Protein AF-A0AA36JRR8-F1 (afdb_monomer)

Nearest PDB structures (foldseek):
  7b9s-assembly1_W  TM=5.804E-01  e=4.775E+00  Mycobacterium xenopi RIVM700367
  4qnd-assembly1_A  TM=5.439E-01  e=4.525E+00  Vibrio sp. N418

Sequence (884 aa):
MEPSFGLERLEDSISFRAAKPGNNVSFGLIFMSWLSFAFTILLFAFATQEVGSLVWALWGGGILLAVLVLSMGWARRLTAQMLLGYFLLAGLLAAVPVGDYVAESFMEEFWRLKGGASYTLRASDPGASFLDATQLEFDTAFIDATKSIGFMKAGHLHCVAPVLSESKQRRASFWVVGVDCCGKRGEFACLGSQEAARSGIVLNDRDGIYTKAARMAQSVHGLEILDSTDILLLGWISDPQLYMQHLWSRASAVESHTTFRLGQTCERAESLALQHLAQAVKGLCREAMPRYAWVIRGQSIEADSVDAALKLAGGGPAGASPTRPYSGGFPPDQGFAAPLSGTWASPESASPRRFPPETAQAFAPRLQPAGSVAASIQKPGELRRVSNDTKIQAPDEPTFYENTLLFLPEPAVNKLKLEPNMSDKGDTEKELWFGRVWELRELLRAQRNELLAREGRSKREELTPQQKADLDNLLRDPKRKNVLLRMAATWKGAVVRKRNSLNVLNTLRFAFLRGSVIYAHGSGGCSWDNFRICRMIARMGLLVIAPDGFAYPKNTAMGQKRHKDLQPLKKASDEVDYWANDLVYTSGSEGSYTYSTKAESVLEDPDKFRDLYEQCYRMRQNELHLIISKLPRWVRAQGFFIGGTSEGAMTVARFDDQRYGRQVLGRFINSFSIEYCYFTPNPDAAKLGGNLAVPTLNIIGTHDEYFGAQNSVAAAVKEDKVRGFGDAKLDGHGFDQLMEQEVDCALICQLEEGKHSPCESHDNFLRKLFQTFFTRPADICFLHELWKDDPISLNWVKMEKMRTKGQTVTKIFVPKMDHPVKVTLAELENFRRMKKTAKLNDMLKEEEQQRAAKDSSVKGLLAAVKRRNKAMKQPSQDGYSMKK

Organism: NCBI:txid2562239

pLDDT: mean 81.58, std 22.31, range [23.52, 98.88]

Radius of gyration: 34.5 Å; Cα contacts (8 Å, |Δi|>4): 1352; chains: 1; bounding box: 121×96×97 Å

InterPro domains:
  IPR029058 Alpha/Beta hydrolase fold [G3DSA:3.40.50.1820] (513-746)
  IPR029058 Alpha/Beta hydrolase fold [SSF53474] (517-714)

Structure (mmCIF, N/CA/C/O backbone):
data_AF-A0AA36JRR8-F1
#
_entry.id   AF-A0AA36JRR8-F1
#
loop_
_atom_site.group_PDB
_atom_site.id
_atom_site.type_symbol
_atom_site.label_atom_id
_atom_site.label_alt_id
_atom_site.label_comp_id
_atom_site.label_asym_id
_atom_site.label_entity_id
_atom_site.label_seq_id
_atom_site.pdbx_PDB_ins_code
_atom_site.Cartn_x
_atom_site.Cartn_y
_atom_site.Cartn_z
_atom_site.occupancy
_atom_site.B_iso_or_equiv
_atom_site.auth_seq_id
_atom_site.auth_comp_id
_atom_site.auth_asym_id
_atom_site.auth_atom_id
_atom_site.pdbx_PDB_model_num
ATOM 1 N N . MET A 1 1 ? 2.889 -69.021 11.202 1.00 31.81 1 MET A N 1
ATOM 2 C CA . MET A 1 1 ? 4.039 -68.805 12.102 1.00 31.81 1 MET A CA 1
ATOM 3 C C . MET A 1 1 ? 4.238 -67.308 12.196 1.00 31.81 1 MET A C 1
ATOM 5 O O . MET A 1 1 ? 4.260 -66.669 11.152 1.00 31.81 1 MET A O 1
ATOM 9 N N . GLU A 1 2 ? 4.261 -66.759 13.407 1.00 32.75 2 GLU A N 1
ATOM 10 C CA . GLU A 1 2 ? 4.484 -65.326 13.646 1.00 32.75 2 GLU A CA 1
ATOM 11 C C . GLU A 1 2 ? 5.926 -64.922 13.299 1.00 32.75 2 GLU A C 1
ATOM 13 O O . GLU A 1 2 ? 6.802 -65.786 13.190 1.00 32.75 2 GLU A O 1
ATOM 18 N N . PRO A 1 3 ? 6.182 -63.613 13.154 1.00 33.09 3 PRO A N 1
ATOM 19 C CA . PRO A 1 3 ? 7.029 -62.996 14.175 1.00 33.09 3 PRO A CA 1
ATOM 20 C C . PRO A 1 3 ? 6.564 -61.603 14.640 1.00 33.09 3 PRO A C 1
ATOM 22 O O . PRO A 1 3 ? 6.462 -60.661 13.859 1.00 33.09 3 PRO A O 1
ATOM 25 N N . SER A 1 4 ? 6.352 -61.501 15.955 1.00 26.61 4 SER A N 1
ATOM 26 C CA . SER A 1 4 ? 6.716 -60.381 16.846 1.00 26.61 4 SER A CA 1
ATOM 27 C C . SER A 1 4 ? 6.828 -58.954 16.273 1.00 26.61 4 SER A C 1
ATOM 29 O O . SER A 1 4 ? 7.825 -58.593 15.643 1.00 26.61 4 SER A O 1
ATOM 31 N N . PHE A 1 5 ? 5.899 -58.085 16.684 1.00 29.48 5 PHE A N 1
ATOM 32 C CA . PHE A 1 5 ? 6.114 -56.633 16.721 1.00 29.48 5 PHE A CA 1
ATOM 33 C C . PHE A 1 5 ? 7.203 -56.269 17.747 1.00 29.48 5 PHE A C 1
ATOM 35 O O . PHE A 1 5 ? 7.101 -56.649 18.912 1.00 29.48 5 PHE A O 1
ATOM 42 N N . GLY A 1 6 ? 8.195 -55.475 17.335 1.00 26.09 6 GLY A N 1
ATOM 43 C CA . GLY A 1 6 ? 9.154 -54.805 18.220 1.00 26.09 6 GLY A CA 1
ATOM 44 C C . GLY A 1 6 ? 9.063 -53.293 18.023 1.00 26.09 6 GLY A C 1
ATOM 45 O O . GLY A 1 6 ? 9.419 -52.793 16.960 1.00 26.09 6 GLY A O 1
ATOM 46 N N . LEU A 1 7 ? 8.540 -52.578 19.020 1.00 31.00 7 LEU A N 1
ATOM 47 C CA . LEU A 1 7 ? 8.180 -51.160 18.923 1.00 31.00 7 LEU A CA 1
ATOM 48 C C . LEU A 1 7 ? 9.138 -50.310 19.779 1.00 31.00 7 LEU A C 1
ATOM 50 O O . LEU A 1 7 ? 8.755 -49.784 20.817 1.00 31.00 7 LEU A O 1
ATOM 54 N N . GLU A 1 8 ? 10.396 -50.189 19.343 1.00 33.75 8 GLU A N 1
ATOM 55 C CA . GLU A 1 8 ? 11.408 -49.328 19.976 1.00 33.75 8 GLU A CA 1
ATOM 56 C C . GLU A 1 8 ? 12.155 -48.473 18.938 1.00 33.75 8 GLU A C 1
ATOM 58 O O . GLU A 1 8 ? 12.627 -48.987 17.925 1.00 33.75 8 GLU A O 1
ATOM 63 N N . ARG A 1 9 ? 12.325 -47.179 19.270 1.00 33.38 9 ARG A N 1
ATOM 64 C CA . ARG A 1 9 ? 12.936 -46.053 18.513 1.00 33.38 9 ARG A CA 1
ATOM 65 C C . ARG A 1 9 ? 11.982 -45.161 17.718 1.00 33.38 9 ARG A C 1
ATOM 67 O O . ARG A 1 9 ? 12.022 -45.099 16.492 1.00 33.38 9 ARG A O 1
ATOM 74 N N . LEU A 1 10 ? 11.220 -44.356 18.460 1.00 29.16 10 LEU A N 1
ATOM 75 C CA . LEU A 1 10 ? 10.586 -43.135 17.947 1.00 29.16 10 LEU A CA 1
ATOM 76 C C . LEU A 1 10 ? 10.489 -42.025 19.025 1.00 29.16 10 LEU A C 1
ATOM 78 O O . LEU A 1 10 ? 9.527 -41.264 19.050 1.00 29.16 10 LEU A O 1
ATOM 82 N N . GLU A 1 11 ? 11.475 -41.935 19.932 1.00 30.39 11 GLU A N 1
ATOM 83 C CA . GLU A 1 11 ? 11.426 -41.031 21.104 1.00 30.39 11 GLU A CA 1
ATOM 84 C C . GLU A 1 11 ? 12.280 -39.742 21.005 1.00 30.39 11 GLU A C 1
ATOM 86 O O . GLU A 1 11 ? 11.989 -38.771 21.700 1.00 30.39 11 GLU A O 1
ATOM 91 N N . ASP A 1 12 ? 13.277 -39.655 20.114 1.00 32.94 12 ASP A N 1
ATOM 92 C CA . ASP A 1 12 ? 14.348 -38.637 20.219 1.00 32.94 12 ASP A CA 1
ATOM 93 C C . ASP A 1 12 ? 14.166 -37.321 19.420 1.00 32.94 12 ASP A C 1
ATOM 95 O O . ASP A 1 12 ? 15.131 -36.583 19.213 1.00 32.94 12 ASP A O 1
ATOM 99 N N . SER A 1 13 ? 12.953 -36.955 18.979 1.00 34.09 13 SER A N 1
ATOM 100 C CA . SER A 1 13 ? 12.748 -35.669 18.268 1.00 34.09 13 SER A CA 1
ATOM 101 C C . SER A 1 13 ? 11.532 -34.832 18.681 1.00 34.09 13 SER A C 1
ATOM 103 O O . SER A 1 13 ? 11.214 -33.851 18.008 1.00 34.09 13 SER A O 1
ATOM 105 N N . ILE A 1 14 ? 10.881 -35.140 19.809 1.00 34.41 14 ILE A N 1
ATOM 106 C CA . ILE A 1 14 ? 9.893 -34.241 20.431 1.00 34.41 14 ILE A CA 1
ATOM 107 C C . ILE A 1 14 ? 10.303 -33.962 21.880 1.00 34.41 14 ILE A C 1
ATOM 109 O O . ILE A 1 14 ? 9.798 -34.554 22.831 1.00 34.41 14 ILE A O 1
ATOM 113 N N . SER A 1 15 ? 11.204 -32.991 22.054 1.00 28.09 15 SER A N 1
ATOM 114 C CA . SER A 1 15 ? 11.589 -32.467 23.371 1.00 28.09 15 SER A CA 1
ATOM 115 C C . SER A 1 15 ? 10.474 -31.591 23.969 1.00 28.09 15 SER A C 1
ATOM 117 O O . SER A 1 15 ? 10.597 -30.370 24.112 1.00 28.09 15 SER A O 1
ATOM 119 N N . PHE A 1 16 ? 9.356 -32.217 24.347 1.00 37.28 16 PHE A N 1
ATOM 120 C CA . PHE A 1 16 ? 8.434 -31.624 25.310 1.00 37.28 16 PHE A CA 1
ATOM 121 C C . PHE A 1 16 ? 9.173 -31.527 26.647 1.00 37.28 16 PHE A C 1
ATOM 123 O O . PHE A 1 16 ? 9.392 -32.529 27.326 1.00 37.28 16 PHE A O 1
ATOM 130 N N . ARG A 1 17 ? 9.567 -30.310 27.045 1.00 30.83 17 ARG A N 1
ATOM 131 C CA . ARG A 1 17 ? 10.097 -30.067 28.395 1.00 30.83 17 ARG A CA 1
ATOM 132 C C . ARG A 1 17 ? 9.085 -30.585 29.412 1.00 30.83 17 ARG A C 1
ATOM 134 O O . ARG A 1 17 ? 7.990 -30.030 29.498 1.00 30.83 17 ARG A O 1
ATOM 141 N N . ALA A 1 18 ? 9.473 -31.615 30.164 1.00 32.75 18 ALA A N 1
ATOM 142 C CA . ALA A 1 18 ? 8.613 -32.305 31.114 1.00 32.75 18 ALA A CA 1
ATOM 143 C C . ALA A 1 18 ? 7.892 -31.305 32.031 1.00 32.75 18 ALA A C 1
ATOM 145 O O . ALA A 1 18 ? 8.494 -30.661 32.898 1.00 32.75 18 ALA A O 1
ATOM 146 N N . ALA A 1 19 ? 6.587 -31.155 31.813 1.00 36.56 19 ALA A N 1
ATOM 147 C CA . ALA A 1 19 ? 5.745 -30.355 32.678 1.00 36.56 19 ALA A CA 1
ATOM 148 C C . ALA A 1 19 ? 5.679 -31.036 34.050 1.00 36.56 19 ALA A C 1
ATOM 150 O O . ALA A 1 19 ? 5.515 -32.252 34.145 1.00 36.56 19 ALA A O 1
ATOM 151 N N . LYS A 1 20 ? 5.802 -30.255 35.130 1.00 36.19 20 LYS A N 1
ATOM 152 C CA . LYS A 1 20 ? 5.655 -30.791 36.490 1.00 36.19 20 LYS A CA 1
ATOM 153 C C . LYS A 1 20 ? 4.289 -31.490 36.620 1.00 36.19 20 LYS A C 1
ATOM 155 O O . LYS A 1 20 ? 3.315 -30.966 36.073 1.00 36.19 20 LYS A O 1
ATOM 160 N N . PRO A 1 21 ? 4.170 -32.587 37.395 1.00 39.78 21 PRO A N 1
ATOM 161 C CA . PRO A 1 21 ? 2.969 -33.436 37.445 1.00 39.78 21 PRO A CA 1
ATOM 162 C C . PRO A 1 21 ? 1.669 -32.769 37.952 1.00 39.78 21 PRO A C 1
ATOM 164 O O . PRO A 1 21 ? 0.649 -33.438 38.073 1.00 39.78 21 PRO A O 1
ATOM 167 N N . GLY A 1 22 ? 1.661 -31.456 38.211 1.00 47.94 22 GLY A N 1
ATOM 168 C CA . GLY A 1 22 ? 0.444 -30.670 38.442 1.00 47.94 22 GLY A CA 1
ATOM 169 C C . GLY A 1 22 ? -0.248 -30.137 37.175 1.00 47.94 22 GLY A C 1
ATOM 170 O O . GLY A 1 22 ? -1.393 -29.707 37.267 1.00 47.94 22 GLY A O 1
ATOM 171 N N . ASN A 1 23 ? 0.394 -30.156 35.997 1.00 54.53 23 ASN A N 1
ATOM 172 C CA . ASN A 1 23 ? -0.144 -29.488 34.797 1.00 54.53 23 ASN A CA 1
ATOM 173 C C . ASN A 1 23 ? -1.234 -30.277 34.040 1.00 54.53 23 ASN A C 1
ATOM 175 O O . ASN A 1 23 ? -1.996 -29.678 33.280 1.00 54.53 23 ASN A O 1
ATOM 179 N N . ASN A 1 24 ? -1.338 -31.595 34.236 1.00 57.53 24 ASN A N 1
ATOM 180 C CA . ASN A 1 24 ? -2.236 -32.439 33.432 1.00 57.53 24 ASN A CA 1
ATOM 181 C C . ASN A 1 24 ? -3.727 -32.179 33.718 1.00 57.53 24 ASN A C 1
ATOM 183 O O . ASN A 1 24 ? -4.563 -32.357 32.835 1.00 57.53 24 ASN A O 1
ATOM 187 N N . VAL A 1 25 ? -4.062 -31.719 34.930 1.00 62.91 25 VAL A N 1
ATOM 188 C CA . VAL A 1 25 ? -5.449 -31.406 35.312 1.00 62.91 25 VAL A CA 1
ATOM 189 C C . VAL A 1 25 ? -5.954 -30.169 34.561 1.00 62.91 25 VAL A C 1
ATOM 191 O O . VAL A 1 25 ? -7.026 -30.231 33.967 1.00 62.91 25 VAL A O 1
ATOM 194 N N . SER A 1 26 ? -5.168 -29.086 34.505 1.00 66.75 26 SER A N 1
ATOM 195 C CA . SER A 1 26 ? -5.519 -27.864 33.759 1.00 66.75 26 SER A CA 1
ATOM 196 C C . SER A 1 26 ? -5.782 -28.132 32.277 1.00 66.75 26 SER A C 1
ATOM 198 O O . SER A 1 26 ? -6.796 -27.689 31.742 1.00 66.75 26 SER A O 1
ATOM 200 N N . PHE A 1 27 ? -4.930 -28.926 31.618 1.00 76.56 27 PHE A N 1
ATOM 201 C CA . PHE A 1 27 ? -5.113 -29.241 30.199 1.00 76.56 27 PHE A CA 1
ATOM 202 C C . PHE A 1 27 ? -6.461 -29.929 29.922 1.00 76.56 27 PHE A C 1
ATOM 204 O O . PHE A 1 27 ? -7.184 -29.521 29.013 1.00 76.56 27 PHE A O 1
ATOM 211 N N . GLY A 1 28 ? -6.844 -30.913 30.746 1.00 78.69 28 GLY A N 1
ATOM 212 C CA . GLY A 1 28 ? -8.137 -31.593 30.623 1.00 78.69 28 GLY A CA 1
ATOM 213 C C . GLY A 1 28 ? -9.342 -30.667 30.835 1.00 78.69 28 GLY A C 1
ATOM 214 O O . GLY A 1 28 ? -10.335 -30.786 30.116 1.00 78.69 28 GLY A O 1
ATOM 215 N N . LEU A 1 29 ? -9.245 -29.713 31.772 1.00 81.00 29 LEU A N 1
ATOM 216 C CA . LEU A 1 29 ? -10.300 -28.727 32.046 1.00 81.00 29 LEU A CA 1
ATOM 217 C C . LEU A 1 29 ? -10.552 -27.800 30.848 1.00 81.00 29 LEU A C 1
ATOM 219 O O . LEU A 1 29 ? -11.706 -27.628 30.443 1.00 81.00 29 LEU A O 1
ATOM 223 N N . ILE A 1 30 ? -9.490 -27.231 30.261 1.00 80.69 30 ILE A N 1
ATOM 224 C CA . ILE A 1 30 ? -9.607 -26.372 29.071 1.00 80.69 30 ILE A CA 1
ATOM 225 C C . ILE A 1 30 ? -10.142 -27.190 27.895 1.00 80.69 30 ILE A C 1
ATOM 227 O O . ILE A 1 30 ? -11.110 -26.784 27.254 1.00 80.69 30 ILE A O 1
ATOM 231 N N . PHE A 1 31 ? -9.512 -28.333 27.605 1.00 86.62 31 PHE A N 1
ATOM 232 C CA . PHE A 1 31 ? -9.747 -29.073 26.369 1.00 86.62 31 PHE A CA 1
ATOM 233 C C . PHE A 1 31 ? -11.186 -29.591 26.264 1.00 86.62 31 PHE A C 1
ATOM 235 O O . PHE A 1 31 ? -11.821 -29.401 25.231 1.00 86.62 31 PHE A O 1
ATOM 242 N N . MET A 1 32 ? -11.748 -30.152 27.342 1.00 89.56 32 MET A N 1
ATOM 243 C CA . MET A 1 32 ? -13.136 -30.641 27.343 1.00 89.56 32 MET A CA 1
ATOM 244 C C . MET A 1 32 ? -14.166 -29.503 27.245 1.00 89.56 32 MET A C 1
ATOM 246 O O . MET A 1 32 ? -15.186 -29.632 26.561 1.00 89.56 32 MET A O 1
ATOM 250 N N . SER A 1 33 ? -13.890 -28.361 27.879 1.00 88.62 33 SER A N 1
ATOM 251 C CA . SER A 1 33 ? -14.755 -27.173 27.805 1.00 88.62 33 SER A CA 1
ATOM 252 C C . SER A 1 33 ? -14.727 -26.534 26.412 1.00 88.62 33 SER A C 1
ATOM 254 O O . SER A 1 33 ? -15.759 -26.132 25.881 1.00 88.62 33 SER A O 1
ATOM 256 N N . TRP A 1 34 ? -13.553 -26.495 25.779 1.00 90.19 34 TRP A N 1
ATOM 257 C CA . TRP A 1 34 ? -13.391 -26.035 24.402 1.00 90.19 34 TRP A CA 1
ATOM 258 C C . TRP A 1 34 ? -14.051 -26.984 23.391 1.00 90.19 34 TRP A C 1
ATOM 260 O O . TRP A 1 34 ? -14.769 -26.526 22.504 1.00 90.19 34 TRP A O 1
ATOM 270 N N . LEU A 1 35 ? -13.864 -28.299 23.554 1.00 92.56 35 LEU A N 1
ATOM 271 C CA . LEU A 1 35 ? -14.424 -29.315 22.663 1.00 92.56 35 LEU A CA 1
ATOM 272 C C . LEU A 1 35 ? -15.958 -29.317 22.698 1.00 92.56 35 LEU A C 1
ATOM 274 O O . LEU A 1 35 ? -16.589 -29.351 21.646 1.00 92.56 35 LEU A O 1
ATOM 278 N N . SER A 1 36 ? -16.564 -29.220 23.886 1.00 92.75 36 SER A N 1
ATOM 279 C CA . SER A 1 36 ? -18.027 -29.127 24.028 1.00 92.75 36 SER A CA 1
ATOM 280 C C . SER A 1 36 ? -18.602 -27.836 23.432 1.00 92.75 36 SER A C 1
ATOM 282 O O . SER A 1 36 ? -19.640 -27.890 22.772 1.00 92.75 36 SER A O 1
ATOM 284 N N . PHE A 1 37 ? -17.915 -26.696 23.579 1.00 93.12 37 PHE A N 1
ATOM 285 C CA . PHE A 1 37 ? -18.285 -25.441 22.911 1.00 93.12 37 PHE A CA 1
ATOM 286 C C . PHE A 1 37 ? -18.232 -25.568 21.381 1.00 93.12 37 PHE A C 1
ATOM 288 O O . PHE A 1 37 ? -19.216 -25.262 20.708 1.00 93.12 37 PHE A O 1
ATOM 295 N N . ALA A 1 38 ? -17.117 -26.065 20.834 1.00 93.25 38 ALA A N 1
ATOM 296 C CA . ALA A 1 38 ? -16.934 -26.240 19.393 1.00 93.25 38 ALA A CA 1
ATOM 297 C C . ALA A 1 38 ? -17.963 -27.214 18.798 1.00 93.25 38 ALA A C 1
ATOM 299 O O . ALA A 1 38 ? -18.638 -26.886 17.825 1.00 93.25 38 ALA A O 1
ATOM 300 N N . PHE A 1 39 ? -18.156 -28.372 19.434 1.00 95.31 39 PHE A N 1
ATOM 301 C CA . PHE A 1 39 ? -19.155 -29.359 19.026 1.00 95.31 39 PHE A CA 1
ATOM 302 C C . PHE A 1 39 ? -20.582 -28.792 19.054 1.00 95.31 39 PHE A C 1
ATOM 304 O O . PHE A 1 39 ? -21.358 -29.032 18.134 1.00 95.31 39 PHE A O 1
ATOM 311 N N . THR A 1 40 ? -20.918 -27.979 20.060 1.00 95.69 40 THR A N 1
ATOM 312 C CA . THR A 1 40 ? -22.242 -27.346 20.148 1.00 95.69 40 THR A CA 1
ATOM 313 C C . THR A 1 40 ? -22.449 -26.304 19.050 1.00 95.69 40 THR A C 1
ATOM 315 O O . THR A 1 40 ? -23.523 -26.285 18.456 1.00 95.69 40 THR A O 1
ATOM 318 N N . ILE A 1 41 ? -21.437 -25.493 18.706 1.00 94.94 41 ILE A N 1
ATOM 319 C CA . ILE A 1 41 ? -21.527 -24.598 17.536 1.00 94.94 41 ILE A CA 1
ATOM 320 C C . ILE A 1 41 ? -21.756 -25.410 16.261 1.00 94.94 41 ILE A C 1
ATOM 322 O O . ILE A 1 41 ? -22.628 -25.047 15.479 1.00 94.94 41 ILE A O 1
ATOM 326 N N . LEU A 1 42 ? -21.024 -26.510 16.059 1.00 94.06 42 LEU A N 1
ATOM 327 C CA . LEU A 1 42 ? -21.187 -27.354 14.872 1.00 94.06 42 LEU A CA 1
ATOM 328 C C . LEU A 1 42 ? -22.605 -27.942 14.776 1.00 94.06 42 LEU A C 1
ATOM 330 O O . LEU A 1 42 ? -23.214 -27.884 13.709 1.00 94.06 42 LEU A O 1
ATOM 334 N N . LEU A 1 43 ? -23.168 -28.440 15.883 1.00 94.94 43 LEU A N 1
ATOM 335 C CA . LEU A 1 43 ? -24.555 -28.915 15.911 1.00 94.94 43 LEU A CA 1
ATOM 336 C C . LEU A 1 43 ? -25.560 -27.794 15.600 1.00 94.94 43 LEU A C 1
ATOM 338 O O . LEU A 1 43 ? -26.441 -27.988 14.764 1.00 94.94 43 LEU A O 1
ATOM 342 N N . PHE A 1 44 ? -25.426 -26.626 16.239 1.00 94.31 44 PHE A N 1
ATOM 343 C CA . PHE A 1 44 ? -26.375 -25.523 16.059 1.00 94.31 44 PHE A CA 1
ATOM 344 C C . PHE A 1 44 ? -26.287 -24.858 14.679 1.00 94.31 44 PHE A C 1
ATOM 346 O O . PHE A 1 44 ? -27.321 -24.509 14.117 1.00 94.31 44 PHE A O 1
ATOM 353 N N . ALA A 1 45 ? -25.087 -24.742 14.107 1.00 92.62 45 ALA A N 1
ATOM 354 C CA . ALA A 1 45 ? -24.876 -24.158 12.786 1.00 92.62 45 ALA A CA 1
ATOM 355 C C . ALA A 1 45 ? -25.285 -25.099 11.638 1.00 92.62 45 ALA A C 1
ATOM 357 O O . ALA A 1 45 ? -25.879 -24.644 10.663 1.00 92.62 45 ALA A O 1
ATOM 358 N N . PHE A 1 46 ? -24.958 -26.397 11.724 1.00 92.00 46 PHE A N 1
ATOM 359 C CA . PHE A 1 46 ? -25.061 -27.310 10.576 1.00 92.00 46 PHE A CA 1
ATOM 360 C C . PHE A 1 46 ? -26.183 -28.354 10.675 1.00 92.00 46 PHE A C 1
ATOM 362 O O . PHE A 1 46 ? -26.663 -28.783 9.630 1.00 92.00 46 PHE A O 1
ATOM 369 N N . ALA A 1 47 ? -26.617 -28.766 11.874 1.00 92.62 47 ALA A N 1
ATOM 370 C CA . ALA A 1 47 ? -27.535 -29.904 12.053 1.00 92.62 47 ALA A CA 1
ATOM 371 C C . ALA A 1 47 ? -28.963 -29.525 12.501 1.00 92.62 47 ALA A C 1
ATOM 373 O O . ALA A 1 47 ? -29.857 -30.371 12.497 1.00 92.62 47 ALA A O 1
ATOM 374 N N . THR A 1 48 ? -29.209 -28.269 12.878 1.00 91.19 48 THR A N 1
ATOM 375 C CA . THR A 1 48 ? -30.516 -27.786 13.372 1.00 91.19 48 THR A CA 1
ATOM 376 C C . THR A 1 48 ? -31.643 -27.886 12.351 1.00 91.19 48 THR A C 1
ATOM 378 O O . THR A 1 48 ? -32.761 -28.222 12.732 1.00 91.19 48 THR A O 1
ATOM 381 N N . GLN A 1 49 ? -31.350 -27.636 11.073 1.00 87.44 49 GLN A N 1
ATOM 382 C CA . GLN A 1 49 ? -32.338 -27.678 9.989 1.00 87.44 49 GLN A CA 1
ATOM 383 C C . GLN A 1 49 ? -32.800 -29.109 9.663 1.00 87.44 49 GLN A C 1
ATOM 385 O O . GLN A 1 49 ? -33.988 -29.332 9.458 1.00 87.44 49 GLN A O 1
ATOM 390 N N . GLU A 1 50 ? -31.893 -30.095 9.656 1.00 87.69 50 GLU A N 1
ATOM 391 C CA . GLU A 1 50 ? -32.243 -31.492 9.343 1.00 87.69 50 GLU A CA 1
ATOM 392 C C . GLU A 1 50 ? -32.749 -32.274 10.573 1.00 87.69 50 GLU A C 1
ATOM 394 O O . GLU A 1 50 ? -33.661 -33.090 10.453 1.00 87.69 50 GLU A O 1
ATOM 399 N N . VAL A 1 51 ? -32.173 -32.049 11.764 1.00 93.50 51 VAL A N 1
ATOM 400 C CA . VAL A 1 51 ? -32.430 -32.862 12.974 1.00 93.50 51 VAL A CA 1
ATOM 401 C C . VAL A 1 51 ? -32.544 -32.027 14.260 1.00 93.50 51 VAL A C 1
ATOM 403 O O . VAL A 1 51 ? -32.073 -32.425 15.328 1.00 93.50 51 VAL A O 1
ATOM 406 N N . GLY A 1 52 ? -33.205 -30.867 14.196 1.00 91.69 52 GLY A N 1
ATOM 407 C CA . GLY A 1 52 ? -33.308 -29.906 15.306 1.00 91.69 52 GLY A CA 1
ATOM 408 C C . GLY A 1 52 ? -33.720 -30.496 16.663 1.00 91.69 52 GLY A C 1
ATOM 409 O O . GLY A 1 52 ? -33.105 -30.174 17.679 1.00 91.69 52 GLY A O 1
ATOM 410 N N . SER A 1 53 ? -34.689 -31.418 16.710 1.00 94.31 53 SER A N 1
ATOM 411 C CA . SER A 1 53 ? -35.096 -32.084 17.962 1.00 94.31 53 SER A CA 1
ATOM 412 C C . SER A 1 53 ? -33.964 -32.892 18.610 1.00 94.31 53 SER A C 1
ATOM 414 O O . SER A 1 53 ? -33.847 -32.908 19.835 1.00 94.31 53 SER A O 1
ATOM 416 N N . LEU A 1 54 ? -33.103 -33.527 17.805 1.00 94.50 54 LEU A N 1
ATOM 417 C CA . LEU A 1 54 ? -31.928 -34.250 18.291 1.00 94.50 54 LEU A CA 1
ATOM 418 C C . LEU A 1 54 ? -30.849 -33.279 18.787 1.00 94.50 54 LEU A C 1
ATOM 420 O O . LEU A 1 54 ? -30.257 -33.527 19.833 1.00 94.50 54 LEU A O 1
ATOM 424 N N . VAL A 1 55 ? -30.632 -32.154 18.095 1.00 96.19 55 VAL A N 1
ATOM 425 C CA . VAL A 1 55 ? -29.691 -31.106 18.538 1.00 96.19 55 VAL A CA 1
ATOM 426 C C . VAL A 1 55 ? -30.085 -30.562 19.915 1.00 96.19 55 VAL A C 1
ATOM 428 O O . VAL A 1 55 ? -29.251 -30.534 20.823 1.00 96.19 55 VAL A O 1
ATOM 431 N N . TRP A 1 56 ? -31.360 -30.213 20.111 1.00 96.38 56 TRP A N 1
ATOM 432 C CA . TRP A 1 56 ? -31.866 -29.753 21.409 1.00 96.38 56 TRP A CA 1
ATOM 433 C C . TRP A 1 56 ? -31.778 -30.830 22.500 1.00 96.38 56 TRP A C 1
ATOM 435 O O . TRP A 1 56 ? -31.418 -30.512 23.635 1.00 96.38 56 TRP A O 1
ATOM 445 N N . ALA A 1 57 ? -32.037 -32.101 22.172 1.00 96.12 57 ALA A N 1
ATOM 446 C CA . ALA A 1 57 ? -31.895 -33.211 23.116 1.00 96.12 57 ALA A CA 1
ATOM 447 C C . ALA A 1 57 ? -30.431 -33.445 23.539 1.00 96.12 57 ALA A C 1
ATOM 449 O O . ALA A 1 57 ? -30.154 -33.607 24.729 1.00 96.12 57 ALA A O 1
ATOM 450 N N . LEU A 1 58 ? -29.485 -33.410 22.592 1.00 96.06 58 LEU A N 1
ATOM 451 C CA . LEU A 1 58 ? -28.048 -33.539 22.863 1.00 96.06 58 LEU A CA 1
ATOM 452 C C . LEU A 1 58 ? -27.527 -32.372 23.711 1.00 96.06 58 LEU A C 1
ATOM 454 O O . LEU A 1 58 ? -26.801 -32.592 24.681 1.00 96.06 58 LEU A O 1
ATOM 458 N N . TRP A 1 59 ? -27.933 -31.141 23.391 1.00 97.31 59 TRP A N 1
ATOM 459 C CA . TRP A 1 59 ? -27.581 -29.958 24.175 1.00 97.31 59 TRP A CA 1
ATOM 460 C C . TRP A 1 59 ? -28.157 -30.019 25.594 1.00 97.31 59 TRP A C 1
ATOM 462 O O . TRP A 1 59 ? -27.416 -29.846 26.561 1.00 97.31 59 TRP A O 1
ATOM 472 N N . GLY A 1 60 ? -29.443 -30.359 25.742 1.00 96.94 60 GLY A N 1
ATOM 473 C CA . GLY A 1 60 ? -30.084 -30.548 27.045 1.00 96.94 60 GLY A CA 1
ATOM 474 C C . GLY A 1 60 ? -29.408 -31.641 27.883 1.00 96.94 60 GLY A C 1
ATOM 475 O O . GLY A 1 60 ? -29.144 -31.437 29.068 1.00 96.94 60 GLY A O 1
ATOM 476 N N . GLY A 1 61 ? -29.035 -32.764 27.260 1.00 97.06 61 GLY A N 1
ATOM 477 C CA . GLY A 1 61 ? -28.231 -33.815 27.890 1.00 97.06 61 GLY A CA 1
ATOM 478 C C . GLY A 1 61 ? -26.849 -33.323 28.338 1.00 97.06 61 GLY A C 1
ATOM 479 O O . GLY A 1 61 ? -26.417 -33.627 29.450 1.00 97.06 61 GLY A O 1
ATOM 480 N N . GLY A 1 62 ? -26.185 -32.498 27.523 1.00 96.44 62 GLY A N 1
ATOM 481 C CA . GLY A 1 62 ? -24.930 -31.830 27.877 1.00 96.44 62 GLY A CA 1
ATOM 482 C C . GLY A 1 62 ? -25.067 -30.895 29.083 1.00 96.44 62 GLY A C 1
ATOM 483 O O . GLY A 1 62 ? -24.229 -30.934 29.985 1.00 96.44 62 GLY A O 1
ATOM 484 N N . ILE A 1 63 ? -26.144 -30.103 29.148 1.00 97.81 63 ILE A N 1
ATOM 485 C CA . ILE A 1 63 ? -26.449 -29.223 30.288 1.00 97.81 63 ILE A CA 1
ATOM 486 C C . ILE A 1 63 ? -26.675 -30.052 31.562 1.00 97.81 63 ILE A C 1
ATOM 488 O O . ILE A 1 63 ? -26.085 -29.748 32.600 1.00 97.81 63 ILE A O 1
ATOM 492 N N . LEU A 1 64 ? -27.465 -31.130 31.488 1.00 97.56 64 LEU A N 1
ATOM 493 C CA . LEU A 1 64 ? -27.693 -32.040 32.618 1.00 97.56 64 LEU A CA 1
ATOM 494 C C . LEU A 1 64 ? -26.387 -32.687 33.105 1.00 97.56 64 LEU A C 1
ATOM 496 O O . LEU A 1 64 ? -26.148 -32.746 34.312 1.00 97.56 64 LEU A O 1
ATOM 500 N N . LEU A 1 65 ? -25.509 -33.109 32.189 1.00 96.38 65 LEU A N 1
ATOM 501 C CA . LEU A 1 65 ? -24.194 -33.656 32.526 1.00 96.38 65 LEU A CA 1
ATOM 502 C C . LEU A 1 65 ? -23.283 -32.605 33.185 1.00 96.38 65 LEU A C 1
ATOM 504 O O . LEU A 1 65 ? -22.634 -32.905 34.187 1.00 96.38 65 LEU A O 1
ATOM 508 N N . ALA A 1 66 ? -23.258 -31.369 32.679 1.00 96.38 66 ALA A N 1
ATOM 509 C CA . ALA A 1 66 ? -22.479 -30.279 33.266 1.00 96.38 66 ALA A CA 1
ATOM 510 C C . ALA A 1 66 ? -22.956 -29.936 34.692 1.00 96.38 66 ALA A C 1
ATOM 512 O O . ALA A 1 66 ? -22.135 -29.786 35.601 1.00 96.38 66 ALA A O 1
ATOM 513 N N . VAL A 1 67 ? -24.276 -29.896 34.914 1.00 96.94 67 VAL A N 1
ATOM 514 C CA . VAL A 1 67 ? -24.888 -29.707 36.242 1.00 96.94 67 VAL A CA 1
ATOM 515 C C . VAL A 1 67 ? -24.597 -30.891 37.173 1.00 96.94 67 VAL A C 1
ATOM 517 O O . VAL A 1 67 ? -24.308 -30.678 38.351 1.00 96.94 67 VAL A O 1
ATOM 520 N N . LEU A 1 68 ? -24.602 -32.130 36.670 1.00 96.69 68 LEU A N 1
ATOM 521 C CA . LEU A 1 68 ? -24.230 -33.318 37.445 1.00 96.69 68 LEU A CA 1
ATOM 522 C C . LEU A 1 68 ? -22.753 -33.280 37.874 1.00 96.69 68 LEU A C 1
ATOM 524 O O . LEU A 1 68 ? -22.440 -33.528 39.036 1.00 96.69 68 LEU A O 1
ATOM 528 N N . VAL A 1 69 ? -21.834 -32.918 36.974 1.00 94.56 69 VAL A N 1
ATOM 529 C CA . VAL A 1 69 ? -20.405 -32.755 37.299 1.00 94.56 69 VAL A CA 1
ATOM 530 C C . VAL A 1 69 ? -20.196 -31.636 38.327 1.00 94.56 69 VAL A C 1
ATOM 532 O O . VAL A 1 69 ? -19.454 -31.821 39.295 1.00 94.56 69 VAL A O 1
ATOM 535 N N . LEU A 1 70 ? -20.896 -30.507 38.169 1.00 94.38 70 LEU A N 1
ATOM 536 C CA . LEU A 1 70 ? -20.863 -29.388 39.112 1.00 94.38 70 LEU A CA 1
ATOM 537 C C . LEU A 1 70 ? -21.382 -29.794 40.504 1.00 94.38 70 LEU A C 1
ATOM 539 O O . LEU A 1 70 ? -20.747 -29.472 41.511 1.00 94.38 70 LEU A O 1
ATOM 543 N N . SER A 1 71 ? -22.494 -30.535 40.575 1.00 94.38 71 SER A N 1
ATOM 544 C CA . SER A 1 71 ? -23.103 -30.972 41.840 1.00 94.38 71 SER A CA 1
ATOM 545 C C . SER A 1 71 ? -22.289 -32.060 42.547 1.00 94.38 71 SER A C 1
ATOM 547 O O . SER A 1 71 ? -22.110 -31.986 43.763 1.00 94.38 71 SER A O 1
ATOM 549 N N . MET A 1 72 ? -21.699 -33.010 41.810 1.00 95.00 72 MET A N 1
ATOM 550 C CA . MET A 1 72 ? -20.746 -33.981 42.365 1.00 95.00 72 MET A CA 1
ATOM 551 C C . MET A 1 72 ? -19.492 -33.292 42.912 1.00 95.00 72 MET A C 1
ATOM 553 O O . MET A 1 72 ? -19.044 -33.620 44.014 1.00 95.00 72 MET A O 1
ATOM 557 N N . GLY A 1 73 ? -18.956 -32.310 42.178 1.00 92.31 73 GLY A N 1
ATOM 558 C CA . GLY A 1 73 ? -17.833 -31.491 42.628 1.00 92.31 73 GLY A CA 1
ATOM 559 C C . GLY A 1 73 ? -18.155 -30.723 43.910 1.00 92.31 73 GLY A C 1
ATOM 560 O O . GLY A 1 73 ? -17.345 -30.724 44.837 1.00 92.31 73 GLY A O 1
ATOM 561 N N . TRP A 1 74 ? -19.354 -30.138 44.000 1.00 91.88 74 TRP A N 1
ATOM 562 C CA . TRP A 1 74 ? -19.847 -29.452 45.199 1.00 91.88 74 TRP A CA 1
ATOM 563 C C . TRP A 1 74 ? -19.976 -30.410 46.392 1.00 91.88 74 TRP A C 1
ATOM 565 O O . TRP A 1 74 ? -19.397 -30.164 47.451 1.00 91.88 74 TRP A O 1
ATOM 575 N N . ALA A 1 75 ? -20.671 -31.538 46.213 1.00 93.75 75 ALA A N 1
ATOM 576 C CA . ALA A 1 75 ? -20.906 -32.530 47.264 1.00 93.75 75 ALA A CA 1
ATOM 577 C C . ALA A 1 75 ? -19.602 -33.137 47.812 1.00 93.75 75 ALA A C 1
ATOM 579 O O . ALA A 1 75 ? -19.475 -33.352 49.017 1.00 93.75 75 ALA A O 1
ATOM 580 N N . ARG A 1 76 ? -18.609 -33.372 46.943 1.00 93.00 76 ARG A N 1
ATOM 581 C CA . ARG A 1 76 ? -17.289 -33.916 47.313 1.00 93.00 76 ARG A CA 1
ATOM 582 C C . ARG A 1 76 ? -16.253 -32.845 47.680 1.00 93.00 76 ARG A C 1
ATOM 584 O O . ARG A 1 76 ? -15.132 -33.201 48.031 1.00 93.00 76 ARG A O 1
ATOM 591 N N . ARG A 1 77 ? -16.601 -31.553 47.596 1.00 90.19 77 ARG A N 1
ATOM 592 C CA . ARG A 1 77 ? -15.690 -30.398 47.765 1.00 90.19 77 ARG A CA 1
ATOM 593 C C . ARG A 1 77 ? -14.448 -30.456 46.853 1.00 90.19 77 ARG A C 1
ATOM 595 O O . ARG A 1 77 ? -13.365 -30.012 47.228 1.00 90.19 77 ARG A O 1
ATOM 602 N N . LEU A 1 78 ? -14.600 -31.000 45.644 1.00 89.06 78 LEU A N 1
ATOM 603 C CA . LEU A 1 78 ? -13.530 -31.146 44.654 1.00 89.06 78 LEU A CA 1
ATOM 604 C C . LEU A 1 78 ? -13.530 -29.956 43.686 1.00 89.06 78 LEU A C 1
ATOM 606 O O . LEU A 1 78 ? -14.197 -29.978 42.651 1.00 89.06 78 LEU A O 1
ATOM 610 N N . THR A 1 79 ? -12.734 -28.929 43.997 1.00 86.31 79 THR A N 1
ATOM 611 C CA . THR A 1 79 ? -12.666 -27.659 43.245 1.00 86.31 79 THR A CA 1
ATOM 612 C C . THR A 1 79 ? -12.463 -27.846 41.738 1.00 86.31 79 THR A C 1
ATOM 614 O O . THR A 1 79 ? -13.102 -27.158 40.950 1.00 86.31 79 THR A O 1
ATOM 617 N N . ALA A 1 80 ? -11.630 -28.803 41.314 1.00 85.50 80 ALA A N 1
ATOM 618 C CA . ALA A 1 80 ? -11.403 -29.078 39.891 1.00 85.50 80 ALA A CA 1
ATOM 619 C C . ALA A 1 80 ? -12.672 -29.577 39.169 1.00 85.50 80 ALA A C 1
ATOM 621 O O . ALA A 1 80 ? -12.933 -29.166 38.043 1.00 85.50 80 ALA A O 1
ATOM 622 N N . GLN A 1 81 ? -13.497 -30.404 39.824 1.00 89.56 81 GLN A N 1
ATOM 623 C CA . GLN A 1 81 ? -14.771 -30.872 39.262 1.00 89.56 81 GLN A CA 1
ATOM 624 C C . GLN A 1 81 ? -15.817 -29.750 39.228 1.00 89.56 81 GLN A C 1
ATOM 626 O O . GLN A 1 81 ? -16.558 -29.636 38.256 1.00 89.56 81 GLN A O 1
ATOM 631 N N . MET A 1 82 ? -15.831 -28.873 40.238 1.00 90.88 82 MET A N 1
ATOM 632 C CA . MET A 1 82 ? -16.689 -27.683 40.229 1.00 90.88 82 MET A CA 1
ATOM 633 C C . MET A 1 82 ? -16.330 -26.732 39.080 1.00 90.88 82 MET A C 1
ATOM 635 O O . MET A 1 82 ? -17.216 -26.278 38.359 1.00 90.88 82 MET A O 1
ATOM 639 N N . LEU A 1 83 ? -15.036 -26.466 38.872 1.00 88.50 83 LEU A N 1
ATOM 640 C CA . LEU A 1 83 ? -14.562 -25.645 37.757 1.00 88.50 83 LEU A CA 1
ATOM 641 C C . LEU A 1 83 ? -14.888 -26.293 36.404 1.00 88.50 83 LEU A C 1
ATOM 643 O O . LEU A 1 83 ? -15.368 -25.594 35.518 1.00 88.50 83 LEU A O 1
ATOM 647 N N . LEU A 1 84 ? -14.711 -27.614 36.259 1.00 91.56 84 LEU A N 1
ATOM 648 C CA . LEU A 1 84 ? -15.099 -28.343 35.046 1.00 91.56 84 LEU A CA 1
ATOM 649 C C . LEU A 1 84 ? -16.589 -28.176 34.730 1.00 91.56 84 LEU A C 1
ATOM 651 O O . LEU A 1 84 ? -16.936 -27.757 33.631 1.00 91.56 84 LEU A O 1
ATOM 655 N N . GLY A 1 85 ? -17.467 -28.464 35.696 1.00 92.69 85 GLY A N 1
ATOM 656 C CA . GLY A 1 85 ? -18.915 -28.340 35.510 1.00 92.69 85 GLY A CA 1
ATOM 657 C C . GLY A 1 85 ? -19.341 -26.910 35.166 1.00 92.69 85 GLY A C 1
ATOM 658 O O . GLY A 1 85 ? -20.171 -26.712 34.283 1.00 92.69 85 GLY A O 1
ATOM 659 N N . TYR A 1 86 ? -18.714 -25.907 35.791 1.00 93.50 86 TYR A N 1
ATOM 660 C CA . TYR A 1 86 ? -18.951 -24.496 35.480 1.00 93.50 86 TYR A CA 1
ATOM 661 C C . TYR A 1 86 ? -18.501 -24.111 34.060 1.00 93.50 86 TYR A C 1
ATOM 663 O O . TYR A 1 86 ? -19.262 -23.469 33.338 1.00 93.50 86 TYR A O 1
ATOM 671 N N . PHE A 1 87 ? -17.295 -24.503 33.633 1.00 90.50 87 PHE A N 1
ATOM 672 C CA . PHE A 1 87 ? -16.793 -24.169 32.295 1.00 90.50 87 PHE A CA 1
ATOM 673 C C . PHE A 1 87 ? -17.532 -24.920 31.179 1.00 90.50 87 PHE A C 1
ATOM 675 O O . PHE A 1 87 ? -17.812 -24.311 30.147 1.00 90.50 87 PHE A O 1
ATOM 682 N N . LEU A 1 88 ? -17.921 -26.182 31.398 1.00 94.44 88 LEU A N 1
ATOM 683 C CA . LEU A 1 88 ? -18.805 -26.922 30.490 1.00 94.44 88 LEU A CA 1
ATOM 684 C C . LEU A 1 88 ? -20.156 -26.210 30.341 1.00 94.44 88 LEU A C 1
ATOM 686 O O . LEU A 1 88 ? -20.588 -25.945 29.223 1.00 94.44 88 LEU A O 1
ATOM 690 N N . LEU A 1 89 ? -20.795 -25.837 31.456 1.00 95.62 89 LEU A N 1
ATOM 691 C CA . LEU A 1 89 ? -22.080 -25.134 31.442 1.00 95.62 89 LEU A CA 1
ATOM 692 C C . LEU A 1 89 ? -21.979 -23.773 30.732 1.00 95.62 89 LEU A C 1
ATOM 694 O O . LEU A 1 89 ? -22.803 -23.460 29.876 1.00 95.62 89 LEU A O 1
ATOM 698 N N . ALA A 1 90 ? -20.945 -22.984 31.034 1.00 91.50 90 ALA A N 1
ATOM 699 C CA . ALA A 1 90 ? -20.707 -21.696 30.384 1.00 91.50 90 ALA A CA 1
ATOM 700 C C . ALA A 1 90 ? -20.436 -21.842 28.874 1.00 91.50 90 ALA A C 1
ATOM 702 O O . ALA A 1 90 ? -20.945 -21.044 28.088 1.00 91.50 90 ALA A O 1
ATOM 703 N N . GLY A 1 91 ? -19.681 -22.868 28.464 1.00 92.19 91 GLY A N 1
ATOM 704 C CA . GLY A 1 91 ? -19.442 -23.195 27.058 1.00 92.19 91 GLY A CA 1
ATOM 705 C C . GLY A 1 91 ? -20.733 -23.562 26.326 1.00 92.19 91 GLY A C 1
ATOM 706 O O . GLY A 1 91 ? -21.063 -22.945 25.318 1.00 92.19 91 GLY A O 1
ATOM 707 N N . LEU A 1 92 ? -21.510 -24.503 26.868 1.00 96.25 92 LEU A N 1
ATOM 708 C CA . LEU A 1 92 ? -22.782 -24.943 26.283 1.00 96.25 92 LEU A CA 1
ATOM 709 C C . LEU A 1 92 ? -23.795 -23.799 26.125 1.00 96.25 92 LEU A C 1
ATOM 711 O O . LEU A 1 92 ? -24.493 -23.745 25.115 1.00 96.25 92 LEU A O 1
ATOM 715 N N . LEU A 1 93 ? -23.867 -22.874 27.088 1.00 95.19 93 LEU A N 1
ATOM 716 C CA . LEU A 1 93 ? -24.745 -21.700 27.013 1.00 95.19 93 LEU A CA 1
ATOM 717 C C . LEU A 1 93 ? -24.243 -20.652 26.005 1.00 95.19 93 LEU A C 1
ATOM 719 O O . LEU A 1 93 ? -25.043 -20.071 25.277 1.00 95.19 93 LEU A O 1
ATOM 723 N N . ALA A 1 94 ? -22.930 -20.410 25.938 1.00 92.31 94 ALA A N 1
ATOM 724 C CA . ALA A 1 94 ? -22.344 -19.433 25.018 1.00 92.31 94 ALA A CA 1
ATOM 725 C C . ALA A 1 94 ? -22.316 -19.911 23.554 1.00 92.31 94 ALA A C 1
ATOM 727 O O . ALA A 1 94 ? -22.293 -19.083 22.645 1.00 92.31 94 ALA A O 1
ATOM 728 N N . ALA A 1 95 ? -22.305 -21.226 23.319 1.00 94.44 95 ALA A N 1
ATOM 729 C CA . ALA A 1 95 ? -22.270 -21.809 21.981 1.00 94.44 95 ALA A CA 1
ATOM 730 C C . ALA A 1 95 ? -23.574 -21.601 21.195 1.00 94.44 95 ALA A C 1
ATOM 732 O O . ALA A 1 95 ? -23.506 -21.360 19.992 1.00 94.44 95 ALA A O 1
ATOM 733 N N . VAL A 1 96 ? -24.737 -21.649 21.860 1.00 96.06 96 VAL A N 1
ATOM 734 C CA . VAL A 1 96 ? -26.060 -21.530 21.213 1.00 96.06 96 VAL A CA 1
ATOM 735 C C . VAL A 1 96 ? -26.195 -20.247 20.382 1.00 96.06 96 VAL A C 1
ATOM 737 O O . VAL A 1 96 ? -26.327 -20.381 19.171 1.00 96.06 96 VAL A O 1
ATOM 740 N N . PRO A 1 97 ? -26.077 -19.018 20.933 1.00 95.06 97 PRO A N 1
ATOM 741 C CA . PRO A 1 97 ? -26.258 -17.795 20.141 1.00 95.06 97 PRO A CA 1
ATOM 742 C C . PRO A 1 97 ? -25.196 -17.607 19.047 1.00 95.06 97 PRO A C 1
ATOM 744 O O . PRO A 1 97 ? -25.417 -16.860 18.099 1.00 95.06 97 PRO A O 1
ATOM 747 N N . VAL A 1 98 ? -24.033 -18.262 19.160 1.00 92.00 98 VAL A N 1
ATOM 748 C CA . VAL A 1 98 ? -23.004 -18.247 18.109 1.00 92.00 98 VAL A CA 1
ATOM 749 C C . VAL A 1 98 ? -23.380 -19.193 16.970 1.00 92.00 98 VAL A C 1
ATOM 751 O O . VAL A 1 98 ? -23.287 -18.801 15.810 1.00 92.00 98 VAL A O 1
ATOM 754 N N . GLY A 1 99 ? -23.802 -20.420 17.287 1.00 93.62 99 GLY A N 1
ATOM 755 C CA . GLY A 1 99 ? -24.262 -21.393 16.296 1.00 93.62 99 GLY A CA 1
ATOM 756 C C . GLY A 1 99 ? -25.525 -20.924 15.577 1.00 93.62 99 GLY A C 1
ATOM 757 O O . GLY A 1 99 ? -25.582 -21.007 14.358 1.00 93.62 99 GLY A O 1
ATOM 758 N N . ASP A 1 100 ? -26.468 -20.345 16.319 1.00 92.38 100 ASP A N 1
ATOM 759 C CA . ASP A 1 100 ? -27.713 -19.745 15.824 1.00 92.38 100 ASP A CA 1
ATOM 760 C C . ASP A 1 100 ? -27.434 -18.568 14.871 1.00 92.38 100 ASP A C 1
ATOM 762 O O . ASP A 1 100 ? -27.877 -18.571 13.727 1.00 92.38 100 ASP A O 1
ATOM 766 N N . TYR A 1 101 ? -26.550 -17.636 15.256 1.00 92.94 101 TYR A N 1
ATOM 767 C CA . TYR A 1 101 ? -26.101 -16.558 14.366 1.00 92.94 101 TYR A CA 1
ATOM 768 C C . TYR A 1 101 ? -25.447 -17.075 13.071 1.00 92.94 101 TYR A C 1
ATOM 770 O O . TYR A 1 101 ? -25.657 -16.498 12.003 1.00 92.94 101 TYR A O 1
ATOM 778 N N . VAL A 1 102 ? -24.640 -18.143 13.140 1.00 90.69 102 VAL A N 1
ATOM 779 C CA . VAL A 1 102 ? -24.049 -18.778 11.945 1.00 90.69 102 VAL A CA 1
ATOM 780 C C . VAL A 1 102 ? -25.121 -19.486 11.110 1.00 90.69 102 VAL A C 1
ATOM 782 O O . VAL A 1 102 ? -25.037 -19.456 9.878 1.00 90.69 102 VAL A O 1
ATOM 785 N N . ALA A 1 103 ? -26.133 -20.071 11.757 1.00 91.94 103 ALA A N 1
ATOM 786 C CA . ALA A 1 103 ? -27.265 -20.695 11.094 1.00 91.94 103 ALA A CA 1
ATOM 787 C C . ALA A 1 103 ? -28.059 -19.661 10.280 1.00 91.94 103 ALA A C 1
ATOM 789 O O . ALA A 1 103 ? -28.107 -19.778 9.058 1.00 91.94 103 ALA A O 1
ATOM 790 N N . GLU A 1 104 ? -28.572 -18.606 10.919 1.00 89.88 104 GLU A N 1
ATOM 791 C CA . GLU A 1 104 ? -29.327 -17.525 10.262 1.00 89.88 104 GLU A CA 1
ATOM 792 C C . GLU A 1 104 ? -28.495 -16.780 9.198 1.00 89.88 104 GLU A C 1
ATOM 794 O O . GLU A 1 104 ? -28.973 -16.493 8.102 1.00 89.88 104 GLU A O 1
ATOM 799 N N . SER A 1 105 ? -27.225 -16.461 9.487 1.00 85.75 105 SER A N 1
ATOM 800 C CA . SER A 1 105 ? -26.422 -15.584 8.611 1.00 85.75 105 SER A CA 1
ATOM 801 C C . SER A 1 105 ? -25.876 -16.261 7.352 1.00 85.75 105 SER A C 1
ATOM 803 O O . SER A 1 105 ? -25.464 -15.559 6.425 1.00 85.75 105 SER A O 1
ATOM 805 N N . PHE A 1 106 ? -25.780 -17.595 7.332 1.00 91.00 106 PHE A N 1
ATOM 806 C CA . PHE A 1 106 ? -25.115 -18.334 6.251 1.00 91.00 106 PHE A CA 1
ATOM 807 C C . PHE A 1 106 ? -25.814 -19.645 5.890 1.00 91.00 106 PHE A C 1
ATOM 809 O O . PHE A 1 106 ? -25.969 -19.942 4.704 1.00 91.00 106 PHE A O 1
ATOM 816 N N . MET A 1 107 ? -26.199 -20.447 6.887 1.00 93.44 107 MET A N 1
ATOM 817 C CA . MET A 1 107 ? -26.650 -21.814 6.630 1.00 93.44 107 MET A CA 1
ATOM 818 C C . MET A 1 107 ? -28.120 -21.899 6.223 1.00 93.44 107 MET A C 1
ATOM 820 O O . MET A 1 107 ? -28.431 -22.742 5.394 1.00 93.44 107 MET A O 1
ATOM 824 N N . GLU A 1 108 ? -29.009 -21.032 6.716 1.00 90.94 108 GLU A N 1
ATOM 825 C CA . GLU A 1 108 ? -30.410 -20.958 6.264 1.00 90.94 108 GLU A CA 1
ATOM 826 C C . GLU A 1 108 ? -30.472 -20.760 4.742 1.00 90.94 108 GLU A C 1
ATOM 828 O O . GLU A 1 108 ? -31.114 -21.538 4.038 1.00 90.94 108 GLU A O 1
ATOM 833 N N . GLU A 1 109 ? -29.708 -19.794 4.220 1.00 89.88 109 GLU A N 1
ATOM 834 C CA . GLU A 1 109 ? -29.596 -19.559 2.780 1.00 89.88 109 GLU A CA 1
ATOM 835 C C . GLU A 1 109 ? -28.950 -20.755 2.063 1.00 89.88 109 GLU A C 1
ATOM 837 O O . GLU A 1 109 ? -29.483 -21.226 1.064 1.00 89.88 109 GLU A O 1
ATOM 842 N N . PHE A 1 110 ? -27.855 -21.320 2.587 1.00 92.56 110 PHE A N 1
ATOM 843 C CA . PHE A 1 110 ? -27.232 -22.515 1.999 1.00 92.56 110 PHE A CA 1
ATOM 844 C C . PHE A 1 110 ? -28.217 -23.691 1.875 1.00 92.56 110 PHE A C 1
ATOM 846 O O . PHE A 1 110 ? -28.275 -24.335 0.827 1.00 92.56 110 PHE A O 1
ATOM 853 N N . TRP A 1 111 ? -29.008 -23.961 2.916 1.00 92.06 111 TRP A N 1
ATOM 854 C CA . TRP A 1 111 ? -30.005 -25.030 2.932 1.00 92.06 111 TRP A CA 1
ATOM 855 C C . TRP A 1 111 ? -31.187 -24.725 2.008 1.00 92.06 111 TRP A C 1
ATOM 857 O O . TRP A 1 111 ? -31.613 -25.617 1.274 1.00 92.06 111 TRP A O 1
ATOM 867 N N . ARG A 1 112 ? -31.646 -23.465 1.950 1.00 91.88 112 ARG A N 1
ATOM 868 C CA . ARG A 1 112 ? -32.649 -22.999 0.979 1.00 91.88 112 ARG A CA 1
ATOM 869 C C . ARG A 1 112 ? -32.195 -23.245 -0.461 1.00 91.88 112 ARG A C 1
ATOM 871 O O . ARG A 1 112 ? -32.972 -23.745 -1.269 1.00 91.88 112 ARG A O 1
ATOM 878 N N . LEU A 1 113 ? -30.937 -22.943 -0.787 1.00 91.31 113 LEU A N 1
ATOM 879 C CA . LEU A 1 113 ? -30.399 -23.178 -2.130 1.00 91.31 113 LEU A CA 1
ATOM 880 C C . LEU A 1 113 ? -30.179 -24.667 -2.418 1.00 91.31 113 LEU A C 1
ATOM 882 O O . LEU A 1 113 ? -30.494 -25.111 -3.517 1.00 91.31 113 LEU A O 1
ATOM 886 N N . LYS A 1 114 ? -29.700 -25.445 -1.439 1.00 91.44 114 LYS A N 1
ATOM 887 C CA . LYS A 1 114 ? -29.451 -26.891 -1.578 1.00 91.44 114 LYS A CA 1
ATOM 888 C C . LYS A 1 114 ? -30.733 -27.717 -1.740 1.00 91.44 114 LYS A C 1
ATOM 890 O O . LYS A 1 114 ? -30.702 -28.726 -2.437 1.00 91.44 114 LYS A O 1
ATOM 895 N N . GLY A 1 115 ? -31.813 -27.337 -1.054 1.00 88.75 115 GLY A N 1
ATOM 896 C CA . GLY A 1 115 ? -33.084 -28.073 -1.038 1.00 88.75 115 GLY A CA 1
ATOM 897 C C . GLY A 1 115 ? -34.181 -27.511 -1.948 1.00 88.75 115 GLY A C 1
ATOM 898 O O . GLY A 1 115 ? -35.227 -28.139 -2.073 1.00 88.75 115 GLY A O 1
ATOM 899 N N . GLY A 1 116 ? -33.979 -26.333 -2.543 1.00 90.50 116 GLY A N 1
ATOM 900 C CA . GLY A 1 116 ? -34.964 -25.690 -3.414 1.00 90.50 116 GLY A CA 1
ATOM 901 C C . GLY A 1 116 ? -34.894 -26.135 -4.877 1.00 90.50 116 GLY A C 1
ATOM 902 O O . GLY A 1 116 ? -33.923 -26.757 -5.310 1.00 90.50 116 GLY A O 1
ATOM 903 N N . ALA A 1 117 ? -35.936 -25.807 -5.641 1.00 93.19 117 ALA A N 1
ATOM 904 C CA . ALA A 1 117 ? -36.032 -26.186 -7.045 1.00 93.19 117 ALA A CA 1
ATOM 905 C C . ALA A 1 117 ? -35.067 -25.375 -7.931 1.00 93.19 117 ALA A C 1
ATOM 907 O O . ALA A 1 117 ? -34.877 -24.168 -7.738 1.00 93.19 117 ALA A O 1
ATOM 908 N N . SER A 1 118 ? -34.483 -26.056 -8.920 1.00 93.00 118 SER A N 1
ATOM 909 C CA . SER A 1 118 ? -33.624 -25.464 -9.946 1.00 93.00 118 SER A CA 1
ATOM 910 C C . SER A 1 118 ? -34.247 -25.669 -11.324 1.00 93.00 118 SER A C 1
ATOM 912 O O . SER A 1 118 ? -34.674 -26.782 -11.638 1.00 93.00 118 SER A O 1
ATOM 914 N N . TYR A 1 119 ? -34.298 -24.610 -12.132 1.00 94.50 119 TYR A N 1
ATOM 915 C CA . TYR A 1 119 ? -34.941 -24.616 -13.448 1.00 94.50 119 TYR A CA 1
ATOM 916 C C . TYR A 1 119 ? -34.055 -23.971 -14.516 1.00 94.50 119 TYR A C 1
ATOM 918 O O . TYR A 1 119 ? -33.483 -22.904 -14.290 1.00 94.50 119 TYR A O 1
ATOM 926 N N . THR A 1 120 ? -34.018 -24.578 -15.704 1.00 93.69 120 THR A N 1
ATOM 927 C CA . THR A 1 120 ? -33.454 -23.981 -16.924 1.00 93.69 120 THR A CA 1
ATOM 928 C C . THR A 1 120 ? -34.592 -23.408 -17.769 1.00 93.69 120 THR A C 1
ATOM 930 O O . THR A 1 120 ? -35.575 -24.109 -18.020 1.00 93.69 120 THR A O 1
ATOM 933 N N . LEU A 1 121 ? -34.505 -22.135 -18.166 1.00 94.31 121 LEU A N 1
ATOM 934 C CA . LEU A 1 121 ? -35.601 -21.410 -18.827 1.00 94.31 121 LEU A CA 1
ATOM 935 C C . LEU A 1 121 ? -35.116 -20.251 -19.715 1.00 94.31 121 LEU A C 1
ATOM 937 O O . LEU A 1 121 ? -33.933 -19.911 -19.752 1.00 94.31 121 LEU A O 1
ATOM 941 N N . ARG A 1 122 ? -36.040 -19.588 -20.417 1.00 92.19 122 ARG A N 1
ATOM 942 C CA . ARG A 1 122 ? -35.758 -18.373 -21.198 1.00 92.19 122 ARG A CA 1
ATOM 943 C C . ARG A 1 122 ? -36.300 -17.151 -20.474 1.00 92.19 122 ARG A C 1
ATOM 945 O O . ARG A 1 122 ? -37.391 -17.172 -19.914 1.00 92.19 122 ARG A O 1
ATOM 952 N N . ALA A 1 123 ? -35.598 -16.024 -20.566 1.00 92.12 123 ALA A N 1
ATOM 953 C CA . ALA A 1 123 ? -35.997 -14.782 -19.894 1.00 92.12 123 ALA A CA 1
ATOM 954 C C . ALA A 1 123 ? -37.330 -14.169 -20.391 1.00 92.12 123 ALA A C 1
ATOM 956 O O . ALA A 1 123 ? -37.759 -13.131 -19.886 1.00 92.12 123 ALA A O 1
ATOM 957 N N . SER A 1 124 ? -37.977 -14.779 -21.387 1.00 91.00 124 SER A N 1
ATOM 958 C CA . SER A 1 124 ? -39.317 -14.457 -21.893 1.00 91.00 124 SER A CA 1
ATOM 959 C C . SER A 1 124 ? -40.439 -15.320 -21.294 1.00 91.00 124 SER A C 1
ATOM 961 O O . SER A 1 124 ? -41.607 -14.971 -21.471 1.00 91.00 124 SER A O 1
ATOM 963 N N . ASP A 1 125 ? -40.119 -16.405 -20.582 1.00 92.75 125 ASP A N 1
ATOM 964 C CA . ASP A 1 125 ? -41.113 -17.287 -19.965 1.00 92.75 125 ASP A CA 1
ATOM 965 C C . ASP A 1 125 ? -41.789 -16.604 -18.738 1.00 92.75 125 ASP A C 1
ATOM 967 O O . ASP A 1 125 ? -41.180 -15.737 -18.101 1.00 92.75 125 ASP A O 1
ATOM 971 N N . PRO A 1 126 ? -43.054 -16.926 -18.385 1.00 92.25 126 PRO A N 1
ATOM 972 C CA . PRO A 1 126 ? -43.775 -16.231 -17.310 1.00 92.25 126 PRO A CA 1
ATOM 973 C C . PRO A 1 126 ? -43.231 -16.552 -15.912 1.00 92.25 126 PRO A C 1
ATOM 975 O O . PRO A 1 126 ? -43.210 -17.717 -15.505 1.00 92.25 126 PRO A O 1
ATOM 978 N N . GLY A 1 127 ? -42.874 -15.513 -15.149 1.00 90.69 127 GLY A N 1
ATOM 979 C CA . GLY A 1 127 ? -42.302 -15.631 -13.802 1.00 90.69 127 GLY A CA 1
ATOM 980 C C . GLY A 1 127 ? -43.188 -16.384 -12.805 1.00 90.69 127 GLY A C 1
ATOM 981 O O . GLY A 1 127 ? -42.666 -17.126 -11.976 1.00 90.69 127 GLY A O 1
ATOM 982 N N . ALA A 1 128 ? -44.516 -16.292 -12.934 1.00 91.31 128 ALA A N 1
ATOM 983 C CA . ALA A 1 128 ? -45.453 -17.034 -12.085 1.00 91.31 128 ALA A CA 1
ATOM 984 C C . ALA A 1 128 ? -45.289 -18.571 -12.148 1.00 91.31 128 ALA A C 1
ATOM 986 O O . ALA A 1 128 ? -45.738 -19.268 -11.240 1.00 91.31 128 ALA A O 1
ATOM 987 N N . SER A 1 129 ? -44.629 -19.102 -13.184 1.00 92.00 129 SER A N 1
ATOM 988 C CA . SER A 1 129 ? -44.370 -20.543 -13.352 1.00 92.00 129 SER A CA 1
ATOM 989 C C . SER A 1 129 ? -43.210 -21.068 -12.493 1.00 92.00 129 SER A C 1
ATOM 991 O O . SER A 1 129 ? -43.014 -22.276 -12.440 1.00 92.00 129 SER A O 1
ATOM 993 N N . PHE A 1 130 ? -42.439 -20.180 -11.852 1.00 94.06 130 PHE A N 1
ATOM 994 C CA . PHE A 1 130 ? -41.179 -20.502 -11.164 1.00 94.06 130 PHE A CA 1
ATOM 995 C C . PHE A 1 130 ? -41.125 -19.923 -9.735 1.00 94.06 130 PHE A C 1
ATOM 997 O O . PHE A 1 130 ? -40.062 -19.555 -9.236 1.00 94.06 130 PHE A O 1
ATOM 1004 N N . LEU A 1 131 ? -42.279 -19.786 -9.072 1.00 90.25 131 LEU A N 1
ATOM 1005 C CA . LEU A 1 131 ? -42.392 -19.202 -7.723 1.00 90.25 131 LEU A CA 1
ATOM 1006 C C . LEU A 1 131 ? -41.764 -20.059 -6.607 1.00 90.25 131 LEU A C 1
ATOM 1008 O O . LEU A 1 131 ? -41.474 -19.544 -5.529 1.00 90.25 131 LEU A O 1
ATOM 1012 N N . ASP A 1 132 ? -41.568 -21.352 -6.853 1.00 91.69 132 ASP A N 1
ATOM 1013 C CA . ASP A 1 132 ? -40.897 -22.321 -5.978 1.00 91.69 132 ASP A CA 1
ATOM 1014 C C . ASP A 1 132 ? -39.377 -22.406 -6.219 1.00 91.69 132 ASP A C 1
ATOM 1016 O O . ASP A 1 132 ? -38.655 -23.063 -5.463 1.00 91.69 132 ASP A O 1
ATOM 1020 N N . ALA A 1 133 ? -38.883 -21.747 -7.268 1.00 93.62 133 ALA A N 1
ATOM 1021 C CA . ALA A 1 133 ? -37.487 -21.793 -7.653 1.00 93.62 133 ALA A CA 1
ATOM 1022 C C . ALA A 1 133 ? -36.582 -21.086 -6.640 1.00 93.62 133 ALA A C 1
ATOM 1024 O O . ALA A 1 133 ? -36.884 -20.000 -6.140 1.00 93.62 133 ALA A O 1
ATOM 1025 N N . THR A 1 134 ? -35.407 -21.663 -6.401 1.00 94.19 134 THR A N 1
ATOM 1026 C CA . THR A 1 134 ? -34.313 -20.998 -5.678 1.00 94.19 134 THR A CA 1
ATOM 1027 C C . THR A 1 134 ? -33.130 -20.695 -6.587 1.00 94.19 134 THR A C 1
ATOM 1029 O O . THR A 1 134 ? -32.419 -19.719 -6.340 1.00 94.19 134 THR A O 1
ATOM 1032 N N . GLN A 1 135 ? -32.959 -21.467 -7.662 1.00 93.88 135 GLN A N 1
ATOM 1033 C CA . GLN A 1 135 ? -31.904 -21.307 -8.659 1.00 93.88 135 GLN A CA 1
ATOM 1034 C C . GLN A 1 135 ? -32.518 -21.305 -10.063 1.00 93.88 135 GLN A C 1
ATOM 1036 O O . GLN A 1 135 ? -33.279 -22.204 -10.410 1.00 93.88 135 GLN A O 1
ATOM 1041 N N . LEU A 1 136 ? -32.191 -20.298 -10.871 1.00 94.44 136 LEU A N 1
ATOM 1042 C CA . LEU A 1 136 ? -32.605 -20.206 -12.269 1.00 94.44 136 LEU A CA 1
ATOM 1043 C C . LEU A 1 136 ? -31.371 -20.148 -13.166 1.00 94.44 136 LEU A C 1
ATOM 1045 O O . LEU A 1 136 ? -30.476 -19.334 -12.932 1.00 94.44 136 LEU A O 1
ATOM 1049 N N . GLU A 1 137 ? -31.350 -20.968 -14.209 1.00 94.06 137 GLU A N 1
ATOM 1050 C CA . GLU A 1 137 ? -30.363 -20.928 -15.285 1.00 94.06 137 GLU A CA 1
ATOM 1051 C C . GLU A 1 137 ? -31.047 -20.488 -16.584 1.00 94.06 137 GLU A C 1
ATOM 1053 O O . GLU A 1 137 ? -32.135 -20.957 -16.919 1.00 94.06 137 GLU A O 1
ATOM 1058 N N . PHE A 1 138 ? -30.433 -19.555 -17.307 1.00 92.62 138 PHE A N 1
ATOM 1059 C CA . PHE A 1 138 ? -31.017 -18.960 -18.503 1.00 92.62 138 PHE A CA 1
ATOM 1060 C C . PHE A 1 138 ? -30.274 -19.397 -19.768 1.00 92.62 138 PHE A C 1
ATOM 1062 O O . PHE A 1 138 ? -29.093 -19.083 -19.926 1.00 92.62 138 PHE A O 1
ATOM 1069 N N . ASP A 1 139 ? -30.979 -20.026 -20.716 1.00 87.75 139 ASP A N 1
ATOM 1070 C CA . ASP A 1 139 ? -30.401 -20.456 -22.004 1.00 87.75 139 ASP A CA 1
ATOM 1071 C C . ASP A 1 139 ? -29.733 -19.278 -22.733 1.00 87.75 139 ASP A C 1
ATOM 1073 O O . ASP A 1 139 ? -28.547 -19.292 -23.081 1.00 87.75 139 ASP A O 1
ATOM 1077 N N . THR A 1 140 ? -30.524 -18.220 -22.924 1.00 84.94 140 THR A N 1
ATOM 1078 C CA . THR A 1 140 ? -30.141 -16.951 -23.540 1.00 84.94 140 THR A CA 1
ATOM 1079 C C . THR A 1 140 ? -30.766 -15.812 -22.746 1.00 84.94 140 THR A C 1
ATOM 1081 O O . THR A 1 140 ? -31.982 -15.601 -22.800 1.00 84.94 140 THR A O 1
ATOM 1084 N N . ALA A 1 141 ? -29.940 -15.073 -22.015 1.00 89.62 141 ALA A N 1
ATOM 1085 C CA . ALA A 1 141 ? -30.355 -13.889 -21.282 1.00 89.62 141 ALA A CA 1
ATOM 1086 C C . ALA A 1 141 ? -29.208 -12.885 -21.160 1.00 89.62 141 ALA A C 1
ATOM 1088 O O . ALA A 1 141 ? -28.043 -13.269 -21.077 1.00 89.62 141 ALA A O 1
ATOM 1089 N N . PHE A 1 142 ? -29.560 -11.605 -21.100 1.00 89.94 142 PHE A N 1
ATOM 1090 C CA . PHE A 1 142 ? -28.670 -10.518 -20.710 1.00 89.94 142 PHE A CA 1
ATOM 1091 C C . PHE A 1 142 ? -29.416 -9.541 -19.793 1.00 89.94 142 PHE A C 1
ATOM 1093 O O . PHE A 1 142 ? -30.648 -9.468 -19.798 1.00 89.94 142 PHE A O 1
ATOM 1100 N N . ILE A 1 143 ? -28.663 -8.779 -19.002 1.00 92.12 143 ILE A N 1
ATOM 1101 C CA . ILE A 1 143 ? -29.208 -7.722 -18.146 1.00 92.12 143 ILE A CA 1
ATOM 1102 C C . ILE A 1 143 ? -29.244 -6.430 -18.959 1.00 92.12 143 ILE A C 1
ATOM 1104 O O . ILE A 1 143 ? -28.199 -5.922 -19.367 1.00 92.12 143 ILE A O 1
ATOM 1108 N N . ASP A 1 144 ? -30.427 -5.858 -19.174 1.00 91.94 144 ASP A N 1
ATOM 1109 C CA . ASP A 1 144 ? -30.542 -4.574 -19.868 1.00 91.94 144 ASP A CA 1
ATOM 1110 C C . ASP A 1 144 ? -30.298 -3.413 -18.893 1.00 91.94 144 ASP A C 1
ATOM 1112 O O . ASP A 1 144 ? -31.222 -2.801 -18.349 1.00 91.94 144 ASP A O 1
ATOM 1116 N N . ALA A 1 145 ? -29.017 -3.104 -18.676 1.00 91.25 145 ALA A N 1
ATOM 1117 C CA . ALA A 1 145 ? -28.575 -2.010 -17.813 1.00 91.25 145 ALA A CA 1
ATOM 1118 C C . ALA A 1 145 ? -29.138 -0.635 -18.230 1.00 91.25 145 ALA A C 1
ATOM 1120 O O . ALA A 1 145 ? -29.269 0.249 -17.384 1.00 91.25 145 ALA A O 1
ATOM 1121 N N . THR A 1 146 ? -29.533 -0.449 -19.498 1.00 91.56 146 THR A N 1
ATOM 1122 C CA . THR A 1 146 ? -30.133 0.814 -19.973 1.00 91.56 146 THR A CA 1
ATOM 1123 C C . THR A 1 146 ? -31.549 1.032 -19.431 1.00 91.56 146 THR A C 1
ATOM 1125 O O . THR A 1 146 ? -32.011 2.172 -19.336 1.00 91.56 146 THR A O 1
ATOM 1128 N N . LYS A 1 147 ? -32.216 -0.055 -19.019 1.00 93.50 147 LYS A N 1
ATOM 1129 C CA . LYS A 1 147 ? -33.549 -0.073 -18.400 1.00 93.50 147 LYS A CA 1
ATOM 1130 C C . LYS A 1 147 ? -33.496 -0.201 -16.869 1.00 93.50 147 LYS A C 1
ATOM 1132 O O . LYS A 1 147 ? -34.487 -0.589 -16.247 1.00 93.50 147 LYS A O 1
ATOM 1137 N N . SER A 1 148 ? -32.347 0.097 -16.253 1.00 94.19 148 SER A N 1
ATOM 1138 C CA . SER A 1 148 ? -32.186 0.048 -14.799 1.00 94.19 148 SER A CA 1
ATOM 1139 C C . SER A 1 148 ? -32.799 1.255 -14.086 1.00 94.19 148 SER A C 1
ATOM 1141 O O . SER A 1 148 ? -32.797 2.377 -14.606 1.00 94.19 148 SER A O 1
ATOM 1143 N N . ILE A 1 149 ? -33.264 1.040 -12.851 1.00 95.75 149 ILE A N 1
ATOM 1144 C CA . ILE A 1 149 ? -33.712 2.100 -11.938 1.00 95.75 149 ILE A CA 1
ATOM 1145 C C . ILE A 1 149 ? -33.134 1.893 -10.540 1.00 95.75 149 ILE A C 1
ATOM 1147 O O . ILE A 1 149 ? -33.137 0.786 -10.005 1.00 95.75 149 ILE A O 1
ATOM 1151 N N . GLY A 1 150 ? -32.706 2.999 -9.928 1.00 94.06 150 GLY A N 1
ATOM 1152 C CA . GLY A 1 150 ? -32.383 3.077 -8.509 1.00 94.06 150 GLY A CA 1
ATOM 1153 C C . GLY A 1 150 ? -33.510 3.727 -7.702 1.00 94.06 150 GLY A C 1
ATOM 1154 O O . GLY A 1 150 ? -33.837 4.899 -7.901 1.00 94.06 150 GLY A O 1
ATOM 1155 N N . PHE A 1 151 ? -34.080 2.989 -6.751 1.00 93.56 151 PHE A N 1
ATOM 1156 C CA . PHE A 1 151 ? -35.122 3.448 -5.832 1.00 93.56 151 PHE A CA 1
ATOM 1157 C C . PHE A 1 151 ? -34.526 3.827 -4.467 1.00 93.56 151 PHE A C 1
ATOM 1159 O O . PHE A 1 151 ? -34.066 2.975 -3.712 1.00 93.56 151 PHE A O 1
ATOM 1166 N N . MET A 1 152 ? -34.531 5.118 -4.131 1.00 90.62 152 MET A N 1
ATOM 1167 C CA . MET A 1 152 ? -33.928 5.628 -2.893 1.00 90.62 152 MET A CA 1
ATOM 1168 C C . MET A 1 152 ? -34.844 5.395 -1.675 1.00 90.62 152 MET A C 1
ATOM 1170 O O . MET A 1 152 ? -35.911 6.002 -1.585 1.00 90.62 152 MET A O 1
ATOM 1174 N N . LYS A 1 153 ? -34.412 4.582 -0.699 1.00 89.75 153 LYS A N 1
ATOM 1175 C CA . LYS A 1 153 ? -35.097 4.369 0.595 1.00 89.75 153 LYS A CA 1
ATOM 1176 C C . LYS A 1 153 ? -34.068 4.386 1.729 1.00 89.75 153 LYS A C 1
ATOM 1178 O O . LYS A 1 153 ? -33.006 3.794 1.619 1.00 89.75 153 LYS A O 1
ATOM 1183 N N . ALA A 1 154 ? -34.374 5.082 2.826 1.00 86.44 154 ALA A N 1
ATOM 1184 C CA . ALA A 1 154 ? -33.535 5.139 4.035 1.00 86.44 154 ALA A CA 1
ATOM 1185 C C . ALA A 1 154 ? -32.050 5.546 3.826 1.00 86.44 154 ALA A C 1
ATOM 1187 O O . ALA A 1 154 ? -31.216 5.276 4.684 1.00 86.44 154 ALA A O 1
ATOM 1188 N N . GLY A 1 155 ? -31.726 6.235 2.724 1.00 86.31 155 GLY A N 1
ATOM 1189 C CA . GLY A 1 155 ? -30.358 6.643 2.376 1.00 86.31 155 GLY A CA 1
ATOM 1190 C C . GLY A 1 155 ? -29.592 5.658 1.485 1.00 86.31 155 GLY A C 1
ATOM 1191 O O . GLY A 1 155 ? -28.459 5.962 1.128 1.00 86.31 155 GLY A O 1
ATOM 1192 N N . HIS A 1 156 ? -30.215 4.541 1.101 1.00 89.19 156 HIS A N 1
ATOM 1193 C CA . HIS A 1 156 ? -29.676 3.545 0.177 1.00 89.19 156 HIS A CA 1
ATOM 1194 C C . HIS A 1 156 ? -30.463 3.522 -1.137 1.00 89.19 156 HIS A C 1
ATOM 1196 O O . HIS A 1 156 ? -31.684 3.716 -1.162 1.00 89.19 156 HIS A O 1
ATOM 1202 N N . LEU A 1 157 ? -29.762 3.268 -2.237 1.00 91.19 157 LEU A N 1
ATOM 1203 C CA . LEU A 1 157 ? -30.324 3.145 -3.572 1.00 91.19 157 LEU A CA 1
ATOM 1204 C C . LEU A 1 157 ? -30.571 1.665 -3.893 1.00 91.19 157 LEU A C 1
ATOM 1206 O O . LEU A 1 157 ? -29.641 0.909 -4.159 1.00 91.19 157 LEU A O 1
ATOM 1210 N N . HIS A 1 158 ? -31.834 1.248 -3.873 1.00 94.69 158 HIS A N 1
ATOM 1211 C CA . HIS A 1 158 ? -32.246 -0.109 -4.223 1.00 94.69 158 HIS A CA 1
ATOM 1212 C C . HIS A 1 158 ? -32.370 -0.238 -5.739 1.00 94.69 158 HIS A C 1
ATOM 1214 O O . HIS A 1 158 ? -33.256 0.347 -6.361 1.00 94.69 158 HIS A O 1
ATOM 1220 N N . CYS A 1 159 ? -31.450 -0.983 -6.325 1.00 95.31 159 CYS A N 1
ATOM 1221 C CA . CYS A 1 159 ? -31.254 -1.103 -7.755 1.00 95.31 159 CYS A CA 1
ATOM 1222 C C . CYS A 1 159 ? -32.040 -2.275 -8.334 1.00 95.31 159 CYS A C 1
ATOM 1224 O O . CYS A 1 159 ? -32.047 -3.358 -7.751 1.00 95.31 159 CYS A O 1
ATOM 1226 N N . VAL A 1 160 ? -32.639 -2.062 -9.505 1.00 96.12 160 VAL A N 1
ATOM 1227 C CA . VAL A 1 160 ? -33.231 -3.106 -10.351 1.00 96.12 160 VAL A CA 1
ATOM 1228 C C . VAL A 1 160 ? -32.767 -2.957 -11.798 1.00 96.12 160 VAL A C 1
ATOM 1230 O O . VAL A 1 160 ? -32.615 -1.831 -12.277 1.00 96.12 160 VAL A O 1
ATOM 1233 N N . ALA A 1 161 ? -32.605 -4.070 -12.509 1.00 95.56 161 ALA A N 1
ATOM 1234 C CA . ALA A 1 161 ? -32.497 -4.106 -13.969 1.00 95.56 161 ALA A CA 1
ATOM 1235 C C . ALA A 1 161 ? -33.195 -5.360 -14.528 1.00 95.56 161 ALA A C 1
ATOM 1237 O O . ALA A 1 161 ? -33.100 -6.423 -13.909 1.00 95.56 161 ALA A O 1
ATOM 1238 N N . PRO A 1 162 ? -33.910 -5.268 -15.664 1.00 95.62 162 PRO A N 1
ATOM 1239 C CA . PRO A 1 162 ? -34.619 -6.408 -16.231 1.00 95.62 162 PRO A CA 1
ATOM 1240 C C . PRO A 1 162 ? -33.655 -7.372 -16.930 1.00 95.62 162 PRO A C 1
ATOM 1242 O O . PRO A 1 162 ? -32.703 -6.957 -17.595 1.00 95.62 162 PRO A O 1
ATOM 1245 N N . VAL A 1 163 ? -33.951 -8.663 -16.815 1.00 94.06 163 VAL A N 1
ATOM 1246 C CA . VAL A 1 163 ? -33.302 -9.743 -17.563 1.00 94.06 163 VAL A CA 1
ATOM 1247 C C . VAL A 1 163 ? -34.146 -10.026 -18.803 1.00 94.06 163 VAL A C 1
ATOM 1249 O O . VAL A 1 163 ? -35.347 -10.270 -18.687 1.00 94.06 163 VAL A O 1
ATOM 1252 N N . LEU A 1 164 ? -33.539 -9.973 -19.989 1.00 93.56 164 LEU A N 1
ATOM 1253 C CA . LEU A 1 164 ? -34.225 -10.126 -21.276 1.00 93.56 164 LEU A CA 1
ATOM 1254 C C . LEU A 1 164 ? -33.505 -11.151 -22.161 1.00 93.56 164 LEU A C 1
ATOM 1256 O O . LEU A 1 164 ? -32.284 -11.273 -22.113 1.00 93.56 164 LEU A O 1
ATOM 1260 N N . SER A 1 165 ? -34.264 -11.855 -23.003 1.00 89.56 165 SER A N 1
ATOM 1261 C CA . SER A 1 165 ? -33.728 -12.726 -24.065 1.00 89.56 165 SER A CA 1
ATOM 1262 C C . SER A 1 165 ? -33.413 -11.927 -25.337 1.00 89.56 165 SER A C 1
ATOM 1264 O O . SER A 1 165 ? -32.458 -12.230 -26.044 1.00 89.56 165 SER A O 1
ATOM 1266 N N . GLU A 1 166 ? -34.187 -10.870 -25.614 1.00 88.44 166 GLU A N 1
ATOM 1267 C CA . GLU A 1 166 ? -34.042 -10.017 -26.799 1.00 88.44 166 GLU A CA 1
ATOM 1268 C C . GLU A 1 166 ? -34.170 -8.527 -26.449 1.00 88.44 166 GLU A C 1
ATOM 1270 O O . GLU A 1 166 ? -34.973 -8.136 -25.603 1.00 88.44 166 GLU A O 1
ATOM 1275 N N . SER A 1 167 ? -33.463 -7.650 -27.168 1.00 79.69 167 SER A N 1
ATOM 1276 C CA . SER A 1 167 ? -33.502 -6.191 -26.937 1.00 79.69 167 SER A CA 1
ATOM 1277 C C . SER A 1 167 ? -34.881 -5.549 -27.151 1.00 79.69 167 SER A C 1
ATOM 1279 O O . SER A 1 167 ? -35.192 -4.526 -26.532 1.00 79.69 167 SER A O 1
ATOM 1281 N N . LYS A 1 168 ? -35.724 -6.165 -27.993 1.00 83.56 168 LYS A N 1
ATOM 1282 C CA . LYS A 1 168 ? -37.106 -5.739 -28.282 1.00 83.56 168 LYS A CA 1
ATOM 1283 C C . LYS A 1 168 ? -38.154 -6.355 -27.345 1.00 83.56 168 LYS A C 1
ATOM 1285 O O . LYS A 1 168 ? -39.329 -6.002 -27.449 1.00 83.56 168 LYS A O 1
ATOM 1290 N N . GLN A 1 169 ? -37.758 -7.252 -26.442 1.00 87.06 169 GLN A N 1
ATOM 1291 C CA . GLN A 1 169 ? -38.664 -7.902 -25.501 1.00 87.06 169 GLN A CA 1
ATOM 1292 C C . GLN A 1 169 ? -39.305 -6.860 -24.566 1.00 87.06 169 GLN A C 1
ATOM 1294 O O . GLN A 1 169 ? -38.609 -6.083 -23.910 1.00 87.06 169 GLN A O 1
ATOM 1299 N N . ARG A 1 170 ? -40.645 -6.836 -24.519 1.00 89.94 170 ARG A N 1
ATOM 1300 C CA . ARG A 1 170 ? -41.415 -5.903 -23.672 1.00 89.94 170 ARG A CA 1
ATOM 1301 C C . ARG A 1 170 ? -41.819 -6.504 -22.328 1.00 89.94 170 ARG A C 1
ATOM 1303 O O . ARG A 1 170 ? -41.942 -5.758 -21.364 1.00 89.94 170 ARG A O 1
ATOM 1310 N N . ARG A 1 171 ? -42.009 -7.823 -22.251 1.00 92.44 171 ARG A N 1
ATOM 1311 C CA . ARG A 1 171 ? -42.320 -8.535 -21.006 1.00 92.44 171 ARG A CA 1
ATOM 1312 C C . ARG A 1 171 ? -41.039 -8.792 -20.222 1.00 92.44 171 ARG A C 1
ATOM 1314 O O . ARG A 1 171 ? -40.120 -9.391 -20.765 1.00 92.44 171 ARG A O 1
ATOM 1321 N N . ALA A 1 172 ? -40.970 -8.362 -18.968 1.00 94.31 172 ALA A N 1
ATOM 1322 C CA . ALA A 1 172 ? -39.812 -8.590 -18.103 1.00 94.31 172 ALA A CA 1
ATOM 1323 C C . ALA A 1 172 ? -40.277 -9.197 -16.776 1.00 94.31 172 ALA A C 1
ATOM 1325 O O . ALA A 1 172 ? -40.662 -8.467 -15.860 1.00 94.31 172 ALA A O 1
ATOM 1326 N N . SER A 1 173 ? -40.272 -10.531 -16.697 1.00 95.25 173 SER A N 1
ATOM 1327 C CA . SER A 1 173 ? -40.631 -11.276 -15.480 1.00 95.25 173 SER A CA 1
ATOM 1328 C C . SER A 1 173 ? -39.464 -11.432 -14.503 1.00 95.25 173 SER A C 1
ATOM 1330 O O . SER A 1 173 ? -39.692 -11.578 -13.309 1.00 95.25 173 SER A O 1
ATOM 1332 N N . PHE A 1 174 ? -38.219 -11.348 -14.974 1.00 95.94 174 PHE A N 1
ATOM 1333 C CA . PHE A 1 174 ? -37.021 -11.588 -14.168 1.00 95.94 174 PHE A CA 1
ATOM 1334 C C . PHE A 1 174 ? -36.200 -10.303 -14.017 1.00 95.94 174 PHE A C 1
ATOM 1336 O O . PHE A 1 174 ? -35.973 -9.586 -14.995 1.00 95.94 174 PHE A O 1
ATOM 1343 N N . TRP A 1 175 ? -35.759 -10.001 -12.795 1.00 96.00 175 TRP A N 1
ATOM 1344 C CA . TRP A 1 175 ? -35.108 -8.731 -12.457 1.00 96.00 175 TRP A CA 1
ATOM 1345 C C . TRP A 1 175 ? -33.898 -8.943 -11.560 1.00 96.00 175 TRP A C 1
ATOM 1347 O O . TRP A 1 175 ? -34.033 -9.478 -10.464 1.00 96.00 175 TRP A O 1
ATOM 1357 N N . VAL A 1 176 ? -32.725 -8.465 -11.973 1.00 94.94 176 VAL A N 1
ATOM 1358 C CA . VAL A 1 176 ? -31.542 -8.449 -11.103 1.00 94.94 176 VAL A CA 1
ATOM 1359 C C . VAL A 1 176 ? -31.651 -7.303 -10.113 1.00 94.94 176 VAL A C 1
ATOM 1361 O O . VAL A 1 176 ? -32.007 -6.187 -10.497 1.00 94.94 176 VAL A O 1
ATOM 1364 N N . VAL A 1 177 ? -31.323 -7.570 -8.849 1.00 95.12 177 VAL A N 1
ATOM 1365 C CA . VAL A 1 177 ? -31.423 -6.598 -7.755 1.00 95.12 177 VAL A CA 1
ATOM 1366 C C . VAL A 1 177 ? -30.091 -6.358 -7.044 1.00 95.12 177 VAL A C 1
ATOM 1368 O O . VAL A 1 177 ? -29.206 -7.211 -7.032 1.00 95.12 177 VAL A O 1
ATOM 1371 N N . GLY A 1 178 ? -29.951 -5.195 -6.409 1.00 92.44 178 GLY A N 1
ATOM 1372 C CA . GLY A 1 178 ? -28.803 -4.886 -5.553 1.00 92.44 178 GLY A CA 1
ATOM 1373 C C . GLY A 1 178 ? -28.943 -3.558 -4.807 1.00 92.44 178 GLY A C 1
ATOM 1374 O O . GLY A 1 178 ? -29.957 -2.875 -4.926 1.00 92.44 178 GLY A O 1
ATOM 1375 N N . VAL A 1 179 ? -27.926 -3.182 -4.029 1.00 92.06 179 VAL A N 1
ATOM 1376 C CA . VAL A 1 179 ? -27.906 -1.937 -3.240 1.00 92.06 179 VAL A CA 1
ATOM 1377 C C . VAL A 1 179 ? -26.685 -1.099 -3.610 1.00 92.06 179 VAL A C 1
ATOM 1379 O O . VAL A 1 179 ? -25.581 -1.632 -3.689 1.00 92.06 179 VAL A O 1
ATOM 1382 N N . ASP A 1 180 ? -26.894 0.203 -3.820 1.00 91.56 180 ASP A N 1
ATOM 1383 C CA . ASP A 1 180 ? -25.861 1.219 -4.083 1.00 91.56 180 ASP A CA 1
ATOM 1384 C C . ASP A 1 180 ? -24.942 0.894 -5.288 1.00 91.56 180 ASP A C 1
ATOM 1386 O O . ASP A 1 180 ? -23.782 1.299 -5.342 1.00 91.56 180 ASP A O 1
ATOM 1390 N N . CYS A 1 181 ? -25.479 0.170 -6.278 1.00 89.31 181 CYS A N 1
ATOM 1391 C CA . CYS A 1 181 ? -24.754 -0.387 -7.430 1.00 89.31 181 CYS A CA 1
ATOM 1392 C C . CYS A 1 181 ? -25.369 -0.028 -8.798 1.00 89.31 181 CYS A C 1
ATOM 1394 O O . CYS A 1 181 ? -25.177 -0.728 -9.792 1.00 89.31 181 CYS A O 1
ATOM 1396 N N . CYS A 1 182 ? -26.116 1.071 -8.865 1.00 91.12 182 CYS A N 1
ATOM 1397 C CA . CYS A 1 182 ? -26.735 1.600 -10.077 1.00 91.12 182 CYS A CA 1
ATOM 1398 C C . CYS A 1 182 ? -26.749 3.131 -10.047 1.00 91.12 182 CYS A C 1
ATOM 1400 O O . CYS A 1 182 ? -26.624 3.750 -8.989 1.00 91.12 182 CYS A O 1
ATOM 1402 N N . GLY A 1 183 ? -26.956 3.747 -11.208 1.00 86.50 183 GLY A N 1
ATOM 1403 C CA . GLY A 1 183 ? -27.358 5.149 -11.281 1.00 86.50 183 GLY A CA 1
ATOM 1404 C C . GLY A 1 183 ? -28.826 5.320 -10.874 1.00 86.50 183 GLY A C 1
ATOM 1405 O O . GLY A 1 183 ? -29.565 4.352 -10.691 1.00 86.50 183 GLY A O 1
ATOM 1406 N N . LYS A 1 184 ? -29.317 6.566 -10.805 1.00 84.81 184 LYS A N 1
ATOM 1407 C CA . LYS A 1 184 ? -30.769 6.805 -10.644 1.00 84.81 184 LYS A CA 1
ATOM 1408 C C . LYS A 1 184 ? -31.578 6.161 -11.782 1.00 84.81 184 LYS A C 1
ATOM 1410 O O . LYS A 1 184 ? -32.702 5.720 -11.545 1.00 84.81 184 LYS A O 1
ATOM 1415 N N . ARG A 1 185 ? -31.010 6.129 -12.996 1.00 87.06 185 ARG A N 1
ATOM 1416 C CA . ARG A 1 185 ? -31.512 5.450 -14.204 1.00 87.06 185 ARG A CA 1
ATOM 1417 C C . ARG A 1 185 ? -30.339 5.065 -15.112 1.00 87.06 185 ARG A C 1
ATOM 1419 O O . ARG A 1 185 ? -29.387 5.838 -15.182 1.00 87.06 185 ARG A O 1
ATOM 1426 N N . GLY A 1 186 ? -30.455 3.962 -15.851 1.00 78.81 186 GLY A N 1
ATOM 1427 C CA . GLY A 1 186 ? -29.638 3.667 -17.042 1.00 78.81 186 GLY A CA 1
ATOM 1428 C C . GLY A 1 186 ? -28.176 3.251 -16.820 1.00 78.81 186 GLY A C 1
ATOM 1429 O O . GLY A 1 186 ? -27.429 3.138 -17.788 1.00 78.81 186 GLY A O 1
ATOM 1430 N N . GLU A 1 187 ? -27.766 3.017 -15.575 1.00 84.69 187 GLU A N 1
ATOM 1431 C CA . GLU A 1 187 ? -26.466 2.443 -15.205 1.00 84.69 187 GLU A CA 1
ATOM 1432 C C . GLU A 1 187 ? -26.718 1.296 -14.219 1.00 84.69 187 GLU A C 1
ATOM 1434 O O . GLU A 1 187 ? -27.518 1.458 -13.293 1.00 84.69 187 GLU A O 1
ATOM 1439 N N . PHE A 1 188 ? -26.071 0.141 -14.387 1.00 88.38 188 PHE A N 1
ATOM 1440 C CA . PHE A 1 188 ? -26.239 -1.012 -13.495 1.00 88.38 188 PHE A CA 1
ATOM 1441 C C . PHE A 1 188 ? -24.944 -1.826 -13.412 1.00 88.38 188 PHE A C 1
ATOM 1443 O O . PHE A 1 188 ? -24.448 -2.301 -14.428 1.00 88.38 188 PHE A O 1
ATOM 1450 N N . ALA A 1 189 ? -24.409 -1.963 -12.201 1.00 86.88 189 ALA A N 1
ATOM 1451 C CA . ALA A 1 189 ? -23.133 -2.609 -11.894 1.00 86.88 189 ALA A CA 1
ATOM 1452 C C . ALA A 1 189 ? -23.227 -3.463 -10.610 1.00 86.88 189 ALA A C 1
ATOM 1454 O O . ALA A 1 189 ? -22.275 -3.576 -9.835 1.00 86.88 189 ALA A O 1
ATOM 1455 N N . CYS A 1 190 ? -24.413 -4.010 -10.329 1.00 81.81 190 CYS A N 1
ATOM 1456 C CA . CYS A 1 190 ? -24.635 -4.890 -9.185 1.00 81.81 190 CYS A CA 1
ATOM 1457 C C . CYS A 1 190 ? -23.938 -6.242 -9.384 1.00 81.81 190 CYS A C 1
ATOM 1459 O O . CYS A 1 190 ? -23.687 -6.660 -10.515 1.00 81.81 190 CYS A O 1
ATOM 1461 N N . LEU A 1 191 ? -23.606 -6.916 -8.275 1.00 64.44 191 LEU A N 1
ATOM 1462 C CA . LEU A 1 191 ? -22.889 -8.196 -8.289 1.00 64.44 191 LEU A CA 1
ATOM 1463 C C . LEU A 1 191 ? -23.515 -9.160 -9.310 1.00 64.44 191 LEU A C 1
ATOM 1465 O O . LEU A 1 191 ? -24.728 -9.349 -9.321 1.00 64.44 191 LEU A O 1
ATOM 1469 N N . GLY A 1 192 ? -22.663 -9.713 -10.175 1.00 57.59 192 GLY A N 1
ATOM 1470 C CA . GLY A 1 192 ? -23.061 -10.578 -11.282 1.00 57.59 192 GLY A CA 1
ATOM 1471 C C . GLY A 1 192 ? -23.180 -9.905 -12.649 1.00 57.59 192 GLY A C 1
ATOM 1472 O O . GLY A 1 192 ? -23.176 -10.631 -13.631 1.00 57.59 192 GLY A O 1
ATOM 1473 N N . SER A 1 193 ? -23.220 -8.571 -12.773 1.00 53.81 193 SER A N 1
ATOM 1474 C CA . SER A 1 193 ? -23.487 -7.881 -14.055 1.00 53.81 193 SER A CA 1
ATOM 1475 C C . SER A 1 193 ? -22.383 -7.961 -15.136 1.00 53.81 193 SER A C 1
ATOM 1477 O O . SER A 1 193 ? -22.252 -7.046 -15.947 1.00 53.81 193 SER A O 1
ATOM 1479 N N . GLN A 1 194 ? -21.564 -9.014 -15.136 1.00 56.00 194 GLN A N 1
ATOM 1480 C CA . GLN A 1 194 ? -20.619 -9.351 -16.201 1.00 56.00 194 GLN A CA 1
ATOM 1481 C C . GLN A 1 194 ? -21.308 -10.251 -17.235 1.00 56.00 194 GLN A C 1
ATOM 1483 O O . GLN A 1 194 ? -22.129 -11.098 -16.882 1.00 56.00 194 GLN A O 1
ATOM 1488 N N . GLU A 1 195 ? -20.960 -10.088 -18.512 1.00 56.97 195 GLU A N 1
ATOM 1489 C CA . GLU A 1 195 ? -21.704 -10.665 -19.646 1.00 56.97 195 GLU A CA 1
ATOM 1490 C C . GLU A 1 195 ? -21.640 -12.209 -19.704 1.00 56.97 195 GLU A C 1
ATOM 1492 O O . GLU A 1 195 ? -22.435 -12.841 -20.396 1.00 56.97 195 GLU A O 1
ATOM 1497 N N . ALA A 1 196 ? -20.731 -12.827 -18.941 1.00 59.56 196 ALA A N 1
ATOM 1498 C CA . ALA A 1 196 ? -20.571 -14.278 -18.838 1.00 59.56 196 ALA A CA 1
ATOM 1499 C C . ALA A 1 196 ? -21.559 -14.981 -17.878 1.00 59.56 196 ALA A C 1
ATOM 1501 O O . ALA A 1 196 ? -21.684 -16.204 -17.924 1.00 59.56 196 ALA A O 1
ATOM 1502 N N . ALA A 1 197 ? -22.245 -14.256 -16.987 1.00 67.25 197 ALA A N 1
ATOM 1503 C CA . ALA A 1 197 ? -23.142 -14.863 -16.002 1.00 67.25 197 ALA A CA 1
ATOM 1504 C C . ALA A 1 197 ? -24.545 -15.113 -16.587 1.00 67.25 197 ALA A C 1
ATOM 1506 O O . ALA A 1 197 ? -25.191 -14.175 -17.053 1.00 67.25 197 ALA A O 1
ATOM 1507 N N . ARG A 1 198 ? -25.034 -16.361 -16.516 1.00 85.50 198 ARG A N 1
ATOM 1508 C CA . ARG A 1 198 ? -26.374 -16.777 -16.991 1.00 85.50 198 ARG A CA 1
ATOM 1509 C C . ARG A 1 198 ? -27.266 -17.389 -15.907 1.00 85.50 198 ARG A C 1
ATOM 1511 O O . ARG A 1 198 ? -28.269 -18.015 -16.231 1.00 85.50 198 ARG A O 1
ATOM 1518 N N . SER A 1 199 ? -26.914 -17.234 -14.632 1.00 89.44 199 SER A N 1
ATOM 1519 C CA . SER A 1 199 ? -27.685 -17.811 -13.527 1.00 89.44 199 SER A CA 1
ATOM 1520 C C . SER A 1 199 ? -28.102 -16.764 -12.497 1.00 89.44 199 SER A C 1
ATOM 1522 O O . SER A 1 199 ? -27.422 -15.758 -12.282 1.00 89.44 199 SER A O 1
ATOM 1524 N N . GLY A 1 200 ? -29.243 -16.999 -11.858 1.00 90.94 200 GLY A N 1
ATOM 1525 C CA . GLY A 1 200 ? -29.801 -16.129 -10.834 1.00 90.94 200 GLY A CA 1
ATOM 1526 C C . GLY A 1 200 ? -30.291 -16.925 -9.633 1.00 90.94 200 GLY A C 1
ATOM 1527 O O . GLY A 1 200 ? -30.994 -17.922 -9.779 1.00 90.94 200 GLY A O 1
ATOM 1528 N N . ILE A 1 201 ? -29.952 -16.453 -8.437 1.00 92.94 201 ILE A N 1
ATOM 1529 C CA . ILE A 1 201 ? -30.538 -16.936 -7.187 1.00 92.94 201 ILE A CA 1
ATOM 1530 C C . ILE A 1 201 ? -31.838 -16.173 -6.943 1.00 92.94 201 ILE A C 1
ATOM 1532 O O . ILE A 1 201 ? -31.807 -14.942 -6.913 1.00 92.94 201 ILE A O 1
ATOM 1536 N N . VAL A 1 202 ? -32.963 -16.851 -6.719 1.00 93.94 202 VAL A N 1
ATOM 1537 C CA . VAL A 1 202 ? -34.228 -16.168 -6.395 1.00 93.94 202 VAL A CA 1
ATOM 1538 C C . VAL A 1 202 ? -34.160 -15.582 -4.985 1.00 93.94 202 VAL A C 1
ATOM 1540 O O . VAL A 1 202 ? -33.894 -16.301 -4.019 1.00 93.94 202 VAL A O 1
ATOM 1543 N N . LEU A 1 203 ? -34.409 -14.278 -4.858 1.00 91.62 203 LEU A N 1
ATOM 1544 C CA . LEU A 1 203 ? -34.354 -13.509 -3.615 1.00 91.62 203 LEU A CA 1
ATOM 1545 C C . LEU A 1 203 ? -35.755 -13.117 -3.130 1.00 91.62 203 LEU A C 1
ATOM 1547 O O . LEU A 1 203 ? -36.630 -12.759 -3.913 1.00 91.62 203 LEU A O 1
ATOM 1551 N N . ASN A 1 204 ? -35.944 -13.125 -1.809 1.00 87.56 204 ASN A N 1
ATOM 1552 C CA . ASN A 1 204 ? -37.206 -12.758 -1.168 1.00 87.56 204 ASN A CA 1
ATOM 1553 C C . ASN A 1 204 ? -37.218 -11.266 -0.770 1.00 87.56 204 ASN A C 1
ATOM 1555 O O . ASN A 1 204 ? -36.480 -10.841 0.122 1.00 87.56 204 ASN A O 1
ATOM 1559 N N . ASP A 1 205 ? -38.081 -10.470 -1.403 1.00 89.50 205 ASP A N 1
ATOM 1560 C CA . ASP A 1 205 ? -38.263 -9.036 -1.135 1.00 89.50 205 ASP A CA 1
ATOM 1561 C C . ASP A 1 205 ? -39.222 -8.796 0.039 1.00 89.50 205 ASP A C 1
ATOM 1563 O O . ASP A 1 205 ? -40.335 -8.295 -0.130 1.00 89.50 205 ASP A O 1
ATOM 1567 N N . ARG A 1 206 ? -38.759 -9.143 1.250 1.00 82.56 206 ARG A N 1
ATOM 1568 C CA . ARG A 1 206 ? -39.520 -9.043 2.516 1.00 82.56 206 ARG A CA 1
ATOM 1569 C C . ARG A 1 206 ? -40.175 -7.665 2.747 1.00 82.56 206 ARG A C 1
ATOM 1571 O O . ARG A 1 206 ? -41.239 -7.594 3.352 1.00 82.56 206 ARG A O 1
ATOM 1578 N N . ASP A 1 207 ? -39.572 -6.584 2.242 1.00 85.00 207 ASP A N 1
ATOM 1579 C CA . ASP A 1 207 ? -40.059 -5.199 2.381 1.00 85.00 207 ASP A CA 1
ATOM 1580 C C . ASP A 1 207 ? -40.862 -4.680 1.158 1.00 85.00 207 ASP A C 1
ATOM 1582 O O . ASP A 1 207 ? -41.341 -3.532 1.152 1.00 85.00 207 ASP A O 1
ATOM 1586 N N . GLY A 1 208 ? -40.968 -5.469 0.083 1.00 91.25 208 GLY A N 1
ATOM 1587 C CA . GLY A 1 208 ? -41.588 -5.067 -1.183 1.00 91.25 208 GLY A CA 1
ATOM 1588 C C . GLY A 1 208 ? -40.902 -3.875 -1.870 1.00 91.25 208 GLY A C 1
ATOM 1589 O O . GLY A 1 208 ? -41.588 -3.075 -2.513 1.00 91.25 208 GLY A O 1
ATOM 1590 N N . ILE A 1 209 ? -39.598 -3.656 -1.660 1.00 94.00 209 ILE A N 1
ATOM 1591 C CA . ILE A 1 209 ? -38.858 -2.493 -2.185 1.00 94.00 209 ILE A CA 1
ATOM 1592 C C . ILE A 1 209 ? -38.471 -2.725 -3.640 1.00 94.00 209 ILE A C 1
ATOM 1594 O O . ILE A 1 209 ? -38.734 -1.874 -4.491 1.00 94.00 209 ILE A O 1
ATOM 1598 N N . TYR A 1 210 ? -37.862 -3.872 -3.928 1.00 95.12 210 TYR A N 1
ATOM 1599 C CA . TYR A 1 210 ? -37.391 -4.196 -5.270 1.00 95.12 210 TYR A CA 1
ATOM 1600 C C . TYR A 1 210 ? -38.559 -4.415 -6.228 1.00 95.12 210 TYR A C 1
ATOM 1602 O O . TYR A 1 210 ? -38.510 -3.954 -7.361 1.00 95.12 210 TYR A O 1
ATOM 1610 N N . THR A 1 211 ? -39.665 -4.981 -5.749 1.00 94.62 211 THR A N 1
ATOM 1611 C CA . THR A 1 211 ? -40.919 -5.110 -6.505 1.00 94.62 211 THR A CA 1
ATOM 1612 C C . THR A 1 211 ? -41.475 -3.737 -6.914 1.00 94.62 211 THR A C 1
ATOM 1614 O O . THR A 1 211 ? -41.935 -3.549 -8.042 1.00 94.62 211 THR A O 1
ATOM 1617 N N . LYS A 1 212 ? -41.393 -2.728 -6.029 1.00 93.94 212 LYS A N 1
ATOM 1618 C CA . LYS A 1 212 ? -41.780 -1.337 -6.349 1.00 93.94 212 LYS A CA 1
ATOM 1619 C C . LYS A 1 212 ? -40.817 -0.692 -7.343 1.00 93.94 212 LYS A C 1
ATOM 1621 O O . LYS A 1 212 ? -41.266 0.010 -8.246 1.00 93.94 212 LYS A O 1
ATOM 1626 N N . ALA A 1 213 ? -39.518 -0.945 -7.204 1.00 94.12 213 ALA A N 1
ATOM 1627 C CA . ALA A 1 213 ? -38.507 -0.463 -8.137 1.00 94.12 213 ALA A CA 1
ATOM 1628 C C . ALA A 1 213 ? -38.673 -1.091 -9.537 1.00 94.12 213 ALA A C 1
ATOM 1630 O O . ALA A 1 213 ? -38.649 -0.366 -10.529 1.00 94.12 213 ALA A O 1
ATOM 1631 N N . ALA A 1 214 ? -38.943 -2.399 -9.628 1.00 95.31 214 ALA A N 1
ATOM 1632 C CA . ALA A 1 214 ? -39.215 -3.116 -10.877 1.00 95.31 214 ALA A CA 1
ATOM 1633 C C . ALA A 1 214 ? -40.462 -2.564 -11.586 1.00 95.31 214 ALA A C 1
ATOM 1635 O O . ALA A 1 214 ? -40.405 -2.228 -12.766 1.00 95.31 214 ALA A O 1
ATOM 1636 N N . ARG A 1 215 ? -41.565 -2.343 -10.857 1.00 94.31 215 ARG A N 1
ATOM 1637 C CA . ARG A 1 215 ? -42.766 -1.675 -11.402 1.00 94.31 215 ARG A CA 1
ATOM 1638 C C . ARG A 1 215 ? -42.495 -0.243 -11.872 1.00 94.31 215 ARG A C 1
ATOM 1640 O O . ARG A 1 215 ? -43.023 0.180 -12.900 1.00 94.31 215 ARG A O 1
ATOM 1647 N N . MET A 1 216 ? -41.646 0.504 -11.161 1.00 92.81 216 MET A N 1
ATOM 1648 C CA . MET A 1 216 ? -41.204 1.828 -11.611 1.00 92.81 216 MET A CA 1
ATOM 1649 C C . MET A 1 216 ? -40.408 1.730 -12.920 1.00 92.81 216 MET A C 1
ATOM 1651 O O . MET A 1 216 ? -40.651 2.516 -13.832 1.00 92.81 216 MET A O 1
ATOM 1655 N N . ALA A 1 217 ? -39.512 0.747 -13.049 1.00 94.31 217 ALA A N 1
ATOM 1656 C CA . ALA A 1 217 ? -38.762 0.501 -14.278 1.00 94.31 217 ALA A CA 1
ATOM 1657 C C . ALA A 1 217 ? -39.677 0.083 -15.440 1.00 94.31 217 ALA A C 1
ATOM 1659 O O . ALA A 1 217 ? -39.516 0.602 -16.544 1.00 94.31 217 ALA A O 1
ATOM 1660 N N . GLN A 1 218 ? -40.691 -0.755 -15.189 1.00 94.81 218 GLN A N 1
ATOM 1661 C CA . GLN A 1 218 ? -41.695 -1.116 -16.194 1.00 94.81 218 GLN A CA 1
ATOM 1662 C C . GLN A 1 218 ? -42.399 0.124 -16.760 1.00 94.81 218 GLN A C 1
ATOM 1664 O O . GLN A 1 218 ? -42.421 0.327 -17.975 1.00 94.81 218 GLN A O 1
ATOM 1669 N N . SER A 1 219 ? -42.894 0.996 -15.874 1.00 92.56 219 SER A N 1
ATOM 1670 C CA . SER A 1 219 ? -43.577 2.236 -16.255 1.00 92.56 219 SER A CA 1
ATOM 1671 C C . SER A 1 219 ? -42.665 3.237 -16.978 1.00 92.56 219 SER A C 1
ATOM 1673 O O . SER A 1 219 ? -43.082 3.823 -17.975 1.00 92.56 219 SER A O 1
ATOM 1675 N N . VAL A 1 220 ? -41.424 3.429 -16.515 1.00 93.75 220 VAL A N 1
ATOM 1676 C CA . VAL A 1 220 ? -40.487 4.415 -17.088 1.00 93.75 220 VAL A CA 1
ATOM 1677 C C . VAL A 1 220 ? -39.929 3.976 -18.444 1.00 93.75 220 VAL A C 1
ATOM 1679 O O . VAL A 1 220 ? -39.726 4.825 -19.311 1.00 93.75 220 VAL A O 1
ATOM 1682 N N . HIS A 1 221 ? -39.690 2.677 -18.645 1.00 92.19 221 HIS A N 1
ATOM 1683 C CA . HIS A 1 221 ? -39.076 2.142 -19.868 1.00 92.19 221 HIS A CA 1
ATOM 1684 C C . HIS A 1 221 ? -40.083 1.520 -20.855 1.00 92.19 221 HIS A C 1
ATOM 1686 O O . HIS A 1 221 ? -39.673 0.958 -21.871 1.00 92.19 221 HIS A O 1
ATOM 1692 N N . GLY A 1 222 ? -41.393 1.633 -20.599 1.00 90.81 222 GLY A N 1
ATOM 1693 C CA . GLY A 1 222 ? -42.443 1.183 -21.524 1.00 90.81 222 GLY A CA 1
ATOM 1694 C C . GLY A 1 222 ? -42.499 -0.337 -21.726 1.00 90.81 222 GLY A C 1
ATOM 1695 O O . GLY A 1 222 ? -42.875 -0.803 -22.814 1.00 90.81 222 GLY A O 1
ATOM 1696 N N . LEU A 1 223 ? -42.100 -1.083 -20.691 1.00 93.25 223 LEU A N 1
ATOM 1697 C CA . LEU A 1 223 ? -42.249 -2.534 -20.594 1.00 93.25 223 LEU A CA 1
ATOM 1698 C C . LEU A 1 223 ? -43.689 -2.886 -20.183 1.00 93.25 223 LEU A C 1
ATOM 1700 O O . LEU A 1 223 ? -44.463 -2.031 -19.752 1.00 93.25 223 LEU A O 1
ATOM 1704 N N . GLU A 1 224 ? -44.043 -4.158 -20.315 1.00 92.56 224 GLU A N 1
ATOM 1705 C CA . GLU A 1 224 ? -45.302 -4.699 -19.809 1.00 92.56 224 GLU A CA 1
ATOM 1706 C C . GLU A 1 224 ? -45.362 -4.545 -18.282 1.00 92.56 224 GLU A C 1
ATOM 1708 O O . GLU A 1 224 ? -44.413 -4.897 -17.576 1.00 92.56 224 GLU A O 1
ATOM 1713 N N . ILE A 1 225 ? -46.464 -3.987 -17.774 1.00 90.12 225 ILE A N 1
ATOM 1714 C CA . ILE A 1 225 ? -46.701 -3.854 -16.335 1.00 90.12 225 ILE A CA 1
ATOM 1715 C C . ILE A 1 225 ? -47.217 -5.201 -15.839 1.00 90.12 225 ILE A C 1
ATOM 1717 O O . ILE A 1 225 ? -48.284 -5.638 -16.264 1.00 90.12 225 ILE A O 1
ATOM 1721 N N . LEU A 1 226 ? -46.457 -5.840 -14.952 1.00 89.50 226 LEU A N 1
ATOM 1722 C CA . LEU A 1 226 ? -46.769 -7.173 -14.443 1.00 89.50 226 LEU A CA 1
ATOM 1723 C C . LEU A 1 226 ? -47.276 -7.141 -12.998 1.00 89.50 226 LEU A C 1
ATOM 1725 O O . LEU A 1 226 ? -46.896 -6.289 -12.178 1.00 89.50 226 LEU A O 1
ATOM 1729 N N . ASP A 1 227 ? -48.107 -8.128 -12.670 1.00 88.25 227 ASP A N 1
ATOM 1730 C CA . ASP A 1 227 ? -48.478 -8.412 -11.292 1.00 88.25 227 ASP A CA 1
ATOM 1731 C C . ASP A 1 227 ? -47.270 -8.885 -10.478 1.00 88.25 227 ASP A C 1
ATOM 1733 O O . ASP A 1 227 ? -46.279 -9.387 -11.003 1.00 88.25 227 ASP A O 1
ATOM 1737 N N . SER A 1 228 ? -47.329 -8.701 -9.159 1.00 85.44 228 SER A N 1
ATOM 1738 C CA . SER A 1 228 ? -46.200 -9.004 -8.268 1.00 85.44 228 SER A CA 1
ATOM 1739 C C . SER A 1 228 ? -45.875 -10.497 -8.194 1.00 85.44 228 SER A C 1
ATOM 1741 O O . SER A 1 228 ? -44.758 -10.846 -7.846 1.00 85.44 228 SER A O 1
ATOM 1743 N N . THR A 1 229 ? -46.825 -11.366 -8.544 1.00 85.75 229 THR A N 1
ATOM 1744 C CA . THR A 1 229 ? -46.629 -12.818 -8.690 1.00 85.75 229 THR A CA 1
ATOM 1745 C C . THR A 1 229 ? -45.902 -13.206 -9.978 1.00 85.75 229 THR A C 1
ATOM 1747 O O . THR A 1 229 ? -45.466 -14.341 -10.101 1.00 85.75 229 THR A O 1
ATOM 1750 N N . ASP A 1 230 ? -45.771 -12.288 -10.936 1.00 89.31 230 ASP A N 1
ATOM 1751 C CA . ASP A 1 230 ? -45.094 -12.497 -12.221 1.00 89.31 230 ASP A CA 1
ATOM 1752 C C . ASP A 1 230 ? -43.694 -11.845 -12.267 1.00 89.31 230 ASP A C 1
ATOM 1754 O O . ASP A 1 230 ? -43.030 -11.870 -13.308 1.00 89.31 230 ASP A O 1
ATOM 1758 N N . ILE A 1 231 ? -43.262 -11.246 -11.147 1.00 93.88 231 ILE A N 1
ATOM 1759 C CA . ILE A 1 231 ? -41.972 -10.571 -10.954 1.00 93.88 231 ILE A CA 1
ATOM 1760 C C . ILE A 1 231 ? -41.108 -11.417 -10.012 1.00 93.88 231 ILE A C 1
ATOM 1762 O O . ILE A 1 231 ? -41.330 -11.442 -8.803 1.00 93.88 231 ILE A O 1
ATOM 1766 N N . LEU A 1 232 ? -40.081 -12.061 -10.564 1.00 95.38 232 LEU A N 1
ATOM 1767 C CA . LEU A 1 232 ? -39.042 -12.762 -9.816 1.00 95.38 232 LEU A CA 1
ATOM 1768 C C . LEU A 1 232 ? -37.776 -11.910 -9.724 1.00 95.38 232 LEU A C 1
ATOM 1770 O O . LEU A 1 232 ? -37.305 -11.329 -10.706 1.00 95.38 232 LEU A O 1
ATOM 1774 N N . LEU A 1 233 ? -37.230 -11.839 -8.514 1.00 95.88 233 LEU A N 1
ATOM 1775 C CA . LEU A 1 233 ? -36.106 -10.983 -8.156 1.00 95.88 233 LEU A CA 1
ATOM 1776 C C . LEU A 1 233 ? -34.866 -11.842 -7.940 1.00 95.88 233 LEU A C 1
ATOM 1778 O O . LEU A 1 233 ? -34.926 -12.840 -7.225 1.00 95.88 233 LEU A O 1
ATOM 1782 N N . LEU A 1 234 ? -33.751 -11.459 -8.554 1.00 94.31 234 LEU A N 1
ATOM 1783 C CA . LEU A 1 234 ? -32.577 -12.308 -8.704 1.00 94.31 234 LEU A CA 1
ATOM 1784 C C . LEU A 1 234 ? -31.315 -11.644 -8.153 1.00 94.31 234 LEU A C 1
ATOM 1786 O O . LEU A 1 234 ? -30.983 -10.510 -8.504 1.00 94.31 234 LEU A O 1
ATOM 1790 N N . GLY A 1 235 ? -30.565 -12.389 -7.346 1.00 91.81 235 GLY A N 1
ATOM 1791 C CA . GLY A 1 235 ? -29.139 -12.154 -7.162 1.00 91.81 235 GLY A CA 1
ATOM 1792 C C . GLY A 1 235 ? -28.415 -12.807 -8.331 1.00 91.81 235 GLY A C 1
ATOM 1793 O O . GLY A 1 235 ? -28.413 -14.031 -8.432 1.00 91.81 235 GLY A O 1
ATOM 1794 N N . TRP A 1 236 ? -27.860 -12.016 -9.247 1.00 90.62 236 TRP A N 1
ATOM 1795 C CA . TRP A 1 236 ? -27.230 -12.560 -10.449 1.00 90.62 236 TRP A CA 1
ATOM 1796 C C . TRP A 1 236 ? -25.823 -13.067 -10.143 1.00 90.62 236 TRP A C 1
ATOM 1798 O O . TRP A 1 236 ? -25.058 -12.415 -9.431 1.00 90.62 236 TRP A O 1
ATOM 1808 N N . ILE A 1 237 ? -25.482 -14.244 -10.655 1.00 87.88 237 ILE A N 1
ATOM 1809 C CA . ILE A 1 237 ? -24.227 -14.931 -10.351 1.00 87.88 237 ILE A CA 1
ATOM 1810 C C . ILE A 1 237 ? -23.772 -15.791 -11.535 1.00 87.88 237 ILE A C 1
ATOM 1812 O O . ILE A 1 237 ? -24.563 -16.210 -12.379 1.00 87.88 237 ILE A O 1
ATOM 1816 N N . SER A 1 238 ? -22.471 -16.063 -11.609 1.00 82.69 238 SER A N 1
ATOM 1817 C CA . SER A 1 238 ? -21.899 -16.920 -12.653 1.00 82.69 238 SER A CA 1
ATOM 1818 C C . SER A 1 238 ? -22.055 -18.417 -12.371 1.00 82.69 238 SER A C 1
ATOM 1820 O O . SER A 1 238 ? -22.088 -19.196 -13.313 1.00 82.69 238 SER A O 1
ATOM 1822 N N . ASP A 1 239 ? -22.095 -18.810 -11.095 1.00 85.06 239 ASP A N 1
ATOM 1823 C CA . ASP A 1 239 ? -22.063 -20.208 -10.645 1.00 85.06 239 ASP A CA 1
ATOM 1824 C C . ASP A 1 239 ? -22.766 -20.327 -9.265 1.00 85.06 239 ASP A C 1
ATOM 1826 O O . ASP A 1 239 ? -22.234 -19.832 -8.257 1.00 85.06 239 ASP A O 1
ATOM 1830 N N . PRO A 1 240 ? -23.971 -20.934 -9.190 1.00 86.06 240 PRO A N 1
ATOM 1831 C CA . PRO A 1 240 ? -24.701 -21.161 -7.937 1.00 86.06 240 PRO A CA 1
ATOM 1832 C C . PRO A 1 240 ? -23.973 -22.081 -6.960 1.00 86.06 240 PRO A C 1
ATOM 1834 O O . PRO A 1 240 ? -23.996 -21.846 -5.748 1.00 86.06 240 PRO A O 1
ATOM 1837 N N . GLN A 1 241 ? -23.271 -23.091 -7.467 1.00 86.06 241 GLN A N 1
ATOM 1838 C CA . GLN A 1 241 ? -22.512 -24.033 -6.658 1.00 86.06 241 GLN A CA 1
ATOM 1839 C C . GLN A 1 241 ? -21.316 -23.334 -5.992 1.00 86.06 241 GLN A C 1
ATOM 1841 O O . GLN A 1 241 ? -21.060 -23.560 -4.807 1.00 86.06 241 GLN A O 1
ATOM 1846 N N . LEU A 1 242 ? -20.636 -22.419 -6.688 1.00 84.25 242 LEU A N 1
ATOM 1847 C CA . LEU A 1 242 ? -19.578 -21.572 -6.132 1.00 84.25 242 LEU A CA 1
ATOM 1848 C C . LEU A 1 242 ? -20.120 -20.617 -5.059 1.00 84.25 242 LEU A C 1
ATOM 1850 O O . LEU A 1 242 ? -19.477 -20.430 -4.023 1.00 84.25 242 LEU A O 1
ATOM 1854 N N . TYR A 1 243 ? -21.316 -20.048 -5.251 1.00 86.00 243 TYR A N 1
ATOM 1855 C CA . TYR A 1 243 ? -21.958 -19.220 -4.223 1.00 86.00 243 TYR A CA 1
ATOM 1856 C C . TYR A 1 243 ? -22.299 -20.033 -2.962 1.00 86.00 243 TYR A C 1
ATOM 1858 O O . TYR A 1 243 ? -22.002 -19.600 -1.846 1.00 86.00 243 TYR A O 1
ATOM 1866 N N . MET A 1 244 ? -22.826 -21.251 -3.120 1.00 89.56 244 MET A N 1
ATOM 1867 C CA . MET A 1 244 ? -23.067 -22.172 -2.004 1.00 89.56 244 MET A CA 1
ATOM 1868 C C . MET A 1 244 ? -21.765 -22.583 -1.292 1.00 89.56 244 MET A C 1
ATOM 1870 O O . MET A 1 244 ? -21.712 -22.581 -0.061 1.00 89.56 244 MET A O 1
ATOM 1874 N N . GLN A 1 245 ? -20.685 -22.867 -2.030 1.00 87.56 245 GLN A N 1
ATOM 1875 C CA . GLN A 1 245 ? -19.354 -23.121 -1.453 1.00 87.56 245 GLN A CA 1
ATOM 1876 C C . GLN A 1 245 ? -18.810 -21.901 -0.692 1.00 87.56 245 GLN A C 1
ATOM 1878 O O . GLN A 1 245 ? -18.171 -22.042 0.354 1.00 87.56 245 GLN A O 1
ATOM 1883 N N . HIS A 1 246 ? -19.080 -20.688 -1.176 1.00 84.56 246 HIS A N 1
ATOM 1884 C CA . HIS A 1 246 ? -18.725 -19.452 -0.487 1.00 84.56 246 HIS A CA 1
ATOM 1885 C C . HIS A 1 246 ? -19.523 -19.259 0.819 1.00 84.56 246 HIS A C 1
ATOM 1887 O O . HIS A 1 246 ? -18.925 -18.904 1.836 1.00 84.56 246 HIS A O 1
ATOM 1893 N N . LEU A 1 247 ? -20.830 -19.554 0.846 1.00 88.00 247 LEU A N 1
ATOM 1894 C CA . LEU A 1 247 ? -21.618 -19.562 2.090 1.00 88.00 247 LEU A CA 1
ATOM 1895 C C . LEU A 1 247 ? -21.054 -20.572 3.100 1.00 88.00 247 LEU A C 1
ATOM 1897 O O . LEU A 1 247 ? -20.761 -20.205 4.240 1.00 88.00 247 LEU A O 1
ATOM 1901 N N . TRP A 1 248 ? -20.819 -21.810 2.655 1.00 89.75 248 TRP A N 1
ATOM 1902 C CA . TRP A 1 248 ? -20.258 -22.884 3.478 1.00 89.75 248 TRP A CA 1
ATOM 1903 C C . TRP A 1 248 ? -18.886 -22.512 4.058 1.00 89.75 248 TRP A C 1
ATOM 1905 O O . TRP A 1 248 ? -18.687 -22.536 5.272 1.00 89.75 248 TRP A O 1
ATOM 1915 N N . SER A 1 249 ? -17.943 -22.096 3.207 1.00 84.88 249 SER A N 1
ATOM 1916 C CA . SER A 1 249 ? -16.590 -21.716 3.640 1.00 84.88 249 SER A CA 1
ATOM 1917 C C . SER A 1 249 ? -16.587 -20.532 4.610 1.00 84.88 249 SER A C 1
ATOM 1919 O O . SER A 1 249 ? -15.768 -20.503 5.531 1.00 84.88 249 SER A O 1
ATOM 1921 N N . ARG A 1 250 ? -17.520 -19.579 4.471 1.00 84.81 250 ARG A N 1
ATOM 1922 C CA . ARG A 1 250 ? -17.685 -18.481 5.432 1.00 84.81 250 ARG A CA 1
ATOM 1923 C C . ARG A 1 250 ? -18.268 -18.940 6.765 1.00 84.81 250 ARG A C 1
ATOM 1925 O O . ARG A 1 250 ? -17.768 -18.480 7.791 1.00 84.81 250 ARG A O 1
ATOM 1932 N N . ALA A 1 251 ? -19.242 -19.850 6.771 1.00 86.38 251 ALA A N 1
ATOM 1933 C CA . ALA A 1 251 ? -19.749 -20.459 8.000 1.00 86.38 251 ALA A CA 1
ATOM 1934 C C . ALA A 1 251 ? -18.623 -21.192 8.754 1.00 86.38 251 ALA A C 1
ATOM 1936 O O . ALA A 1 251 ? -18.371 -20.889 9.923 1.00 86.38 251 ALA A O 1
ATOM 1937 N N . SER A 1 252 ? -17.858 -22.051 8.065 1.00 82.62 252 SER A N 1
ATOM 1938 C CA . SER A 1 252 ? -16.683 -22.730 8.635 1.00 82.62 252 SER A CA 1
ATOM 1939 C C . SER A 1 252 ? -15.619 -21.746 9.141 1.00 82.62 252 SER A C 1
ATOM 1941 O O . SER A 1 252 ? -15.084 -21.918 10.230 1.00 82.62 252 SER A O 1
ATOM 1943 N N . ALA A 1 253 ? -15.324 -20.672 8.401 1.00 79.81 253 ALA A N 1
ATOM 1944 C CA . ALA A 1 253 ? -14.333 -19.682 8.827 1.00 79.81 253 ALA A CA 1
ATOM 1945 C C . ALA A 1 253 ? -14.767 -18.890 10.077 1.00 79.81 253 ALA A C 1
ATOM 1947 O O . ALA A 1 253 ? -13.923 -18.558 10.915 1.00 79.81 253 ALA A O 1
ATOM 1948 N N . VAL A 1 254 ? -16.062 -18.578 10.219 1.00 78.88 254 VAL A N 1
ATOM 1949 C CA . VAL A 1 254 ? -16.613 -17.898 11.406 1.00 78.88 254 VAL A CA 1
ATOM 1950 C C . VAL A 1 254 ? -16.617 -18.828 12.621 1.00 78.88 254 VAL A C 1
ATOM 1952 O O . VAL A 1 254 ? -16.199 -18.391 13.697 1.00 78.88 254 VAL A O 1
ATOM 1955 N N . GLU A 1 255 ? -17.009 -20.095 12.451 1.00 85.38 255 GLU A N 1
ATOM 1956 C CA . GLU A 1 255 ? -16.876 -21.143 13.472 1.00 85.38 255 GLU A CA 1
ATOM 1957 C C . GLU A 1 255 ? -15.421 -21.230 13.946 1.00 85.38 255 GLU A C 1
ATOM 1959 O O . GLU A 1 255 ? -15.135 -20.905 15.101 1.00 85.38 255 GLU A O 1
ATOM 1964 N N . SER A 1 256 ? -14.492 -21.540 13.037 1.00 78.12 256 SER A N 1
ATOM 1965 C CA . SER A 1 256 ? -13.096 -21.830 13.375 1.00 78.12 256 SER A CA 1
ATOM 1966 C C . SER A 1 256 ? -12.371 -20.614 13.959 1.00 78.12 256 SER A C 1
ATOM 1968 O O . SER A 1 256 ? -11.503 -20.747 14.826 1.00 78.12 256 SER A O 1
ATOM 1970 N N . HIS A 1 257 ? -12.735 -19.390 13.548 1.00 76.31 257 HIS A N 1
ATOM 1971 C CA . HIS A 1 257 ? -12.226 -18.187 14.209 1.00 76.31 257 HIS A CA 1
ATOM 1972 C C . HIS A 1 257 ? -12.749 -18.062 15.643 1.00 76.31 257 HIS A C 1
ATOM 1974 O O . HIS A 1 257 ? -12.005 -17.643 16.531 1.00 76.31 257 HIS A O 1
ATOM 1980 N N . THR A 1 258 ? -14.017 -18.393 15.880 1.00 79.19 258 THR A N 1
ATOM 1981 C CA . THR A 1 258 ? -14.674 -18.211 17.178 1.00 79.19 258 THR A CA 1
ATOM 1982 C C . THR A 1 258 ? -14.247 -19.282 18.178 1.00 79.19 258 THR A C 1
ATOM 1984 O O . THR A 1 258 ? -13.917 -18.943 19.316 1.00 79.19 258 THR A O 1
ATOM 1987 N N . THR A 1 259 ? -14.121 -20.542 17.759 1.00 78.50 259 THR A N 1
ATOM 1988 C CA . THR A 1 259 ? -13.591 -21.630 18.594 1.00 78.50 259 THR A CA 1
ATOM 1989 C C . THR A 1 259 ? -12.117 -21.412 18.940 1.00 78.50 259 THR A C 1
ATOM 1991 O O . THR A 1 259 ? -11.740 -21.535 20.110 1.00 78.50 259 THR A O 1
ATOM 1994 N N . PHE A 1 260 ? -11.284 -20.959 17.996 1.00 76.50 260 PHE A N 1
ATOM 1995 C CA . PHE A 1 260 ? -9.898 -20.566 18.284 1.00 76.50 260 PHE A CA 1
ATOM 1996 C C . PHE A 1 260 ? -9.807 -19.371 19.252 1.00 76.50 260 PHE A C 1
ATOM 1998 O O . PHE A 1 260 ? -8.988 -19.359 20.176 1.00 76.50 260 PHE A O 1
ATOM 2005 N N . ARG A 1 261 ? -10.665 -18.355 19.076 1.00 73.31 261 ARG A N 1
ATOM 2006 C CA . ARG A 1 261 ? -10.743 -17.201 19.987 1.00 73.31 261 ARG A CA 1
ATOM 2007 C C . ARG A 1 261 ? -11.144 -17.609 21.394 1.00 73.31 261 ARG A C 1
ATOM 2009 O O . ARG A 1 261 ? -10.514 -17.118 22.332 1.00 73.31 261 ARG A O 1
ATOM 2016 N N . LEU A 1 262 ? -12.144 -18.483 21.537 1.00 72.31 262 LEU A N 1
ATOM 2017 C CA . LEU A 1 262 ? -12.592 -18.908 22.855 1.00 72.31 262 LEU A CA 1
ATOM 2018 C C . LEU A 1 262 ? -11.486 -19.679 23.579 1.00 72.31 262 LEU A C 1
ATOM 2020 O O . LEU A 1 262 ? -11.203 -19.353 24.728 1.00 72.31 262 LEU A O 1
ATOM 2024 N N . GLY A 1 263 ? -10.775 -20.581 22.890 1.00 72.06 263 GLY A N 1
ATOM 2025 C CA . GLY A 1 263 ? -9.600 -21.271 23.440 1.00 72.06 263 GLY A CA 1
ATOM 2026 C C . GLY A 1 263 ? -8.562 -20.300 24.023 1.00 72.06 263 GLY A C 1
ATOM 2027 O O . GLY A 1 263 ? -8.200 -20.409 25.195 1.00 72.06 263 GLY A O 1
ATOM 2028 N N . GLN A 1 264 ? -8.181 -19.261 23.265 1.00 72.38 264 GLN A N 1
ATOM 2029 C CA . GLN A 1 264 ? -7.272 -18.207 23.749 1.00 72.38 264 GLN A CA 1
ATOM 2030 C C . GLN A 1 264 ? -7.830 -17.396 24.931 1.00 72.38 264 GLN A C 1
ATOM 2032 O O . GLN A 1 264 ? -7.059 -16.869 25.738 1.00 72.38 264 GLN A O 1
ATOM 2037 N N . THR A 1 265 ? -9.151 -17.221 25.034 1.00 70.81 265 THR A N 1
ATOM 2038 C CA . THR A 1 265 ? -9.758 -16.546 26.192 1.00 70.81 265 THR A CA 1
ATOM 2039 C C . THR A 1 265 ? -9.897 -17.459 27.401 1.00 70.81 265 THR A C 1
ATOM 2041 O O . THR A 1 265 ? -9.709 -16.965 28.505 1.00 70.81 265 THR A O 1
ATOM 2044 N N . CYS A 1 266 ? -10.141 -18.759 27.222 1.00 65.31 266 CYS A N 1
ATOM 2045 C CA . CYS A 1 266 ? -10.179 -19.749 28.297 1.00 65.31 266 CYS A CA 1
ATOM 2046 C C . CYS A 1 266 ? -8.799 -19.916 28.936 1.00 65.31 266 CYS A C 1
ATOM 2048 O O . CYS A 1 266 ? -8.697 -19.811 30.151 1.00 65.31 266 CYS A O 1
ATOM 2050 N N . GLU A 1 267 ? -7.732 -20.035 28.141 1.00 67.94 267 GLU A N 1
ATOM 2051 C CA . GLU A 1 267 ? -6.342 -20.060 28.630 1.00 67.94 267 GLU A CA 1
ATOM 2052 C C . GLU A 1 267 ? -6.019 -18.819 29.491 1.00 67.94 267 GLU A C 1
ATOM 2054 O O . GLU A 1 267 ? -5.452 -18.906 30.582 1.00 67.94 267 GLU A O 1
ATOM 2059 N N . ARG A 1 268 ? -6.455 -17.632 29.047 1.00 68.44 268 ARG A N 1
ATOM 2060 C CA . ARG A 1 268 ? -6.283 -16.379 29.801 1.00 68.44 268 ARG A CA 1
ATOM 2061 C C . ARG A 1 268 ? -7.166 -16.306 31.041 1.00 68.44 268 ARG A C 1
ATOM 2063 O O . ARG A 1 268 ? -6.694 -15.836 32.074 1.00 68.44 268 ARG A O 1
ATOM 2070 N N . ALA A 1 269 ? -8.419 -16.740 30.942 1.00 62.84 269 ALA A N 1
ATOM 2071 C CA . ALA A 1 269 ? -9.373 -16.754 32.041 1.00 62.84 269 ALA A CA 1
ATOM 2072 C C . ALA A 1 269 ? -8.944 -17.744 33.123 1.00 62.84 269 ALA A C 1
ATOM 2074 O O . ALA A 1 269 ? -9.021 -17.390 34.291 1.00 62.84 269 ALA A O 1
ATOM 2075 N N . GLU A 1 270 ? -8.402 -18.911 32.766 1.00 63.50 270 GLU A N 1
ATOM 2076 C CA . GLU A 1 270 ? -7.755 -19.818 33.712 1.00 63.50 270 GLU A CA 1
ATOM 2077 C C . GLU A 1 270 ? -6.493 -19.180 34.297 1.00 63.50 270 GLU A C 1
ATOM 2079 O O . GLU A 1 270 ? -6.327 -19.203 35.510 1.00 63.50 270 GLU A O 1
ATOM 2084 N N . SER A 1 271 ? -5.640 -18.524 33.499 1.00 64.69 271 SER A N 1
ATOM 2085 C CA . SER A 1 271 ? -4.462 -17.836 34.052 1.00 64.69 271 SER A CA 1
ATOM 2086 C C . SER A 1 271 ? -4.845 -16.768 35.090 1.00 64.69 271 SER A C 1
ATOM 2088 O O . SER A 1 271 ? -4.178 -16.652 36.118 1.00 64.69 271 SER A O 1
ATOM 2090 N N . LEU A 1 272 ? -5.954 -16.042 34.879 1.00 65.44 272 LEU A N 1
ATOM 2091 C CA . LEU A 1 272 ? -6.518 -15.111 35.860 1.00 65.44 272 LEU A CA 1
ATOM 2092 C C . LEU A 1 272 ? -7.201 -15.839 37.021 1.00 65.44 272 LEU A C 1
ATOM 2094 O O . LEU A 1 272 ? -7.032 -15.422 38.159 1.00 65.44 272 LEU A O 1
ATOM 2098 N N . ALA A 1 273 ? -7.958 -16.905 36.769 1.00 58.75 273 ALA A N 1
ATOM 2099 C CA . ALA A 1 273 ? -8.678 -17.647 37.798 1.00 58.75 273 ALA A CA 1
ATOM 2100 C C . ALA A 1 273 ? -7.709 -18.373 38.734 1.00 58.75 273 ALA A C 1
ATOM 2102 O O . ALA A 1 273 ? -7.878 -18.285 39.940 1.00 58.75 273 ALA A O 1
ATOM 2103 N N . LEU A 1 274 ? -6.645 -18.992 38.220 1.00 59.88 274 LEU A N 1
ATOM 2104 C CA . LEU A 1 274 ? -5.543 -19.547 39.003 1.00 59.88 274 LEU A CA 1
ATOM 2105 C C . LEU A 1 274 ? -4.756 -18.453 39.728 1.00 59.88 274 LEU A C 1
ATOM 2107 O O . LEU A 1 274 ? -4.368 -18.663 40.872 1.00 59.88 274 LEU A O 1
ATOM 2111 N N . GLN A 1 275 ? -4.549 -17.272 39.131 1.00 64.88 275 GLN A N 1
ATOM 2112 C CA . GLN A 1 275 ? -3.944 -16.139 39.844 1.00 64.88 275 GLN A CA 1
ATOM 2113 C C . GLN A 1 275 ? -4.837 -15.633 40.982 1.00 64.88 275 GLN A C 1
ATOM 2115 O O . GLN A 1 275 ? -4.332 -15.400 42.077 1.00 64.88 275 GLN A O 1
ATOM 2120 N N . HIS A 1 276 ? -6.145 -15.505 40.764 1.00 64.94 276 HIS A N 1
ATOM 2121 C CA . HIS A 1 276 ? -7.110 -15.088 41.777 1.00 64.94 276 HIS A CA 1
ATOM 2122 C C . HIS A 1 276 ? -7.349 -16.170 42.831 1.00 64.94 276 HIS A C 1
ATOM 2124 O O . HIS A 1 276 ? -7.451 -15.832 44.002 1.00 64.94 276 HIS A O 1
ATOM 2130 N N . LEU A 1 277 ? -7.339 -17.454 42.472 1.00 52.16 277 LEU A N 1
ATOM 2131 C CA . LEU A 1 277 ? -7.409 -18.574 43.409 1.00 52.16 277 LEU A CA 1
ATOM 2132 C C . LEU A 1 277 ? -6.110 -18.676 44.217 1.00 52.16 277 LEU A C 1
ATOM 2134 O O . LEU A 1 277 ? -6.163 -18.837 45.426 1.00 52.16 277 LEU A O 1
ATOM 2138 N N . ALA A 1 278 ? -4.939 -18.483 43.604 1.00 55.62 278 ALA A N 1
ATOM 2139 C CA . ALA A 1 278 ? -3.668 -18.401 44.324 1.00 55.62 278 ALA A CA 1
ATOM 2140 C C . ALA A 1 278 ? -3.576 -17.142 45.204 1.00 55.62 278 ALA A C 1
ATOM 2142 O O . ALA A 1 278 ? -2.958 -17.187 46.266 1.00 55.62 278 ALA A O 1
ATOM 2143 N N . GLN A 1 279 ? -4.195 -16.026 44.805 1.00 58.53 279 GLN A N 1
ATOM 2144 C CA . GLN A 1 279 ? -4.361 -14.835 45.647 1.00 58.53 279 GLN A CA 1
ATOM 2145 C C . GLN A 1 279 ? -5.370 -15.066 46.775 1.00 58.53 279 GLN A C 1
ATOM 2147 O O . GLN A 1 279 ? -5.120 -14.589 47.873 1.00 58.53 279 GLN A O 1
ATOM 2152 N N . ALA A 1 280 ? -6.450 -15.814 46.546 1.00 51.47 280 ALA A N 1
ATOM 2153 C CA . ALA A 1 280 ? -7.456 -16.161 47.546 1.00 51.47 280 ALA A CA 1
ATOM 2154 C C . ALA A 1 280 ? -6.934 -17.207 48.537 1.00 51.47 280 ALA A C 1
ATOM 2156 O O . ALA A 1 280 ? -7.180 -17.078 49.724 1.00 51.47 280 ALA A O 1
ATOM 2157 N N . VAL A 1 281 ? -6.125 -18.175 48.098 1.00 50.56 281 VAL A N 1
ATOM 2158 C CA . VAL A 1 281 ? -5.407 -19.118 48.970 1.00 50.56 281 VAL A CA 1
ATOM 2159 C C . VAL A 1 281 ? -4.311 -18.391 49.753 1.00 50.56 281 VAL A C 1
ATOM 2161 O O . VAL A 1 281 ? -4.219 -18.565 50.962 1.00 50.56 281 VAL A O 1
ATOM 2164 N N . LYS A 1 282 ? -3.545 -17.480 49.131 1.00 48.06 282 LYS A N 1
ATOM 2165 C CA . LYS A 1 282 ? -2.661 -16.551 49.872 1.00 48.06 282 LYS A CA 1
ATOM 2166 C C . LYS A 1 282 ? -3.436 -15.590 50.785 1.00 48.06 282 LYS A C 1
ATOM 2168 O O . LYS A 1 282 ? -2.859 -15.094 51.748 1.00 48.06 282 LYS A O 1
ATOM 2173 N N . GLY A 1 283 ? -4.704 -15.324 50.475 1.00 46.47 283 GLY A N 1
ATOM 2174 C CA . GLY A 1 283 ? -5.658 -14.558 51.273 1.00 46.47 283 GLY A CA 1
ATOM 2175 C C . GLY A 1 283 ? -6.082 -15.335 52.511 1.00 46.47 283 GLY A C 1
ATOM 2176 O O . GLY A 1 283 ? -5.843 -14.863 53.607 1.00 46.47 283 GLY A O 1
ATOM 2177 N N . LEU A 1 284 ? -6.549 -16.571 52.353 1.00 42.38 284 LEU A N 1
ATOM 2178 C CA . LEU A 1 284 ? -6.891 -17.504 53.430 1.00 42.38 284 LEU A CA 1
ATOM 2179 C C . LEU A 1 284 ? -5.680 -17.815 54.329 1.00 42.38 284 LEU A C 1
ATOM 2181 O O . LEU A 1 284 ? -5.792 -17.798 55.552 1.00 42.38 284 LEU A O 1
ATOM 2185 N N . CYS A 1 285 ? -4.482 -17.985 53.755 1.00 43.34 285 CYS A N 1
ATOM 2186 C CA . CYS A 1 285 ? -3.236 -18.083 54.526 1.00 43.34 285 CYS A CA 1
ATOM 2187 C C . CYS A 1 285 ? -2.839 -16.770 55.237 1.00 43.34 285 CYS A C 1
ATOM 2189 O O . CYS A 1 285 ? -2.008 -16.806 56.141 1.00 43.34 285 CYS A O 1
ATOM 2191 N N . ARG A 1 286 ? -3.400 -15.617 54.846 1.00 42.31 286 ARG A N 1
ATOM 2192 C CA . ARG A 1 286 ? -3.275 -14.334 55.564 1.00 42.31 286 ARG A CA 1
ATOM 2193 C C . ARG A 1 286 ? -4.404 -14.103 56.569 1.00 42.31 286 ARG A C 1
ATOM 2195 O O . ARG A 1 286 ? -4.154 -13.471 57.584 1.00 42.31 286 ARG A O 1
ATOM 2202 N N . GLU A 1 287 ? -5.601 -14.630 56.331 1.00 40.94 287 GLU A N 1
ATOM 2203 C CA . GLU A 1 287 ? -6.760 -14.544 57.233 1.00 40.94 287 GLU A CA 1
ATOM 2204 C C . GLU A 1 287 ? -6.591 -15.403 58.498 1.00 40.94 287 GLU A C 1
ATOM 2206 O O . GLU A 1 287 ? -7.273 -15.174 59.492 1.00 40.94 287 GLU A O 1
ATOM 2211 N N . ALA A 1 288 ? -5.589 -16.289 58.525 1.00 37.31 288 ALA A N 1
ATOM 2212 C CA . ALA A 1 288 ? -5.058 -16.888 59.751 1.00 37.31 288 ALA A CA 1
ATOM 2213 C C . ALA A 1 288 ? -4.335 -15.884 60.691 1.00 37.31 288 ALA A C 1
ATOM 2215 O O . ALA A 1 288 ? -3.910 -16.268 61.779 1.00 37.31 288 ALA A O 1
ATOM 2216 N N . MET A 1 289 ? -4.192 -14.606 60.308 1.00 32.59 289 MET A N 1
ATOM 2217 C CA . MET A 1 289 ? -3.679 -13.513 61.147 1.00 32.59 289 MET A CA 1
ATOM 2218 C C . MET A 1 289 ? -4.695 -12.356 61.200 1.00 32.59 289 MET A C 1
ATOM 2220 O O . MET A 1 289 ? -4.942 -11.711 60.179 1.00 32.59 289 MET A O 1
ATOM 2224 N N . PRO A 1 290 ? -5.300 -12.057 62.365 1.00 40.25 290 PRO A N 1
ATOM 2225 C CA . PRO A 1 290 ? -6.447 -11.160 62.416 1.00 40.25 290 PRO A CA 1
ATOM 2226 C C . PRO A 1 290 ? -6.087 -9.680 62.647 1.00 40.25 290 PRO A C 1
ATOM 2228 O O . PRO A 1 290 ? -5.236 -9.354 63.474 1.00 40.25 290 PRO A O 1
ATOM 2231 N N . ARG A 1 291 ? -6.919 -8.818 62.036 1.00 30.55 291 ARG A N 1
ATOM 2232 C CA . ARG A 1 291 ? -7.379 -7.465 62.447 1.00 30.55 291 ARG A CA 1
ATOM 2233 C C . ARG A 1 291 ? -7.053 -6.285 61.504 1.00 30.55 291 ARG A C 1
ATOM 2235 O O . ARG A 1 291 ? -5.913 -6.025 61.145 1.00 30.55 291 ARG A O 1
ATOM 2242 N N . TYR A 1 292 ? -8.122 -5.506 61.290 1.00 28.88 292 TYR A N 1
ATOM 2243 C CA . TYR A 1 292 ? -8.252 -4.131 60.773 1.00 28.88 292 TYR A CA 1
ATOM 2244 C C . TYR A 1 292 ? -8.405 -3.834 59.262 1.00 28.88 292 TYR A C 1
ATOM 2246 O O . TYR A 1 292 ? -7.445 -3.707 58.511 1.00 28.88 292 TYR A O 1
ATOM 2254 N N . ALA A 1 293 ? -9.663 -3.468 58.961 1.00 27.28 293 ALA A N 1
ATOM 2255 C CA . ALA A 1 293 ? -10.114 -2.281 58.216 1.00 27.28 293 ALA A CA 1
ATOM 2256 C C . ALA A 1 293 ? -10.507 -2.402 56.723 1.00 27.28 293 ALA A C 1
ATOM 2258 O O . ALA A 1 293 ? -9.847 -3.017 55.894 1.00 27.28 293 ALA A O 1
ATOM 2259 N N . TRP A 1 294 ? -11.643 -1.756 56.434 1.00 25.56 294 TRP A N 1
ATOM 2260 C CA . TRP A 1 294 ? -12.460 -1.728 55.210 1.00 25.56 294 TRP A CA 1
ATOM 2261 C C . TRP A 1 294 ? -12.468 -0.294 54.605 1.00 25.56 294 TRP A C 1
ATOM 2263 O O . TRP A 1 294 ? -11.876 0.602 55.201 1.00 25.56 294 TRP A O 1
ATOM 2273 N N . VAL A 1 295 ? -13.271 -0.056 53.541 1.00 25.39 295 VAL A N 1
ATOM 2274 C CA . VAL A 1 295 ? -13.669 1.273 52.966 1.00 25.39 295 VAL A CA 1
ATOM 2275 C C . VAL A 1 295 ? -12.499 2.037 52.261 1.00 25.39 295 VAL A C 1
ATOM 2277 O O . VAL A 1 295 ? -11.387 2.029 52.767 1.00 25.39 295 VAL A O 1
ATOM 2280 N N . ILE A 1 296 ? -12.554 2.704 51.087 1.00 26.75 296 ILE A N 1
ATOM 2281 C CA . ILE A 1 296 ? -13.554 3.072 50.041 1.00 26.75 296 ILE A CA 1
ATOM 2282 C C . ILE A 1 296 ? -13.023 2.622 48.636 1.00 26.75 296 ILE A C 1
ATOM 2284 O O . ILE A 1 296 ? -11.838 2.328 48.485 1.00 26.75 296 ILE A O 1
ATOM 2288 N N . ARG A 1 297 ? -13.860 2.592 47.578 1.00 25.86 297 ARG A N 1
ATOM 2289 C CA . ARG A 1 297 ? -13.451 2.443 46.154 1.00 25.86 297 ARG A CA 1
ATOM 2290 C C . ARG A 1 297 ? -13.153 3.789 45.462 1.00 25.86 297 ARG A C 1
ATOM 2292 O O . ARG A 1 297 ? -13.982 4.682 45.531 1.00 25.86 297 ARG A O 1
ATOM 2299 N N . GLY A 1 298 ? -12.124 3.809 44.609 1.00 25.64 298 GLY A N 1
ATOM 2300 C CA . GLY A 1 298 ? -12.156 4.493 43.304 1.00 25.64 298 GLY A CA 1
ATOM 2301 C C . GLY A 1 298 ? -11.881 6.003 43.237 1.00 25.64 298 GLY A C 1
ATOM 2302 O O . GLY A 1 298 ? -12.643 6.803 43.754 1.00 25.64 298 GLY A O 1
ATOM 2303 N N . GLN A 1 299 ? -10.861 6.372 42.455 1.00 25.80 299 GLN A N 1
ATOM 2304 C CA . GLN A 1 299 ? -10.930 7.374 41.375 1.00 25.80 299 GLN A CA 1
ATOM 2305 C C . GLN A 1 299 ? -9.613 7.357 40.575 1.00 25.80 299 GLN A C 1
ATOM 2307 O O . GLN A 1 299 ? -8.539 7.094 41.116 1.00 25.80 299 GLN A O 1
ATOM 2312 N N . SER A 1 300 ? -9.701 7.570 39.262 1.00 31.02 300 SER A N 1
ATOM 2313 C CA . SER A 1 300 ? -8.558 7.635 38.342 1.00 31.02 300 SER A CA 1
ATOM 2314 C C . SER A 1 300 ? -8.109 9.080 38.142 1.00 31.02 300 SER A C 1
ATOM 2316 O O . SER A 1 300 ? -8.952 9.926 37.860 1.00 31.02 300 SER A O 1
ATOM 2318 N N . ILE A 1 301 ? -6.803 9.348 38.208 1.00 41.28 301 ILE A N 1
ATOM 2319 C CA . ILE A 1 301 ? -6.222 10.680 37.971 1.00 41.28 301 ILE A CA 1
ATOM 2320 C C . ILE A 1 301 ? -5.257 10.614 36.777 1.00 41.28 301 ILE A C 1
ATOM 2322 O O . ILE A 1 301 ? -4.472 9.670 36.655 1.00 41.28 301 ILE A O 1
ATOM 2326 N N . GLU A 1 302 ? -5.358 11.602 35.886 1.00 39.84 302 GLU A N 1
ATOM 2327 C CA . GLU A 1 302 ? -4.545 11.741 34.670 1.00 39.84 302 GLU A CA 1
ATOM 2328 C C . GLU A 1 302 ? -3.171 12.380 34.950 1.00 39.84 302 GLU A C 1
ATOM 2330 O O . GLU A 1 302 ? -2.952 13.017 35.979 1.00 39.84 302 GLU A O 1
ATOM 2335 N N . ALA A 1 303 ? -2.221 12.192 34.031 1.00 35.44 303 ALA A N 1
ATOM 2336 C CA . ALA A 1 303 ? -0.806 12.487 34.249 1.00 35.44 303 ALA A CA 1
ATOM 2337 C C . ALA A 1 303 ? -0.280 13.614 33.342 1.00 35.44 303 ALA A C 1
ATOM 2339 O O . ALA A 1 303 ? 0.406 13.319 32.370 1.00 35.44 303 ALA A O 1
ATOM 2340 N N . ASP A 1 304 ? -0.541 14.877 33.707 1.00 34.25 304 ASP A N 1
ATOM 2341 C CA . ASP A 1 304 ? 0.005 16.069 33.017 1.00 34.25 304 ASP A CA 1
ATOM 2342 C C . ASP A 1 304 ? 0.658 17.115 33.970 1.00 34.25 304 ASP A C 1
ATOM 2344 O O . ASP A 1 304 ? 1.253 18.082 33.509 1.00 34.25 304 ASP A O 1
ATOM 2348 N N . SER A 1 305 ? 0.621 16.939 35.303 1.00 37.81 305 SER A N 1
ATOM 2349 C CA . SER A 1 305 ? 1.125 17.936 36.282 1.00 37.81 305 SER A CA 1
ATOM 2350 C C . SER A 1 305 ? 2.540 17.690 36.840 1.00 37.81 305 SER A C 1
ATOM 2352 O O . SER A 1 305 ? 3.055 18.503 37.606 1.00 37.81 305 SER A O 1
ATOM 2354 N N . VAL A 1 306 ? 3.195 16.580 36.482 1.00 39.31 306 VAL A N 1
ATOM 2355 C CA . VAL A 1 306 ? 4.457 16.142 37.124 1.00 39.31 306 VAL A CA 1
ATOM 2356 C C . VAL A 1 306 ? 5.701 16.847 36.560 1.00 39.31 306 VAL A C 1
ATOM 2358 O O . VAL A 1 306 ? 6.681 17.045 37.279 1.00 39.31 306 VAL A O 1
ATOM 2361 N N . ASP A 1 307 ? 5.665 17.278 35.300 1.00 36.53 307 ASP A N 1
ATOM 2362 C CA . ASP A 1 307 ? 6.847 17.809 34.608 1.00 36.53 307 ASP A CA 1
ATOM 2363 C C . ASP A 1 307 ? 7.193 19.257 35.033 1.00 36.53 307 ASP A C 1
ATOM 2365 O O . ASP A 1 307 ? 8.332 19.697 34.868 1.00 36.53 307 ASP A O 1
ATOM 2369 N N . ALA A 1 308 ? 6.258 19.975 35.672 1.00 33.34 308 ALA A N 1
ATOM 2370 C CA . ALA A 1 308 ? 6.519 21.272 36.306 1.00 33.34 308 ALA A CA 1
ATOM 2371 C C . ALA A 1 308 ? 7.302 21.142 37.629 1.00 33.34 308 ALA A C 1
ATOM 2373 O O . ALA A 1 308 ? 8.146 21.983 37.935 1.00 33.34 308 ALA A O 1
ATOM 2374 N N . ALA A 1 309 ? 7.073 20.070 38.397 1.00 33.47 309 ALA A N 1
ATOM 2375 C CA . ALA A 1 309 ? 7.727 19.854 39.690 1.00 33.47 309 ALA A CA 1
ATOM 2376 C C . ALA A 1 309 ? 9.188 19.381 39.559 1.00 33.47 309 ALA A C 1
ATOM 2378 O O . ALA A 1 309 ? 10.009 19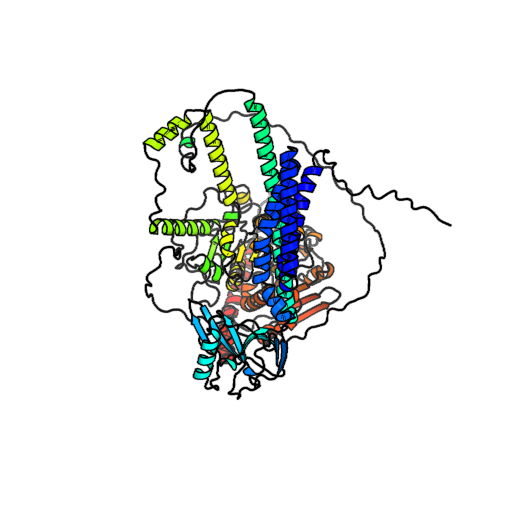.650 40.433 1.00 33.47 309 ALA A O 1
ATOM 2379 N N . LEU A 1 310 ? 9.534 18.698 38.461 1.00 35.38 310 LEU A N 1
ATOM 2380 C CA . LEU A 1 310 ? 10.886 18.172 38.227 1.00 35.38 310 LEU A CA 1
ATOM 2381 C C . LEU A 1 310 ? 11.901 19.228 37.757 1.00 35.38 310 LEU A C 1
ATOM 2383 O O . LEU A 1 310 ? 13.098 19.004 37.890 1.00 35.38 310 LEU A O 1
ATOM 2387 N N . LYS A 1 311 ? 11.458 20.393 37.263 1.00 37.41 311 LYS A N 1
ATOM 2388 C CA . LYS A 1 311 ? 12.358 21.488 36.842 1.00 37.41 311 LYS A CA 1
ATOM 2389 C C . LYS A 1 311 ? 12.862 22.376 37.991 1.00 37.41 311 LYS A C 1
ATOM 2391 O O . LYS A 1 311 ? 13.706 23.231 37.753 1.00 37.41 311 LYS A O 1
ATOM 2396 N N . LEU A 1 312 ? 12.373 22.175 39.218 1.00 32.66 312 LEU A N 1
ATOM 2397 C CA . LEU A 1 312 ? 12.725 22.982 40.398 1.00 32.66 312 LEU A CA 1
ATOM 2398 C C . LEU A 1 312 ? 13.642 22.266 41.407 1.00 32.66 312 LEU A C 1
ATOM 2400 O O . LEU A 1 312 ? 13.979 22.848 42.435 1.00 32.66 312 LEU A O 1
ATOM 2404 N N . ALA A 1 313 ? 14.067 21.027 41.135 1.00 31.92 313 ALA A N 1
ATOM 2405 C CA . ALA A 1 313 ? 14.859 20.231 42.072 1.00 31.92 313 ALA A CA 1
ATOM 2406 C C . ALA A 1 313 ? 16.119 19.628 41.424 1.00 31.92 313 ALA A C 1
ATOM 2408 O O . ALA A 1 313 ? 16.072 18.537 40.862 1.00 31.92 313 ALA A O 1
ATOM 2409 N N . GLY A 1 314 ? 17.260 20.306 41.598 1.00 29.16 314 GLY A N 1
ATOM 2410 C CA . GLY A 1 314 ? 18.587 19.683 41.499 1.00 29.16 314 GLY A CA 1
ATOM 2411 C C . GLY A 1 314 ? 19.468 20.130 40.331 1.00 29.16 314 GLY A C 1
ATOM 2412 O O . GLY A 1 314 ? 19.631 19.402 39.358 1.00 29.16 314 GLY A O 1
ATOM 2413 N N . GLY A 1 315 ? 20.138 21.274 40.491 1.00 29.44 315 GLY A N 1
ATOM 2414 C CA . GLY A 1 315 ? 21.462 21.482 39.897 1.00 29.44 315 GLY A CA 1
ATOM 2415 C C . GLY A 1 315 ? 22.544 21.015 40.879 1.00 29.44 315 GLY A C 1
ATOM 2416 O O . GLY A 1 315 ? 22.444 21.297 42.071 1.00 29.44 315 GLY A O 1
ATOM 2417 N N . GLY A 1 316 ? 23.561 20.296 40.403 1.00 27.98 316 GLY A N 1
ATOM 2418 C CA . GLY A 1 316 ? 24.670 19.777 41.219 1.00 27.98 316 GLY A CA 1
ATOM 2419 C C . GLY A 1 316 ? 25.557 18.827 40.399 1.00 27.98 316 GLY A C 1
ATOM 2420 O O . GLY A 1 316 ? 25.026 18.149 39.520 1.00 27.98 316 GLY A O 1
ATOM 2421 N N . PRO A 1 317 ? 26.892 18.824 40.582 1.00 35.50 317 PRO A N 1
ATOM 2422 C CA . PRO A 1 317 ? 27.815 18.450 39.509 1.00 35.50 317 PRO A CA 1
ATOM 2423 C C . PRO A 1 317 ? 28.097 16.947 39.371 1.00 35.50 317 PRO A C 1
ATOM 2425 O O . PRO A 1 317 ? 27.869 16.144 40.273 1.00 35.50 317 PRO A O 1
ATOM 2428 N N . ALA A 1 318 ? 28.655 16.593 38.211 1.00 35.91 318 ALA A N 1
ATOM 2429 C CA . ALA A 1 318 ? 29.046 15.238 37.850 1.00 35.91 318 ALA A CA 1
ATOM 2430 C C . ALA A 1 318 ? 30.161 14.673 38.754 1.00 35.91 318 ALA A C 1
ATOM 2432 O O . ALA A 1 318 ? 31.232 15.265 38.882 1.00 35.91 318 ALA A O 1
ATOM 2433 N N . GLY A 1 319 ? 29.921 13.479 39.302 1.00 27.39 319 GLY A N 1
ATOM 2434 C CA . GLY A 1 319 ? 30.922 12.606 39.918 1.00 27.39 319 GLY A CA 1
ATOM 2435 C C . GLY A 1 319 ? 31.000 11.290 39.142 1.00 27.39 319 GLY A C 1
ATOM 2436 O O . GLY A 1 319 ? 29.972 10.736 38.757 1.00 27.39 319 GLY A O 1
ATOM 2437 N N . ALA A 1 320 ? 32.214 10.826 38.852 1.00 29.39 320 ALA A N 1
ATOM 2438 C CA . ALA A 1 320 ? 32.463 9.719 37.929 1.00 29.39 320 ALA A CA 1
ATOM 2439 C C . ALA A 1 320 ? 32.446 8.322 38.589 1.00 29.39 320 ALA A C 1
ATOM 2441 O O . ALA A 1 320 ? 32.453 8.196 39.811 1.00 29.39 320 ALA A O 1
ATOM 2442 N N . SER A 1 321 ? 32.606 7.300 37.730 1.00 27.11 321 SER A N 1
ATOM 2443 C CA . SER A 1 321 ? 33.053 5.922 38.033 1.00 27.11 321 SER A CA 1
ATOM 2444 C C . SER A 1 321 ? 31.963 4.879 38.375 1.00 27.11 321 SER A C 1
ATOM 2446 O O . SER A 1 321 ? 30.950 5.233 38.974 1.00 27.11 321 SER A O 1
ATOM 2448 N N . PRO A 1 322 ? 32.172 3.567 38.102 1.00 33.34 322 PRO A N 1
ATOM 2449 C CA . PRO A 1 322 ? 33.022 2.948 37.073 1.00 33.34 322 PRO A CA 1
ATOM 2450 C C . PRO A 1 322 ? 32.249 2.023 36.108 1.00 33.34 322 PRO A C 1
ATOM 2452 O O . PRO A 1 322 ? 31.184 1.480 36.407 1.00 33.34 322 PRO A O 1
ATOM 2455 N N . THR A 1 323 ? 32.853 1.767 34.950 1.00 30.73 323 THR A N 1
ATOM 2456 C CA . THR A 1 323 ? 32.417 0.758 33.977 1.00 30.73 323 THR A CA 1
ATOM 2457 C C . THR A 1 323 ? 32.600 -0.676 34.496 1.00 30.73 323 THR A C 1
ATOM 2459 O O . THR A 1 323 ? 33.623 -1.014 35.090 1.00 30.73 323 THR A O 1
ATOM 2462 N N . ARG A 1 324 ? 31.645 -1.567 34.193 1.00 26.16 324 ARG A N 1
ATOM 2463 C CA . ARG A 1 324 ? 31.878 -3.024 34.139 1.00 26.16 324 ARG A CA 1
ATOM 2464 C C . ARG A 1 324 ? 31.794 -3.487 32.681 1.00 26.16 324 ARG A C 1
ATOM 2466 O O . ARG A 1 324 ? 30.822 -3.125 32.017 1.00 26.16 324 ARG A O 1
ATOM 2473 N N . PRO A 1 325 ? 32.757 -4.276 32.176 1.00 30.28 325 PRO A N 1
ATOM 2474 C CA . PRO A 1 325 ? 32.697 -4.804 30.821 1.00 30.28 325 PRO A CA 1
ATOM 2475 C C . PRO A 1 325 ? 31.707 -5.971 30.741 1.00 30.28 325 PRO A C 1
ATOM 2477 O O . PRO A 1 325 ? 31.700 -6.847 31.605 1.00 30.28 325 PRO A O 1
ATOM 2480 N N . TYR A 1 326 ? 30.906 -6.006 29.677 1.00 26.44 326 TYR A N 1
ATOM 2481 C CA . TYR A 1 326 ? 30.189 -7.211 29.261 1.00 26.44 326 TYR A CA 1
ATOM 2482 C C . TYR A 1 326 ? 31.018 -7.897 28.172 1.00 26.44 326 TYR A C 1
ATOM 2484 O O . TYR A 1 326 ? 30.969 -7.515 27.004 1.00 26.44 326 TYR A O 1
ATOM 2492 N N . SER A 1 327 ? 31.815 -8.889 28.563 1.00 28.25 327 SER A N 1
ATOM 2493 C CA . SER A 1 327 ? 32.461 -9.817 27.637 1.00 28.25 327 SER A CA 1
ATOM 2494 C C . SER A 1 327 ? 31.506 -10.975 27.340 1.00 28.25 327 SER A C 1
ATOM 2496 O O . SER A 1 327 ? 31.109 -11.720 28.231 1.00 28.25 327 SER A O 1
ATOM 2498 N N . GLY A 1 328 ? 31.125 -11.114 26.073 1.00 26.86 328 GLY A N 1
ATOM 2499 C CA . GLY A 1 328 ? 30.200 -12.144 25.599 1.00 26.86 328 GLY A CA 1
ATOM 2500 C C . GLY A 1 328 ? 30.417 -12.398 24.115 1.00 26.86 328 GLY A C 1
ATOM 2501 O O . GLY A 1 328 ? 29.587 -12.018 23.294 1.00 26.86 328 GLY A O 1
ATOM 2502 N N . GLY A 1 329 ? 31.576 -12.963 23.773 1.00 24.91 329 GLY A N 1
ATOM 2503 C CA . GLY A 1 329 ? 31.885 -13.352 22.400 1.00 24.91 329 GLY A CA 1
ATOM 2504 C C . GLY A 1 329 ? 31.071 -14.573 21.974 1.00 24.91 329 GLY A C 1
ATOM 2505 O O . GLY A 1 329 ? 30.959 -15.535 22.732 1.00 24.91 329 GLY A O 1
ATOM 2506 N N . PHE A 1 330 ? 30.537 -14.537 20.755 1.00 30.78 330 PHE A N 1
ATOM 2507 C CA . PHE A 1 330 ? 30.039 -15.724 20.062 1.00 30.78 330 PHE A CA 1
ATOM 2508 C C . PHE A 1 330 ? 31.169 -16.303 19.190 1.00 30.78 330 PHE A C 1
ATOM 2510 O O . PHE A 1 330 ? 31.862 -15.521 18.534 1.00 30.78 330 PHE A O 1
ATOM 2517 N N . PRO A 1 331 ? 31.391 -17.630 19.186 1.00 32.06 331 PRO A N 1
ATOM 2518 C CA . PRO A 1 331 ? 32.365 -18.273 18.305 1.00 32.06 331 PRO A CA 1
ATOM 2519 C C . PRO A 1 331 ? 31.843 -18.375 16.853 1.00 32.06 331 PRO A C 1
ATOM 2521 O O . PRO A 1 331 ? 30.632 -18.274 16.640 1.00 32.06 331 PRO A O 1
ATOM 2524 N N . PRO A 1 332 ? 32.738 -18.563 15.864 1.00 33.19 332 PRO A N 1
ATOM 2525 C CA . PRO A 1 332 ? 32.398 -18.518 14.443 1.00 33.19 332 PRO A CA 1
ATOM 2526 C C . PRO A 1 332 ? 31.924 -19.858 13.852 1.00 33.19 332 PRO A C 1
ATOM 2528 O O . PRO A 1 332 ? 32.065 -20.923 14.452 1.00 33.19 332 PRO A O 1
ATOM 2531 N N . ASP A 1 333 ? 31.399 -19.731 12.635 1.00 32.25 333 ASP A N 1
ATOM 2532 C CA . ASP A 1 333 ? 31.032 -20.719 11.614 1.00 32.25 333 ASP A CA 1
ATOM 2533 C C . ASP A 1 333 ? 31.626 -22.137 11.703 1.00 32.25 333 ASP A C 1
ATOM 2535 O O . ASP A 1 333 ? 32.842 -22.322 11.755 1.00 32.25 333 ASP A O 1
ATOM 2539 N N . GLN A 1 334 ? 30.763 -23.137 11.476 1.00 26.33 334 GLN A N 1
ATOM 2540 C CA . GLN A 1 334 ? 31.095 -24.309 10.655 1.00 26.33 334 GLN A CA 1
ATOM 2541 C C . GLN A 1 334 ? 29.893 -24.687 9.781 1.00 26.33 334 GLN A C 1
ATOM 2543 O O . GLN A 1 334 ? 28.801 -24.940 10.287 1.00 26.33 334 GLN A O 1
ATOM 2548 N N . GLY A 1 335 ? 30.098 -24.723 8.464 1.00 26.12 335 GLY A N 1
ATOM 2549 C CA . GLY A 1 335 ? 29.120 -25.240 7.508 1.00 26.12 335 GLY A CA 1
ATOM 2550 C C . GLY A 1 335 ? 29.401 -26.699 7.152 1.00 26.12 335 GLY A C 1
ATOM 2551 O O . GLY A 1 335 ? 30.554 -27.118 7.116 1.00 26.12 335 GLY A O 1
ATOM 2552 N N . PHE A 1 336 ? 28.349 -27.445 6.818 1.00 23.52 336 PHE A N 1
ATOM 2553 C CA . PHE A 1 336 ? 28.442 -28.703 6.078 1.00 23.52 336 PHE A CA 1
ATOM 2554 C C . PHE A 1 336 ? 27.326 -28.764 5.034 1.00 23.52 336 PHE A C 1
ATOM 2556 O O . PHE A 1 336 ? 26.214 -28.292 5.266 1.00 23.52 336 PHE A O 1
ATOM 2563 N N . ALA A 1 337 ? 27.648 -29.335 3.877 1.00 26.88 337 ALA A N 1
ATOM 2564 C CA . ALA A 1 337 ? 26.758 -29.484 2.732 1.00 26.88 337 ALA A CA 1
ATOM 2565 C C . ALA A 1 337 ? 26.688 -30.957 2.291 1.00 26.88 337 ALA A C 1
ATOM 2567 O O . ALA A 1 337 ? 27.466 -31.785 2.764 1.00 26.88 337 ALA A O 1
ATOM 2568 N N . ALA A 1 338 ? 25.834 -31.220 1.293 1.00 27.02 338 ALA A N 1
ATOM 2569 C CA . ALA A 1 338 ? 25.677 -32.492 0.569 1.00 27.02 338 ALA A CA 1
ATOM 2570 C C . ALA A 1 338 ? 24.724 -33.525 1.248 1.00 27.02 338 ALA A C 1
ATOM 2572 O O . ALA A 1 338 ? 24.306 -33.319 2.388 1.00 27.02 338 ALA A O 1
ATOM 2573 N N . PRO A 1 339 ? 24.183 -34.514 0.500 1.00 34.16 339 PRO A N 1
ATOM 2574 C CA . PRO A 1 339 ? 22.735 -34.508 0.266 1.00 34.16 339 PRO A CA 1
ATOM 2575 C C . PRO A 1 339 ? 22.031 -35.841 0.576 1.00 34.16 339 PRO A C 1
ATOM 2577 O O . PRO A 1 339 ? 22.640 -36.907 0.546 1.00 34.16 339 PRO A O 1
ATOM 2580 N N . LEU A 1 340 ? 20.710 -35.798 0.777 1.00 26.11 340 LEU A N 1
ATOM 2581 C CA . LEU A 1 340 ? 19.877 -37.002 0.861 1.00 26.11 340 LEU A CA 1
ATOM 2582 C C . LEU A 1 340 ? 18.814 -37.020 -0.237 1.00 26.11 340 LEU A C 1
ATOM 2584 O O . LEU A 1 340 ? 17.794 -36.337 -0.175 1.00 26.11 340 LEU A O 1
ATOM 2588 N N . SER A 1 341 ? 19.078 -37.849 -1.242 1.00 31.55 341 SER A N 1
ATOM 2589 C CA . SER A 1 341 ? 18.109 -38.321 -2.219 1.00 31.55 341 SER A CA 1
ATOM 2590 C C . SER A 1 341 ? 17.184 -39.355 -1.567 1.00 31.55 341 SER A C 1
ATOM 2592 O O . SER A 1 341 ? 17.638 -40.347 -1.004 1.00 31.55 341 SER A O 1
ATOM 2594 N N . GLY A 1 342 ? 15.871 -39.127 -1.645 1.00 25.61 342 GLY A N 1
ATOM 2595 C CA . GLY A 1 342 ? 14.855 -40.020 -1.086 1.00 25.61 342 GLY A CA 1
ATOM 2596 C C . GLY A 1 342 ? 13.590 -39.992 -1.933 1.00 25.61 342 GLY A C 1
ATOM 2597 O O . GLY A 1 342 ? 12.759 -39.101 -1.787 1.00 25.61 342 GLY A O 1
ATOM 2598 N N . THR A 1 343 ? 13.458 -40.957 -2.841 1.00 28.72 343 THR A N 1
ATOM 2599 C CA . THR A 1 343 ? 12.305 -41.098 -3.736 1.00 28.72 343 THR A CA 1
ATOM 2600 C C . THR A 1 343 ? 11.052 -41.516 -2.970 1.00 28.72 343 THR A C 1
ATOM 2602 O O . THR A 1 343 ? 10.969 -42.644 -2.493 1.00 28.72 343 THR A O 1
ATOM 2605 N N . TRP A 1 344 ? 10.044 -40.642 -2.937 1.00 26.48 344 TRP A N 1
ATOM 2606 C CA . TRP A 1 344 ? 8.679 -40.984 -2.534 1.00 26.48 344 TRP A CA 1
ATOM 2607 C C . TRP A 1 344 ? 7.718 -40.691 -3.684 1.00 26.48 344 TRP A C 1
ATOM 2609 O O . TRP A 1 344 ? 7.653 -39.568 -4.184 1.00 26.48 344 TRP A O 1
ATOM 2619 N N . ALA A 1 345 ? 7.006 -41.725 -4.131 1.00 24.36 345 ALA A N 1
ATOM 2620 C CA . ALA A 1 345 ? 6.071 -41.632 -5.244 1.00 24.36 345 ALA A CA 1
ATOM 2621 C C . ALA A 1 345 ? 4.844 -40.789 -4.862 1.00 24.36 345 ALA A C 1
ATOM 2623 O O . ALA A 1 345 ? 4.224 -41.013 -3.822 1.00 24.36 345 ALA A O 1
ATOM 2624 N N . SER A 1 346 ? 4.483 -39.831 -5.715 1.00 28.42 346 SER A N 1
ATOM 2625 C CA . SER A 1 346 ? 3.234 -39.076 -5.589 1.00 28.42 346 SER A CA 1
ATOM 2626 C C . SER A 1 346 ? 2.055 -39.879 -6.156 1.00 28.42 346 SER A C 1
ATOM 2628 O O . SER A 1 346 ? 2.220 -40.508 -7.203 1.00 28.42 346 SER A O 1
ATOM 2630 N N . PRO A 1 347 ? 0.860 -39.828 -5.537 1.00 28.64 347 PRO A N 1
ATOM 2631 C CA . PRO A 1 347 ? -0.378 -40.235 -6.193 1.00 28.64 347 PRO A CA 1
ATOM 2632 C C . PRO A 1 347 ? -0.704 -39.324 -7.386 1.00 28.64 347 PRO A C 1
ATOM 2634 O O . PRO A 1 347 ? -0.208 -38.201 -7.487 1.00 28.64 347 PRO A O 1
ATOM 2637 N N . GLU A 1 348 ? -1.538 -39.837 -8.283 1.00 25.45 348 GLU A N 1
ATOM 2638 C CA . GLU A 1 348 ? -1.743 -39.341 -9.645 1.00 25.45 348 GLU A CA 1
ATOM 2639 C C . GLU A 1 348 ? -2.269 -37.900 -9.779 1.00 25.45 348 GLU A C 1
ATOM 2641 O O . GLU A 1 348 ? -2.924 -37.321 -8.911 1.00 25.45 348 GLU A O 1
ATOM 2646 N N . SER A 1 349 ? -1.981 -37.327 -10.947 1.00 29.33 349 SER A N 1
ATOM 2647 C CA . SER A 1 349 ? -2.287 -35.956 -11.340 1.00 29.33 349 SER A CA 1
ATOM 2648 C C . SER A 1 349 ? -3.783 -35.664 -11.509 1.00 29.33 349 SER A C 1
ATOM 2650 O O . SER A 1 349 ? -4.448 -36.294 -12.331 1.00 29.33 349 SER A O 1
ATOM 2652 N N . ALA A 1 350 ? -4.259 -34.580 -10.891 1.00 24.12 350 ALA A N 1
ATOM 2653 C CA . ALA A 1 350 ? -5.477 -33.882 -11.303 1.00 24.12 350 ALA A CA 1
ATOM 2654 C C . ALA A 1 350 ? -5.111 -32.499 -11.872 1.00 24.12 350 ALA A C 1
ATOM 2656 O O . ALA A 1 350 ? -4.687 -31.600 -11.146 1.00 24.12 350 ALA A O 1
ATOM 2657 N N . SER A 1 351 ? -5.236 -32.331 -13.190 1.00 26.33 351 SER A N 1
ATOM 2658 C CA . SER A 1 351 ? -4.907 -31.080 -13.883 1.00 26.33 351 SER A CA 1
ATOM 2659 C C . SER A 1 351 ? -5.891 -29.954 -13.523 1.00 26.33 351 SER A C 1
ATOM 2661 O O . SER A 1 351 ? -7.103 -30.186 -13.581 1.00 26.33 351 SER A O 1
ATOM 2663 N N . PRO A 1 352 ? -5.437 -28.715 -13.248 1.00 28.16 352 PRO A N 1
ATOM 2664 C CA . PRO A 1 352 ? -6.348 -27.581 -13.143 1.00 28.16 352 PRO A CA 1
ATOM 2665 C C . PRO A 1 352 ? -6.944 -27.280 -14.525 1.00 28.16 352 PRO A C 1
ATOM 2667 O O . PRO A 1 352 ? -6.227 -26.975 -15.482 1.00 28.16 352 PRO A O 1
ATOM 2670 N N . ARG A 1 353 ? -8.272 -27.398 -14.645 1.00 26.44 353 ARG A N 1
ATOM 2671 C CA . ARG A 1 353 ? -8.995 -27.079 -15.884 1.00 26.44 353 ARG A CA 1
ATOM 2672 C C . ARG A 1 353 ? -8.893 -25.577 -16.165 1.00 26.44 353 ARG A C 1
ATOM 2674 O O . ARG A 1 353 ? -9.133 -24.758 -15.282 1.00 26.44 353 ARG A O 1
ATOM 2681 N N . ARG A 1 354 ? -8.552 -25.227 -17.408 1.00 29.80 354 ARG A N 1
ATOM 2682 C CA . ARG A 1 354 ? -8.569 -23.842 -17.901 1.00 29.80 354 ARG A CA 1
ATOM 2683 C C . ARG A 1 354 ? -10.010 -23.328 -17.919 1.00 29.80 354 ARG A C 1
ATOM 2685 O O . ARG A 1 354 ? -10.869 -23.998 -18.488 1.00 29.80 354 ARG A O 1
ATOM 2692 N N . PHE A 1 355 ? -10.244 -22.135 -17.383 1.00 28.19 355 PHE A N 1
ATOM 2693 C CA . PHE A 1 355 ? -11.468 -21.372 -17.635 1.00 28.19 355 PHE A CA 1
ATOM 2694 C C . PHE A 1 355 ? -11.239 -20.395 -18.804 1.00 28.19 355 PHE A C 1
ATOM 2696 O O . PHE A 1 355 ? -10.134 -19.853 -18.917 1.00 28.19 355 PHE A O 1
ATOM 2703 N N . PRO A 1 356 ? -12.224 -20.194 -19.700 1.00 25.67 356 PRO A N 1
ATOM 2704 C CA . PRO A 1 356 ? -12.089 -19.290 -20.839 1.00 25.67 356 PRO A CA 1
ATOM 2705 C C . PRO A 1 356 ? -12.195 -17.804 -20.421 1.00 25.67 356 PRO A C 1
ATOM 2707 O O . PRO A 1 356 ? -12.768 -17.515 -19.369 1.00 25.67 356 PRO A O 1
ATOM 2710 N N . PRO A 1 357 ? -11.654 -16.852 -21.210 1.00 30.83 357 PRO A N 1
ATOM 2711 C CA . PRO A 1 357 ? -11.453 -15.475 -20.761 1.00 30.83 357 PRO A CA 1
ATOM 2712 C C . PRO A 1 357 ? -12.301 -14.454 -21.534 1.00 30.83 357 PRO A C 1
ATOM 2714 O O . PRO A 1 357 ? -11.914 -14.057 -22.637 1.00 30.83 357 PRO A O 1
ATOM 2717 N N . GLU A 1 358 ? -13.379 -13.952 -20.925 1.00 27.69 358 GLU A N 1
ATOM 2718 C CA . GLU A 1 358 ? -14.178 -12.867 -21.509 1.00 27.69 358 GLU A CA 1
ATOM 2719 C C . GLU A 1 358 ? -14.774 -11.909 -20.454 1.00 27.69 358 GLU A C 1
ATOM 2721 O O . GLU A 1 358 ? -15.323 -12.329 -19.436 1.00 27.69 358 GLU A O 1
ATOM 2726 N N . THR A 1 359 ? -14.703 -10.606 -20.756 1.00 28.30 359 THR A N 1
ATOM 2727 C CA . THR A 1 359 ? -15.478 -9.487 -20.164 1.00 28.30 359 THR A CA 1
ATOM 2728 C C . THR A 1 359 ? -15.034 -8.911 -18.805 1.00 28.30 359 THR A C 1
ATOM 2730 O O . THR A 1 359 ? -15.670 -9.057 -17.764 1.00 28.30 359 THR A O 1
ATOM 2733 N N . ALA A 1 360 ? -13.961 -8.109 -18.852 1.00 26.00 360 ALA A N 1
ATOM 2734 C CA . ALA A 1 360 ? -13.551 -7.196 -17.777 1.00 26.00 360 ALA A CA 1
ATOM 2735 C C . ALA A 1 360 ? -13.423 -5.729 -18.254 1.00 26.00 360 ALA A C 1
ATOM 2737 O O . ALA A 1 360 ? -12.391 -5.086 -18.060 1.00 26.00 360 ALA A O 1
ATOM 2738 N N . GLN A 1 361 ? -14.484 -5.179 -18.856 1.00 32.56 361 GLN A N 1
ATOM 2739 C CA . GLN A 1 361 ? -14.622 -3.738 -19.113 1.00 32.56 361 GLN A CA 1
ATOM 2740 C C . GLN A 1 361 ? -16.031 -3.248 -18.763 1.00 32.56 361 GLN A C 1
ATOM 2742 O O . GLN A 1 361 ? -16.977 -3.641 -19.430 1.00 32.56 361 GLN A O 1
ATOM 2747 N N . ALA A 1 362 ? -16.145 -2.370 -17.755 1.00 28.44 362 ALA A N 1
ATOM 2748 C CA . ALA A 1 362 ? -16.925 -1.117 -17.769 1.00 28.44 362 ALA A CA 1
ATOM 2749 C C . ALA A 1 362 ? -17.155 -0.546 -16.345 1.00 28.44 362 ALA A C 1
ATOM 2751 O O . ALA A 1 362 ? -17.030 -1.244 -15.344 1.00 28.44 362 ALA A O 1
ATOM 2752 N N . PHE A 1 363 ? -17.522 0.741 -16.301 1.00 25.62 363 PHE A N 1
ATOM 2753 C CA . PHE A 1 363 ? -18.062 1.513 -15.166 1.00 25.62 363 PHE A CA 1
ATOM 2754 C C . PHE A 1 363 ? -17.160 1.820 -13.954 1.00 25.62 363 PHE A C 1
ATOM 2756 O O . PHE A 1 363 ? -17.205 1.183 -12.905 1.00 25.62 363 PHE A O 1
ATOM 2763 N N . ALA A 1 364 ? -16.479 2.967 -14.053 1.00 24.95 364 ALA A N 1
ATOM 2764 C CA . ALA A 1 364 ? -16.301 3.877 -12.921 1.00 24.95 364 ALA A CA 1
ATOM 2765 C C . ALA A 1 364 ? -17.366 4.995 -13.022 1.00 24.95 364 ALA A C 1
ATOM 2767 O O . ALA A 1 364 ? -17.387 5.689 -14.045 1.00 24.95 364 ALA A O 1
ATOM 2768 N N . PRO A 1 365 ? -18.251 5.196 -12.027 1.00 27.67 365 PRO A N 1
ATOM 2769 C CA . PRO A 1 365 ? -19.263 6.246 -12.092 1.00 27.67 365 PRO A CA 1
ATOM 2770 C C . PRO A 1 365 ? -18.646 7.627 -11.823 1.00 27.67 365 PRO A C 1
ATOM 2772 O O . PRO A 1 365 ? -18.016 7.858 -10.790 1.00 27.67 365 PRO A O 1
ATOM 2775 N N . ARG A 1 366 ? -18.864 8.577 -12.740 1.00 26.95 366 ARG A N 1
ATOM 2776 C CA . ARG A 1 366 ? -18.575 10.001 -12.505 1.00 26.95 366 ARG A CA 1
ATOM 2777 C C . ARG A 1 366 ? -19.655 10.596 -11.603 1.00 26.95 366 ARG A C 1
ATOM 2779 O O . ARG A 1 366 ? -20.733 10.944 -12.082 1.00 26.95 366 ARG A O 1
ATOM 2786 N N . LEU A 1 367 ? -19.347 10.799 -10.325 1.00 28.50 367 LEU A N 1
ATOM 2787 C CA . LEU A 1 367 ? -20.118 11.728 -9.500 1.00 28.50 367 LEU A CA 1
ATOM 2788 C C . LEU A 1 367 ? -19.902 13.156 -10.024 1.00 28.50 367 LEU A C 1
ATOM 2790 O O . LEU A 1 367 ? -18.770 13.613 -10.166 1.00 28.50 367 LEU A O 1
ATOM 2794 N N . GLN A 1 368 ? -20.992 13.855 -10.347 1.00 27.08 368 GLN A N 1
ATOM 2795 C CA . GLN A 1 368 ? -20.944 15.287 -10.650 1.00 27.08 368 GLN A CA 1
ATOM 2796 C C . GLN A 1 368 ? -20.776 16.091 -9.348 1.00 27.08 368 GLN A C 1
ATOM 2798 O O . GLN A 1 368 ? -21.351 15.697 -8.327 1.00 27.08 368 GLN A O 1
ATOM 2803 N N . PRO A 1 369 ? -20.041 17.218 -9.362 1.00 32.47 369 PRO A N 1
ATOM 2804 C CA . PRO A 1 369 ? -19.820 18.023 -8.166 1.00 32.47 369 PRO A CA 1
ATOM 2805 C C . PRO A 1 369 ? -21.134 18.636 -7.669 1.00 32.47 369 PRO A C 1
ATOM 2807 O O . PRO A 1 369 ? -21.893 19.246 -8.427 1.00 32.47 369 PRO A O 1
ATOM 2810 N N . ALA A 1 370 ? -21.403 18.487 -6.372 1.00 32.16 370 ALA A N 1
ATOM 2811 C CA . ALA A 1 370 ? -22.571 19.074 -5.730 1.00 32.16 370 ALA A CA 1
ATOM 2812 C C . ALA A 1 370 ? -22.376 20.589 -5.564 1.00 32.16 370 ALA A C 1
ATOM 2814 O O . ALA A 1 370 ? -21.696 21.053 -4.649 1.00 32.16 370 ALA A O 1
ATOM 2815 N N . GLY A 1 371 ? -22.985 21.366 -6.459 1.00 30.09 371 GLY A N 1
ATOM 2816 C CA . GLY A 1 371 ? -22.947 22.821 -6.399 1.00 30.09 371 GLY A CA 1
ATOM 2817 C C . GLY A 1 371 ? -23.657 23.398 -5.168 1.00 30.09 371 GLY A C 1
ATOM 2818 O O . GLY A 1 371 ? -24.782 23.024 -4.847 1.00 30.09 371 GLY A O 1
ATOM 2819 N N . SER A 1 372 ? -23.021 24.409 -4.574 1.00 32.25 372 SER A N 1
ATOM 2820 C CA . SER A 1 372 ? -23.553 25.374 -3.598 1.00 32.25 372 SER A CA 1
ATOM 2821 C C . SER A 1 372 ? -24.035 24.868 -2.226 1.00 32.25 372 SER A C 1
ATOM 2823 O O . SER A 1 372 ? -24.917 24.031 -2.067 1.00 32.25 372 SER A O 1
ATOM 2825 N N . VAL A 1 373 ? -23.469 25.519 -1.211 1.00 37.47 373 VAL A N 1
ATOM 2826 C CA . VAL A 1 373 ? -23.780 25.444 0.217 1.00 37.47 373 VAL A CA 1
ATOM 2827 C C . VAL A 1 373 ? -25.283 25.603 0.502 1.00 37.47 373 VAL A C 1
ATOM 2829 O O . VAL A 1 373 ? -25.799 26.716 0.560 1.00 37.47 373 VAL A O 1
ATOM 2832 N N . ALA A 1 374 ? -25.959 24.495 0.806 1.00 29.88 374 ALA A N 1
ATOM 2833 C CA . ALA A 1 374 ? -27.197 24.495 1.579 1.00 29.88 374 ALA A CA 1
ATOM 2834 C C . ALA A 1 374 ? -26.885 23.977 2.991 1.00 29.88 374 ALA A C 1
ATOM 2836 O O . ALA A 1 374 ? -26.506 22.819 3.172 1.00 29.88 374 ALA A O 1
ATOM 2837 N N . ALA A 1 375 ? -27.009 24.840 4.002 1.00 37.78 375 ALA A N 1
ATOM 2838 C CA . ALA A 1 375 ? -26.700 24.500 5.389 1.00 37.78 375 ALA A CA 1
ATOM 2839 C C . ALA A 1 375 ? -27.758 23.546 5.979 1.00 37.78 375 ALA A C 1
ATOM 2841 O O . ALA A 1 375 ? -28.713 23.970 6.627 1.00 37.78 375 ALA A O 1
ATOM 2842 N N . SER A 1 376 ? -27.591 22.239 5.757 1.00 36.72 376 SER A N 1
ATOM 2843 C CA . SER A 1 376 ? -28.449 21.215 6.357 1.00 36.72 376 SER A CA 1
ATOM 2844 C C . SER A 1 376 ? -28.339 21.245 7.883 1.00 36.72 376 SER A C 1
ATOM 2846 O O . SER A 1 376 ? -27.230 21.190 8.422 1.00 36.72 376 SER A O 1
ATOM 2848 N N . ILE A 1 377 ? -29.477 21.260 8.577 1.00 44.72 377 ILE A N 1
ATOM 2849 C CA . ILE A 1 377 ? -29.557 21.213 10.042 1.00 44.72 377 ILE A CA 1
ATOM 2850 C C . ILE A 1 377 ? -28.906 19.906 10.540 1.00 44.72 377 ILE A C 1
ATOM 2852 O O . ILE A 1 377 ? -29.455 18.818 10.373 1.00 44.72 377 ILE A O 1
ATOM 2856 N N . GLN A 1 378 ? -27.699 20.013 11.108 1.00 52.94 378 GLN A N 1
ATOM 2857 C CA . GLN A 1 378 ? -26.876 18.867 11.515 1.00 52.94 378 GLN A CA 1
ATOM 2858 C C . GLN A 1 378 ? -27.417 18.201 12.785 1.00 52.94 378 GLN A C 1
ATOM 2860 O O . GLN A 1 378 ? -27.776 18.876 13.751 1.00 52.94 378 GLN A O 1
ATOM 2865 N N . LYS A 1 379 ? -27.418 16.863 12.814 1.00 58.28 379 LYS A N 1
ATOM 2866 C CA . LYS A 1 379 ? -27.898 16.091 13.969 1.00 58.28 379 LYS A CA 1
ATOM 2867 C C . LYS A 1 379 ? -26.900 16.141 15.145 1.00 58.28 379 LYS A C 1
ATOM 2869 O O . LYS A 1 379 ? -25.682 16.170 14.923 1.00 58.28 379 LYS A O 1
ATOM 2874 N N . PRO A 1 380 ? -27.376 16.109 16.405 1.00 60.88 380 PRO A N 1
ATOM 2875 C CA . PRO A 1 380 ? -26.519 15.870 17.566 1.00 60.88 380 PRO A CA 1
ATOM 2876 C C . PRO A 1 380 ? -25.736 14.554 17.420 1.00 60.88 380 PRO A C 1
ATOM 2878 O O . PRO A 1 380 ? -26.275 13.569 16.920 1.00 60.88 380 PRO A O 1
ATOM 2881 N N . GLY A 1 381 ? -24.470 14.539 17.845 1.00 69.06 381 GLY A N 1
ATOM 2882 C CA . GLY A 1 381 ? -23.601 13.352 17.799 1.00 69.06 381 GLY A CA 1
ATOM 2883 C C . GLY A 1 381 ? -22.796 13.139 16.504 1.00 69.06 381 GLY A C 1
ATOM 2884 O O . GLY A 1 381 ? -21.896 12.302 16.494 1.00 69.06 381 GLY A O 1
ATOM 2885 N N . GLU A 1 382 ? -23.050 13.881 15.417 1.00 82.00 382 GLU A N 1
ATOM 2886 C CA . GLU A 1 382 ? -22.282 13.708 14.169 1.00 82.00 382 GLU A CA 1
ATOM 2887 C C . GLU A 1 382 ? -20.897 14.394 14.215 1.00 82.00 382 GLU A C 1
ATOM 2889 O O . GLU A 1 382 ? -20.778 15.575 14.573 1.00 82.00 382 GLU A O 1
ATOM 2894 N N . LEU A 1 383 ? -19.852 13.657 13.806 1.00 85.62 383 LEU A N 1
ATOM 2895 C CA . LEU A 1 383 ? -18.484 14.161 13.627 1.00 85.62 383 LEU A CA 1
ATOM 2896 C C . LEU A 1 383 ? -18.399 15.112 12.426 1.00 85.62 383 LEU A C 1
ATOM 2898 O O . LEU A 1 383 ? -18.786 14.765 11.308 1.00 85.62 383 LEU A O 1
ATOM 2902 N N . ARG A 1 384 ? -17.829 16.298 12.650 1.00 90.81 384 ARG A N 1
ATOM 2903 C CA . ARG A 1 384 ? -17.587 17.303 11.609 1.00 90.81 384 ARG A CA 1
ATOM 2904 C C . ARG A 1 384 ? -16.284 17.058 10.856 1.00 90.81 384 ARG A C 1
ATOM 2906 O O . ARG A 1 384 ? -15.383 16.382 11.357 1.00 90.81 384 ARG A O 1
ATOM 2913 N N . ARG A 1 385 ? -16.189 17.631 9.650 1.00 95.44 385 ARG A N 1
ATOM 2914 C CA . ARG A 1 385 ? -14.938 17.641 8.886 1.00 95.44 385 ARG A CA 1
ATOM 2915 C C . ARG A 1 385 ? -13.927 18.529 9.616 1.00 95.44 385 ARG A C 1
ATOM 2917 O O . ARG A 1 385 ? -14.217 19.699 9.839 1.00 95.44 385 ARG A O 1
ATOM 2924 N N . VAL A 1 386 ? -12.790 17.968 10.026 1.00 96.50 386 VAL A N 1
ATOM 2925 C CA . VAL A 1 386 ? -11.722 18.713 10.711 1.00 96.50 386 VAL A CA 1
ATOM 2926 C C . VAL A 1 386 ? -10.775 19.323 9.681 1.00 96.50 386 VAL A C 1
ATOM 2928 O O . VAL A 1 386 ? -10.293 18.618 8.795 1.00 96.50 386 VAL A O 1
ATOM 2931 N N . SER A 1 387 ? -10.544 20.633 9.785 1.00 97.06 387 SER A N 1
ATOM 2932 C CA . SER A 1 387 ? -9.665 21.384 8.881 1.00 97.06 387 SER A CA 1
ATOM 2933 C C . SER A 1 387 ? -8.188 21.139 9.193 1.00 97.06 387 SER A C 1
ATOM 2935 O O . SER A 1 387 ? -7.828 20.969 10.362 1.00 97.06 387 SER A O 1
ATOM 2937 N N . ASN A 1 388 ? -7.322 21.175 8.179 1.00 96.56 388 ASN A N 1
ATOM 2938 C CA . ASN A 1 388 ? -5.873 21.092 8.375 1.00 96.56 388 ASN A CA 1
ATOM 2939 C C . ASN A 1 388 ? -5.292 22.386 8.986 1.00 96.56 388 ASN A C 1
ATOM 2941 O O . ASN A 1 388 ? -4.190 22.356 9.524 1.00 96.56 388 ASN A O 1
ATOM 2945 N N . ASP A 1 389 ? -6.048 23.494 8.995 1.00 96.00 389 ASP A N 1
ATOM 2946 C CA . ASP A 1 389 ? -5.731 24.722 9.748 1.00 96.00 389 ASP A CA 1
ATOM 2947 C C . ASP A 1 389 ? -5.882 24.571 11.276 1.00 96.00 389 ASP A C 1
ATOM 2949 O O . ASP A 1 389 ? -5.525 25.471 12.043 1.00 96.00 389 ASP A O 1
ATOM 2953 N N . THR A 1 390 ? -6.406 23.437 11.751 1.00 95.31 390 THR A N 1
ATOM 2954 C CA . THR A 1 390 ? -6.523 23.148 13.184 1.00 95.31 390 THR A CA 1
ATOM 2955 C C . THR A 1 390 ? -5.150 23.198 13.856 1.00 95.31 390 THR A C 1
ATOM 2957 O O . THR A 1 390 ? -4.220 22.512 13.437 1.00 95.31 390 THR A O 1
ATOM 2960 N N . LYS A 1 391 ? -5.026 23.955 14.955 1.00 94.62 391 LYS A N 1
ATOM 2961 C CA . LYS A 1 391 ? -3.780 24.054 15.729 1.00 94.62 391 LYS A CA 1
ATOM 2962 C C . LYS A 1 391 ? -3.417 22.709 16.375 1.00 94.62 391 LYS A C 1
ATOM 2964 O O . LYS A 1 391 ? -3.849 22.404 17.485 1.00 94.62 391 LYS A O 1
ATOM 2969 N N . ILE A 1 392 ? -2.599 21.931 15.675 1.00 94.88 392 ILE A N 1
ATOM 2970 C CA . ILE A 1 392 ? -1.980 20.692 16.151 1.00 94.88 392 ILE A CA 1
ATOM 2971 C C . ILE A 1 392 ? -0.604 20.972 16.774 1.00 94.88 392 ILE A C 1
ATOM 2973 O O . ILE A 1 392 ? 0.054 21.957 16.439 1.00 94.88 392 ILE A O 1
ATOM 2977 N N . GLN A 1 393 ? -0.165 20.105 17.687 1.00 92.62 393 GLN A N 1
ATOM 2978 C CA . GLN A 1 393 ? 1.152 20.184 18.325 1.00 92.62 393 GLN A CA 1
ATOM 2979 C C . GLN A 1 393 ? 1.939 18.904 18.031 1.00 92.62 393 GLN A C 1
ATOM 2981 O O . GLN A 1 393 ? 1.453 17.801 18.287 1.00 92.62 393 GLN A O 1
ATOM 2986 N N . ALA A 1 394 ? 3.155 19.056 17.504 1.00 91.19 394 ALA A N 1
ATOM 2987 C CA . ALA A 1 394 ? 4.072 17.938 17.323 1.00 91.19 394 ALA A CA 1
ATOM 2988 C C . ALA A 1 394 ? 4.470 17.344 18.691 1.00 91.19 394 ALA A C 1
ATOM 2990 O O . ALA A 1 394 ? 4.664 18.106 19.641 1.00 91.19 394 ALA A O 1
ATOM 2991 N N . PRO A 1 395 ? 4.612 16.013 18.826 1.00 90.00 395 PRO A N 1
ATOM 2992 C CA . PRO A 1 395 ? 5.175 15.423 20.037 1.00 90.00 395 PRO A CA 1
ATOM 2993 C C . PRO A 1 395 ? 6.633 15.865 20.226 1.00 90.00 395 PRO A C 1
ATOM 2995 O O . PRO A 1 395 ? 7.381 15.857 19.253 1.00 90.00 395 PRO A O 1
ATOM 2998 N N . ASP A 1 396 ? 7.053 16.160 21.461 1.00 86.56 396 ASP A N 1
ATOM 2999 C CA . ASP A 1 396 ? 8.417 16.652 21.756 1.00 86.56 396 ASP A CA 1
ATOM 3000 C C . ASP A 1 396 ? 9.518 15.679 21.290 1.00 86.56 396 ASP A C 1
ATOM 3002 O O . ASP A 1 396 ? 10.551 16.077 20.758 1.00 86.56 396 ASP A O 1
ATOM 3006 N N . GLU A 1 397 ? 9.260 14.378 21.444 1.00 85.19 397 GLU A N 1
ATOM 3007 C CA . GLU A 1 397 ? 10.091 13.282 20.941 1.00 85.19 397 GLU A CA 1
ATOM 3008 C C . GLU A 1 397 ? 9.241 12.394 20.020 1.00 85.19 397 GLU A C 1
ATOM 3010 O O . GLU A 1 397 ? 8.617 11.439 20.501 1.00 85.19 397 GLU A O 1
ATOM 3015 N N . PRO A 1 398 ? 9.116 12.701 18.717 1.00 88.94 398 PRO A N 1
ATOM 3016 C CA . PRO A 1 398 ? 8.266 11.935 17.817 1.00 88.94 398 PRO A CA 1
ATOM 3017 C C . PRO A 1 398 ? 8.894 10.569 17.512 1.00 88.94 398 PRO A C 1
ATOM 3019 O O . PRO A 1 398 ? 10.070 10.445 17.171 1.00 88.94 398 PRO A O 1
ATOM 3022 N N . THR A 1 399 ? 8.090 9.516 17.636 1.00 91.75 399 THR A N 1
ATOM 3023 C CA . THR A 1 399 ? 8.530 8.143 17.355 1.00 91.75 399 THR A CA 1
ATOM 3024 C C . THR A 1 399 ? 8.576 7.866 15.850 1.00 91.75 399 THR A C 1
ATOM 3026 O O . THR A 1 399 ? 7.867 8.490 15.063 1.00 91.75 399 THR A O 1
ATOM 3029 N N . PHE A 1 400 ? 9.339 6.851 15.438 1.00 93.88 400 PHE A N 1
ATOM 3030 C CA . PHE A 1 400 ? 9.365 6.369 14.049 1.00 93.88 400 PHE A CA 1
ATOM 3031 C C . PHE A 1 400 ? 7.955 6.108 13.471 1.00 93.88 400 PHE A C 1
ATOM 3033 O O . PHE A 1 400 ? 7.630 6.526 12.360 1.00 93.88 400 PHE A O 1
ATOM 3040 N N . TYR A 1 401 ? 7.072 5.495 14.267 1.00 95.12 401 TYR A N 1
ATOM 3041 C CA . TYR A 1 401 ? 5.677 5.241 13.887 1.00 95.12 401 TYR A CA 1
ATOM 3042 C C . TYR A 1 401 ? 4.828 6.506 13.774 1.00 95.12 401 TYR A C 1
ATOM 3044 O O . TYR A 1 401 ? 3.829 6.495 13.070 1.00 95.12 401 TYR A O 1
ATOM 3052 N N . GLU A 1 402 ? 5.174 7.567 14.502 1.00 94.94 402 GLU A N 1
ATOM 3053 C CA . GLU A 1 402 ? 4.488 8.860 14.451 1.00 94.94 402 GLU A CA 1
ATOM 3054 C C . GLU A 1 402 ? 4.890 9.673 13.233 1.00 94.94 402 GLU A C 1
ATOM 3056 O O . GLU A 1 402 ? 4.032 10.315 12.631 1.00 94.94 402 GLU A O 1
ATOM 3061 N N . ASN A 1 403 ? 6.164 9.594 12.856 1.00 95.94 403 ASN A N 1
ATOM 3062 C CA . ASN A 1 403 ? 6.698 10.253 11.673 1.00 95.94 403 ASN A CA 1
ATOM 3063 C C . ASN A 1 403 ? 6.527 9.438 10.386 1.00 95.94 403 ASN A C 1
ATOM 3065 O O . ASN A 1 403 ? 6.782 9.973 9.313 1.00 95.94 403 ASN A O 1
ATOM 3069 N N . THR A 1 404 ? 6.027 8.202 10.463 1.00 97.88 404 THR A N 1
ATOM 3070 C CA . THR A 1 404 ? 5.558 7.452 9.289 1.00 97.88 404 THR A CA 1
ATOM 3071 C C . THR A 1 404 ? 4.529 8.286 8.523 1.00 97.88 404 THR A C 1
ATOM 3073 O O . THR A 1 404 ? 3.566 8.790 9.110 1.00 97.88 404 THR A O 1
ATOM 3076 N N . LEU A 1 405 ? 4.746 8.435 7.218 1.00 98.38 405 LEU A N 1
ATOM 3077 C CA . LEU A 1 405 ? 3.884 9.196 6.326 1.00 98.38 405 LEU A CA 1
ATOM 3078 C C . LEU A 1 405 ? 2.727 8.304 5.852 1.00 98.38 405 LEU A C 1
ATOM 3080 O O . LEU A 1 405 ? 2.909 7.117 5.575 1.00 98.38 405 LEU A O 1
ATOM 3084 N N . LEU A 1 406 ? 1.528 8.868 5.778 1.00 98.69 406 LEU A N 1
ATOM 3085 C CA . LEU A 1 406 ? 0.329 8.211 5.273 1.00 98.69 406 LEU A CA 1
ATOM 3086 C C . LEU A 1 406 ? -0.156 8.939 4.024 1.00 98.69 406 LEU A C 1
ATOM 3088 O O . LEU A 1 406 ? -0.161 10.168 3.997 1.00 98.69 406 LEU A O 1
ATOM 3092 N N . PHE A 1 407 ? -0.646 8.178 3.048 1.00 98.88 407 PHE A N 1
ATOM 3093 C CA . PHE A 1 407 ? -1.491 8.701 1.978 1.00 98.88 407 PHE A CA 1
ATOM 3094 C C . PHE A 1 407 ? -2.833 7.977 2.072 1.00 98.88 407 PHE A C 1
ATOM 3096 O O . PHE A 1 407 ? -2.907 6.746 1.997 1.00 98.88 407 PHE A O 1
ATOM 3103 N N . LEU A 1 408 ? -3.882 8.752 2.326 1.00 98.81 408 LEU A N 1
ATOM 3104 C CA . LEU A 1 408 ? -5.232 8.275 2.562 1.00 98.81 408 LEU A CA 1
ATOM 3105 C C . LEU A 1 408 ? -6.059 8.443 1.280 1.00 98.81 408 LEU A C 1
ATOM 3107 O O . LEU A 1 408 ? -6.157 9.565 0.773 1.00 98.81 408 LEU A O 1
ATOM 3111 N N . PRO A 1 409 ? -6.672 7.361 0.769 1.00 98.56 409 PRO A N 1
ATOM 3112 C CA . PRO A 1 409 ? -7.591 7.441 -0.357 1.00 98.56 409 PRO A CA 1
ATOM 3113 C C . PRO A 1 409 ? -8.889 8.149 0.057 1.00 98.56 409 PRO A C 1
ATOM 3115 O O . PRO A 1 409 ? -9.237 8.179 1.241 1.00 98.56 409 PRO A O 1
ATOM 3118 N N . GLU A 1 410 ? -9.646 8.660 -0.910 1.00 97.75 410 GLU A N 1
ATOM 3119 C CA . GLU A 1 410 ? -10.890 9.413 -0.685 1.00 97.75 410 GLU A CA 1
ATOM 3120 C C . GLU A 1 410 ? -11.891 8.716 0.280 1.00 97.75 410 GLU A C 1
ATOM 3122 O O . GLU A 1 410 ? -12.345 9.371 1.227 1.00 97.75 410 GLU A O 1
ATOM 3127 N N . PRO A 1 411 ? -12.140 7.386 0.217 1.00 97.62 411 PRO A N 1
ATOM 3128 C CA . PRO A 1 411 ? -12.977 6.696 1.206 1.00 97.62 411 PRO A CA 1
ATOM 3129 C C . PRO A 1 411 ? -12.454 6.779 2.650 1.00 97.62 411 PRO A C 1
ATOM 3131 O O . PRO A 1 411 ? -13.244 6.869 3.592 1.00 97.62 411 PRO A O 1
ATOM 3134 N N . ALA A 1 412 ? -11.131 6.804 2.858 1.00 98.19 412 ALA A N 1
ATOM 3135 C CA . ALA A 1 412 ? -10.530 7.009 4.177 1.00 98.19 412 ALA A CA 1
ATOM 3136 C C . ALA A 1 412 ? -10.687 8.461 4.653 1.00 98.19 412 ALA A C 1
ATOM 3138 O O . ALA A 1 412 ? -11.061 8.685 5.806 1.00 98.19 412 ALA A O 1
ATOM 3139 N N . VAL A 1 413 ? -10.456 9.439 3.770 1.00 98.31 413 VAL A N 1
ATOM 3140 C CA . VAL A 1 413 ? -10.641 10.875 4.055 1.00 98.31 413 VAL A CA 1
ATOM 3141 C C . VAL A 1 413 ? -12.087 11.157 4.469 1.00 98.31 413 VAL A C 1
ATOM 3143 O O . VAL A 1 413 ? -12.334 11.778 5.507 1.00 98.31 413 VAL A O 1
ATOM 3146 N N . ASN A 1 414 ? -13.050 10.624 3.714 1.00 96.62 414 ASN A N 1
ATOM 3147 C CA . ASN A 1 414 ? -14.476 10.766 3.986 1.00 96.62 414 ASN A CA 1
ATOM 3148 C C . ASN A 1 414 ? -14.921 9.991 5.241 1.00 96.62 414 ASN A C 1
ATOM 3150 O O . ASN A 1 414 ? -15.699 10.527 6.035 1.00 96.62 414 ASN A O 1
ATOM 3154 N N . LYS A 1 415 ? -14.379 8.788 5.499 1.00 96.06 415 LYS A N 1
ATOM 3155 C CA . LYS A 1 415 ? -14.650 8.022 6.733 1.00 96.06 415 LYS A CA 1
ATOM 3156 C C . LYS A 1 415 ? -14.185 8.748 7.994 1.00 96.06 415 LYS A C 1
ATOM 3158 O O . LYS A 1 415 ? -14.881 8.713 9.008 1.00 96.06 415 LYS A O 1
ATOM 3163 N N . LEU A 1 416 ? -13.007 9.364 7.940 1.00 96.88 416 LEU A N 1
ATOM 3164 C CA . LEU A 1 416 ? -12.398 10.084 9.061 1.00 96.88 416 LEU A CA 1
ATOM 3165 C C . LEU A 1 416 ? -12.889 11.531 9.181 1.00 96.88 416 LEU A C 1
ATOM 3167 O O . LEU A 1 416 ? -12.606 12.187 10.183 1.00 96.88 416 LEU A O 1
ATOM 3171 N N . LYS A 1 417 ? -13.629 12.019 8.174 1.00 97.44 417 LYS A N 1
ATOM 3172 C CA . LYS A 1 417 ? -14.051 13.416 8.039 1.00 97.44 417 LYS A CA 1
ATOM 3173 C C . LYS A 1 417 ? -12.829 14.344 8.177 1.00 97.44 417 LYS A C 1
ATOM 3175 O O . LYS A 1 417 ? -12.818 15.259 8.993 1.00 97.44 417 LYS A O 1
ATOM 3180 N N . LEU A 1 418 ? -11.783 14.090 7.394 1.00 97.81 418 LEU A N 1
ATOM 3181 C CA . LEU A 1 418 ? -10.626 14.987 7.272 1.00 97.81 418 LEU A CA 1
ATOM 3182 C C . LEU A 1 418 ? -10.876 15.993 6.148 1.00 97.81 418 LEU A C 1
ATOM 3184 O O . LEU A 1 418 ? -11.538 15.672 5.163 1.00 97.81 418 LEU A O 1
ATOM 3188 N N . GLU A 1 419 ? -10.356 17.204 6.263 1.00 98.19 419 GLU A N 1
ATOM 3189 C CA . GLU A 1 419 ? -10.221 18.103 5.120 1.00 98.19 419 GLU A CA 1
ATOM 3190 C C . GLU A 1 419 ? -9.154 17.551 4.156 1.00 98.19 419 GLU A C 1
ATOM 3192 O O . GLU A 1 419 ? -8.029 17.310 4.590 1.00 98.19 419 GLU A O 1
ATOM 3197 N N . PRO A 1 420 ? -9.471 17.303 2.874 1.00 98.25 420 PRO A N 1
ATOM 3198 C CA . PRO A 1 420 ? -8.492 16.812 1.909 1.00 98.25 420 PRO A CA 1
ATOM 3199 C C . PRO A 1 420 ? -7.448 17.892 1.598 1.00 98.25 420 PRO A C 1
ATOM 3201 O O . PRO A 1 420 ? -7.765 19.079 1.514 1.00 98.25 420 PRO A O 1
ATOM 3204 N N . ASN A 1 421 ? -6.195 17.481 1.404 1.00 98.00 421 ASN A N 1
ATOM 3205 C CA . ASN A 1 421 ? -5.080 18.393 1.128 1.00 98.00 421 ASN A CA 1
ATOM 3206 C C . ASN A 1 421 ? -4.311 18.067 -0.164 1.00 98.00 421 ASN A C 1
ATOM 3208 O O . ASN A 1 421 ? -3.398 18.808 -0.522 1.00 98.00 421 ASN A O 1
ATOM 3212 N N . MET A 1 422 ? -4.707 17.026 -0.904 1.00 97.31 422 MET A N 1
ATOM 3213 C CA . MET A 1 422 ? -4.033 16.575 -2.122 1.00 97.31 422 MET A CA 1
ATOM 3214 C C . MET A 1 422 ? -5.035 16.123 -3.194 1.00 97.31 422 MET A C 1
ATOM 3216 O O . MET A 1 422 ? -6.045 15.488 -2.901 1.00 97.31 422 MET A O 1
ATOM 3220 N N . SER A 1 423 ? -4.728 16.443 -4.446 1.00 95.38 423 SER A N 1
ATOM 3221 C CA . SER A 1 423 ? -5.390 15.957 -5.661 1.00 95.38 423 SER A CA 1
ATOM 3222 C C . SER A 1 423 ? -4.423 15.063 -6.446 1.00 95.38 423 SER A C 1
ATOM 3224 O O . SER A 1 423 ? -3.207 15.147 -6.236 1.00 95.38 423 SER A O 1
ATOM 3226 N N . ASP A 1 424 ? -4.915 14.199 -7.335 1.00 95.69 424 ASP A N 1
ATOM 3227 C CA . ASP A 1 424 ? -4.076 13.494 -8.310 1.00 95.69 424 ASP A CA 1
ATOM 3228 C C . ASP A 1 424 ? -4.074 14.202 -9.680 1.00 95.69 424 ASP A C 1
ATOM 3230 O O . ASP A 1 424 ? -4.774 15.190 -9.906 1.00 95.69 424 ASP A O 1
ATOM 3234 N N . LYS A 1 425 ? -3.222 13.742 -10.599 1.00 93.12 425 LYS A N 1
ATOM 3235 C CA . LYS A 1 425 ? -3.088 14.301 -11.948 1.00 93.12 425 LYS A CA 1
ATOM 3236 C C . LYS A 1 425 ? -4.435 14.334 -12.680 1.00 93.12 425 LYS A C 1
ATOM 3238 O O . LYS A 1 425 ? -4.971 13.291 -13.049 1.00 93.12 425 LYS A O 1
ATOM 3243 N N . GLY A 1 426 ? -4.907 15.544 -12.976 1.00 86.75 426 GLY A N 1
ATOM 3244 C CA . GLY A 1 426 ? -6.155 15.783 -13.705 1.00 86.75 426 GLY A CA 1
ATOM 3245 C C . GLY A 1 426 ? -7.394 15.945 -12.828 1.00 86.75 426 GLY A C 1
ATOM 3246 O O . GLY A 1 426 ? -8.439 16.319 -13.356 1.00 86.75 426 GLY A O 1
ATOM 3247 N N . ASP A 1 427 ? -7.296 15.704 -11.518 1.00 91.12 427 ASP A N 1
ATOM 3248 C CA . ASP A 1 427 ? -8.379 16.021 -10.590 1.00 91.12 427 ASP A CA 1
ATOM 3249 C C . ASP A 1 427 ? -8.488 17.551 -10.434 1.00 91.12 427 ASP A C 1
ATOM 3251 O O . ASP A 1 427 ? -7.488 18.246 -10.231 1.00 91.12 427 ASP A O 1
ATOM 3255 N N . THR A 1 428 ? -9.709 18.085 -10.504 1.00 86.44 428 THR A N 1
ATOM 3256 C CA . THR A 1 428 ? -9.990 19.522 -10.314 1.00 86.44 428 THR A CA 1
ATOM 3257 C C . THR A 1 428 ? -10.113 19.925 -8.847 1.00 86.44 428 THR A C 1
ATOM 3259 O O . THR A 1 428 ? -10.022 21.107 -8.525 1.00 86.44 428 THR A O 1
ATOM 3262 N N . GLU A 1 429 ? -10.331 18.957 -7.958 1.00 92.00 429 GLU A N 1
ATOM 3263 C CA . GLU A 1 429 ? -10.524 19.157 -6.524 1.00 92.00 429 GLU A CA 1
ATOM 3264 C C . GLU A 1 429 ? -9.598 18.235 -5.721 1.00 92.00 429 GLU A C 1
ATOM 3266 O O . GLU A 1 4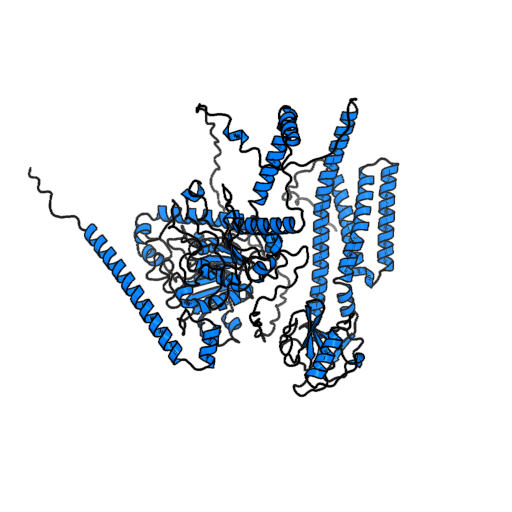29 ? -9.093 17.223 -6.212 1.00 92.00 429 GLU A O 1
ATOM 3271 N N . LYS A 1 430 ? -9.352 18.594 -4.459 1.00 97.00 430 LYS A N 1
ATOM 3272 C CA . LYS A 1 430 ? -8.605 17.750 -3.526 1.00 97.00 430 LYS A CA 1
ATOM 3273 C C . LYS A 1 430 ? -9.558 16.725 -2.921 1.00 97.00 430 LYS A C 1
ATOM 3275 O O . LYS A 1 430 ? -10.468 17.089 -2.187 1.00 97.00 430 LYS A O 1
ATOM 3280 N N . GLU A 1 431 ? -9.307 15.451 -3.188 1.00 97.12 431 GLU A N 1
ATOM 3281 C CA . GLU A 1 431 ? -10.078 14.311 -2.664 1.00 97.12 431 GLU A CA 1
ATOM 3282 C C . GLU A 1 431 ? -9.253 13.444 -1.695 1.00 97.12 431 GLU A C 1
ATOM 3284 O O . GLU A 1 431 ? -9.795 12.704 -0.872 1.00 97.12 431 GLU A O 1
ATOM 3289 N N . LEU A 1 432 ? -7.925 13.554 -1.773 1.00 98.50 432 LEU A N 1
ATOM 3290 C CA . LEU A 1 432 ? -6.961 12.740 -1.044 1.00 98.50 432 LEU A CA 1
ATOM 3291 C C . LEU A 1 432 ? -6.361 13.529 0.126 1.00 98.50 432 LEU A C 1
ATOM 3293 O O . LEU A 1 432 ? -6.384 14.764 0.170 1.00 98.50 432 LEU A O 1
ATOM 3297 N N . TRP A 1 433 ? -5.775 12.807 1.078 1.00 98.62 433 TRP A N 1
ATOM 3298 C CA . TRP A 1 433 ? -5.037 13.407 2.189 1.00 98.62 433 TRP A CA 1
ATOM 3299 C C . TRP A 1 433 ? -3.675 12.748 2.344 1.00 98.62 433 TRP A C 1
ATOM 3301 O O . TRP A 1 433 ? -3.571 11.522 2.281 1.00 98.62 433 TRP A O 1
ATOM 3311 N N . PHE A 1 434 ? -2.642 13.542 2.600 1.00 98.62 434 PHE A N 1
ATOM 3312 C CA . PHE A 1 434 ? -1.354 13.044 3.065 1.00 98.62 434 PHE A CA 1
ATOM 3313 C C . PHE A 1 434 ? -0.879 13.809 4.298 1.00 98.62 434 PHE A C 1
ATOM 3315 O O . PHE A 1 434 ? -1.205 14.980 4.496 1.00 98.62 434 PHE A O 1
ATOM 3322 N N . GLY A 1 435 ? -0.101 13.119 5.124 1.00 98.31 435 GLY A N 1
ATOM 3323 C CA . GLY A 1 435 ? 0.411 13.643 6.383 1.00 98.31 435 GLY A CA 1
ATOM 3324 C C . GLY A 1 435 ? 0.901 12.520 7.289 1.00 98.31 435 GLY A C 1
ATOM 3325 O O . GLY A 1 435 ? 0.829 11.334 6.958 1.00 98.31 435 GLY A O 1
ATOM 3326 N N . ARG A 1 436 ? 1.453 12.884 8.437 1.00 98.19 436 ARG A N 1
ATOM 3327 C CA . ARG A 1 436 ? 2.110 11.966 9.371 1.00 98.19 436 ARG A CA 1
ATOM 3328 C C . ARG A 1 436 ? 1.106 11.353 10.340 1.00 98.19 436 ARG A C 1
ATOM 3330 O O . ARG A 1 436 ? 0.053 11.916 10.644 1.00 98.19 436 ARG A O 1
ATOM 3337 N N . VAL A 1 437 ? 1.445 10.182 10.876 1.00 97.88 437 VAL A N 1
ATOM 3338 C CA . VAL A 1 437 ? 0.608 9.471 11.857 1.00 97.88 437 VAL A CA 1
ATOM 3339 C C . VAL A 1 437 ? 0.322 10.321 13.104 1.00 97.88 437 VAL A C 1
ATOM 3341 O O . VAL A 1 437 ? -0.757 10.179 13.684 1.00 97.88 437 VAL A O 1
ATOM 3344 N N . TRP A 1 438 ? 1.239 11.195 13.541 1.00 96.94 438 TRP A N 1
ATOM 3345 C CA . TRP A 1 438 ? 0.957 12.115 14.654 1.00 96.94 438 TRP A CA 1
ATOM 3346 C C . TRP A 1 438 ? -0.011 13.239 14.266 1.00 96.94 438 TRP A C 1
ATOM 3348 O O . TRP A 1 438 ? -0.952 13.482 15.018 1.00 96.94 438 TRP A O 1
ATOM 3358 N N . GLU A 1 439 ? 0.142 13.844 13.085 1.00 98.12 439 GLU A N 1
ATOM 3359 C CA . GLU A 1 439 ? -0.743 14.908 12.581 1.00 98.12 439 GLU A CA 1
ATOM 3360 C C . GLU A 1 439 ? -2.187 14.401 12.515 1.00 98.12 439 GLU A C 1
ATOM 3362 O O . GLU A 1 439 ? -3.091 14.994 13.104 1.00 98.12 439 GLU A O 1
ATOM 3367 N N . LEU A 1 440 ? -2.381 13.210 11.936 1.00 98.06 440 LEU A N 1
ATOM 3368 C CA . LEU A 1 440 ? -3.675 12.531 11.899 1.00 98.06 440 LEU A CA 1
ATOM 3369 C C . LEU A 1 440 ? -4.283 12.333 13.300 1.00 98.06 440 LEU A C 1
ATOM 3371 O O . LEU A 1 440 ? -5.485 12.516 13.496 1.00 98.06 440 LEU A O 1
ATOM 3375 N N . ARG A 1 441 ? -3.478 11.941 14.296 1.00 96.81 441 ARG A N 1
ATOM 3376 C CA . ARG A 1 441 ? -3.971 11.732 15.669 1.00 96.81 441 ARG A CA 1
ATOM 3377 C C . ARG A 1 441 ? -4.385 13.034 16.343 1.00 96.81 441 ARG A C 1
ATOM 3379 O O . ARG A 1 441 ? -5.355 13.008 17.099 1.00 96.81 441 ARG A O 1
ATOM 3386 N N . GLU A 1 442 ? -3.672 14.131 16.103 1.00 96.94 442 GLU A N 1
ATOM 3387 C CA . GLU A 1 442 ? -4.013 15.433 16.678 1.00 96.94 442 GLU A CA 1
ATOM 3388 C C . GLU A 1 442 ? -5.255 16.039 16.011 1.00 96.94 442 GLU A C 1
ATOM 3390 O O . GLU A 1 442 ? -6.139 16.508 16.727 1.00 96.94 442 GLU A O 1
ATOM 3395 N N . LEU A 1 443 ? -5.416 15.906 14.688 1.00 97.75 443 LEU A N 1
ATOM 3396 C CA . LEU A 1 443 ? -6.663 16.265 13.995 1.00 97.75 443 LEU A CA 1
ATOM 3397 C C . LEU A 1 443 ? -7.866 15.484 14.551 1.00 97.75 443 LEU A C 1
ATOM 3399 O O . LEU A 1 443 ? -8.876 16.073 14.937 1.00 97.75 443 LEU A O 1
ATOM 3403 N N . LEU A 1 444 ? -7.748 14.157 14.683 1.00 96.19 444 LEU A N 1
ATOM 3404 C CA . LEU A 1 444 ? -8.811 13.318 15.256 1.00 96.19 444 LEU A CA 1
ATOM 3405 C C . LEU A 1 444 ? -9.060 13.605 16.751 1.00 96.19 444 LEU A C 1
ATOM 3407 O O . LEU A 1 444 ? -10.178 13.420 17.239 1.00 96.19 444 LEU A O 1
ATOM 3411 N N . ARG A 1 445 ? -8.049 14.075 17.498 1.00 94.00 445 ARG A N 1
ATOM 3412 C CA . ARG A 1 445 ? -8.222 14.546 18.883 1.00 94.00 445 ARG A CA 1
ATOM 3413 C C . ARG A 1 445 ? -9.003 15.856 18.917 1.00 94.00 445 ARG A C 1
ATOM 3415 O O . ARG A 1 445 ? -9.949 15.956 19.693 1.00 94.00 445 ARG A O 1
ATOM 3422 N N . ALA A 1 446 ? -8.650 16.827 18.079 1.00 94.25 446 ALA A N 1
ATOM 3423 C CA . ALA A 1 446 ? -9.341 18.109 17.998 1.00 94.25 446 ALA A CA 1
ATOM 3424 C C . ALA A 1 446 ? -10.814 17.936 17.591 1.00 94.25 446 ALA A C 1
ATOM 3426 O O . ALA A 1 446 ? -11.698 18.436 18.283 1.00 94.25 446 ALA A O 1
ATOM 3427 N N . GLN A 1 447 ? -11.084 17.123 16.564 1.00 94.50 447 GLN A N 1
ATOM 3428 C CA . GLN A 1 447 ? -12.435 16.740 16.136 1.00 94.50 447 GLN A CA 1
ATOM 3429 C C . GLN A 1 447 ? -13.262 16.134 17.285 1.00 94.50 447 GLN A C 1
ATOM 3431 O O . GLN A 1 447 ? -14.423 16.491 17.496 1.00 94.50 447 GLN A O 1
ATOM 3436 N N . ARG A 1 448 ? -12.660 15.229 18.071 1.00 92.00 448 ARG A N 1
ATOM 3437 C CA . ARG A 1 448 ? -13.312 14.628 19.244 1.00 92.00 448 ARG A CA 1
ATOM 3438 C C . ARG A 1 448 ? -13.562 15.646 20.358 1.00 92.00 448 ARG A C 1
ATOM 3440 O O . ARG A 1 448 ? -14.602 15.575 21.008 1.00 92.00 448 ARG A O 1
ATOM 3447 N N . ASN A 1 449 ? -12.639 16.577 20.581 1.00 90.38 449 ASN A N 1
ATOM 3448 C CA . ASN A 1 449 ? -12.797 17.634 21.578 1.00 90.38 449 ASN A CA 1
ATOM 3449 C C . ASN A 1 449 ? -13.921 18.611 21.185 1.00 90.38 449 ASN A C 1
ATOM 3451 O O . ASN A 1 449 ? -14.717 18.975 22.048 1.00 90.38 449 ASN A O 1
ATOM 3455 N N . GLU A 1 450 ? -14.053 18.969 19.900 1.00 90.06 450 GLU A N 1
ATOM 3456 C CA . GLU A 1 450 ? -15.184 19.766 19.392 1.00 90.06 450 GLU A CA 1
ATOM 3457 C C . GLU A 1 450 ? -16.521 19.034 19.596 1.00 90.06 450 GLU A C 1
ATOM 3459 O O . GLU A 1 450 ? -17.489 19.630 20.071 1.00 90.06 450 GLU A O 1
ATOM 3464 N N . LEU A 1 451 ? -16.582 17.728 19.299 1.00 89.69 451 LEU A N 1
ATOM 3465 C CA . LEU A 1 451 ? -17.783 16.923 19.541 1.00 89.69 451 LEU A CA 1
ATOM 3466 C C . LEU A 1 451 ? -18.173 16.930 21.029 1.00 89.69 451 LEU A C 1
ATOM 3468 O O . LEU A 1 451 ? -19.323 17.213 21.357 1.00 89.69 451 LEU A O 1
ATOM 3472 N N . LEU A 1 452 ? -17.214 16.693 21.931 1.00 88.56 452 LEU A N 1
ATOM 3473 C CA . LEU A 1 452 ? -17.459 16.754 23.375 1.00 88.56 452 LEU A CA 1
ATOM 3474 C C . LEU A 1 452 ? -17.887 18.159 23.831 1.00 88.56 452 LEU A C 1
ATOM 3476 O O . LEU A 1 452 ? -18.716 18.268 24.730 1.00 88.56 452 LEU A O 1
ATOM 3480 N N . ALA A 1 453 ? -17.388 19.230 23.207 1.00 86.94 453 ALA A N 1
ATOM 3481 C CA . ALA A 1 453 ? -17.845 20.595 23.477 1.00 86.94 453 ALA A CA 1
ATOM 3482 C C . ALA A 1 453 ? -19.302 20.820 23.077 1.00 86.94 453 ALA A C 1
ATOM 3484 O O . ALA A 1 453 ? -20.082 21.329 23.880 1.00 86.94 453 ALA A O 1
ATOM 3485 N N . ARG A 1 454 ? -19.688 20.364 21.883 1.00 87.19 454 ARG A N 1
ATOM 3486 C CA . ARG A 1 454 ? -21.074 20.419 21.397 1.00 87.19 454 ARG A CA 1
ATOM 3487 C C . ARG A 1 454 ? -22.040 19.594 22.256 1.00 87.19 454 ARG A C 1
ATOM 3489 O O . ARG A 1 454 ? -23.200 19.966 22.375 1.00 87.19 454 ARG A O 1
ATOM 3496 N N . GLU A 1 455 ? -21.570 18.510 22.873 1.00 87.56 455 GLU A N 1
ATOM 3497 C CA . GLU A 1 455 ? -22.346 17.690 23.818 1.00 87.56 455 GLU A CA 1
ATOM 3498 C C . GLU A 1 455 ? -22.371 18.241 25.260 1.00 87.56 455 GLU A C 1
ATOM 3500 O O . GLU A 1 455 ? -22.915 17.589 26.150 1.00 87.56 455 GLU A O 1
ATOM 3505 N N . GLY A 1 456 ? -21.757 19.400 25.538 1.00 83.62 456 GLY A N 1
ATOM 3506 C CA . GLY A 1 456 ? -21.650 19.950 26.899 1.00 83.62 456 GLY A CA 1
ATOM 3507 C C . GLY A 1 456 ? -20.675 19.193 27.817 1.00 83.62 456 GLY A C 1
ATOM 3508 O O . GLY A 1 456 ? -20.613 19.455 29.013 1.00 83.62 456 GLY A O 1
ATOM 3509 N N . ARG A 1 457 ? -19.881 18.270 27.261 1.00 79.44 457 ARG A N 1
ATOM 3510 C CA . ARG A 1 457 ? -18.930 17.375 27.949 1.00 79.44 457 ARG A CA 1
ATOM 3511 C C . ARG A 1 457 ? -17.467 17.845 27.857 1.00 79.44 457 ARG A C 1
ATOM 3513 O O . ARG A 1 457 ? -16.558 17.084 28.174 1.00 79.44 457 ARG A O 1
ATOM 3520 N N . SER A 1 458 ? -17.210 19.066 27.375 1.00 61.53 458 SER A N 1
ATOM 3521 C CA . SER A 1 458 ? -15.851 19.538 27.034 1.00 61.53 458 SER A CA 1
ATOM 3522 C C . SER A 1 458 ? -14.938 19.825 28.218 1.00 61.53 458 SER A C 1
ATOM 3524 O O . SER A 1 458 ? -13.717 19.754 28.051 1.00 61.53 458 SER A O 1
ATOM 3526 N N . LYS A 1 459 ? -15.477 20.198 29.382 1.00 57.38 459 LYS A N 1
ATOM 3527 C CA . LYS A 1 459 ? -14.629 20.482 30.536 1.00 57.38 459 LYS A CA 1
ATOM 3528 C C . LYS A 1 459 ? -14.115 19.165 31.115 1.00 57.38 459 LYS A C 1
ATOM 3530 O O . LYS A 1 459 ? -14.806 18.508 31.883 1.00 57.38 459 LYS A O 1
ATOM 3535 N N . ARG A 1 460 ? -12.847 18.847 30.818 1.00 59.78 460 ARG A N 1
ATOM 3536 C CA . ARG A 1 460 ? -11.959 18.346 31.878 1.00 59.78 460 ARG A CA 1
ATOM 3537 C C . ARG A 1 460 ? -12.078 19.369 33.006 1.00 59.78 460 ARG A C 1
ATOM 3539 O O . ARG A 1 460 ? -11.672 20.515 32.823 1.00 59.78 460 ARG A O 1
ATOM 3546 N N . GLU A 1 461 ? -12.718 18.994 34.105 1.00 65.88 461 GLU A N 1
ATOM 3547 C CA . GLU A 1 461 ? -12.777 19.854 35.281 1.00 65.88 461 GLU A CA 1
ATOM 3548 C C . GLU A 1 461 ? -11.345 20.068 35.774 1.00 65.88 461 GLU A C 1
ATOM 3550 O O . GLU A 1 461 ? -10.610 19.109 36.021 1.00 65.88 461 GLU A O 1
ATOM 3555 N N . GLU A 1 462 ? -10.915 21.327 35.863 1.00 71.31 462 GLU A N 1
ATOM 3556 C CA . GLU A 1 462 ? -9.663 21.622 36.545 1.00 71.31 462 GLU A CA 1
ATOM 3557 C C . GLU A 1 462 ? -9.798 21.209 38.007 1.00 71.31 462 GLU A C 1
ATOM 3559 O O . GLU A 1 462 ? -10.802 21.525 38.648 1.00 71.31 462 GLU A O 1
ATOM 3564 N N . LEU A 1 463 ? -8.768 20.546 38.543 1.00 78.00 463 LEU A N 1
ATOM 3565 C CA . LEU A 1 463 ? -8.738 20.196 39.959 1.00 78.00 463 LEU A CA 1
ATOM 3566 C C . LEU A 1 463 ? -8.978 21.457 40.794 1.00 78.00 463 LEU A C 1
ATOM 3568 O O . LEU A 1 463 ? -8.241 22.448 40.669 1.00 78.00 463 LEU A O 1
ATOM 3572 N N . THR A 1 464 ? -10.000 21.406 41.648 1.00 87.62 464 THR A N 1
ATOM 3573 C CA . THR A 1 464 ? -10.331 22.506 42.553 1.00 87.62 464 THR A CA 1
ATOM 3574 C C . THR A 1 464 ? -9.136 22.806 43.467 1.00 87.62 464 THR A C 1
ATOM 3576 O O . THR A 1 464 ? -8.296 21.928 43.692 1.00 87.62 464 THR A O 1
ATOM 3579 N N . PRO A 1 465 ? -9.024 24.021 44.037 1.00 90.12 465 PRO A N 1
ATOM 3580 C CA . PRO A 1 465 ? -7.963 24.327 44.997 1.00 90.12 465 PRO A CA 1
ATOM 3581 C C . PRO A 1 465 ? -7.897 23.311 46.148 1.00 90.12 465 PRO A C 1
ATOM 3583 O O . PRO A 1 465 ? -6.806 22.916 46.551 1.00 90.12 465 PRO A O 1
ATOM 3586 N N . GLN A 1 466 ? -9.058 22.811 46.593 1.00 89.56 466 GLN A N 1
ATOM 3587 C CA . GLN A 1 466 ? -9.149 21.742 47.585 1.00 89.56 466 GLN A CA 1
ATOM 3588 C C . GLN A 1 466 ? -8.576 20.419 47.061 1.00 89.56 466 GLN A C 1
ATOM 3590 O O . GLN A 1 466 ? -7.709 19.851 47.708 1.00 89.56 466 GLN A O 1
ATOM 3595 N N . GLN A 1 467 ? -8.966 19.960 45.866 1.00 86.50 467 GLN A N 1
ATOM 3596 C CA . GLN A 1 467 ? -8.422 18.724 45.280 1.00 86.50 467 GLN A CA 1
ATOM 3597 C C . GLN A 1 467 ? -6.906 18.797 45.033 1.00 86.50 467 GLN A C 1
ATOM 3599 O O . GLN A 1 467 ? -6.218 17.785 45.158 1.00 86.50 467 GLN A O 1
ATOM 3604 N N . LYS A 1 468 ? -6.371 19.981 44.700 1.00 88.25 468 LYS A N 1
ATOM 3605 C CA . LYS A 1 468 ? -4.922 20.222 44.592 1.00 88.25 468 LYS A CA 1
ATOM 3606 C C . LYS A 1 468 ? -4.243 20.084 45.961 1.00 88.25 468 LYS A C 1
ATOM 3608 O O . LYS A 1 468 ? -3.300 19.310 46.084 1.00 88.25 468 LYS A O 1
ATOM 3613 N N . ALA A 1 469 ? -4.775 20.736 46.998 1.00 89.81 469 ALA A N 1
ATOM 3614 C CA . ALA A 1 469 ? -4.272 20.614 48.369 1.00 89.81 469 ALA A CA 1
ATOM 3615 C C . ALA A 1 469 ? -4.386 19.181 48.929 1.00 89.81 469 ALA A C 1
ATOM 3617 O O . ALA A 1 469 ? -3.465 18.695 49.586 1.00 89.81 469 ALA A O 1
ATOM 3618 N N . ASP A 1 470 ? -5.481 18.476 48.640 1.00 87.44 470 ASP A N 1
ATOM 3619 C CA . ASP A 1 470 ? -5.684 17.078 49.022 1.00 87.44 470 ASP A CA 1
ATOM 3620 C C . ASP A 1 470 ? -4.663 16.170 48.329 1.00 87.44 470 ASP A C 1
ATOM 3622 O O . ASP A 1 470 ? -4.066 15.316 48.985 1.00 87.44 470 ASP A O 1
ATOM 3626 N N . LEU A 1 471 ? -4.403 16.380 47.032 1.00 84.19 471 LEU A N 1
ATOM 3627 C CA . LEU A 1 471 ? -3.373 15.659 46.282 1.00 84.19 471 LEU A CA 1
ATOM 3628 C C . LEU A 1 471 ? -1.970 15.929 46.844 1.00 84.19 471 LEU A C 1
ATOM 3630 O O . LEU A 1 471 ? -1.217 14.977 47.052 1.00 84.19 471 LEU A O 1
ATOM 3634 N N . ASP A 1 472 ? -1.632 17.182 47.151 1.00 88.75 472 ASP A N 1
ATOM 3635 C CA . ASP A 1 472 ? -0.352 17.546 47.769 1.00 88.75 472 ASP A CA 1
ATOM 3636 C C . ASP A 1 472 ? -0.181 16.884 49.142 1.00 88.75 472 ASP A C 1
ATOM 3638 O O . ASP A 1 472 ? 0.870 16.311 49.434 1.00 88.75 472 ASP A O 1
ATOM 3642 N N . ASN A 1 473 ? -1.228 16.876 49.972 1.00 89.56 473 ASN A N 1
ATOM 3643 C CA . ASN A 1 473 ? -1.238 16.155 51.246 1.00 89.56 473 ASN A CA 1
ATOM 3644 C C . ASN A 1 473 ? -1.086 14.636 51.048 1.00 89.56 473 ASN A C 1
ATOM 3646 O O . ASN A 1 473 ? -0.362 13.979 51.797 1.00 89.56 473 ASN A O 1
ATOM 3650 N N . LEU A 1 474 ? -1.701 14.072 50.007 1.00 84.56 474 LEU A N 1
ATOM 3651 C CA . LEU A 1 474 ? -1.608 12.652 49.663 1.00 84.56 474 LEU A CA 1
ATOM 3652 C C . LEU A 1 474 ? -0.214 12.270 49.124 1.00 84.56 474 LEU A C 1
ATOM 3654 O O . LEU A 1 474 ? 0.230 11.138 49.320 1.00 84.56 474 LEU A O 1
ATOM 3658 N N . LEU A 1 475 ? 0.502 13.221 48.516 1.00 87.19 475 LEU A N 1
ATOM 3659 C CA . LEU A 1 475 ? 1.895 13.100 48.073 1.00 87.19 475 LEU A CA 1
ATOM 3660 C C . LEU A 1 475 ? 2.924 13.274 49.209 1.00 87.19 475 LEU A C 1
ATOM 3662 O O . LEU A 1 475 ? 4.085 12.901 49.016 1.00 87.19 475 LEU A O 1
ATOM 3666 N N . ARG A 1 476 ? 2.533 13.786 50.389 1.00 91.44 476 ARG A N 1
ATOM 3667 C CA . ARG A 1 476 ? 3.403 13.831 51.586 1.00 91.44 476 ARG A CA 1
ATOM 3668 C C . ARG A 1 476 ? 3.615 12.450 52.214 1.00 91.44 476 ARG A C 1
ATOM 3670 O O . ARG A 1 476 ? 4.680 12.214 52.774 1.00 91.44 476 ARG A O 1
ATOM 3677 N N . ASP A 1 477 ? 2.654 11.530 52.095 1.00 92.94 477 ASP A N 1
ATOM 3678 C CA . ASP A 1 477 ? 2.814 10.128 52.512 1.00 92.94 477 ASP A CA 1
ATOM 3679 C C . ASP A 1 477 ? 3.721 9.380 51.506 1.00 92.94 477 ASP A C 1
ATOM 3681 O O . ASP A 1 477 ? 3.315 9.169 50.355 1.00 92.94 477 ASP A O 1
ATOM 3685 N N . PRO A 1 478 ? 4.925 8.912 51.904 1.00 91.81 478 PRO A N 1
ATOM 3686 C CA . PRO A 1 478 ? 5.847 8.239 50.989 1.00 91.81 478 PRO A CA 1
ATOM 3687 C C . PRO A 1 478 ? 5.274 6.960 50.365 1.00 91.81 478 PRO A C 1
ATOM 3689 O O . PRO A 1 478 ? 5.623 6.616 49.234 1.00 91.81 478 PRO A O 1
ATOM 3692 N N . LYS A 1 479 ? 4.384 6.240 51.063 1.00 91.31 479 LYS A N 1
ATOM 3693 C CA . LYS A 1 479 ? 3.758 5.018 50.535 1.00 91.31 479 LYS A CA 1
ATOM 3694 C C . LYS A 1 479 ? 2.758 5.368 49.437 1.00 91.31 479 LYS A C 1
ATOM 3696 O O . LYS A 1 479 ? 2.810 4.770 48.362 1.00 91.31 479 LYS A O 1
ATOM 3701 N N . ARG A 1 480 ? 1.900 6.368 49.665 1.00 88.94 480 ARG A N 1
ATOM 3702 C CA . ARG A 1 480 ? 0.918 6.836 48.669 1.00 88.94 480 ARG A CA 1
ATOM 3703 C C . ARG A 1 480 ? 1.588 7.507 47.473 1.00 88.94 480 ARG A C 1
ATOM 3705 O O . ARG A 1 480 ? 1.250 7.171 46.340 1.00 88.94 480 ARG A O 1
ATOM 3712 N N . LYS A 1 481 ? 2.607 8.344 47.701 1.00 89.88 481 LYS A N 1
ATOM 3713 C CA . LYS A 1 481 ? 3.456 8.915 46.643 1.00 89.88 481 LYS A CA 1
ATOM 3714 C C . LYS A 1 481 ? 4.043 7.825 45.745 1.00 89.88 481 LYS A C 1
ATOM 3716 O O . LYS A 1 481 ? 3.939 7.918 44.526 1.00 89.88 481 LYS A O 1
ATOM 3721 N N . ASN A 1 482 ? 4.586 6.753 46.324 1.00 90.62 482 ASN A N 1
ATOM 3722 C CA . ASN A 1 482 ? 5.122 5.626 45.555 1.00 90.62 482 ASN A CA 1
ATOM 3723 C C . ASN A 1 482 ? 4.049 4.869 44.748 1.00 90.62 482 ASN A C 1
ATOM 3725 O O . ASN A 1 482 ? 4.333 4.418 43.638 1.00 90.62 482 ASN A O 1
ATOM 3729 N N . VAL A 1 483 ? 2.816 4.745 45.255 1.00 90.56 483 VAL A N 1
ATOM 3730 C CA . VAL A 1 483 ? 1.689 4.179 44.487 1.00 90.56 483 VAL A CA 1
ATOM 3731 C C . VAL A 1 483 ? 1.318 5.089 43.313 1.00 90.56 483 VAL A C 1
ATOM 3733 O O . VAL A 1 483 ? 1.246 4.608 42.182 1.00 90.56 483 VAL A O 1
ATOM 3736 N N . LEU A 1 484 ? 1.168 6.397 43.544 1.00 85.88 484 LEU A N 1
ATOM 3737 C CA . LEU A 1 484 ? 0.864 7.373 42.493 1.00 85.88 484 LEU A CA 1
ATOM 3738 C C . LEU A 1 484 ? 1.960 7.434 41.421 1.00 85.88 484 LEU A C 1
ATOM 3740 O O . LEU A 1 484 ? 1.642 7.434 40.236 1.00 85.88 484 LEU A O 1
ATOM 3744 N N . LEU A 1 485 ? 3.241 7.392 41.801 1.00 86.88 485 LEU A N 1
ATOM 3745 C CA . LEU A 1 485 ? 4.359 7.336 40.852 1.00 86.88 485 LEU A CA 1
ATOM 3746 C C . LEU A 1 485 ? 4.335 6.054 40.005 1.00 86.88 485 LEU A C 1
ATOM 3748 O O . LEU A 1 485 ? 4.556 6.120 38.796 1.00 86.88 485 LEU A O 1
ATOM 3752 N N . ARG A 1 486 ? 4.004 4.893 40.590 1.00 90.06 486 ARG A N 1
ATOM 3753 C CA . ARG A 1 486 ? 3.824 3.637 39.834 1.00 90.06 486 ARG A CA 1
ATOM 3754 C C . ARG A 1 486 ? 2.629 3.701 38.883 1.00 90.06 486 ARG A C 1
ATOM 3756 O O . ARG A 1 486 ? 2.728 3.217 37.755 1.00 90.06 486 ARG A O 1
ATOM 3763 N N . MET A 1 487 ? 1.520 4.312 39.303 1.00 88.25 487 MET A N 1
ATOM 3764 C CA . MET A 1 487 ? 0.367 4.556 38.432 1.00 88.25 487 MET A CA 1
ATOM 3765 C C . MET A 1 487 ? 0.756 5.485 37.278 1.00 88.25 487 MET A C 1
ATOM 3767 O O . MET A 1 487 ? 0.593 5.102 36.123 1.00 88.25 487 MET A O 1
ATOM 3771 N N . ALA A 1 488 ? 1.353 6.644 37.562 1.00 83.81 488 ALA A N 1
ATOM 3772 C CA . ALA A 1 488 ? 1.814 7.599 36.558 1.00 83.81 488 ALA A CA 1
ATOM 3773 C C . ALA A 1 488 ? 2.810 6.967 35.571 1.00 83.81 488 ALA A C 1
ATOM 3775 O O . ALA A 1 488 ? 2.659 7.140 34.365 1.00 83.81 488 ALA A O 1
ATOM 3776 N N . ALA A 1 489 ? 3.765 6.156 36.040 1.00 86.25 489 ALA A N 1
ATOM 3777 C CA . ALA A 1 489 ? 4.673 5.398 35.177 1.00 86.25 489 ALA A CA 1
ATOM 3778 C C . ALA A 1 489 ? 3.932 4.369 34.299 1.00 86.25 489 ALA A C 1
ATOM 3780 O O . ALA A 1 489 ? 4.242 4.219 33.116 1.00 86.25 489 ALA A O 1
ATOM 3781 N N . THR A 1 490 ? 2.909 3.698 34.839 1.00 90.06 490 THR A N 1
ATOM 3782 C CA . THR A 1 490 ? 2.061 2.758 34.084 1.00 90.06 490 THR A CA 1
ATOM 3783 C C . THR A 1 490 ? 1.263 3.475 32.989 1.00 90.06 490 THR A C 1
ATOM 3785 O O . THR A 1 490 ? 1.201 2.981 31.859 1.00 90.06 490 THR A O 1
ATOM 3788 N N . TRP A 1 491 ? 0.712 4.657 33.292 1.00 85.38 491 TRP A N 1
ATOM 3789 C CA . TRP A 1 491 ? 0.003 5.522 32.344 1.00 85.38 491 TRP A CA 1
ATOM 3790 C C . TRP A 1 491 ? 0.941 6.118 31.286 1.00 85.38 491 TRP A C 1
ATOM 3792 O O . TRP A 1 491 ? 0.665 5.943 30.099 1.00 85.38 491 TRP A O 1
ATOM 3802 N N . LYS A 1 492 ? 2.087 6.710 31.667 1.00 84.19 492 LYS A N 1
ATOM 3803 C CA . LYS A 1 492 ? 3.130 7.168 30.724 1.00 84.19 492 LYS A CA 1
ATOM 3804 C C . LYS A 1 492 ? 3.553 6.011 29.802 1.00 84.19 492 LYS A C 1
ATOM 3806 O O . LYS A 1 492 ? 3.540 6.159 28.583 1.00 84.19 492 LYS A O 1
ATOM 3811 N N . GLY A 1 493 ? 3.780 4.811 30.343 1.00 84.50 493 GLY A N 1
ATOM 3812 C CA . GLY A 1 493 ? 4.057 3.605 29.555 1.00 84.50 493 GLY A CA 1
ATOM 3813 C C . GLY A 1 493 ? 2.916 3.183 28.614 1.00 84.50 493 GLY A C 1
ATOM 3814 O O . GLY A 1 493 ? 3.175 2.730 27.499 1.00 84.50 493 GLY A O 1
ATOM 3815 N N . ALA A 1 494 ? 1.651 3.338 29.014 1.00 85.44 494 ALA A N 1
ATOM 3816 C CA . ALA A 1 494 ? 0.496 3.068 28.153 1.00 85.44 494 ALA A CA 1
ATOM 3817 C C . ALA A 1 494 ? 0.377 4.085 27.005 1.00 85.44 494 ALA A C 1
ATOM 3819 O O . ALA A 1 494 ? 0.132 3.686 25.864 1.00 85.44 494 ALA A O 1
ATOM 3820 N N . VAL A 1 495 ? 0.624 5.370 27.280 1.00 84.81 495 VAL A N 1
ATOM 3821 C CA . VAL A 1 495 ? 0.700 6.432 26.266 1.00 84.81 495 VAL A CA 1
ATOM 3822 C C . VAL A 1 495 ? 1.834 6.143 25.284 1.00 84.81 495 VAL A C 1
ATOM 3824 O O . VAL A 1 495 ? 1.581 6.094 24.084 1.00 84.81 495 VAL A O 1
ATOM 3827 N N . VAL A 1 496 ? 3.046 5.833 25.757 1.00 84.69 496 VAL A N 1
ATOM 3828 C CA . VAL A 1 496 ? 4.192 5.474 24.900 1.00 84.69 496 VAL A CA 1
ATOM 3829 C C . VAL A 1 496 ? 3.895 4.242 24.032 1.00 84.69 496 VAL A C 1
ATOM 3831 O O . VAL A 1 496 ? 4.204 4.250 22.839 1.00 84.69 496 VAL A O 1
ATOM 3834 N N . ARG A 1 497 ? 3.231 3.204 24.564 1.00 85.38 497 ARG A N 1
ATOM 3835 C CA . ARG A 1 497 ? 2.790 2.040 23.762 1.00 85.38 497 ARG A CA 1
ATOM 3836 C C . ARG A 1 497 ? 1.737 2.404 22.711 1.00 85.38 497 ARG A C 1
ATOM 3838 O O . ARG A 1 497 ? 1.788 1.877 21.604 1.00 85.38 497 ARG A O 1
ATOM 3845 N N . LYS A 1 498 ? 0.798 3.301 23.030 1.00 86.44 498 LYS A N 1
ATOM 3846 C CA . LYS A 1 498 ? -0.204 3.810 22.077 1.00 86.44 498 LYS A CA 1
ATOM 3847 C C . LYS A 1 498 ? 0.459 4.641 20.974 1.00 86.44 498 LYS A C 1
ATOM 3849 O O . LYS A 1 498 ? 0.118 4.464 19.804 1.00 86.44 498 LYS A O 1
ATOM 3854 N N . ARG A 1 499 ? 1.436 5.481 21.337 1.00 87.31 499 ARG A N 1
ATOM 3855 C CA . ARG A 1 499 ? 2.245 6.292 20.415 1.00 87.31 499 ARG A CA 1
ATOM 3856 C C . ARG A 1 499 ? 3.056 5.420 19.449 1.00 87.31 499 ARG A C 1
ATOM 3858 O O . ARG A 1 499 ? 2.967 5.622 18.241 1.00 87.31 499 ARG A O 1
ATOM 3865 N N . ASN A 1 500 ? 3.693 4.361 19.951 1.00 89.56 500 ASN A N 1
ATOM 3866 C CA . ASN A 1 500 ? 4.406 3.340 19.168 1.00 89.56 500 ASN A CA 1
ATOM 3867 C C . ASN A 1 500 ? 3.476 2.279 18.530 1.00 89.56 500 ASN A C 1
ATOM 3869 O O . ASN A 1 500 ? 3.715 1.070 18.632 1.00 89.56 500 ASN A O 1
ATOM 3873 N N . SER A 1 501 ? 2.378 2.709 17.897 1.00 90.88 501 SER A N 1
ATOM 3874 C CA . SER A 1 501 ? 1.456 1.803 17.203 1.00 90.88 501 SER A CA 1
ATOM 3875 C C . SER A 1 501 ? 0.710 2.462 16.042 1.00 90.88 501 SER A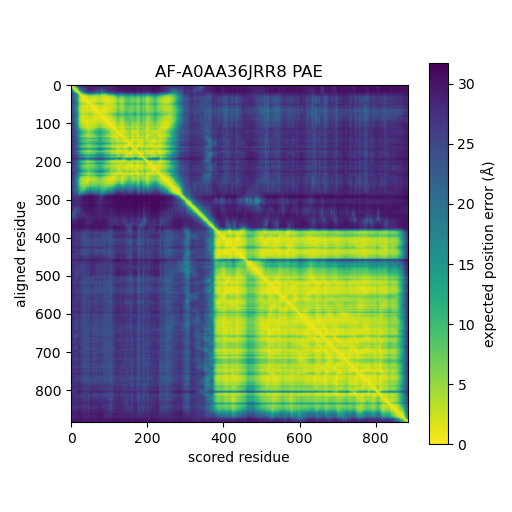 C 1
ATOM 3877 O O . SER A 1 501 ? 0.275 3.610 16.136 1.00 90.88 501 SER A O 1
ATOM 3879 N N . LEU A 1 502 ? 0.440 1.704 14.978 1.00 95.50 502 LEU A N 1
ATOM 3880 C CA . LEU A 1 502 ? -0.408 2.153 13.865 1.00 95.50 502 LEU A CA 1
ATOM 3881 C C . LEU A 1 502 ? -1.911 1.959 14.160 1.00 95.50 502 LEU A C 1
ATOM 3883 O O . LEU A 1 502 ? -2.745 1.953 13.260 1.00 95.50 502 LEU A O 1
ATOM 3887 N N . ASN A 1 503 ? -2.290 1.834 15.441 1.00 92.62 503 ASN A N 1
ATOM 3888 C CA . ASN A 1 503 ? -3.667 1.559 15.865 1.00 92.62 503 ASN A CA 1
ATOM 3889 C C . ASN A 1 503 ? -4.675 2.663 15.516 1.00 92.62 503 ASN A C 1
ATOM 3891 O O . ASN A 1 503 ? -5.875 2.392 15.560 1.00 92.62 503 ASN A O 1
ATOM 3895 N N . VAL A 1 504 ? -4.219 3.872 15.166 1.00 94.50 504 VAL A N 1
ATOM 3896 C CA . VAL A 1 504 ? -5.094 4.926 14.624 1.00 94.50 504 VAL A CA 1
ATOM 3897 C C . VAL A 1 504 ? -5.812 4.443 13.360 1.00 94.50 504 VAL A C 1
ATOM 3899 O O . VAL A 1 504 ? -6.990 4.721 13.199 1.00 94.50 504 VAL A O 1
ATOM 3902 N N . LEU A 1 505 ? -5.167 3.594 12.552 1.00 96.88 505 LEU A N 1
ATOM 3903 C CA . LEU A 1 505 ? -5.731 3.007 11.335 1.00 96.88 505 LEU A CA 1
ATOM 3904 C C . LEU A 1 505 ? -6.825 1.950 11.609 1.00 96.88 505 LEU A C 1
ATOM 3906 O O . LEU A 1 505 ? -7.446 1.462 10.673 1.00 96.88 505 LEU A O 1
ATOM 3910 N N . ASN A 1 506 ? -7.114 1.565 12.863 1.00 95.88 506 ASN A N 1
ATOM 3911 C CA . ASN A 1 506 ? -8.249 0.666 13.150 1.00 95.88 506 ASN A CA 1
ATOM 3912 C C . ASN A 1 506 ? -9.612 1.304 12.824 1.00 95.88 506 ASN A C 1
ATOM 3914 O O . ASN A 1 506 ? -10.567 0.577 12.559 1.00 95.88 506 ASN A O 1
ATOM 3918 N N . THR A 1 507 ? -9.703 2.636 12.801 1.00 93.50 507 THR A N 1
ATOM 3919 C CA . THR A 1 507 ? -10.903 3.381 12.374 1.00 93.50 507 THR A CA 1
ATOM 3920 C C . THR A 1 507 ? -11.250 3.151 10.897 1.00 93.50 507 THR A C 1
ATOM 3922 O O . THR A 1 507 ? -12.414 3.266 10.514 1.00 93.50 507 THR A O 1
ATOM 3925 N N . LEU A 1 508 ? -10.261 2.765 10.082 1.00 96.00 508 LEU A N 1
ATOM 3926 C CA . LEU A 1 508 ? -10.391 2.530 8.644 1.00 96.00 508 LEU A CA 1
ATOM 3927 C C . LEU A 1 508 ? -10.827 1.105 8.268 1.00 96.00 508 LEU A C 1
ATOM 3929 O O . LEU A 1 508 ? -11.076 0.845 7.094 1.00 96.00 508 LEU A O 1
ATOM 3933 N N . ARG A 1 509 ? -11.003 0.194 9.241 1.00 91.50 509 ARG A N 1
ATOM 3934 C CA . ARG A 1 509 ? -11.430 -1.204 9.001 1.00 91.50 509 ARG A CA 1
ATOM 3935 C C . ARG A 1 509 ? -12.693 -1.323 8.131 1.00 91.50 509 ARG A C 1
ATOM 3937 O O . ARG A 1 509 ? -12.859 -2.313 7.430 1.00 91.50 509 ARG A O 1
ATOM 3944 N N . PHE A 1 510 ? -13.577 -0.328 8.202 1.00 88.75 510 PHE A N 1
ATOM 3945 C CA . PHE A 1 510 ? -14.843 -0.257 7.465 1.00 88.75 510 PHE A CA 1
ATOM 3946 C C . PHE A 1 510 ? -14.917 1.029 6.622 1.00 88.75 510 PHE A C 1
ATOM 3948 O O . PHE A 1 510 ? -15.897 1.776 6.694 1.00 88.75 510 PHE A O 1
ATOM 3955 N N . ALA A 1 511 ? -13.826 1.331 5.911 1.00 89.69 511 ALA A N 1
ATOM 3956 C CA . ALA A 1 511 ? -13.692 2.466 4.992 1.00 89.69 511 ALA A CA 1
ATOM 3957 C C . ALA A 1 511 ? -13.639 2.041 3.509 1.00 89.69 511 ALA A C 1
ATOM 3959 O O . ALA A 1 511 ? -13.195 2.827 2.686 1.00 89.69 511 ALA A O 1
ATOM 3960 N N . PHE A 1 512 ? -14.044 0.805 3.178 1.00 90.38 512 PHE A N 1
ATOM 3961 C CA . PHE A 1 512 ? -14.103 0.275 1.800 1.00 90.38 512 PHE A CA 1
ATOM 3962 C C . PHE A 1 512 ? -12.805 0.452 0.984 1.00 90.38 512 PHE A C 1
ATOM 3964 O O . PHE A 1 512 ? -12.822 0.739 -0.208 1.00 90.38 512 PHE A O 1
ATOM 3971 N N . LEU A 1 513 ? -11.659 0.275 1.646 1.00 94.00 513 LEU A N 1
ATOM 3972 C CA . LEU A 1 513 ? -10.339 0.374 1.022 1.00 94.00 513 LEU A CA 1
ATOM 3973 C C . LEU A 1 513 ? -10.074 -0.848 0.138 1.00 94.00 513 LEU A C 1
ATOM 3975 O O . LEU A 1 513 ? -10.333 -1.975 0.561 1.00 94.00 513 LEU A O 1
ATOM 3979 N N . ARG A 1 514 ? -9.493 -0.635 -1.049 1.00 95.75 514 ARG A N 1
ATOM 3980 C CA . ARG A 1 514 ? -9.147 -1.723 -1.985 1.00 95.75 514 ARG A CA 1
ATOM 3981 C C . ARG A 1 514 ? -7.938 -2.549 -1.544 1.00 95.75 514 ARG A C 1
ATOM 3983 O O . ARG A 1 514 ? -7.748 -3.656 -2.028 1.00 95.75 514 ARG A O 1
ATOM 3990 N N . GLY A 1 515 ? -7.123 -2.021 -0.634 1.00 96.94 515 GLY A N 1
ATOM 3991 C CA . GLY A 1 515 ? -5.941 -2.696 -0.110 1.00 96.94 515 GLY A CA 1
ATOM 3992 C C . GLY A 1 515 ? -5.057 -1.761 0.708 1.00 96.94 515 GLY A C 1
ATOM 3993 O O . GLY A 1 515 ? -5.439 -0.633 1.033 1.00 96.94 515 GLY A O 1
ATOM 3994 N N . SER A 1 516 ? -3.859 -2.230 1.049 1.00 98.56 516 SER A N 1
ATOM 3995 C CA . SER A 1 516 ? -2.819 -1.433 1.708 1.00 98.56 516 SER A CA 1
ATOM 3996 C C . SER A 1 516 ? -1.455 -1.703 1.080 1.00 98.56 516 SER A C 1
ATOM 3998 O O . SER A 1 516 ? -1.165 -2.837 0.701 1.00 98.56 516 SER A O 1
ATOM 4000 N N . VAL A 1 517 ? -0.611 -0.675 1.005 1.00 98.81 517 VAL A N 1
ATOM 4001 C CA . VAL A 1 517 ? 0.755 -0.748 0.472 1.00 98.81 517 VAL A CA 1
ATOM 4002 C C . VAL A 1 517 ? 1.730 -0.169 1.492 1.00 98.81 517 VAL A C 1
ATOM 4004 O O . VAL A 1 517 ? 1.520 0.936 1.994 1.00 98.81 517 VAL A O 1
ATOM 4007 N N . ILE A 1 518 ? 2.809 -0.894 1.786 1.00 98.75 518 ILE A N 1
ATOM 4008 C CA . ILE A 1 518 ? 3.959 -0.357 2.519 1.00 98.75 518 ILE A CA 1
ATOM 4009 C C . ILE A 1 518 ? 4.977 0.127 1.493 1.00 98.75 518 ILE A C 1
ATOM 4011 O O . ILE A 1 518 ? 5.488 -0.677 0.713 1.00 98.75 518 ILE A O 1
ATOM 4015 N N . TYR A 1 519 ? 5.263 1.427 1.490 1.00 98.69 519 TYR A N 1
ATOM 4016 C CA . TYR A 1 519 ? 6.104 2.050 0.472 1.00 98.69 519 TYR A CA 1
ATOM 4017 C C . TYR A 1 519 ? 7.454 2.519 1.032 1.00 98.69 519 TYR A C 1
ATOM 4019 O O . TYR A 1 519 ? 7.527 3.480 1.798 1.00 98.69 519 TYR A O 1
ATOM 4027 N N . ALA A 1 520 ? 8.540 1.868 0.622 1.00 98.38 520 ALA A N 1
ATOM 4028 C CA . ALA A 1 520 ? 9.904 2.268 0.932 1.00 98.38 520 ALA A CA 1
ATOM 4029 C C . ALA A 1 520 ? 10.394 3.325 -0.073 1.00 98.38 520 ALA A C 1
ATOM 4031 O O . ALA A 1 520 ? 10.646 3.036 -1.242 1.00 98.38 520 ALA A O 1
ATOM 4032 N N . HIS A 1 521 ? 10.564 4.563 0.391 1.00 97.75 521 HIS A N 1
ATOM 4033 C CA . HIS A 1 521 ? 11.125 5.631 -0.437 1.00 97.75 521 HIS A CA 1
ATOM 4034 C C . HIS A 1 521 ? 12.625 5.434 -0.736 1.00 97.75 521 HIS A C 1
ATOM 4036 O O . HIS A 1 521 ? 13.333 4.772 0.029 1.00 97.75 521 HIS A O 1
ATOM 4042 N N . GLY A 1 522 ? 13.108 6.070 -1.808 1.00 96.00 522 GLY A N 1
ATOM 4043 C CA . GLY A 1 522 ? 14.528 6.115 -2.185 1.00 96.00 522 GLY A CA 1
ATOM 4044 C C . GLY A 1 522 ? 15.397 7.048 -1.325 1.00 96.00 522 GLY A C 1
ATOM 4045 O O . GLY A 1 522 ? 14.931 7.657 -0.357 1.00 96.00 522 GLY A O 1
ATOM 4046 N N . SER A 1 523 ? 16.667 7.211 -1.705 1.00 94.00 523 SER A N 1
ATOM 4047 C CA . SER A 1 523 ? 17.672 8.011 -0.976 1.00 94.00 523 SER A CA 1
ATOM 4048 C C . SER A 1 523 ? 17.402 9.528 -0.944 1.00 94.00 523 SER A C 1
ATOM 4050 O O . SER A 1 523 ? 18.055 10.245 -0.194 1.00 94.00 523 SER A O 1
ATOM 4052 N N . GLY A 1 524 ? 16.422 10.034 -1.703 1.00 92.81 524 GLY A N 1
ATOM 4053 C CA . GLY A 1 524 ? 15.953 11.430 -1.640 1.00 92.81 524 GLY A CA 1
ATOM 4054 C C . GLY A 1 524 ? 14.846 11.706 -0.606 1.00 92.81 524 GLY A C 1
ATOM 4055 O O . GLY A 1 524 ? 14.437 12.862 -0.437 1.00 92.81 524 GLY A O 1
ATOM 4056 N N . GLY A 1 525 ? 14.345 10.667 0.073 1.00 95.25 525 GLY A N 1
ATOM 4057 C CA . GLY A 1 525 ? 13.131 10.721 0.895 1.00 95.25 525 GLY A CA 1
ATOM 4058 C C . GLY A 1 525 ? 11.860 10.450 0.083 1.00 95.25 525 GLY A C 1
ATOM 4059 O O . GLY A 1 525 ? 11.928 10.087 -1.091 1.00 95.25 525 GLY A O 1
ATOM 4060 N N . CYS A 1 526 ? 10.684 10.637 0.690 1.00 96.62 526 CYS A N 1
ATOM 4061 C CA . CYS A 1 526 ? 9.387 10.537 0.003 1.00 96.62 526 CYS A CA 1
ATOM 4062 C C . CYS A 1 526 ? 9.078 11.773 -0.877 1.00 96.62 526 CYS A C 1
ATOM 4064 O O . CYS A 1 526 ? 8.061 12.442 -0.721 1.00 96.62 526 CYS A O 1
ATOM 4066 N N . SER A 1 527 ? 10.000 12.092 -1.785 1.00 94.56 527 SER A N 1
ATOM 4067 C CA . SER A 1 527 ? 9.979 13.228 -2.713 1.00 94.56 527 SER A CA 1
ATOM 4068 C C . SER A 1 527 ? 10.028 12.743 -4.174 1.00 94.56 527 SER A C 1
ATOM 4070 O O . SER A 1 527 ? 10.278 11.559 -4.437 1.00 94.56 527 SER A O 1
ATOM 4072 N N . TRP A 1 528 ? 9.777 13.644 -5.127 1.00 92.50 528 TRP A N 1
ATOM 4073 C CA . TRP A 1 528 ? 9.724 13.368 -6.569 1.00 92.50 528 TRP A CA 1
ATOM 4074 C C . TRP A 1 528 ? 8.776 12.193 -6.882 1.00 92.50 528 TRP A C 1
ATOM 4076 O O . TRP A 1 528 ? 7.655 12.130 -6.369 1.00 92.50 528 TRP A O 1
ATOM 4086 N N . ASP A 1 529 ? 9.230 11.226 -7.678 1.00 94.38 529 ASP A N 1
ATOM 4087 C CA . ASP A 1 529 ? 8.476 10.032 -8.063 1.00 94.38 529 ASP A CA 1
ATOM 4088 C C . ASP A 1 529 ? 7.973 9.203 -6.877 1.00 94.38 529 ASP A C 1
ATOM 4090 O O . ASP A 1 529 ? 6.904 8.609 -6.971 1.00 94.38 529 ASP A O 1
ATOM 4094 N N . ASN A 1 530 ? 8.649 9.224 -5.722 1.00 97.50 530 ASN A N 1
ATOM 4095 C CA . ASN A 1 530 ? 8.152 8.544 -4.521 1.00 97.50 530 ASN A CA 1
ATOM 4096 C C . ASN A 1 530 ? 6.793 9.101 -4.085 1.00 97.50 530 ASN A C 1
ATOM 4098 O O . ASN A 1 530 ? 5.877 8.339 -3.776 1.00 97.50 530 ASN A O 1
ATOM 4102 N N . PHE A 1 531 ? 6.655 10.429 -4.101 1.00 97.56 531 PHE A N 1
ATOM 4103 C CA . PHE A 1 531 ? 5.404 11.096 -3.762 1.00 97.56 531 PHE A CA 1
ATOM 4104 C C . PHE A 1 531 ? 4.340 10.841 -4.833 1.00 97.56 531 PHE A C 1
ATOM 4106 O O . PHE A 1 531 ? 3.192 10.548 -4.502 1.00 97.56 531 PHE A O 1
ATOM 4113 N N . ARG A 1 532 ? 4.722 10.912 -6.117 1.00 97.12 532 ARG A N 1
ATOM 4114 C CA . ARG A 1 532 ? 3.819 10.690 -7.261 1.00 97.12 532 ARG A CA 1
ATOM 4115 C C . ARG A 1 532 ? 3.258 9.264 -7.259 1.00 97.12 532 ARG A C 1
ATOM 4117 O O . ARG A 1 532 ? 2.046 9.102 -7.339 1.00 97.12 532 ARG A O 1
ATOM 4124 N N . ILE A 1 533 ? 4.096 8.246 -7.049 1.00 98.19 533 ILE A N 1
ATOM 4125 C CA . ILE A 1 533 ? 3.680 6.838 -6.936 1.00 98.19 533 ILE A CA 1
ATOM 4126 C C . ILE A 1 533 ? 2.758 6.635 -5.724 1.00 98.19 533 ILE A C 1
ATOM 4128 O O . ILE A 1 533 ? 1.686 6.049 -5.863 1.00 98.19 533 ILE A O 1
ATOM 4132 N N . CYS A 1 534 ? 3.099 7.172 -4.547 1.00 98.56 534 CYS A N 1
ATOM 4133 C CA . CYS A 1 534 ? 2.212 7.089 -3.379 1.00 98.56 534 CYS A CA 1
ATOM 4134 C C . CYS A 1 534 ? 0.846 7.757 -3.628 1.00 98.56 534 CYS A C 1
ATOM 4136 O O . CYS A 1 534 ? -0.190 7.213 -3.242 1.00 98.56 534 CYS A O 1
ATOM 4138 N N . ARG A 1 535 ? 0.833 8.904 -4.319 1.00 97.81 535 ARG A N 1
ATOM 4139 C CA . ARG A 1 535 ? -0.376 9.633 -4.729 1.00 97.81 535 ARG A CA 1
ATOM 4140 C C . ARG A 1 535 ? -1.224 8.823 -5.721 1.00 97.81 535 ARG A C 1
ATOM 4142 O O . ARG A 1 535 ? -2.420 8.689 -5.478 1.00 97.81 535 ARG A O 1
ATOM 4149 N N . MET A 1 536 ? -0.626 8.210 -6.751 1.00 97.81 536 MET A N 1
ATOM 4150 C CA . MET A 1 536 ? -1.320 7.295 -7.679 1.00 97.81 536 MET A CA 1
ATOM 4151 C C . MET A 1 536 ? -2.002 6.142 -6.931 1.00 97.81 536 MET A C 1
ATOM 4153 O O . MET A 1 536 ? -3.175 5.850 -7.152 1.00 97.81 536 MET A O 1
ATOM 4157 N N . ILE A 1 537 ? -1.268 5.484 -6.029 1.00 98.62 537 ILE A N 1
ATOM 4158 C CA . ILE A 1 537 ? -1.753 4.321 -5.273 1.00 98.62 537 ILE A CA 1
ATOM 4159 C C . ILE A 1 537 ? -2.911 4.721 -4.344 1.00 98.62 537 ILE A C 1
ATOM 4161 O O . ILE A 1 537 ? -3.912 4.005 -4.254 1.00 98.62 537 ILE A O 1
ATOM 4165 N N . ALA A 1 538 ? -2.823 5.897 -3.713 1.00 98.50 538 ALA A N 1
ATOM 4166 C CA . ALA A 1 538 ? -3.925 6.470 -2.945 1.00 98.50 538 ALA A CA 1
ATOM 4167 C C . ALA A 1 538 ? -5.131 6.821 -3.836 1.00 98.50 538 ALA A C 1
ATOM 4169 O O . ALA A 1 538 ? -6.263 6.498 -3.478 1.00 98.50 538 ALA A O 1
ATOM 4170 N N . ARG A 1 539 ? -4.926 7.391 -5.033 1.00 97.62 539 ARG A N 1
ATOM 4171 C CA . ARG A 1 539 ? -6.019 7.655 -5.988 1.00 97.62 539 ARG A CA 1
ATOM 4172 C C . ARG A 1 539 ? -6.735 6.376 -6.422 1.00 97.62 539 ARG A C 1
ATOM 4174 O O . ARG A 1 539 ? -7.950 6.385 -6.588 1.00 97.62 539 ARG A O 1
ATOM 4181 N N . MET A 1 540 ? -6.006 5.263 -6.527 1.00 97.06 540 MET A N 1
ATOM 4182 C CA . MET A 1 540 ? -6.550 3.932 -6.826 1.00 97.06 540 MET A CA 1
ATOM 4183 C C . MET A 1 540 ? -7.347 3.298 -5.675 1.00 97.06 540 MET A C 1
ATOM 4185 O O . MET A 1 540 ? -7.864 2.195 -5.860 1.00 97.06 540 MET A O 1
ATOM 4189 N N . GLY A 1 541 ? -7.467 3.942 -4.509 1.00 97.75 541 GLY A N 1
ATOM 4190 C CA . GLY A 1 541 ? -8.270 3.454 -3.381 1.00 97.75 541 GLY A CA 1
ATOM 4191 C C . GLY A 1 541 ? -7.515 2.594 -2.360 1.00 97.75 541 GLY A C 1
ATOM 4192 O O . GLY A 1 541 ? -8.155 1.958 -1.517 1.00 97.75 541 GLY A O 1
ATOM 4193 N N . LEU A 1 542 ? -6.180 2.542 -2.422 1.00 98.62 542 LEU A N 1
ATOM 4194 C CA . LEU A 1 542 ? -5.347 1.817 -1.460 1.00 98.62 542 LEU A CA 1
ATOM 4195 C C . LEU A 1 542 ? -4.792 2.761 -0.384 1.00 98.62 542 LEU A C 1
ATOM 4197 O O . LEU A 1 542 ? -4.464 3.914 -0.645 1.00 98.62 542 LEU A O 1
ATOM 4201 N N . LEU A 1 543 ? -4.647 2.253 0.839 1.00 98.75 543 LEU A N 1
ATOM 4202 C CA . LEU A 1 543 ? -3.963 2.956 1.925 1.00 98.75 543 LEU A CA 1
ATOM 4203 C C . LEU A 1 543 ? -2.443 2.825 1.765 1.00 98.75 543 LEU A C 1
ATOM 4205 O O . LEU A 1 543 ? -1.927 1.709 1.826 1.00 98.75 543 LEU A O 1
ATOM 4209 N N . VAL A 1 544 ? -1.715 3.937 1.630 1.00 98.88 544 VAL A N 1
ATOM 4210 C CA . VAL A 1 544 ? -0.242 3.908 1.590 1.00 98.88 544 VAL A CA 1
ATOM 4211 C C . VAL A 1 544 ? 0.339 4.253 2.954 1.00 98.88 544 VAL A C 1
ATOM 4213 O O . VAL A 1 544 ? -0.001 5.276 3.552 1.00 98.88 544 VAL A O 1
ATOM 4216 N N . ILE A 1 545 ? 1.244 3.400 3.429 1.00 98.81 545 ILE A N 1
ATOM 4217 C CA . ILE A 1 545 ? 2.019 3.565 4.658 1.00 98.81 545 ILE A CA 1
ATOM 4218 C C . ILE A 1 545 ? 3.487 3.676 4.237 1.00 98.81 545 ILE A C 1
ATOM 4220 O O . ILE A 1 545 ? 4.104 2.676 3.877 1.00 98.81 545 ILE A O 1
ATOM 4224 N N . ALA A 1 546 ? 4.043 4.885 4.250 1.00 98.56 546 ALA A N 1
ATOM 4225 C CA . ALA A 1 546 ? 5.397 5.173 3.785 1.00 98.56 546 ALA A CA 1
ATOM 4226 C C . ALA A 1 546 ? 6.335 5.450 4.981 1.00 98.56 546 ALA A C 1
ATOM 4228 O O . ALA A 1 546 ? 6.235 6.512 5.607 1.00 98.56 546 ALA A O 1
ATOM 4229 N N . PRO A 1 547 ? 7.236 4.517 5.350 1.00 97.62 547 PRO A N 1
ATOM 4230 C CA . PRO A 1 547 ? 8.151 4.709 6.470 1.00 97.62 547 PRO A CA 1
ATOM 4231 C C . PRO A 1 547 ? 9.250 5.709 6.092 1.00 97.62 547 PRO A C 1
ATOM 4233 O O . PRO A 1 547 ? 10.019 5.486 5.150 1.00 97.62 547 PRO A O 1
ATOM 4236 N N . ASP A 1 548 ? 9.283 6.832 6.811 1.00 96.06 548 ASP A N 1
ATOM 4237 C CA . ASP A 1 548 ? 10.118 7.994 6.503 1.00 96.06 548 ASP A CA 1
ATOM 4238 C C . ASP A 1 548 ? 11.407 7.986 7.335 1.00 96.06 548 ASP A C 1
ATOM 4240 O O . ASP A 1 548 ? 11.445 8.463 8.472 1.00 96.06 548 ASP A O 1
ATOM 4244 N N . GLY A 1 549 ? 12.475 7.450 6.742 1.00 92.38 549 GLY A N 1
ATOM 4245 C CA . GLY A 1 549 ? 13.792 7.342 7.371 1.00 92.38 549 GLY A CA 1
ATOM 4246 C C . GLY A 1 549 ? 14.565 8.663 7.447 1.00 92.38 549 GLY A C 1
ATOM 4247 O O . GLY A 1 549 ? 15.677 8.672 7.966 1.00 92.38 549 GLY A O 1
ATOM 4248 N N . PHE A 1 550 ? 14.013 9.766 6.928 1.00 95.88 550 PHE A N 1
ATOM 4249 C CA . PHE A 1 550 ? 14.585 11.112 7.055 1.00 95.88 550 PHE A CA 1
ATOM 4250 C C . PHE A 1 550 ? 13.955 11.927 8.188 1.00 95.88 550 PHE A C 1
ATOM 4252 O O . PHE A 1 550 ? 14.534 12.918 8.628 1.00 95.88 550 PHE A O 1
ATOM 4259 N N . ALA A 1 551 ? 12.797 11.509 8.697 1.00 95.06 551 ALA A N 1
ATOM 4260 C CA . ALA A 1 551 ? 12.059 12.249 9.713 1.00 95.06 551 ALA A CA 1
ATOM 4261 C C . ALA A 1 551 ? 12.511 11.974 11.160 1.00 95.06 551 ALA A C 1
ATOM 4263 O O . ALA A 1 551 ? 11.820 12.360 12.103 1.00 95.06 551 ALA A O 1
ATOM 4264 N N . TYR A 1 552 ? 13.650 11.316 11.384 1.00 91.19 552 TYR A N 1
ATOM 4265 C CA . TYR A 1 552 ? 14.231 11.217 12.726 1.00 91.19 552 TYR A CA 1
ATOM 4266 C C . TYR A 1 552 ? 14.720 12.597 13.195 1.00 91.19 552 TYR A C 1
ATOM 4268 O O . TYR A 1 552 ? 15.404 13.264 12.421 1.00 91.19 552 TYR A O 1
ATOM 4276 N N . PRO A 1 553 ? 14.435 13.047 14.433 1.00 90.38 553 PRO A N 1
ATOM 4277 C CA . PRO A 1 553 ? 14.902 14.350 14.907 1.00 90.38 553 PRO A CA 1
ATOM 4278 C C . PRO A 1 553 ? 16.433 14.449 14.892 1.00 90.38 553 PRO A C 1
ATOM 4280 O O . PRO A 1 553 ? 17.118 13.516 15.322 1.00 90.38 553 PRO A O 1
ATOM 4283 N N . LYS A 1 554 ? 16.968 15.585 14.424 1.00 90.88 554 LYS A N 1
ATOM 4284 C CA . LYS A 1 554 ? 18.405 15.813 14.168 1.00 90.88 554 LYS A CA 1
ATOM 4285 C C . LYS A 1 554 ? 19.308 15.516 15.371 1.00 90.88 554 LYS A C 1
ATOM 4287 O O . LYS A 1 554 ? 20.421 15.033 15.205 1.00 90.88 554 LYS A O 1
ATOM 4292 N N . ASN A 1 555 ? 18.826 15.756 16.589 1.00 90.12 555 ASN A N 1
ATOM 4293 C CA . ASN A 1 555 ? 19.537 15.500 17.848 1.00 90.12 555 ASN A CA 1
ATOM 4294 C C . ASN A 1 555 ? 19.549 14.020 18.296 1.00 90.12 555 ASN A C 1
ATOM 4296 O O . ASN A 1 555 ? 20.143 13.706 19.325 1.00 90.12 555 ASN A O 1
ATOM 4300 N N . THR A 1 556 ? 18.909 13.105 17.562 1.00 91.00 556 THR A N 1
ATOM 4301 C CA . THR A 1 556 ? 18.895 11.665 17.878 1.00 91.00 556 THR A CA 1
ATOM 4302 C C . THR A 1 556 ? 19.981 10.903 17.120 1.00 91.00 556 THR A C 1
ATOM 4304 O O . THR A 1 556 ? 20.388 11.295 16.028 1.00 91.00 556 THR A O 1
ATOM 4307 N N . ALA A 1 557 ? 20.394 9.742 17.640 1.00 91.94 557 ALA A N 1
ATOM 4308 C CA . ALA A 1 557 ? 21.363 8.868 16.969 1.00 91.94 557 ALA A CA 1
ATOM 4309 C C . ALA A 1 557 ? 20.924 8.425 15.556 1.00 91.94 557 ALA A C 1
ATOM 4311 O O . ALA A 1 557 ? 21.771 8.166 14.705 1.00 91.94 557 ALA A O 1
ATOM 4312 N N . MET A 1 558 ? 19.613 8.357 15.291 1.00 91.44 558 MET A N 1
ATOM 4313 C CA . MET A 1 558 ? 19.085 8.079 13.951 1.00 91.44 558 MET A CA 1
ATOM 4314 C C . MET A 1 558 ? 19.084 9.325 13.057 1.00 91.44 558 MET A C 1
ATOM 4316 O O . MET A 1 558 ? 19.457 9.213 11.896 1.00 91.44 558 MET A O 1
ATOM 4320 N N . GLY A 1 559 ? 18.773 10.512 13.591 1.00 92.81 559 GLY A N 1
ATOM 4321 C CA . GLY A 1 559 ? 18.884 11.774 12.846 1.00 92.81 559 GLY A CA 1
ATOM 4322 C C . GLY A 1 559 ? 20.322 12.096 12.423 1.00 92.81 559 GLY A C 1
ATOM 4323 O O . GLY A 1 559 ? 20.556 12.533 11.304 1.00 92.81 559 GLY A O 1
ATOM 4324 N N . GLN A 1 560 ? 21.310 11.780 13.267 1.00 95.12 560 GLN A N 1
ATOM 4325 C CA . GLN A 1 560 ? 22.737 11.898 12.922 1.00 95.12 560 GLN A CA 1
ATOM 4326 C C . GLN A 1 560 ? 23.173 10.933 11.802 1.00 95.12 560 GLN A C 1
ATOM 4328 O O . GLN A 1 560 ? 24.125 11.211 11.070 1.00 95.12 560 GLN A O 1
ATOM 4333 N N . LYS A 1 561 ? 22.467 9.807 11.632 1.00 94.56 561 LYS A N 1
ATOM 4334 C CA . LYS A 1 561 ? 22.641 8.923 10.472 1.00 94.56 561 LYS A CA 1
ATOM 4335 C C . LYS A 1 561 ? 21.935 9.485 9.245 1.00 94.56 561 LYS A C 1
ATOM 4337 O O . LYS A 1 561 ? 22.531 9.516 8.175 1.00 94.56 561 LYS A O 1
ATOM 4342 N N . ARG A 1 562 ? 20.682 9.919 9.369 1.00 94.06 562 ARG A N 1
ATOM 4343 C CA . ARG A 1 562 ? 19.902 10.431 8.243 1.00 94.06 562 ARG A CA 1
ATOM 4344 C C . ARG A 1 562 ? 18.790 11.367 8.716 1.00 94.06 562 ARG A C 1
ATOM 4346 O O . ARG A 1 562 ? 17.928 10.965 9.496 1.00 94.06 562 ARG A O 1
ATOM 4353 N N . HIS A 1 563 ? 18.786 12.590 8.194 1.00 95.75 563 HIS A N 1
ATOM 4354 C CA . HIS A 1 563 ? 17.810 13.623 8.523 1.00 95.75 563 HIS A CA 1
ATOM 4355 C C . HIS A 1 563 ? 17.462 14.510 7.317 1.00 95.75 563 HIS A C 1
ATOM 4357 O O . HIS A 1 563 ? 18.297 14.745 6.441 1.00 95.75 563 HIS A O 1
ATOM 4363 N N . LYS A 1 564 ? 16.223 15.009 7.304 1.00 96.69 564 LYS A N 1
ATOM 4364 C CA . LYS A 1 564 ? 15.769 16.203 6.579 1.00 96.69 564 LYS A CA 1
ATOM 4365 C C . LYS A 1 564 ? 14.796 16.970 7.474 1.00 96.69 564 LYS A C 1
ATOM 4367 O O . LYS A 1 564 ? 14.016 16.356 8.206 1.00 96.69 564 LYS A O 1
ATOM 4372 N N . ASP A 1 565 ? 14.782 18.290 7.348 1.00 95.44 565 ASP A N 1
ATOM 4373 C CA . ASP A 1 565 ? 13.764 19.140 7.963 1.00 95.44 565 ASP A CA 1
ATOM 4374 C C . ASP A 1 565 ? 12.421 18.947 7.246 1.00 95.44 565 ASP A C 1
ATOM 4376 O O . ASP A 1 565 ? 12.365 18.699 6.039 1.00 95.44 565 ASP A O 1
ATOM 4380 N N . LEU A 1 566 ? 11.324 19.017 8.000 1.00 95.62 566 LEU A N 1
ATOM 4381 C CA . LEU A 1 566 ? 10.000 18.586 7.549 1.00 95.62 566 LEU A CA 1
ATOM 4382 C C . LEU A 1 566 ? 9.131 19.783 7.147 1.00 95.62 566 LEU A C 1
ATOM 4384 O O . LEU A 1 566 ? 9.098 20.793 7.851 1.00 95.62 566 LEU A O 1
ATOM 4388 N N . GLN A 1 567 ? 8.380 19.656 6.050 1.00 95.25 567 GLN A N 1
ATOM 4389 C CA . GLN A 1 567 ? 7.285 20.585 5.758 1.00 95.25 567 GLN A CA 1
ATOM 4390 C C . GLN A 1 567 ? 6.124 20.357 6.745 1.00 95.25 567 GLN A C 1
ATOM 4392 O O . GLN A 1 567 ? 5.889 19.214 7.149 1.00 95.25 567 GLN A O 1
ATOM 4397 N N . PRO A 1 568 ? 5.390 21.417 7.134 1.00 95.25 568 PRO A N 1
ATOM 4398 C CA . PRO A 1 568 ? 4.157 21.272 7.901 1.00 95.25 568 PRO A CA 1
ATOM 4399 C C . PRO A 1 568 ? 3.058 20.613 7.054 1.00 95.25 568 PRO A C 1
ATOM 4401 O O . PRO A 1 568 ? 3.084 20.688 5.821 1.00 95.25 568 PRO A O 1
ATOM 4404 N N . LEU A 1 569 ? 2.065 20.026 7.728 1.00 97.44 569 LEU A N 1
ATOM 4405 C CA . LEU A 1 569 ? 0.836 19.524 7.113 1.00 97.44 569 LEU A CA 1
ATOM 4406 C C . LEU A 1 569 ? 0.235 20.539 6.125 1.00 97.44 569 LEU A C 1
ATOM 4408 O O . LEU A 1 569 ? -0.014 21.692 6.483 1.00 97.44 569 LEU A O 1
ATOM 4412 N N . LYS A 1 570 ? -0.038 20.087 4.896 1.00 97.44 570 LYS A N 1
ATOM 4413 C CA . LYS A 1 570 ? -0.656 20.923 3.861 1.00 97.44 570 LYS A CA 1
ATOM 4414 C C . LYS A 1 570 ? -2.127 21.196 4.141 1.00 97.44 570 LYS A C 1
ATOM 4416 O O . LYS A 1 570 ? -2.863 20.308 4.579 1.00 97.44 570 LYS A O 1
ATOM 4421 N N . LYS A 1 571 ? -2.549 22.411 3.805 1.00 95.94 571 LYS A N 1
ATOM 4422 C CA . LYS A 1 571 ? -3.924 22.912 3.889 1.00 95.94 571 LYS A CA 1
ATOM 4423 C C . LYS A 1 571 ? -4.731 22.591 2.633 1.00 95.94 571 LYS A C 1
ATOM 4425 O O . LYS A 1 571 ? -4.174 22.290 1.570 1.00 95.94 571 LYS A O 1
ATOM 4430 N N . ALA A 1 572 ? -6.054 22.739 2.711 1.00 93.94 572 ALA A N 1
ATOM 4431 C CA . ALA A 1 572 ? -6.905 22.729 1.519 1.00 93.94 572 ALA A CA 1
ATOM 4432 C C . ALA A 1 572 ? -6.516 23.824 0.505 1.00 93.94 572 ALA A C 1
ATOM 4434 O O . ALA A 1 572 ? -6.532 23.564 -0.696 1.00 93.94 572 ALA A O 1
ATOM 4435 N N . SER A 1 573 ? -6.090 25.003 0.966 1.00 94.81 573 SER A N 1
ATOM 4436 C CA . SER A 1 573 ? -5.704 26.145 0.121 1.00 94.81 573 SER A CA 1
ATOM 4437 C C . SER A 1 573 ? -4.281 26.095 -0.450 1.00 94.81 573 SER A C 1
ATOM 4439 O O . SER A 1 573 ? -4.012 26.800 -1.418 1.00 94.81 573 SER A O 1
ATOM 4441 N N . ASP A 1 574 ? -3.377 25.283 0.107 1.00 95.31 574 ASP A N 1
ATOM 4442 C CA . ASP A 1 574 ? -1.982 25.223 -0.355 1.00 95.31 574 ASP A CA 1
ATOM 4443 C C . ASP A 1 574 ? -1.881 24.660 -1.783 1.00 95.31 574 ASP A C 1
ATOM 4445 O O . ASP A 1 574 ? -2.581 23.707 -2.132 1.00 95.31 574 ASP A O 1
ATOM 4449 N N . GLU A 1 575 ? -0.955 25.160 -2.598 1.00 92.88 575 GLU A N 1
ATOM 4450 C CA . GLU A 1 575 ? -0.656 24.536 -3.888 1.00 92.88 575 GLU A CA 1
ATOM 4451 C C . GLU A 1 575 ? 0.084 23.200 -3.681 1.00 92.88 575 GLU A C 1
ATOM 4453 O O . GLU A 1 575 ? 1.113 23.129 -3.005 1.00 92.88 575 GLU A O 1
ATOM 4458 N N . VAL A 1 576 ? -0.464 22.117 -4.245 1.00 94.44 576 VAL A N 1
ATOM 4459 C CA . VAL A 1 576 ? 0.072 20.745 -4.137 1.00 94.44 576 VAL A CA 1
ATOM 4460 C C . VAL A 1 576 ? 0.150 20.128 -5.536 1.00 94.44 576 VAL A C 1
ATOM 4462 O O . VAL A 1 576 ? -0.440 19.080 -5.823 1.00 94.44 576 VAL A O 1
ATOM 4465 N N . ASP A 1 577 ? 0.873 20.818 -6.426 1.00 93.19 577 ASP A N 1
ATOM 4466 C CA . ASP A 1 577 ? 1.117 20.375 -7.802 1.00 93.19 577 ASP A CA 1
ATOM 4467 C C . ASP A 1 577 ? 1.585 18.908 -7.836 1.00 93.19 577 ASP A C 1
ATOM 4469 O O . ASP A 1 577 ? 2.303 18.409 -6.962 1.00 93.19 577 ASP A O 1
ATOM 4473 N N . TYR A 1 578 ? 1.116 18.189 -8.847 1.00 94.12 578 TYR A N 1
ATOM 4474 C CA . TYR A 1 578 ? 1.512 16.822 -9.142 1.00 94.12 578 TYR A CA 1
ATOM 4475 C C . TYR A 1 578 ? 2.979 16.736 -9.587 1.00 94.12 578 TYR A C 1
ATOM 4477 O O . TYR A 1 578 ? 3.692 15.792 -9.233 1.00 94.12 578 TYR A O 1
ATOM 4485 N N . TRP A 1 579 ? 3.453 17.748 -10.318 1.00 92.56 579 TRP A N 1
ATOM 4486 C CA . TRP A 1 579 ? 4.826 17.815 -10.813 1.00 92.56 579 TRP A CA 1
ATOM 4487 C C . TRP A 1 579 ? 5.809 18.443 -9.819 1.00 92.56 579 TRP A C 1
ATOM 4489 O O . TRP A 1 579 ? 7.011 18.404 -10.078 1.00 92.56 579 TRP A O 1
ATOM 4499 N N . ALA A 1 580 ? 5.351 18.902 -8.649 1.00 92.69 580 ALA A N 1
ATOM 4500 C CA . ALA A 1 580 ? 6.216 19.385 -7.577 1.00 92.69 580 ALA A CA 1
ATOM 4501 C C . ALA A 1 580 ? 7.291 18.354 -7.180 1.00 92.69 580 ALA A C 1
ATOM 4503 O O . ALA A 1 580 ? 7.051 17.144 -7.136 1.00 92.69 580 ALA A O 1
ATOM 4504 N N . ASN A 1 581 ? 8.488 18.855 -6.872 1.00 90.19 581 ASN A N 1
ATOM 4505 C CA . ASN A 1 581 ? 9.662 18.027 -6.589 1.00 90.19 581 ASN A CA 1
ATOM 4506 C C . ASN A 1 581 ? 9.724 17.571 -5.124 1.00 90.19 581 ASN A C 1
ATOM 4508 O O . ASN A 1 581 ? 10.036 16.415 -4.854 1.00 90.19 581 ASN A O 1
ATOM 4512 N N . ASP A 1 582 ? 9.411 18.449 -4.167 1.00 93.38 582 ASP A N 1
ATOM 4513 C CA . ASP A 1 582 ? 9.377 18.097 -2.744 1.00 93.38 582 ASP A CA 1
ATOM 4514 C C . ASP A 1 582 ? 8.211 18.800 -2.030 1.00 93.38 582 ASP A C 1
ATOM 4516 O O . ASP A 1 582 ? 8.104 20.027 -2.010 1.00 93.38 582 ASP A O 1
ATOM 4520 N N . LEU A 1 583 ? 7.317 17.994 -1.457 1.00 95.50 583 LEU A N 1
ATOM 4521 C CA . LEU A 1 583 ? 6.126 18.416 -0.710 1.00 95.50 583 LEU A CA 1
ATOM 4522 C C . LEU A 1 583 ? 6.187 17.977 0.764 1.00 95.50 583 LEU A C 1
ATOM 4524 O O . LEU A 1 583 ? 5.232 18.193 1.507 1.00 95.50 583 LEU A O 1
ATOM 4528 N N . VAL A 1 584 ? 7.285 17.329 1.175 1.00 97.12 584 VAL A N 1
ATOM 4529 C CA . VAL A 1 584 ? 7.426 16.635 2.466 1.00 97.12 584 VAL A CA 1
ATOM 4530 C C . VAL A 1 584 ? 8.570 17.216 3.298 1.00 97.12 584 VAL A C 1
ATOM 4532 O O . VAL A 1 584 ? 8.491 17.203 4.529 1.00 97.12 584 VAL A O 1
ATOM 4535 N N . TYR A 1 585 ? 9.604 17.760 2.653 1.00 97.00 585 TYR A N 1
ATOM 4536 C CA . TYR A 1 585 ? 10.814 18.255 3.308 1.00 97.00 585 TYR A CA 1
ATOM 4537 C C . TYR A 1 585 ? 11.162 19.690 2.897 1.00 97.00 585 TYR A C 1
ATOM 4539 O O . TYR A 1 585 ? 10.837 20.126 1.793 1.00 97.00 585 TYR A O 1
ATOM 4547 N N . THR A 1 586 ? 11.810 20.434 3.793 1.00 95.50 586 THR A N 1
ATOM 4548 C CA . THR A 1 586 ? 12.266 21.820 3.565 1.00 95.50 586 THR A CA 1
ATOM 4549 C C . THR A 1 586 ? 13.772 21.934 3.328 1.00 95.50 586 THR A C 1
ATOM 4551 O O . THR A 1 586 ? 14.225 22.977 2.859 1.00 95.50 586 THR A O 1
ATOM 4554 N N . SER A 1 587 ? 14.552 20.886 3.616 1.00 94.81 587 SER A N 1
ATOM 4555 C CA . SER A 1 587 ? 16.013 20.890 3.474 1.00 94.81 587 SER A CA 1
ATOM 4556 C C . SER A 1 587 ? 16.566 19.681 2.709 1.00 94.81 587 SER A C 1
ATOM 4558 O O . SER A 1 587 ? 15.866 18.712 2.388 1.00 94.81 587 SER A O 1
ATOM 4560 N N . GLY A 1 588 ? 17.851 19.776 2.356 1.00 92.69 588 GLY A N 1
ATOM 4561 C CA . GLY A 1 588 ? 18.621 18.678 1.775 1.00 92.69 588 GLY A CA 1
ATOM 4562 C C . GLY A 1 588 ? 18.880 17.557 2.785 1.00 92.69 588 GLY A C 1
ATOM 4563 O O . GLY A 1 588 ? 18.728 17.730 3.988 1.00 92.69 588 GLY A O 1
ATOM 4564 N N . SER A 1 589 ? 19.267 16.386 2.286 1.00 93.00 589 SER A N 1
ATOM 4565 C CA . SER A 1 589 ? 19.614 15.238 3.126 1.00 93.00 589 SER A CA 1
ATOM 4566 C C . SER A 1 589 ? 20.925 15.461 3.885 1.00 93.00 589 SER A C 1
ATOM 4568 O O . SER A 1 589 ? 21.947 15.726 3.251 1.00 93.00 589 SER A O 1
ATOM 4570 N N . GLU A 1 590 ? 20.914 15.259 5.201 1.00 93.75 590 GLU A N 1
ATOM 4571 C CA . GLU A 1 590 ? 22.102 15.289 6.064 1.00 93.75 590 GLU A CA 1
ATOM 4572 C C . GLU A 1 590 ? 22.292 13.977 6.847 1.00 93.75 590 GLU A C 1
ATOM 4574 O O . GLU A 1 590 ? 21.326 13.269 7.138 1.00 93.75 590 GLU A O 1
ATOM 4579 N N . GLY A 1 591 ? 23.534 13.681 7.247 1.00 93.88 591 GLY A N 1
ATOM 4580 C CA . GLY A 1 591 ? 23.891 12.553 8.119 1.00 93.88 591 GLY A CA 1
ATOM 4581 C C . GLY A 1 591 ? 24.768 11.493 7.443 1.00 93.88 591 GLY A C 1
ATOM 4582 O O . GLY A 1 591 ? 24.897 11.455 6.219 1.00 93.88 591 GLY A O 1
ATOM 4583 N N . SER A 1 592 ? 25.394 10.623 8.241 1.00 93.06 592 SER A N 1
ATOM 4584 C CA . SER A 1 592 ? 26.406 9.660 7.762 1.00 93.06 592 SER A CA 1
ATOM 4585 C C . SER A 1 592 ? 25.893 8.593 6.784 1.00 93.06 592 SER A C 1
ATOM 4587 O O . SER A 1 592 ? 26.686 8.000 6.059 1.00 93.06 592 SER A O 1
ATOM 4589 N N . TYR A 1 593 ? 24.582 8.352 6.745 1.00 93.81 593 TYR A N 1
ATOM 4590 C CA . TYR A 1 593 ? 23.890 7.450 5.820 1.00 93.81 593 TYR A CA 1
ATOM 4591 C C . TYR A 1 593 ? 23.196 8.224 4.685 1.00 93.81 593 TYR A C 1
ATOM 4593 O O . TYR A 1 593 ? 22.242 7.729 4.085 1.00 93.81 593 TYR A O 1
ATOM 4601 N N . THR A 1 594 ? 23.619 9.453 4.379 1.00 91.19 594 THR A N 1
ATOM 4602 C CA . THR A 1 594 ? 23.141 10.205 3.206 1.00 91.19 594 THR A CA 1
ATOM 4603 C C . THR A 1 594 ? 24.192 10.223 2.109 1.00 91.19 594 THR A C 1
ATOM 4605 O O . THR A 1 594 ? 25.386 10.325 2.376 1.00 91.19 594 THR A O 1
ATOM 4608 N N . TYR A 1 595 ? 23.752 10.061 0.863 1.00 89.06 595 TYR A N 1
ATOM 4609 C CA . TYR A 1 595 ? 24.646 9.953 -0.282 1.00 89.06 595 TYR A CA 1
ATOM 4610 C C . TYR A 1 595 ? 23.960 10.407 -1.570 1.00 89.06 595 TYR A C 1
ATOM 4612 O O . TYR A 1 595 ? 22.759 10.231 -1.764 1.00 89.06 595 TYR A O 1
ATOM 4620 N N . SER A 1 596 ? 24.768 10.946 -2.477 1.00 81.94 596 SER A N 1
ATOM 4621 C CA . SER A 1 596 ? 24.440 11.122 -3.888 1.00 81.94 596 SER A CA 1
ATOM 4622 C C . SER A 1 596 ? 25.528 10.399 -4.666 1.00 81.94 596 SER A C 1
ATOM 4624 O O . SER A 1 596 ? 26.684 10.826 -4.646 1.00 81.94 596 SER A O 1
ATOM 4626 N N . THR A 1 597 ? 25.198 9.247 -5.250 1.00 83.19 597 THR A N 1
ATOM 4627 C CA . THR A 1 597 ? 26.232 8.381 -5.815 1.00 83.19 597 THR A CA 1
ATOM 4628 C C . THR A 1 597 ? 26.837 8.977 -7.080 1.00 83.19 597 THR A C 1
ATOM 4630 O O . THR A 1 597 ? 26.124 9.436 -7.970 1.00 83.19 597 THR A O 1
ATOM 4633 N N . LYS A 1 598 ? 28.165 8.908 -7.158 1.00 89.44 598 LYS A N 1
ATOM 4634 C CA . LYS A 1 598 ? 28.974 9.163 -8.350 1.00 89.44 598 LYS A CA 1
ATOM 4635 C C . LYS A 1 598 ? 29.919 7.983 -8.524 1.00 89.44 598 LYS A C 1
ATOM 4637 O O . LYS A 1 598 ? 30.470 7.516 -7.526 1.00 89.44 598 LYS A O 1
ATOM 4642 N N . ALA A 1 599 ? 30.112 7.518 -9.756 1.00 88.31 599 ALA A N 1
ATOM 4643 C CA . ALA A 1 599 ? 30.975 6.370 -10.029 1.00 88.31 599 ALA A CA 1
ATOM 4644 C C . ALA A 1 599 ? 32.413 6.622 -9.552 1.00 88.31 599 ALA A C 1
ATOM 4646 O O . ALA A 1 599 ? 33.019 5.748 -8.942 1.00 88.31 599 ALA A O 1
ATOM 4647 N N . GLU A 1 600 ? 32.919 7.847 -9.727 1.00 89.12 600 GLU A N 1
ATOM 4648 C CA . GLU A 1 600 ? 34.258 8.236 -9.286 1.00 89.12 600 GLU A CA 1
ATOM 4649 C C . GLU A 1 600 ? 34.437 8.063 -7.772 1.00 89.12 600 GLU A C 1
ATOM 4651 O O . GLU A 1 600 ? 35.449 7.530 -7.338 1.00 89.12 600 GLU A O 1
ATOM 4656 N N . SER A 1 601 ? 33.437 8.437 -6.967 1.00 89.50 601 SER A N 1
ATOM 4657 C CA . SER A 1 601 ? 33.507 8.299 -5.507 1.00 89.50 601 SER A CA 1
ATOM 4658 C C . SER A 1 601 ? 33.445 6.841 -5.047 1.00 89.50 601 SER A C 1
ATOM 4660 O O . SER A 1 601 ? 34.108 6.491 -4.075 1.00 89.50 601 SER A O 1
ATOM 4662 N N . VAL A 1 602 ? 32.695 5.983 -5.749 1.00 91.25 602 VAL A N 1
ATOM 4663 C CA . VAL A 1 602 ? 32.684 4.536 -5.473 1.00 91.25 602 VAL A CA 1
ATOM 4664 C C . VAL A 1 602 ? 34.035 3.909 -5.827 1.00 91.25 602 VAL A C 1
ATOM 4666 O O . VAL A 1 602 ? 34.545 3.103 -5.062 1.00 91.25 602 VAL A O 1
ATOM 4669 N N . LEU A 1 603 ? 34.651 4.305 -6.945 1.00 92.31 603 LEU A N 1
ATOM 4670 C CA . LEU A 1 603 ? 35.970 3.814 -7.367 1.00 92.31 603 LEU A CA 1
ATOM 4671 C C . LEU A 1 603 ? 37.134 4.406 -6.548 1.00 92.31 603 LEU A C 1
ATOM 4673 O O . LEU A 1 603 ? 38.229 3.843 -6.509 1.00 92.31 603 LEU A O 1
ATOM 4677 N N . GLU A 1 604 ? 36.934 5.542 -5.882 1.00 94.50 604 GLU A N 1
ATOM 4678 C CA . GLU A 1 604 ? 37.902 6.097 -4.932 1.00 94.50 604 GLU A CA 1
ATOM 4679 C C . GLU A 1 604 ? 38.014 5.239 -3.661 1.00 94.50 604 GLU A C 1
ATOM 4681 O O . GLU A 1 604 ? 39.134 5.035 -3.193 1.00 94.50 604 GLU A O 1
ATOM 4686 N N . ASP A 1 605 ? 36.897 4.706 -3.150 1.00 94.56 605 ASP A N 1
ATOM 4687 C CA . ASP A 1 605 ? 36.834 3.908 -1.914 1.00 94.56 605 ASP A CA 1
ATOM 4688 C C . ASP A 1 605 ? 35.687 2.860 -1.961 1.00 94.56 605 ASP A C 1
ATOM 4690 O O . ASP A 1 605 ? 34.611 3.081 -1.388 1.00 94.56 605 ASP A O 1
ATOM 4694 N N . PRO A 1 606 ? 35.873 1.726 -2.674 1.00 93.62 606 PRO A N 1
ATOM 4695 C CA . PRO A 1 606 ? 34.801 0.757 -2.918 1.00 93.62 606 PRO A CA 1
ATOM 4696 C C . PRO A 1 606 ? 34.217 0.155 -1.641 1.00 93.62 606 PRO A C 1
ATOM 4698 O O . PRO A 1 606 ? 32.999 0.026 -1.517 1.00 93.62 606 PRO A O 1
ATOM 4701 N N . ASP A 1 607 ? 35.067 -0.192 -0.676 1.00 94.56 607 ASP A N 1
ATOM 4702 C CA . ASP A 1 607 ? 34.657 -0.946 0.510 1.00 94.56 607 ASP A CA 1
ATOM 4703 C C . ASP A 1 607 ? 33.847 -0.078 1.476 1.00 94.56 607 ASP A C 1
ATOM 4705 O O . ASP A 1 607 ? 32.794 -0.510 1.949 1.00 94.56 607 ASP A O 1
ATOM 4709 N N . LYS A 1 608 ? 34.218 1.198 1.647 1.00 94.69 608 LYS A N 1
ATOM 4710 C CA . LYS A 1 608 ? 33.385 2.183 2.351 1.00 94.69 608 LYS A CA 1
ATOM 4711 C C . LYS A 1 608 ? 31.994 2.318 1.734 1.00 94.69 608 LYS A C 1
ATOM 4713 O O . LYS A 1 608 ? 31.019 2.480 2.468 1.00 94.69 608 LYS A O 1
ATOM 4718 N N . PHE A 1 609 ? 31.880 2.285 0.404 1.00 94.25 609 PHE A N 1
ATOM 4719 C CA . PHE A 1 609 ? 30.579 2.370 -0.263 1.00 94.25 609 PHE A CA 1
ATOM 4720 C C . PHE A 1 609 ? 29.767 1.074 -0.125 1.00 94.25 609 PHE A C 1
ATOM 4722 O O . PHE A 1 609 ? 28.572 1.163 0.163 1.00 94.25 609 PHE A O 1
ATOM 4729 N N . ARG A 1 610 ? 30.390 -0.113 -0.207 1.00 94.25 610 ARG A N 1
ATOM 4730 C CA . ARG A 1 610 ? 29.729 -1.392 0.132 1.00 94.25 610 ARG A CA 1
ATOM 4731 C C . ARG A 1 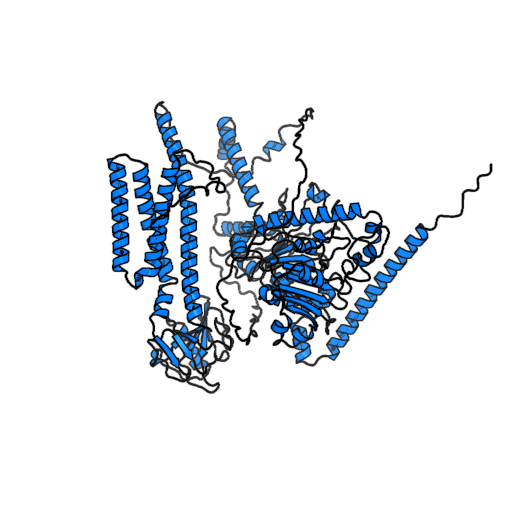610 ? 29.173 -1.368 1.559 1.00 94.25 610 ARG A C 1
ATOM 4733 O O . ARG A 1 610 ? 27.992 -1.655 1.759 1.00 94.25 610 ARG A O 1
ATOM 4740 N N . ASP A 1 611 ? 29.993 -0.963 2.530 1.00 95.25 611 ASP A N 1
ATOM 4741 C CA . ASP A 1 611 ? 29.610 -0.852 3.940 1.00 95.25 611 ASP A CA 1
ATOM 4742 C C . ASP A 1 611 ? 28.491 0.171 4.160 1.00 95.25 611 ASP A C 1
ATOM 4744 O O . ASP A 1 611 ? 27.576 -0.069 4.951 1.00 95.25 611 ASP A O 1
ATOM 4748 N N . LEU A 1 612 ? 28.532 1.309 3.460 1.00 95.19 612 LEU A N 1
ATOM 4749 C CA . LEU A 1 612 ? 27.493 2.336 3.512 1.00 95.19 612 LEU A CA 1
ATOM 4750 C C . LEU A 1 612 ? 26.149 1.805 2.998 1.00 95.19 612 LEU A C 1
ATOM 4752 O O . LEU A 1 612 ? 25.131 1.971 3.677 1.00 95.19 612 LEU A O 1
ATOM 4756 N N . TYR A 1 613 ? 26.125 1.160 1.829 1.00 95.88 613 TYR A N 1
ATOM 4757 C CA . TYR A 1 613 ? 24.890 0.622 1.252 1.00 95.88 613 TYR A CA 1
ATOM 4758 C C . TYR A 1 613 ? 24.340 -0.551 2.063 1.00 95.88 613 TYR A C 1
ATOM 4760 O O . TYR A 1 613 ? 23.131 -0.623 2.279 1.00 95.88 613 TYR A O 1
ATOM 4768 N N . GLU A 1 614 ? 25.201 -1.413 2.606 1.00 96.31 614 GLU A N 1
ATOM 4769 C CA . GLU A 1 614 ? 24.787 -2.502 3.492 1.00 96.31 614 GLU A CA 1
ATOM 4770 C C . GLU A 1 614 ? 24.234 -1.984 4.833 1.00 96.31 614 GLU A C 1
ATOM 4772 O O . GLU A 1 614 ? 23.217 -2.478 5.328 1.00 96.31 614 GLU A O 1
ATOM 4777 N N . GLN A 1 615 ? 24.825 -0.931 5.405 1.00 95.81 615 GLN A N 1
ATOM 4778 C CA . GLN A 1 615 ? 24.282 -0.270 6.595 1.00 95.81 615 GLN A CA 1
ATOM 4779 C C . GLN A 1 615 ? 22.942 0.429 6.323 1.00 95.81 615 GLN A C 1
ATOM 4781 O O . GLN A 1 615 ? 22.027 0.342 7.151 1.00 95.81 615 GLN A O 1
ATOM 4786 N N . CYS A 1 616 ? 22.790 1.070 5.159 1.00 95.75 616 CYS A N 1
ATOM 4787 C CA . CYS A 1 616 ? 21.511 1.629 4.720 1.00 95.75 616 CYS A CA 1
ATOM 4788 C C . CYS A 1 616 ? 20.465 0.521 4.543 1.00 95.75 616 CYS A C 1
ATOM 4790 O O . CYS A 1 616 ? 19.381 0.624 5.114 1.00 95.75 616 CYS A O 1
ATOM 4792 N N . TYR A 1 617 ? 20.800 -0.573 3.852 1.00 97.00 617 TYR A N 1
ATOM 4793 C CA . TYR A 1 617 ? 19.926 -1.737 3.694 1.00 97.00 617 TYR A CA 1
ATOM 4794 C C . TYR A 1 617 ? 19.427 -2.263 5.042 1.00 97.00 617 TYR A C 1
ATOM 4796 O O . TYR A 1 617 ? 18.219 -2.319 5.263 1.00 97.00 617 TYR A O 1
ATOM 4804 N N . ARG A 1 618 ? 20.332 -2.573 5.980 1.00 96.69 618 ARG A N 1
ATOM 4805 C CA . ARG A 1 618 ? 19.964 -3.084 7.313 1.00 96.69 618 ARG A CA 1
ATOM 4806 C C . ARG A 1 618 ? 19.067 -2.114 8.076 1.00 96.69 618 ARG A C 1
ATOM 4808 O O . ARG A 1 618 ? 18.157 -2.544 8.782 1.00 96.69 618 ARG A O 1
ATOM 4815 N N . MET A 1 619 ? 19.285 -0.805 7.945 1.00 95.81 619 MET A N 1
ATOM 4816 C CA . MET A 1 619 ? 18.398 0.202 8.531 1.00 95.81 619 MET A CA 1
ATOM 4817 C C . MET A 1 619 ? 16.990 0.130 7.918 1.00 95.81 619 MET A C 1
ATOM 4819 O O . MET A 1 619 ? 16.016 -0.033 8.654 1.00 95.81 619 MET A O 1
ATOM 4823 N N . ARG A 1 620 ? 16.877 0.183 6.585 1.00 96.81 620 ARG A N 1
ATOM 4824 C CA . ARG A 1 620 ? 15.588 0.169 5.869 1.00 96.81 620 ARG A CA 1
ATOM 4825 C C . ARG A 1 620 ? 14.845 -1.173 6.021 1.00 96.81 620 ARG A C 1
ATOM 4827 O O . ARG A 1 620 ? 13.623 -1.185 6.157 1.00 96.81 620 ARG A O 1
ATOM 4834 N N . GLN A 1 621 ? 15.560 -2.296 6.100 1.00 97.12 621 GLN A N 1
ATOM 4835 C CA . GLN A 1 621 ? 15.014 -3.622 6.421 1.00 97.12 621 GLN A CA 1
ATOM 4836 C C . GLN A 1 621 ? 14.373 -3.637 7.819 1.00 97.12 621 GLN A C 1
ATOM 4838 O O . GLN A 1 621 ? 13.243 -4.103 7.993 1.00 97.12 621 GLN A O 1
ATOM 4843 N N . ASN A 1 622 ? 15.065 -3.086 8.822 1.00 96.50 622 ASN A N 1
ATOM 4844 C CA . ASN A 1 622 ? 14.536 -2.981 10.181 1.00 96.50 622 ASN A CA 1
ATOM 4845 C C . ASN A 1 622 ? 13.307 -2.062 10.252 1.00 96.50 622 ASN A C 1
ATOM 4847 O O . ASN A 1 622 ? 12.344 -2.393 10.942 1.00 96.50 622 ASN A O 1
ATOM 4851 N N . GLU A 1 623 ? 13.294 -0.956 9.505 1.00 96.19 623 GLU A N 1
ATOM 4852 C CA . GLU A 1 623 ? 12.116 -0.094 9.359 1.00 96.19 623 GLU A CA 1
ATOM 4853 C C . GLU A 1 623 ? 10.888 -0.862 8.836 1.00 96.19 623 GLU A C 1
ATOM 4855 O O . GLU A 1 623 ? 9.814 -0.786 9.444 1.00 96.19 623 GLU A O 1
ATOM 4860 N N . LEU A 1 624 ? 11.042 -1.661 7.771 1.00 97.62 624 LEU A N 1
ATOM 4861 C CA . LEU A 1 624 ? 9.969 -2.516 7.248 1.00 97.62 624 LEU A CA 1
ATOM 4862 C C . LEU A 1 624 ? 9.492 -3.534 8.296 1.00 97.62 624 LEU A C 1
ATOM 4864 O O . LEU A 1 624 ? 8.288 -3.635 8.553 1.00 97.62 624 LEU A O 1
ATOM 4868 N N . HIS A 1 625 ? 10.411 -4.242 8.965 1.00 97.19 625 HIS A N 1
ATOM 4869 C CA . HIS A 1 625 ? 10.051 -5.192 10.023 1.00 97.19 625 HIS A CA 1
ATOM 4870 C C . HIS A 1 625 ? 9.275 -4.528 11.175 1.00 97.19 625 HIS A C 1
ATOM 4872 O O . HIS A 1 625 ? 8.281 -5.088 11.655 1.00 97.19 625 HIS A O 1
ATOM 4878 N N . LEU A 1 626 ? 9.695 -3.334 11.609 1.00 95.75 626 LEU A N 1
ATOM 4879 C CA . LEU A 1 626 ? 9.032 -2.561 12.660 1.00 95.75 626 LEU A CA 1
ATOM 4880 C C . LEU A 1 626 ? 7.603 -2.183 12.251 1.00 95.75 626 LEU A C 1
ATOM 4882 O O . LEU A 1 626 ? 6.667 -2.451 13.011 1.00 95.75 626 LEU A O 1
ATOM 4886 N N . ILE A 1 627 ? 7.414 -1.636 11.048 1.00 97.25 627 ILE A N 1
ATOM 4887 C CA . ILE A 1 627 ? 6.101 -1.230 10.523 1.00 97.25 627 ILE A CA 1
ATOM 4888 C C . ILE A 1 627 ? 5.157 -2.427 10.420 1.00 97.25 627 ILE A C 1
ATOM 4890 O O . ILE A 1 627 ? 4.070 -2.390 11.005 1.00 97.25 627 ILE A O 1
ATOM 4894 N N . ILE A 1 628 ? 5.593 -3.522 9.784 1.00 96.88 628 ILE A N 1
ATOM 4895 C CA . ILE A 1 628 ? 4.781 -4.739 9.633 1.00 96.88 628 ILE A CA 1
ATOM 4896 C C . ILE A 1 628 ? 4.380 -5.300 11.008 1.00 96.88 628 ILE A C 1
ATOM 4898 O O . ILE A 1 628 ? 3.223 -5.679 11.215 1.00 96.88 628 ILE A O 1
ATOM 4902 N N . SER A 1 629 ? 5.282 -5.265 12.000 1.00 94.50 629 SER A N 1
ATOM 4903 C CA . SER A 1 629 ? 4.987 -5.722 13.370 1.00 94.50 629 SER A CA 1
ATOM 4904 C C . SER A 1 629 ? 3.871 -4.929 14.072 1.00 94.50 629 SER A C 1
ATOM 4906 O O . SER A 1 629 ? 3.218 -5.456 14.980 1.00 94.50 629 SER A O 1
ATOM 4908 N N . LYS A 1 630 ? 3.641 -3.668 13.673 1.00 95.19 630 LYS A N 1
ATOM 4909 C CA . LYS A 1 630 ? 2.634 -2.767 14.261 1.00 95.19 630 LYS A CA 1
ATOM 4910 C C . LYS A 1 630 ? 1.402 -2.551 13.389 1.00 95.19 630 LYS A C 1
ATOM 4912 O O . LYS A 1 630 ? 0.509 -1.816 13.820 1.00 95.19 630 LYS A O 1
ATOM 4917 N N . LEU A 1 631 ? 1.312 -3.196 12.224 1.00 96.19 631 LEU A N 1
ATOM 4918 C CA . LEU A 1 631 ? 0.127 -3.111 11.377 1.00 96.19 631 LEU A CA 1
ATOM 4919 C C . LEU A 1 631 ? -1.143 -3.564 12.124 1.00 96.19 631 LEU A C 1
ATOM 4921 O O . LEU A 1 631 ? -1.117 -4.584 12.843 1.00 96.19 631 LEU A O 1
ATOM 4925 N N . PRO A 1 632 ? -2.277 -2.864 11.913 1.00 95.44 632 PRO A N 1
ATOM 4926 C CA . PRO A 1 632 ? -3.584 -3.313 12.369 1.00 95.44 632 PRO A CA 1
ATOM 4927 C C . PRO A 1 632 ? -3.857 -4.763 11.970 1.00 95.44 632 PRO A C 1
ATOM 4929 O O . PRO A 1 632 ? -3.448 -5.226 10.904 1.00 95.44 632 PRO A O 1
ATOM 4932 N N . ARG A 1 633 ? -4.601 -5.488 12.812 1.00 92.88 633 ARG A N 1
ATOM 4933 C CA . ARG A 1 633 ? -4.981 -6.878 12.510 1.00 92.88 633 ARG A CA 1
ATOM 4934 C C . ARG A 1 633 ? -5.798 -6.997 11.223 1.00 92.88 633 ARG A C 1
ATOM 4936 O O . ARG A 1 633 ? -5.686 -8.018 10.565 1.00 92.88 633 ARG A O 1
ATOM 4943 N N . TRP A 1 634 ? -6.596 -5.984 10.879 1.00 94.50 634 TRP A N 1
ATOM 4944 C CA . TRP A 1 634 ? -7.419 -6.007 9.670 1.00 94.50 634 TRP A CA 1
ATOM 4945 C C . TRP A 1 634 ? -6.568 -5.897 8.394 1.00 94.50 634 TRP A C 1
ATOM 4947 O O . TRP A 1 634 ? -6.765 -6.707 7.499 1.00 94.50 634 TRP A O 1
ATOM 4957 N N . VAL A 1 635 ? -5.552 -5.019 8.369 1.00 96.44 635 VAL A N 1
ATOM 4958 C CA . VAL A 1 635 ? -4.579 -4.927 7.259 1.00 96.44 635 VAL A CA 1
ATOM 4959 C C . VAL A 1 635 ? -3.859 -6.262 7.076 1.00 96.44 635 VAL A C 1
ATOM 4961 O O . VAL A 1 635 ? -3.815 -6.812 5.986 1.00 96.44 635 VAL A O 1
ATOM 4964 N N . ARG A 1 636 ? -3.351 -6.846 8.168 1.00 94.88 636 ARG A N 1
ATOM 4965 C CA . ARG A 1 636 ? -2.664 -8.147 8.114 1.00 94.88 636 ARG A CA 1
ATOM 4966 C C . ARG A 1 636 ? -3.570 -9.316 7.721 1.00 94.88 636 ARG A C 1
ATOM 4968 O O . ARG A 1 636 ? -3.075 -10.281 7.162 1.00 94.88 636 ARG A O 1
ATOM 4975 N N . ALA A 1 637 ? -4.869 -9.244 8.011 1.00 92.81 637 ALA A N 1
ATOM 4976 C CA . ALA A 1 637 ? -5.831 -10.273 7.618 1.00 92.81 637 ALA A CA 1
ATOM 4977 C C . ALA A 1 637 ? -6.272 -10.154 6.148 1.00 92.81 637 ALA A C 1
ATOM 4979 O O . ALA A 1 637 ? -6.567 -11.171 5.536 1.00 92.81 637 ALA A O 1
ATOM 4980 N N . GLN A 1 638 ? -6.311 -8.939 5.591 1.00 94.44 638 GLN A N 1
ATOM 4981 C CA . GLN A 1 638 ? -6.531 -8.712 4.155 1.00 94.44 638 GLN A CA 1
ATOM 4982 C C . GLN A 1 638 ? -5.275 -8.977 3.313 1.00 94.44 638 GLN A C 1
ATOM 4984 O O . GLN A 1 638 ? -5.386 -9.247 2.123 1.00 94.44 638 GLN A O 1
ATOM 4989 N N . GLY A 1 639 ? -4.097 -8.887 3.931 1.00 97.56 639 GLY A N 1
ATOM 4990 C CA . GLY A 1 639 ? -2.823 -8.819 3.230 1.00 97.56 639 GLY A CA 1
ATOM 4991 C C . GLY A 1 639 ? -2.484 -7.388 2.801 1.00 97.56 639 GLY A C 1
ATOM 4992 O O . GLY A 1 639 ? -3.304 -6.468 2.857 1.00 97.56 639 GLY A O 1
ATOM 4993 N N . PHE A 1 640 ? -1.232 -7.186 2.415 1.00 98.38 640 PHE A N 1
ATOM 4994 C CA . PHE A 1 640 ? -0.700 -5.906 1.967 1.00 98.38 640 PHE A CA 1
ATOM 4995 C C . PHE A 1 640 ? 0.338 -6.114 0.864 1.00 98.38 640 PHE A C 1
ATOM 4997 O O . PHE A 1 640 ? 0.954 -7.171 0.755 1.00 98.38 640 PHE A O 1
ATOM 5004 N N . PHE A 1 641 ? 0.552 -5.085 0.055 1.00 98.75 641 PHE A N 1
ATOM 5005 C CA . PHE A 1 641 ? 1.661 -5.038 -0.892 1.00 98.75 641 PHE A CA 1
ATOM 5006 C C . PHE A 1 641 ? 2.873 -4.372 -0.246 1.00 98.75 641 PHE A C 1
ATOM 5008 O O . PHE A 1 641 ? 2.732 -3.524 0.642 1.00 98.75 641 PHE A O 1
ATOM 5015 N N . ILE A 1 642 ? 4.062 -4.713 -0.729 1.00 98.62 642 ILE A N 1
ATOM 5016 C CA . ILE A 1 642 ? 5.293 -3.974 -0.436 1.00 98.62 642 ILE A CA 1
ATOM 5017 C C . ILE A 1 642 ? 5.832 -3.374 -1.733 1.00 98.62 642 ILE A C 1
ATOM 5019 O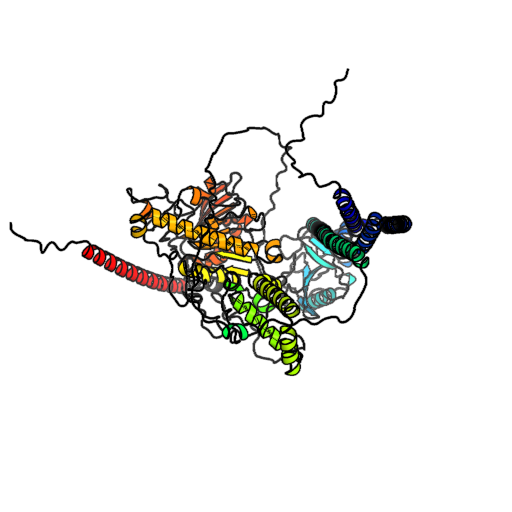 O . ILE A 1 642 ? 5.679 -3.946 -2.809 1.00 98.62 642 ILE A O 1
ATOM 5023 N N . GLY A 1 643 ? 6.456 -2.208 -1.663 1.00 98.44 643 GLY A N 1
ATOM 5024 C CA . GLY A 1 643 ? 7.074 -1.625 -2.845 1.00 98.44 643 GLY A CA 1
ATOM 5025 C C . GLY A 1 643 ? 8.022 -0.496 -2.514 1.00 98.44 643 GLY A C 1
ATOM 5026 O O . GLY A 1 643 ? 8.016 0.017 -1.397 1.00 98.44 643 GLY A O 1
ATOM 5027 N N . GLY A 1 644 ? 8.853 -0.115 -3.471 1.00 98.12 644 GLY A N 1
ATOM 5028 C CA . GLY A 1 644 ? 9.776 0.992 -3.279 1.00 98.12 644 GLY A CA 1
ATOM 5029 C C . GLY A 1 644 ? 10.463 1.430 -4.558 1.00 98.12 644 GLY A C 1
ATOM 5030 O O . GLY A 1 644 ? 10.341 0.772 -5.591 1.00 98.12 644 GLY A O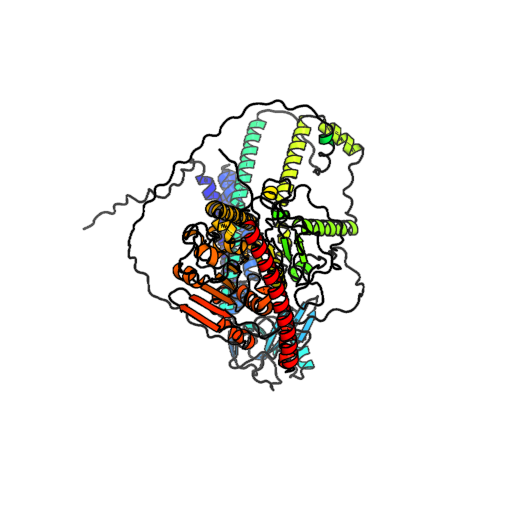 1
ATOM 5031 N N . THR A 1 645 ? 11.196 2.539 -4.457 1.00 97.69 645 THR A N 1
ATOM 5032 C CA . THR A 1 645 ? 12.007 3.101 -5.549 1.00 97.69 645 THR A CA 1
ATOM 5033 C C . THR A 1 645 ? 13.473 3.218 -5.132 1.00 97.69 645 THR A C 1
ATOM 5035 O O . THR A 1 645 ? 13.750 3.623 -4.000 1.00 97.69 645 THR A O 1
ATOM 5038 N N . SER A 1 646 ? 14.416 2.906 -6.029 1.00 96.06 646 SER A N 1
ATOM 5039 C CA . SER A 1 646 ? 15.863 3.099 -5.818 1.00 96.06 646 SER A CA 1
ATOM 5040 C C . SER A 1 646 ? 16.373 2.378 -4.551 1.00 96.06 646 SER A C 1
ATOM 5042 O O . SER A 1 646 ? 16.182 1.172 -4.423 1.00 96.06 646 SER A O 1
ATOM 5044 N N . GLU A 1 647 ? 16.945 3.075 -3.561 1.00 97.31 647 GLU A N 1
ATOM 5045 C CA . GLU A 1 647 ? 17.286 2.502 -2.238 1.00 97.31 647 GLU A CA 1
ATOM 5046 C C . GLU A 1 647 ? 16.131 1.708 -1.593 1.00 97.31 647 GLU A C 1
ATOM 5048 O O . GLU A 1 647 ? 16.331 0.628 -1.029 1.00 97.31 647 GLU A O 1
ATOM 5053 N N . GLY A 1 648 ? 14.901 2.214 -1.696 1.00 97.75 648 GLY A N 1
ATOM 5054 C CA . GLY A 1 648 ? 13.719 1.522 -1.193 1.00 97.75 648 GLY A CA 1
ATOM 5055 C C . GLY A 1 648 ? 13.372 0.277 -2.010 1.00 97.75 648 GLY A C 1
ATOM 5056 O O . GLY A 1 648 ? 12.948 -0.726 -1.438 1.00 97.75 648 GLY A O 1
ATOM 5057 N N . ALA A 1 649 ? 13.620 0.302 -3.322 1.00 98.00 649 ALA A N 1
ATOM 5058 C CA . ALA A 1 649 ? 13.440 -0.844 -4.210 1.00 98.00 649 ALA A CA 1
ATOM 5059 C C . ALA A 1 649 ? 14.473 -1.943 -3.931 1.00 98.00 649 ALA A C 1
ATOM 5061 O O . ALA A 1 649 ? 14.087 -3.095 -3.774 1.00 98.00 649 ALA A O 1
ATOM 5062 N N . MET A 1 650 ? 15.753 -1.591 -3.762 1.00 97.56 650 MET A N 1
ATOM 5063 C CA . MET A 1 650 ? 16.798 -2.519 -3.305 1.00 97.56 650 MET A CA 1
ATOM 5064 C C . MET A 1 650 ? 16.450 -3.116 -1.934 1.00 97.56 650 MET A C 1
ATOM 5066 O O . MET A 1 650 ? 16.661 -4.305 -1.703 1.00 97.56 650 MET A O 1
ATOM 5070 N N . THR A 1 651 ? 15.857 -2.323 -1.033 1.00 97.81 651 THR A N 1
ATOM 5071 C CA . THR A 1 651 ? 15.415 -2.831 0.274 1.00 97.81 651 THR A CA 1
ATOM 5072 C C . THR A 1 651 ? 14.315 -3.873 0.103 1.00 97.81 651 THR A C 1
ATOM 5074 O O . THR A 1 651 ? 14.428 -4.952 0.669 1.00 97.81 651 THR A O 1
ATOM 5077 N N . VAL A 1 652 ? 13.278 -3.580 -0.691 1.00 98.19 652 VAL A N 1
ATOM 5078 C CA . VAL A 1 652 ? 12.150 -4.493 -0.954 1.00 98.19 652 VAL A CA 1
ATOM 5079 C C . VAL A 1 652 ? 12.570 -5.735 -1.746 1.00 98.19 652 VAL A C 1
ATOM 5081 O O . VAL A 1 652 ? 12.050 -6.818 -1.483 1.00 98.19 652 VAL A O 1
ATOM 5084 N N . ALA A 1 653 ? 13.525 -5.604 -2.669 1.00 97.81 653 ALA A N 1
ATOM 5085 C CA . ALA A 1 653 ? 14.090 -6.721 -3.417 1.00 97.81 653 ALA A CA 1
ATOM 5086 C C . ALA A 1 653 ? 14.767 -7.725 -2.475 1.00 97.81 653 ALA A C 1
ATOM 5088 O O . ALA A 1 653 ? 14.466 -8.910 -2.524 1.00 97.81 653 ALA A O 1
ATOM 5089 N N . ARG A 1 654 ? 15.621 -7.243 -1.566 1.00 97.12 654 ARG A N 1
ATOM 5090 C CA . ARG A 1 654 ? 16.401 -8.072 -0.629 1.00 97.12 654 ARG A CA 1
ATOM 5091 C C . ARG A 1 654 ? 15.619 -8.503 0.626 1.00 97.12 654 ARG A C 1
ATOM 5093 O O . ARG A 1 654 ? 16.124 -9.290 1.422 1.00 97.12 654 ARG A O 1
ATOM 5100 N N . PHE A 1 655 ? 14.409 -7.979 0.836 1.00 97.44 655 PHE A N 1
ATOM 5101 C CA . PHE A 1 655 ? 13.644 -8.161 2.071 1.00 97.44 655 PHE A CA 1
ATOM 5102 C C . PHE A 1 655 ? 13.164 -9.606 2.267 1.00 97.44 655 PHE A C 1
ATOM 5104 O O . PHE A 1 655 ? 12.356 -10.107 1.486 1.00 97.44 655 PHE A O 1
ATOM 5111 N N . ASP A 1 656 ? 13.583 -10.245 3.364 1.00 95.19 656 ASP A N 1
ATOM 5112 C CA . ASP A 1 656 ? 12.986 -11.511 3.796 1.00 95.19 656 ASP A CA 1
ATOM 5113 C C . ASP A 1 656 ? 11.568 -11.299 4.352 1.00 95.19 656 ASP A C 1
ATOM 5115 O O . ASP A 1 656 ? 11.358 -10.877 5.499 1.00 95.19 656 ASP A O 1
ATOM 5119 N N . ASP A 1 657 ? 10.586 -11.629 3.516 1.00 92.75 657 ASP A N 1
ATOM 5120 C CA . ASP A 1 657 ? 9.173 -11.658 3.852 1.00 92.75 657 ASP A CA 1
ATOM 5121 C C . ASP A 1 657 ? 8.594 -13.061 4.107 1.00 92.75 657 ASP A C 1
ATOM 5123 O O . ASP A 1 657 ? 7.411 -13.150 4.450 1.00 92.75 657 ASP A O 1
ATOM 5127 N N . GLN A 1 658 ? 9.389 -14.146 4.066 1.00 93.06 658 GLN A N 1
ATOM 5128 C CA . GLN A 1 658 ? 8.892 -15.510 4.349 1.00 93.06 658 GLN A CA 1
ATOM 5129 C C . GLN A 1 658 ? 8.221 -15.580 5.725 1.00 93.06 658 GLN A C 1
ATOM 5131 O O . GLN A 1 658 ? 7.149 -16.166 5.890 1.00 93.06 658 GLN A O 1
ATOM 5136 N N . ARG A 1 659 ? 8.796 -14.872 6.704 1.00 91.88 659 ARG A N 1
ATOM 5137 C CA . ARG A 1 659 ? 8.274 -14.705 8.071 1.00 91.88 659 ARG A CA 1
ATOM 5138 C C . ARG A 1 659 ? 6.870 -14.084 8.174 1.00 91.88 659 ARG A C 1
ATOM 5140 O O . ARG A 1 659 ? 6.297 -14.071 9.265 1.00 91.88 659 ARG A O 1
ATOM 5147 N N . TYR A 1 660 ? 6.331 -13.525 7.091 1.00 93.31 660 TYR A N 1
ATOM 5148 C CA . TYR A 1 660 ? 4.969 -12.987 7.020 1.00 93.31 660 TYR A CA 1
ATOM 5149 C C . TYR A 1 660 ? 4.002 -13.918 6.273 1.00 93.31 660 TYR A C 1
ATOM 5151 O O . TYR A 1 660 ? 2.786 -13.711 6.343 1.00 93.31 660 TYR A O 1
ATOM 5159 N N . GLY A 1 661 ? 4.501 -14.980 5.636 1.00 87.12 661 GLY A N 1
ATOM 5160 C CA . GLY A 1 661 ? 3.702 -15.953 4.898 1.00 87.12 661 GLY A CA 1
ATOM 5161 C C . GLY A 1 661 ? 2.856 -15.289 3.810 1.00 87.12 661 GLY A C 1
ATOM 5162 O O . GLY A 1 661 ? 3.299 -14.369 3.131 1.00 87.12 661 GLY A O 1
ATOM 5163 N N . ARG A 1 662 ? 1.591 -15.702 3.689 1.00 89.94 662 ARG A N 1
ATOM 5164 C CA . ARG A 1 662 ? 0.639 -15.185 2.684 1.00 89.94 662 ARG A CA 1
ATOM 5165 C C . ARG A 1 662 ? 0.124 -13.754 2.949 1.00 89.94 662 ARG A C 1
ATOM 5167 O O . ARG A 1 662 ? -0.854 -13.344 2.339 1.00 89.94 662 ARG A O 1
ATOM 5174 N N . GLN A 1 663 ? 0.731 -12.998 3.871 1.00 96.25 663 GLN A N 1
ATOM 5175 C CA . GLN A 1 663 ? 0.346 -11.600 4.127 1.00 96.25 663 GLN A CA 1
ATOM 5176 C C . GLN A 1 663 ? 0.858 -10.631 3.053 1.00 96.25 663 GLN A C 1
ATOM 5178 O O . GLN A 1 663 ? 0.253 -9.575 2.885 1.00 96.25 663 GLN A O 1
ATOM 5183 N N . VAL A 1 664 ? 1.949 -10.958 2.351 1.00 97.62 664 VAL A N 1
ATOM 5184 C CA . VAL A 1 664 ? 2.455 -10.134 1.244 1.00 97.62 664 VAL A CA 1
ATOM 5185 C C . VAL A 1 664 ? 1.791 -10.590 -0.054 1.00 97.62 664 VAL A C 1
ATOM 5187 O O . VAL A 1 664 ? 2.006 -11.712 -0.504 1.00 97.62 664 VAL A O 1
ATOM 5190 N N . LEU A 1 665 ? 0.957 -9.725 -0.635 1.00 98.00 665 LEU A N 1
ATOM 5191 C CA . LEU A 1 665 ? 0.147 -10.024 -1.828 1.00 98.00 665 LEU A CA 1
ATOM 5192 C C . LEU A 1 665 ? 0.912 -9.840 -3.149 1.00 98.00 665 LEU A C 1
ATOM 5194 O O . LEU A 1 665 ? 0.478 -10.310 -4.196 1.00 98.00 665 LEU A O 1
ATOM 5198 N N . GLY A 1 666 ? 2.032 -9.123 -3.098 1.00 98.12 666 GLY A N 1
ATOM 5199 C CA . GLY A 1 666 ? 2.884 -8.798 -4.235 1.00 98.12 666 GLY A CA 1
ATOM 5200 C C . GLY A 1 666 ? 3.933 -7.761 -3.839 1.00 98.12 666 GLY A C 1
ATOM 5201 O O . GLY A 1 666 ? 3.721 -6.982 -2.898 1.00 98.12 666 GLY A O 1
ATOM 5202 N N . ARG A 1 667 ? 5.053 -7.738 -4.566 1.00 97.75 667 ARG A N 1
ATOM 5203 C CA . ARG A 1 667 ? 6.127 -6.751 -4.400 1.00 97.75 667 ARG A CA 1
ATOM 5204 C C . ARG A 1 667 ? 6.408 -5.995 -5.700 1.00 97.75 667 ARG A C 1
ATOM 5206 O O . ARG A 1 667 ? 6.428 -6.608 -6.765 1.00 97.75 667 ARG A O 1
ATOM 5213 N N . PHE A 1 668 ? 6.656 -4.684 -5.628 1.00 98.56 668 PHE A N 1
ATOM 5214 C CA . PHE A 1 668 ? 7.141 -3.912 -6.781 1.00 98.56 668 PHE A CA 1
ATOM 5215 C C . PHE A 1 668 ? 8.465 -3.186 -6.503 1.00 98.56 668 PHE A C 1
ATOM 5217 O O . PHE A 1 668 ? 8.681 -2.612 -5.436 1.00 98.56 668 PHE A O 1
ATOM 5224 N N . ILE A 1 669 ? 9.361 -3.233 -7.484 1.00 98.50 669 ILE A N 1
ATOM 5225 C CA . ILE A 1 669 ? 10.767 -2.834 -7.403 1.00 98.50 669 ILE A CA 1
ATOM 5226 C C . ILE A 1 669 ? 11.008 -1.841 -8.544 1.00 98.50 669 ILE A C 1
ATOM 5228 O O . ILE A 1 669 ? 11.204 -2.241 -9.693 1.00 98.50 669 ILE A O 1
ATOM 5232 N N . ASN A 1 670 ? 10.921 -0.548 -8.228 1.00 98.31 670 ASN A N 1
ATOM 5233 C CA . ASN A 1 670 ? 10.998 0.545 -9.196 1.00 98.31 670 ASN A CA 1
ATOM 5234 C C . ASN A 1 670 ? 12.397 1.190 -9.215 1.00 98.31 670 ASN A C 1
ATOM 5236 O O . ASN A 1 670 ? 12.974 1.463 -8.162 1.00 98.31 670 ASN A O 1
ATOM 5240 N N . SER A 1 671 ? 12.944 1.451 -10.399 1.00 97.12 671 SER A N 1
ATOM 5241 C CA . SER A 1 671 ? 14.267 2.064 -10.598 1.00 97.12 671 SER A CA 1
ATOM 5242 C C . SER A 1 671 ? 15.383 1.373 -9.790 1.00 97.12 671 SER A C 1
ATOM 5244 O O . SER A 1 671 ? 16.137 2.016 -9.061 1.00 97.12 671 SER A O 1
ATOM 5246 N N . PHE A 1 672 ? 15.441 0.041 -9.860 1.00 97.69 672 PHE A N 1
ATOM 5247 C CA . PHE A 1 672 ? 16.547 -0.799 -9.383 1.00 97.69 672 PHE A CA 1
ATOM 5248 C C . PHE A 1 672 ? 16.592 -2.067 -10.242 1.00 97.69 672 PHE A C 1
ATOM 5250 O O . PHE A 1 672 ? 15.538 -2.644 -10.523 1.00 97.69 672 PHE A O 1
ATOM 5257 N N . SER A 1 673 ? 17.779 -2.486 -10.684 1.00 96.00 673 SER A N 1
ATOM 5258 C CA . SER A 1 673 ? 17.892 -3.532 -11.705 1.00 96.00 673 SER A CA 1
ATOM 5259 C C . SER A 1 673 ? 17.825 -4.964 -11.177 1.00 96.00 673 SER A C 1
ATOM 5261 O O . SER A 1 673 ? 17.518 -5.844 -11.964 1.00 96.00 673 SER A O 1
ATOM 5263 N N . ILE A 1 674 ? 18.006 -5.217 -9.872 1.00 96.12 674 ILE A N 1
ATOM 5264 C CA . ILE A 1 674 ? 18.066 -6.589 -9.313 1.00 96.12 674 ILE A CA 1
ATOM 5265 C C . ILE A 1 674 ? 19.216 -7.401 -9.957 1.00 96.12 674 ILE A C 1
ATOM 5267 O O . ILE A 1 674 ? 19.043 -8.535 -10.392 1.00 96.12 674 ILE A O 1
ATOM 5271 N N . GLU A 1 675 ? 20.393 -6.782 -10.041 1.00 96.06 675 GLU A N 1
ATOM 5272 C CA . GLU A 1 675 ? 21.644 -7.358 -10.556 1.00 96.06 675 GLU A CA 1
ATOM 5273 C C . GLU A 1 675 ? 22.778 -7.049 -9.573 1.00 96.06 675 GLU A C 1
ATOM 5275 O O . GLU A 1 675 ? 22.660 -6.115 -8.767 1.00 96.06 675 GLU A O 1
ATOM 5280 N N . TYR A 1 676 ? 23.890 -7.789 -9.629 1.00 96.69 676 TYR A N 1
ATOM 5281 C CA . TYR A 1 676 ? 25.048 -7.465 -8.803 1.00 96.69 676 TYR A CA 1
ATOM 5282 C C . TYR A 1 676 ? 25.753 -6.244 -9.389 1.00 96.69 676 TYR A C 1
ATOM 5284 O O . TYR A 1 676 ? 26.365 -6.270 -10.455 1.00 96.69 676 TYR A O 1
ATOM 5292 N N . CYS A 1 677 ? 25.653 -5.129 -8.676 1.00 95.56 677 CYS A N 1
ATOM 5293 C CA . CYS A 1 677 ? 26.226 -3.851 -9.068 1.00 95.56 677 CYS A CA 1
ATOM 5294 C C . CYS A 1 677 ? 26.875 -3.150 -7.867 1.00 95.56 677 CYS A C 1
ATOM 5296 O O . CYS A 1 677 ? 26.896 -3.668 -6.750 1.00 95.56 677 CYS A O 1
ATOM 5298 N N . TYR A 1 678 ? 27.343 -1.917 -8.079 1.00 94.19 678 TYR A N 1
ATOM 5299 C CA . TYR A 1 678 ? 27.948 -1.064 -7.049 1.00 94.19 678 TYR A CA 1
ATOM 5300 C C . TYR A 1 678 ? 27.129 -0.917 -5.745 1.00 94.19 678 TYR A C 1
ATOM 5302 O O . TYR A 1 678 ? 27.668 -0.540 -4.707 1.00 94.19 678 TYR A O 1
ATOM 5310 N N . PHE A 1 679 ? 25.815 -1.150 -5.813 1.00 93.06 679 PHE A N 1
ATOM 5311 C CA . PHE A 1 679 ? 24.841 -0.913 -4.744 1.00 93.06 679 PHE A CA 1
ATOM 5312 C C . PHE A 1 679 ? 24.581 -2.150 -3.869 1.00 93.06 679 PHE A C 1
ATOM 5314 O O . PHE A 1 679 ? 23.927 -2.070 -2.830 1.00 93.06 679 PHE A O 1
ATOM 5321 N N . THR A 1 680 ? 25.111 -3.298 -4.286 1.00 94.12 680 THR A N 1
ATOM 5322 C CA . THR A 1 680 ? 25.007 -4.596 -3.617 1.00 94.12 680 THR A CA 1
ATOM 5323 C C . THR A 1 680 ? 26.416 -5.057 -3.232 1.00 94.12 680 THR A C 1
ATOM 5325 O O . THR A 1 680 ? 27.276 -5.113 -4.108 1.00 94.12 680 THR A O 1
ATOM 5328 N N . PRO A 1 681 ? 26.709 -5.384 -1.960 1.00 93.19 681 PRO A N 1
ATOM 5329 C CA . PRO A 1 681 ? 28.084 -5.659 -1.523 1.00 93.19 681 PRO A CA 1
ATOM 5330 C C . PRO A 1 681 ? 28.722 -6.904 -2.167 1.00 93.19 681 PRO A C 1
ATOM 5332 O O . PRO A 1 681 ? 29.946 -6.962 -2.297 1.00 93.19 681 PRO A O 1
ATOM 5335 N N . ASN A 1 682 ? 27.907 -7.889 -2.558 1.00 94.00 682 ASN A N 1
ATOM 5336 C CA . ASN A 1 682 ? 28.300 -9.165 -3.162 1.00 94.00 682 ASN A CA 1
ATOM 5337 C C . ASN A 1 682 ? 27.151 -9.722 -4.045 1.00 94.00 682 ASN A C 1
ATOM 5339 O O . ASN A 1 682 ? 26.040 -9.186 -3.974 1.00 94.00 682 ASN A O 1
ATOM 5343 N N . PRO A 1 683 ? 27.375 -10.785 -4.847 1.00 94.44 683 PRO A N 1
ATOM 5344 C CA . PRO A 1 683 ? 26.336 -11.359 -5.709 1.00 94.44 683 PRO A CA 1
ATOM 5345 C C . PRO A 1 683 ? 25.100 -11.878 -4.962 1.00 94.44 683 PRO A C 1
ATOM 5347 O O . PRO A 1 683 ? 23.978 -11.693 -5.420 1.00 94.44 683 PRO A O 1
ATOM 5350 N N . ASP A 1 684 ? 25.263 -12.459 -3.770 1.00 94.19 684 ASP A N 1
ATOM 5351 C CA . ASP A 1 684 ? 24.118 -12.923 -2.972 1.00 94.19 684 ASP A CA 1
ATOM 5352 C C . ASP A 1 684 ? 23.210 -11.777 -2.502 1.00 94.19 684 ASP A C 1
ATOM 5354 O O . ASP A 1 684 ? 22.022 -11.982 -2.269 1.00 94.19 684 ASP A O 1
ATOM 5358 N N . ALA A 1 685 ? 23.732 -10.552 -2.407 1.00 95.00 685 ALA A N 1
ATOM 5359 C CA . ALA A 1 685 ? 22.948 -9.362 -2.102 1.00 95.00 685 ALA A CA 1
ATOM 5360 C C . ALA A 1 685 ? 22.171 -8.794 -3.305 1.00 95.00 685 ALA A C 1
ATOM 5362 O O . ALA A 1 685 ? 21.344 -7.906 -3.097 1.00 95.00 685 ALA A O 1
ATOM 5363 N N . ALA A 1 686 ? 22.413 -9.275 -4.529 1.00 92.94 686 ALA A N 1
ATOM 5364 C CA . ALA A 1 686 ? 21.600 -8.954 -5.707 1.00 92.94 686 ALA A CA 1
ATOM 5365 C C . ALA A 1 686 ? 20.324 -9.800 -5.797 1.00 92.94 686 ALA A C 1
ATOM 5367 O O . ALA A 1 686 ? 19.311 -9.348 -6.332 1.00 92.94 686 ALA A O 1
ATOM 5368 N N . LYS A 1 687 ? 20.373 -11.008 -5.228 1.00 94.94 687 LYS A N 1
ATOM 5369 C CA . LYS A 1 687 ? 19.269 -11.963 -5.212 1.00 94.94 687 LYS A CA 1
ATOM 5370 C C . LYS A 1 687 ? 18.042 -11.392 -4.500 1.00 94.94 687 LYS A C 1
ATOM 5372 O O . LYS A 1 687 ? 18.132 -10.769 -3.438 1.00 94.94 687 LYS A O 1
ATOM 5377 N N . LEU A 1 688 ? 16.872 -11.666 -5.071 1.00 95.75 688 LEU A N 1
ATOM 5378 C CA . LEU A 1 688 ? 15.578 -11.452 -4.446 1.00 95.75 688 LEU A CA 1
ATOM 5379 C C . LEU A 1 688 ? 15.504 -12.256 -3.140 1.00 95.75 688 LEU A C 1
ATOM 5381 O O . LEU A 1 688 ? 15.710 -13.470 -3.134 1.00 95.75 688 LEU A O 1
ATOM 5385 N N . GLY A 1 689 ? 15.217 -11.568 -2.041 1.00 94.69 689 GLY A N 1
ATOM 5386 C CA . GLY A 1 689 ? 15.031 -12.157 -0.724 1.00 94.69 689 GLY A CA 1
ATOM 5387 C C . GLY A 1 689 ? 13.578 -12.543 -0.461 1.00 94.69 689 GLY A C 1
ATOM 5388 O O . GLY A 1 689 ? 12.638 -12.007 -1.054 1.00 94.69 689 GLY A O 1
ATOM 5389 N N . GLY A 1 690 ? 13.390 -13.446 0.497 1.00 94.12 690 GLY A N 1
ATOM 5390 C CA . GLY A 1 690 ? 12.069 -13.797 0.996 1.00 94.12 690 GLY A CA 1
ATOM 5391 C C . GLY A 1 690 ? 11.370 -14.901 0.200 1.00 94.12 690 GLY A C 1
ATOM 5392 O O . GLY A 1 690 ? 11.982 -15.896 -0.185 1.00 94.12 690 GLY A O 1
ATOM 5393 N N . ASN A 1 691 ? 10.053 -14.783 0.050 1.00 94.88 691 ASN A N 1
ATOM 5394 C CA . ASN A 1 691 ? 9.210 -15.778 -0.602 1.00 94.88 691 ASN A CA 1
ATOM 5395 C C . ASN A 1 691 ? 9.131 -15.545 -2.123 1.00 94.88 691 ASN A C 1
ATOM 5397 O O . ASN A 1 691 ? 8.529 -14.569 -2.579 1.00 94.88 691 ASN A O 1
ATOM 5401 N N . LEU A 1 692 ? 9.692 -16.483 -2.890 1.00 95.19 692 LEU A N 1
ATOM 5402 C CA . LEU A 1 692 ? 9.757 -16.472 -4.358 1.00 95.19 692 LEU A CA 1
ATOM 5403 C C . LEU A 1 692 ? 8.382 -16.663 -5.033 1.00 95.19 692 LEU A C 1
ATOM 5405 O O . LEU A 1 692 ? 8.216 -16.292 -6.191 1.00 95.19 692 LEU A O 1
ATOM 5409 N N . ALA A 1 693 ? 7.377 -17.147 -4.293 1.00 95.00 693 ALA A N 1
ATOM 5410 C CA . ALA A 1 693 ? 5.990 -17.241 -4.756 1.00 95.00 693 ALA A CA 1
ATOM 5411 C C . ALA A 1 693 ? 5.223 -15.902 -4.710 1.00 95.00 693 ALA A C 1
ATOM 5413 O O . ALA A 1 693 ? 4.066 -15.827 -5.125 1.00 95.00 693 ALA A O 1
ATOM 5414 N N . VAL A 1 694 ? 5.819 -14.833 -4.162 1.00 97.12 694 VAL A N 1
ATOM 5415 C CA . VAL A 1 694 ? 5.197 -13.499 -4.115 1.00 97.12 694 VAL A CA 1
ATOM 5416 C C . VAL A 1 694 ? 5.333 -12.829 -5.487 1.00 97.12 694 VAL A C 1
ATOM 5418 O O . VAL A 1 694 ? 6.467 -12.574 -5.909 1.00 97.12 694 VAL A O 1
ATOM 5421 N N . PRO A 1 695 ? 4.223 -12.461 -6.162 1.00 97.94 695 PRO A N 1
ATOM 5422 C CA . PRO A 1 695 ? 4.289 -11.860 -7.488 1.00 97.94 695 PRO A CA 1
ATOM 5423 C C . PRO A 1 695 ? 5.145 -10.594 -7.504 1.00 97.94 695 PRO A C 1
ATOM 5425 O O . PRO A 1 695 ? 4.933 -9.678 -6.701 1.00 97.94 695 PRO A O 1
ATOM 5428 N N . THR A 1 696 ? 6.120 -10.557 -8.411 1.00 98.38 696 THR A N 1
ATOM 5429 C CA . THR A 1 696 ? 7.185 -9.546 -8.416 1.00 98.38 696 THR A CA 1
ATOM 5430 C C . THR A 1 696 ? 7.148 -8.693 -9.682 1.00 98.38 696 THR A C 1
ATOM 5432 O O . THR A 1 696 ? 7.251 -9.197 -10.797 1.00 98.38 696 THR A O 1
ATOM 5435 N N . LEU A 1 697 ? 7.023 -7.379 -9.508 1.00 98.69 697 LEU A N 1
ATOM 5436 C CA . LEU A 1 697 ? 7.009 -6.395 -10.589 1.00 98.69 697 LEU A CA 1
ATOM 5437 C C . LEU A 1 697 ? 8.295 -5.557 -10.565 1.00 98.69 697 LEU A C 1
ATOM 5439 O O . LEU A 1 697 ? 8.499 -4.780 -9.635 1.00 98.69 697 LEU A O 1
ATOM 5443 N N . ASN A 1 698 ? 9.148 -5.673 -11.582 1.00 98.56 698 ASN A N 1
ATOM 5444 C CA . ASN A 1 698 ? 10.331 -4.828 -11.758 1.00 98.56 698 ASN A CA 1
ATOM 5445 C C . ASN A 1 698 ? 10.066 -3.765 -12.833 1.00 98.56 698 ASN A C 1
ATOM 5447 O O . ASN A 1 698 ? 9.581 -4.086 -13.914 1.00 98.56 698 ASN A O 1
ATOM 5451 N N . ILE A 1 699 ? 10.364 -2.500 -12.536 1.00 98.62 699 ILE A N 1
ATOM 5452 C CA . ILE A 1 699 ? 10.144 -1.359 -13.435 1.00 98.62 699 ILE A CA 1
ATOM 5453 C C . ILE A 1 699 ? 11.448 -0.573 -13.508 1.00 98.62 699 ILE A C 1
ATOM 5455 O O . ILE A 1 699 ? 11.948 -0.137 -12.471 1.00 98.62 699 ILE A O 1
ATOM 5459 N N . ILE A 1 700 ? 12.005 -0.384 -14.704 1.00 97.50 700 ILE A N 1
ATOM 5460 C CA . ILE A 1 700 ? 13.278 0.327 -14.873 1.00 97.50 700 ILE A CA 1
ATOM 5461 C C . ILE A 1 700 ? 13.393 0.993 -16.247 1.00 97.50 700 ILE A C 1
ATOM 5463 O O . ILE A 1 700 ? 12.914 0.485 -17.261 1.00 97.50 700 ILE A O 1
ATOM 5467 N N . GLY A 1 701 ? 14.024 2.163 -16.279 1.00 97.06 701 GLY A N 1
ATOM 5468 C CA . GLY A 1 701 ? 14.305 2.894 -17.507 1.00 97.06 701 GLY A CA 1
ATOM 5469 C C . GLY A 1 701 ? 15.541 2.368 -18.243 1.00 97.06 701 GLY A C 1
ATOM 5470 O O . GLY A 1 701 ? 16.551 2.042 -17.626 1.00 97.06 701 GLY A O 1
ATOM 5471 N N . THR A 1 702 ? 15.491 2.328 -19.576 1.00 95.81 702 THR A N 1
ATOM 5472 C CA . THR A 1 702 ? 16.656 2.003 -20.433 1.00 95.81 702 THR A CA 1
ATOM 5473 C C . THR A 1 702 ? 17.835 2.964 -20.252 1.00 95.81 702 THR A C 1
ATOM 5475 O O . THR A 1 702 ? 18.970 2.591 -20.529 1.00 95.81 702 THR A O 1
ATOM 5478 N N . HIS A 1 703 ? 17.565 4.187 -19.792 1.00 94.69 703 HIS A N 1
ATOM 5479 C CA . HIS A 1 703 ? 18.527 5.258 -19.546 1.00 94.69 703 HIS A CA 1
ATOM 5480 C C . HIS A 1 703 ? 18.615 5.607 -18.046 1.00 94.69 703 HIS A C 1
ATOM 5482 O O . HIS A 1 703 ? 18.925 6.746 -17.701 1.00 94.69 703 HIS A O 1
ATOM 5488 N N . ASP A 1 704 ? 18.324 4.655 -17.147 1.00 96.00 704 ASP A N 1
ATOM 5489 C CA . ASP A 1 704 ? 18.494 4.840 -15.701 1.00 96.00 704 ASP A CA 1
ATOM 5490 C C . ASP A 1 704 ? 19.965 5.146 -15.367 1.00 96.00 704 ASP A C 1
ATOM 5492 O O . ASP A 1 704 ? 20.860 4.313 -15.537 1.00 96.00 704 ASP A O 1
ATOM 5496 N N . GLU A 1 705 ? 20.210 6.362 -14.879 1.00 94.69 705 GLU A N 1
ATOM 5497 C CA . GLU A 1 705 ? 21.546 6.918 -14.658 1.00 94.69 705 GLU A CA 1
ATOM 5498 C C . GLU A 1 705 ? 22.322 6.236 -13.515 1.00 94.69 705 GLU A C 1
ATOM 5500 O O . GLU A 1 705 ? 23.520 6.473 -13.343 1.00 94.69 705 GLU A O 1
ATOM 5505 N N . TYR A 1 706 ? 21.672 5.364 -12.742 1.00 95.44 706 TYR A N 1
ATOM 5506 C CA . TYR A 1 706 ? 22.269 4.636 -11.627 1.00 95.44 706 TYR A CA 1
ATOM 5507 C C . TYR A 1 706 ? 22.406 3.148 -11.943 1.00 95.44 706 TYR A C 1
ATOM 5509 O O . TYR A 1 706 ? 23.503 2.603 -11.824 1.00 95.44 706 TYR A O 1
ATOM 5517 N N . PHE A 1 707 ? 21.324 2.510 -12.388 1.00 96.50 707 PHE A N 1
ATOM 5518 C CA . PHE A 1 707 ? 21.194 1.054 -12.504 1.00 96.50 707 PHE A CA 1
ATOM 5519 C C . PHE A 1 707 ? 21.043 0.538 -13.944 1.00 96.50 707 PHE A C 1
ATOM 5521 O O . PHE A 1 707 ? 20.934 -0.668 -14.142 1.00 96.50 707 PHE A O 1
ATOM 5528 N N . GLY A 1 708 ? 21.033 1.413 -14.955 1.00 94.19 708 GLY A N 1
ATOM 5529 C CA . GLY A 1 708 ? 20.961 1.003 -16.360 1.00 94.19 708 GLY A CA 1
ATOM 5530 C C . GLY A 1 708 ? 22.213 0.252 -16.837 1.00 94.19 708 GLY A C 1
ATOM 5531 O O . GLY A 1 708 ? 23.292 0.378 -16.260 1.00 94.19 708 GLY A O 1
ATOM 5532 N N . ALA A 1 709 ? 22.099 -0.492 -17.939 1.00 93.00 709 ALA A N 1
ATOM 5533 C CA . ALA A 1 709 ? 23.209 -1.258 -18.523 1.00 93.00 709 ALA A CA 1
ATOM 5534 C C . ALA A 1 709 ? 24.347 -0.396 -19.105 1.00 93.00 709 ALA A C 1
ATOM 5536 O O . ALA A 1 709 ? 25.457 -0.885 -19.306 1.00 93.00 709 ALA A O 1
ATOM 5537 N N . GLN A 1 710 ? 24.062 0.867 -19.437 1.00 90.12 710 GLN A N 1
ATOM 5538 C CA . GLN A 1 710 ? 24.955 1.777 -20.158 1.00 90.12 710 GLN A CA 1
ATOM 5539 C C . GLN A 1 710 ? 24.830 3.194 -19.595 1.00 90.12 710 GLN A C 1
ATOM 5541 O O . GLN A 1 710 ? 23.754 3.585 -19.150 1.00 90.12 710 GLN A O 1
ATOM 5546 N N . ASN A 1 711 ? 25.908 3.984 -19.664 1.00 90.00 711 ASN A N 1
ATOM 5547 C CA . ASN A 1 711 ? 25.945 5.393 -19.230 1.00 90.00 711 ASN A CA 1
ATOM 5548 C C . ASN A 1 711 ? 25.483 5.645 -17.775 1.00 90.00 711 ASN A C 1
ATOM 5550 O O . ASN A 1 711 ? 25.128 6.772 -17.427 1.00 90.00 711 ASN A O 1
ATOM 5554 N N . SER A 1 712 ? 25.512 4.612 -16.933 1.00 94.38 712 SER A N 1
ATOM 5555 C CA . SER A 1 712 ? 25.049 4.629 -15.546 1.00 94.38 712 SER A CA 1
ATOM 5556 C C . SER A 1 712 ? 26.211 4.523 -14.554 1.00 94.38 712 SER A C 1
ATOM 5558 O O . SER A 1 712 ? 27.336 4.170 -14.923 1.00 94.38 712 SER A O 1
ATOM 5560 N N . VAL A 1 713 ? 25.938 4.763 -13.268 1.00 94.75 713 VAL A N 1
ATOM 5561 C CA . VAL A 1 713 ? 26.896 4.461 -12.189 1.00 94.75 713 VAL A CA 1
ATOM 5562 C C . VAL A 1 713 ? 27.280 2.976 -12.188 1.00 94.75 713 VAL A C 1
ATOM 5564 O O . VAL A 1 713 ? 28.463 2.668 -12.074 1.00 94.75 713 VAL A O 1
ATOM 5567 N N . ALA A 1 714 ? 26.323 2.056 -12.350 1.00 95.50 714 ALA A N 1
ATOM 5568 C CA . ALA A 1 714 ? 26.593 0.618 -12.380 1.00 95.50 714 ALA A CA 1
ATOM 5569 C C . ALA A 1 714 ? 27.513 0.207 -13.537 1.00 95.50 714 ALA A C 1
ATOM 5571 O O . ALA A 1 714 ? 28.478 -0.521 -13.308 1.00 95.50 714 ALA A O 1
ATOM 5572 N N . ALA A 1 715 ? 27.270 0.723 -14.745 1.00 93.75 715 ALA A N 1
ATOM 5573 C CA . ALA A 1 715 ? 28.127 0.481 -15.901 1.00 93.75 715 ALA A CA 1
ATOM 5574 C C . ALA A 1 715 ? 29.545 1.035 -15.670 1.00 93.75 715 ALA A C 1
ATOM 5576 O O . ALA A 1 715 ? 30.523 0.304 -15.805 1.00 93.75 715 ALA A O 1
ATOM 5577 N N . ALA A 1 716 ? 29.658 2.292 -15.230 1.00 93.44 716 ALA A N 1
ATOM 5578 C CA . ALA A 1 716 ? 30.947 2.948 -15.016 1.00 93.44 716 ALA A CA 1
ATOM 5579 C C . ALA A 1 716 ? 31.781 2.314 -13.886 1.00 93.44 716 ALA A C 1
ATOM 5581 O O . ALA A 1 716 ? 33.001 2.227 -14.006 1.00 93.44 716 ALA A O 1
ATOM 5582 N N . VAL A 1 717 ? 31.151 1.853 -12.796 1.00 93.38 717 VAL A N 1
ATOM 5583 C CA . VAL A 1 717 ? 31.858 1.142 -11.714 1.00 93.38 717 VAL A CA 1
ATOM 5584 C C . VAL A 1 717 ? 32.325 -0.234 -12.183 1.00 93.38 717 VAL A C 1
ATOM 5586 O O . VAL A 1 717 ? 33.449 -0.615 -11.889 1.00 93.38 717 VAL A O 1
ATOM 5589 N N . LYS A 1 718 ? 31.509 -0.968 -12.943 1.00 93.88 718 LYS A N 1
ATOM 5590 C CA . LYS A 1 718 ? 31.870 -2.275 -13.512 1.00 93.88 718 LYS A CA 1
ATOM 5591 C C . LYS A 1 718 ? 33.031 -2.200 -14.516 1.00 93.88 718 LYS A C 1
ATOM 5593 O O . LYS A 1 718 ? 33.833 -3.127 -14.588 1.00 93.88 718 LYS A O 1
ATOM 5598 N N . GLU A 1 719 ? 33.090 -1.149 -15.335 1.00 92.12 719 GLU A N 1
ATOM 5599 C CA . GLU A 1 719 ? 34.100 -1.003 -16.396 1.00 92.12 719 GLU A CA 1
ATOM 5600 C C . GLU A 1 719 ? 35.537 -0.829 -15.863 1.00 92.12 719 GLU A C 1
ATOM 5602 O O . GLU A 1 719 ? 36.500 -1.148 -16.571 1.00 92.12 719 GLU A O 1
ATOM 5607 N N . ASP A 1 720 ? 35.705 -0.366 -14.620 1.00 91.75 720 ASP A N 1
ATOM 5608 C CA . ASP A 1 720 ? 37.016 -0.219 -13.986 1.00 91.75 720 ASP A CA 1
ATOM 5609 C C . ASP A 1 720 ? 37.599 -1.583 -13.573 1.00 91.75 720 ASP A C 1
ATOM 5611 O O . ASP A 1 720 ? 37.185 -2.213 -12.602 1.00 91.75 720 ASP A O 1
ATOM 5615 N N . LYS A 1 721 ? 38.627 -2.034 -14.296 1.00 91.06 721 LYS A N 1
ATOM 5616 C CA . LYS A 1 721 ? 39.270 -3.342 -14.072 1.00 91.06 721 LYS A CA 1
ATOM 5617 C C . LYS A 1 721 ? 40.159 -3.426 -12.823 1.00 91.06 721 LYS A C 1
ATOM 5619 O O . LYS A 1 721 ? 40.716 -4.491 -12.571 1.00 91.06 721 LYS A O 1
ATOM 5624 N N . VAL A 1 722 ? 40.370 -2.326 -12.098 1.00 90.06 722 VAL A N 1
ATOM 5625 C CA . VAL A 1 722 ? 41.315 -2.244 -10.968 1.00 90.06 722 VAL A CA 1
ATOM 5626 C C . VAL A 1 722 ? 40.580 -2.160 -9.633 1.00 90.06 722 VAL A C 1
ATOM 5628 O O . VAL A 1 722 ? 41.020 -2.758 -8.654 1.00 90.06 722 VAL A O 1
ATOM 5631 N N . ARG A 1 723 ? 39.481 -1.401 -9.582 1.00 90.69 723 ARG A N 1
ATOM 5632 C CA . ARG A 1 723 ? 38.705 -1.115 -8.362 1.00 90.69 723 ARG A CA 1
ATOM 5633 C C . ARG A 1 723 ? 37.205 -1.361 -8.519 1.00 90.69 723 ARG A C 1
ATOM 5635 O O . ARG A 1 723 ? 36.470 -1.281 -7.535 1.00 90.69 723 ARG A O 1
ATOM 5642 N N . GLY A 1 724 ? 36.754 -1.620 -9.741 1.00 88.75 724 GLY A N 1
ATOM 5643 C CA . GLY A 1 724 ? 35.365 -1.895 -10.060 1.00 88.75 724 GLY A CA 1
ATOM 5644 C C . GLY A 1 724 ? 34.859 -3.226 -9.522 1.00 88.75 724 GLY A C 1
ATOM 5645 O O . GLY A 1 724 ? 35.619 -4.145 -9.217 1.00 88.75 724 GLY A O 1
ATOM 5646 N N . PHE A 1 725 ? 33.537 -3.322 -9.405 1.00 94.06 725 PHE A N 1
ATOM 5647 C CA . PHE A 1 725 ? 32.829 -4.543 -9.036 1.00 94.06 725 PHE A CA 1
ATOM 5648 C C . PHE A 1 725 ? 31.382 -4.511 -9.548 1.00 94.06 725 PHE A C 1
ATOM 5650 O O . PHE A 1 725 ? 30.838 -3.450 -9.856 1.00 94.06 725 PHE A O 1
ATOM 5657 N N . GLY A 1 726 ? 30.773 -5.691 -9.644 1.00 93.44 726 GLY A N 1
ATOM 5658 C CA . GLY A 1 726 ? 29.475 -5.922 -10.277 1.00 93.44 726 GLY A CA 1
ATOM 5659 C C . GLY A 1 726 ? 29.566 -7.006 -11.353 1.00 93.44 726 GLY A C 1
ATOM 5660 O O . GLY A 1 726 ? 30.650 -7.528 -11.626 1.00 93.44 726 GLY A O 1
ATOM 5661 N N . ASP A 1 727 ? 28.437 -7.354 -11.962 1.00 92.44 727 ASP A N 1
ATOM 5662 C CA . ASP A 1 727 ? 28.350 -8.429 -12.946 1.00 92.44 727 ASP A CA 1
ATOM 5663 C C . ASP A 1 727 ? 29.047 -8.089 -14.266 1.00 92.44 727 ASP A C 1
ATOM 5665 O O . ASP A 1 727 ? 28.856 -7.029 -14.870 1.00 92.44 727 ASP A O 1
ATOM 5669 N N . ALA A 1 728 ? 29.796 -9.060 -14.798 1.00 88.38 728 ALA A N 1
ATOM 5670 C CA . ALA A 1 728 ? 30.448 -8.958 -16.105 1.00 88.38 728 ALA A CA 1
ATOM 5671 C C . ALA A 1 728 ? 29.449 -8.703 -17.256 1.00 88.38 728 ALA A C 1
ATOM 5673 O O . ALA A 1 728 ? 29.801 -8.092 -18.268 1.00 88.38 728 ALA A O 1
ATOM 5674 N N . LYS A 1 729 ? 28.173 -9.064 -17.073 1.00 91.62 729 LYS A N 1
ATOM 5675 C CA . LYS A 1 729 ? 27.033 -8.729 -17.934 1.00 91.62 729 LYS A CA 1
ATOM 5676 C C . LYS A 1 729 ? 25.998 -7.982 -17.086 1.00 91.62 729 LYS A C 1
ATOM 5678 O O . LYS A 1 729 ? 25.506 -8.541 -16.123 1.00 91.62 729 LYS A O 1
ATOM 5683 N N . LEU A 1 730 ? 25.717 -6.728 -17.444 1.00 92.88 730 LEU A N 1
ATOM 5684 C CA . LEU A 1 730 ? 24.609 -5.950 -16.880 1.00 92.88 730 LEU A CA 1
ATOM 5685 C C . LEU A 1 730 ? 23.628 -5.724 -18.024 1.00 92.88 730 LEU A C 1
ATOM 5687 O O . LEU A 1 730 ? 24.015 -5.153 -19.045 1.00 92.88 730 LEU A O 1
ATOM 5691 N N . ASP A 1 731 ? 22.396 -6.177 -17.854 1.00 94.94 731 ASP A N 1
ATOM 5692 C CA . ASP A 1 731 ? 21.273 -5.905 -18.747 1.00 94.94 731 ASP A CA 1
ATOM 5693 C C . ASP A 1 731 ? 20.454 -4.690 -18.279 1.00 94.94 731 ASP A C 1
ATOM 5695 O O . ASP A 1 731 ? 19.654 -4.143 -19.045 1.00 94.94 731 ASP A O 1
ATOM 5699 N N . GLY A 1 732 ? 20.657 -4.243 -17.033 1.00 95.25 732 GLY A N 1
ATOM 5700 C CA . GLY A 1 732 ? 19.925 -3.128 -16.437 1.00 95.25 732 GLY A CA 1
ATOM 5701 C C . GLY A 1 732 ? 18.480 -3.494 -16.105 1.00 95.25 732 GLY A C 1
ATOM 5702 O O . GLY A 1 732 ? 17.601 -2.640 -16.214 1.00 95.25 732 GLY A O 1
ATOM 5703 N N . HIS A 1 733 ? 18.213 -4.766 -15.779 1.00 96.12 733 HIS A N 1
ATOM 5704 C CA . HIS A 1 733 ? 16.895 -5.284 -15.399 1.00 96.12 733 HIS A CA 1
ATOM 5705 C C . HIS A 1 733 ? 16.964 -6.671 -14.735 1.00 96.12 733 HIS A C 1
ATOM 5707 O O . HIS A 1 733 ? 17.878 -7.451 -15.002 1.00 96.12 733 HIS A O 1
ATOM 5713 N N . GLY A 1 734 ? 15.927 -7.054 -13.985 1.00 95.75 734 GLY A N 1
ATOM 5714 C CA . GLY A 1 734 ? 15.971 -8.273 -13.167 1.00 95.75 734 GLY A CA 1
ATOM 5715 C C . GLY A 1 734 ? 15.698 -9.595 -13.890 1.00 95.75 734 GLY A C 1
ATOM 5716 O O . GLY A 1 734 ? 15.574 -10.615 -13.221 1.00 95.75 734 GLY A O 1
ATOM 5717 N N . PHE A 1 735 ? 15.527 -9.616 -15.220 1.00 96.19 735 PHE A N 1
ATOM 5718 C CA . PHE A 1 735 ? 14.991 -10.795 -15.924 1.00 96.19 735 PHE A CA 1
ATOM 5719 C C . PHE A 1 735 ? 15.833 -12.064 -15.719 1.00 96.19 735 PHE A C 1
ATOM 5721 O O . PHE A 1 735 ? 15.285 -13.083 -15.300 1.00 96.19 735 PHE A O 1
ATOM 5728 N N . ASP A 1 736 ? 17.143 -12.005 -15.979 1.00 93.69 736 ASP A N 1
ATOM 5729 C CA . ASP A 1 736 ? 18.026 -13.172 -15.852 1.00 93.69 736 ASP A CA 1
ATOM 5730 C C . ASP A 1 736 ? 18.150 -13.610 -14.373 1.00 93.69 736 ASP A C 1
ATOM 5732 O O . ASP A 1 736 ? 18.053 -14.803 -14.086 1.00 93.69 736 ASP A O 1
ATOM 5736 N N . GLN A 1 737 ? 18.230 -12.667 -13.421 1.00 94.50 737 GLN A N 1
ATOM 5737 C CA . GLN A 1 737 ? 18.333 -12.974 -11.987 1.00 94.50 737 GLN A CA 1
ATOM 5738 C C . GLN A 1 737 ? 17.059 -13.613 -11.407 1.00 94.50 737 GLN A C 1
ATOM 5740 O O . GLN A 1 737 ? 17.149 -14.595 -10.670 1.00 94.50 737 GLN A O 1
ATOM 5745 N N . LEU A 1 738 ? 15.872 -13.099 -11.751 1.00 95.44 738 LEU A N 1
ATOM 5746 C CA . LEU A 1 738 ? 14.580 -13.655 -11.320 1.00 95.44 738 LEU A CA 1
ATOM 5747 C C . LEU A 1 738 ? 14.305 -15.024 -11.968 1.00 95.44 738 LEU A C 1
ATOM 5749 O O . LEU A 1 738 ? 13.634 -15.865 -11.370 1.00 95.44 738 LEU A O 1
ATOM 5753 N N . MET A 1 739 ? 14.846 -15.255 -13.169 1.00 93.62 739 MET A N 1
ATOM 5754 C CA . MET A 1 739 ? 14.805 -16.549 -13.854 1.00 93.62 739 MET A CA 1
ATOM 5755 C C . MET A 1 739 ? 15.736 -17.589 -13.231 1.00 93.62 739 MET A C 1
ATOM 5757 O O . MET A 1 739 ? 15.348 -18.748 -13.126 1.00 93.62 739 MET A O 1
ATOM 5761 N N . GLU A 1 740 ? 16.947 -17.198 -12.833 1.00 93.31 740 GLU A N 1
ATOM 5762 C CA . GLU A 1 740 ? 17.883 -18.073 -12.116 1.00 93.31 740 GLU A CA 1
ATOM 5763 C C . GLU A 1 740 ? 17.351 -18.450 -10.726 1.00 93.31 740 GLU A C 1
ATOM 5765 O O . GLU A 1 740 ? 17.499 -19.588 -10.290 1.00 93.31 740 GLU A O 1
ATOM 5770 N N . GLN A 1 741 ? 16.686 -17.512 -10.050 1.00 94.19 741 GLN A N 1
ATOM 5771 C CA . GLN A 1 741 ? 16.083 -17.724 -8.734 1.00 94.19 741 GLN A CA 1
ATOM 5772 C C . GLN A 1 741 ? 14.723 -18.425 -8.745 1.00 94.19 741 GLN A C 1
ATOM 5774 O O . GLN A 1 741 ? 14.106 -18.517 -7.688 1.00 94.19 741 GLN A O 1
ATOM 5779 N N . GLU A 1 742 ? 14.242 -18.904 -9.893 1.00 94.69 742 GLU A N 1
ATOM 5780 C CA . GLU A 1 742 ? 13.013 -19.701 -9.958 1.00 94.69 742 GLU A CA 1
ATOM 5781 C C . GLU A 1 742 ? 11.767 -18.989 -9.375 1.00 94.69 742 GLU A C 1
ATOM 5783 O O . GLU A 1 742 ? 10.932 -19.603 -8.717 1.00 94.69 742 GLU A O 1
ATOM 5788 N N . VAL A 1 743 ? 11.611 -17.682 -9.633 1.00 94.94 743 VAL A N 1
ATOM 5789 C CA . VAL A 1 743 ? 10.460 -16.886 -9.156 1.00 94.94 743 VAL A CA 1
ATOM 5790 C C . VAL A 1 743 ? 9.170 -17.262 -9.898 1.00 94.94 743 VAL A C 1
ATOM 5792 O O . VAL A 1 743 ? 9.082 -17.071 -11.110 1.00 94.94 743 VAL A O 1
ATOM 5795 N N . ASP A 1 744 ? 8.146 -17.727 -9.169 1.00 94.44 744 ASP A N 1
ATOM 5796 C CA . ASP A 1 744 ? 6.893 -18.280 -9.721 1.00 94.44 744 ASP A CA 1
ATOM 5797 C C . ASP A 1 744 ? 6.200 -17.359 -10.737 1.00 94.44 744 ASP A C 1
ATOM 5799 O O . ASP A 1 744 ? 5.737 -17.810 -11.787 1.00 94.44 744 ASP A O 1
ATOM 5803 N N . CYS A 1 745 ? 6.107 -16.064 -10.416 1.00 96.50 745 CYS A N 1
ATOM 5804 C CA . CYS A 1 745 ? 5.419 -15.060 -11.222 1.00 96.50 745 CYS A CA 1
ATOM 5805 C C . CYS A 1 745 ? 6.151 -13.715 -11.156 1.00 96.50 745 CYS A C 1
ATOM 5807 O O . CYS A 1 745 ? 6.123 -13.030 -10.125 1.00 96.50 745 CYS A O 1
ATOM 5809 N N . ALA A 1 746 ? 6.737 -13.284 -12.276 1.00 98.00 746 ALA A N 1
ATOM 5810 C CA . ALA A 1 746 ? 7.342 -11.960 -12.376 1.00 98.00 746 ALA A CA 1
ATOM 5811 C C . ALA A 1 746 ? 7.110 -11.256 -13.721 1.00 98.00 746 ALA A C 1
ATOM 5813 O O . ALA A 1 746 ? 7.063 -11.880 -14.783 1.00 98.00 746 ALA A O 1
ATOM 5814 N N . LEU A 1 747 ? 7.008 -9.926 -13.659 1.00 98.56 747 LEU A N 1
ATOM 5815 C CA . LEU A 1 747 ? 6.962 -9.035 -14.817 1.00 98.56 747 LEU A CA 1
ATOM 5816 C C . LEU A 1 747 ? 8.095 -8.008 -14.729 1.00 98.56 747 LEU A C 1
ATOM 5818 O O . LEU A 1 747 ? 8.241 -7.323 -13.718 1.00 98.56 747 LEU A O 1
ATOM 5822 N N . ILE A 1 748 ? 8.863 -7.882 -15.808 1.00 98.44 748 ILE A N 1
ATOM 5823 C CA . ILE A 1 748 ? 9.920 -6.888 -15.979 1.00 98.44 748 ILE A CA 1
ATOM 5824 C C . ILE A 1 748 ? 9.455 -5.889 -17.044 1.00 98.44 748 ILE A C 1
ATOM 5826 O O . ILE A 1 748 ? 9.284 -6.260 -18.205 1.00 98.44 748 ILE A O 1
ATOM 5830 N N . CYS A 1 749 ? 9.280 -4.627 -16.656 1.00 98.44 749 CYS A N 1
ATOM 5831 C CA . CYS A 1 749 ? 8.923 -3.510 -17.527 1.00 98.44 749 CYS A CA 1
ATOM 5832 C C . CYS A 1 749 ? 10.162 -2.646 -17.793 1.00 98.44 749 CYS A C 1
ATOM 5834 O O . CYS A 1 749 ? 10.567 -1.871 -16.922 1.00 98.44 749 CYS A O 1
ATOM 5836 N N . GLN A 1 750 ? 10.749 -2.756 -18.988 1.00 97.44 750 GLN A N 1
ATOM 5837 C CA . GLN A 1 750 ? 11.865 -1.906 -19.410 1.00 97.44 750 GLN A CA 1
ATOM 5838 C C . GLN A 1 750 ? 11.352 -0.744 -20.276 1.00 97.44 750 GLN A C 1
ATOM 5840 O O . GLN A 1 750 ? 10.699 -0.975 -21.291 1.00 97.44 750 GLN A O 1
ATOM 5845 N N . LEU A 1 751 ? 11.619 0.498 -19.860 1.00 97.69 751 LEU A N 1
ATOM 5846 C CA . LEU A 1 751 ? 11.003 1.704 -20.432 1.00 97.69 751 LEU A CA 1
ATOM 5847 C C . LEU A 1 751 ? 11.962 2.457 -21.379 1.00 97.69 751 LEU A C 1
ATOM 5849 O O . LEU A 1 751 ? 13.056 2.869 -20.975 1.00 97.69 751 LEU A O 1
ATOM 5853 N N . GLU A 1 752 ? 11.567 2.660 -22.634 1.00 95.94 752 GLU A N 1
ATOM 5854 C CA . GLU A 1 752 ? 12.357 3.338 -23.677 1.00 95.94 752 GLU A CA 1
ATOM 5855 C C . GLU A 1 752 ? 12.607 4.819 -23.348 1.00 95.94 752 GLU A C 1
ATOM 5857 O O . GLU A 1 752 ? 11.690 5.538 -22.976 1.00 95.94 752 GLU A O 1
ATOM 5862 N N . GLU A 1 753 ? 13.858 5.287 -23.431 1.00 92.56 753 GLU A N 1
ATOM 5863 C CA . GLU A 1 753 ? 14.290 6.628 -22.970 1.00 92.56 753 GLU A CA 1
ATOM 5864 C C . GLU A 1 753 ? 13.964 6.953 -21.490 1.00 92.56 753 GLU A C 1
ATOM 5866 O O . GLU A 1 753 ? 14.221 8.063 -21.017 1.00 92.56 753 GLU A O 1
ATOM 5871 N N . GLY A 1 754 ? 13.434 5.994 -20.721 1.00 92.94 754 GLY A N 1
ATOM 5872 C CA . GLY A 1 754 ? 13.154 6.156 -19.300 1.00 92.94 754 GLY A CA 1
ATOM 5873 C C . GLY A 1 754 ? 14.440 6.389 -18.507 1.00 92.94 754 GLY A C 1
ATOM 5874 O O . GLY A 1 754 ? 15.381 5.603 -18.611 1.00 92.94 754 GLY A O 1
ATOM 5875 N N . LYS A 1 755 ? 14.455 7.457 -17.707 1.00 92.56 755 LYS A N 1
ATOM 5876 C CA . LYS A 1 755 ? 15.501 7.791 -16.724 1.00 92.56 755 LYS A CA 1
ATOM 5877 C C . LYS A 1 755 ? 15.174 7.170 -15.358 1.00 92.56 755 LYS A C 1
ATOM 5879 O O . LYS A 1 755 ? 14.160 6.484 -15.219 1.00 92.56 755 LYS A O 1
ATOM 5884 N N . HIS A 1 756 ? 15.973 7.462 -14.332 1.00 93.88 756 HIS A N 1
ATOM 5885 C CA . HIS A 1 756 ? 15.745 6.994 -12.957 1.00 93.88 756 HIS A CA 1
ATOM 5886 C C . HIS A 1 756 ? 14.380 7.407 -12.356 1.00 93.88 756 HIS A C 1
ATOM 5888 O O . HIS A 1 756 ? 13.873 6.739 -11.451 1.00 93.88 756 HIS A O 1
ATOM 5894 N N . SER A 1 757 ? 13.763 8.475 -12.880 1.00 88.81 757 SER A N 1
ATOM 5895 C CA . SER A 1 757 ? 12.396 8.925 -12.565 1.00 88.81 757 SER A CA 1
ATOM 5896 C C . SER A 1 757 ? 11.408 8.528 -13.681 1.00 88.81 757 SER A C 1
ATOM 5898 O O . SER A 1 757 ? 11.148 9.325 -14.593 1.00 88.81 757 SER A O 1
ATOM 5900 N N . PRO A 1 758 ? 10.845 7.303 -13.677 1.00 89.69 758 PRO A N 1
ATOM 5901 C CA . PRO A 1 758 ? 9.982 6.833 -14.757 1.00 89.69 758 PRO A CA 1
ATOM 5902 C C . PRO A 1 758 ? 8.640 7.580 -14.848 1.00 89.69 758 PRO A C 1
ATOM 5904 O O . PRO A 1 758 ? 8.044 7.598 -15.925 1.00 89.69 758 PRO A O 1
ATOM 5907 N N . CYS A 1 759 ? 8.173 8.270 -13.799 1.00 90.75 759 CYS A N 1
ATOM 5908 C CA . CYS A 1 759 ? 6.969 9.109 -13.890 1.00 90.75 759 CYS A CA 1
ATOM 5909 C C . CYS A 1 759 ? 7.180 10.316 -14.815 1.00 90.75 759 CYS A C 1
ATOM 5911 O O . CYS A 1 759 ? 6.221 10.818 -15.388 1.00 90.75 759 CYS A O 1
ATOM 5913 N N . GLU A 1 760 ? 8.418 10.766 -15.031 1.00 89.19 760 GLU A N 1
ATOM 5914 C CA . GLU A 1 760 ? 8.711 11.863 -15.966 1.00 89.19 760 GLU A CA 1
ATOM 5915 C C . GLU A 1 760 ? 8.693 11.414 -17.438 1.00 89.19 760 GLU A C 1
ATOM 5917 O O . GLU A 1 760 ? 8.905 12.225 -18.336 1.00 89.19 760 GLU A O 1
ATOM 5922 N N . SER A 1 761 ? 8.432 10.134 -17.724 1.00 90.75 761 SER A N 1
ATOM 5923 C CA . SER A 1 761 ? 8.409 9.583 -19.090 1.00 90.75 761 SER A CA 1
ATOM 5924 C C . SER A 1 761 ? 7.197 8.689 -19.384 1.00 90.75 761 SER A C 1
ATOM 5926 O O . SER A 1 761 ? 6.652 8.767 -20.480 1.00 90.75 761 SER A O 1
ATOM 5928 N N . HIS A 1 762 ? 6.734 7.894 -18.414 1.00 95.81 762 HIS A N 1
ATOM 5929 C CA . HIS A 1 762 ? 5.742 6.828 -18.616 1.00 95.81 762 HIS A CA 1
ATOM 5930 C C . HIS A 1 762 ? 4.579 6.858 -17.605 1.00 95.81 762 HIS A C 1
ATOM 5932 O O . HIS A 1 762 ? 3.904 5.852 -17.412 1.00 95.81 762 HIS A O 1
ATOM 5938 N N . ASP A 1 763 ? 4.307 8.003 -16.970 1.00 95.69 763 ASP A N 1
ATOM 5939 C CA . ASP A 1 763 ? 3.239 8.215 -15.970 1.00 95.69 763 ASP A CA 1
ATOM 5940 C C . ASP A 1 763 ? 1.908 7.496 -16.280 1.00 95.69 763 ASP A C 1
ATOM 5942 O O . ASP A 1 763 ? 1.407 6.700 -15.485 1.00 95.69 763 ASP A O 1
ATOM 5946 N N . ASN A 1 764 ? 1.357 7.714 -17.477 1.00 94.56 764 ASN A N 1
ATOM 5947 C CA . ASN A 1 764 ? 0.083 7.119 -17.893 1.00 94.56 764 ASN A CA 1
ATOM 5948 C C . ASN A 1 764 ? 0.143 5.581 -18.001 1.00 94.56 764 ASN A C 1
ATOM 5950 O O . ASN A 1 764 ? -0.825 4.907 -17.645 1.00 94.56 764 ASN A O 1
ATOM 5954 N N . PHE A 1 765 ? 1.286 5.023 -18.414 1.00 96.12 765 PHE A N 1
ATOM 5955 C CA . PHE A 1 765 ? 1.526 3.579 -18.424 1.00 96.12 765 PHE A CA 1
ATOM 5956 C C . PHE A 1 765 ? 1.667 3.042 -16.993 1.00 96.12 765 PHE A C 1
ATOM 5958 O O . PHE A 1 765 ? 1.008 2.062 -16.652 1.00 96.12 765 PHE A O 1
ATOM 5965 N N . LEU A 1 766 ? 2.440 3.713 -16.126 1.00 97.25 766 LEU A N 1
ATOM 5966 C CA . LEU A 1 766 ? 2.600 3.327 -14.717 1.00 97.25 766 LEU A CA 1
ATOM 5967 C C . LEU A 1 766 ? 1.251 3.269 -13.991 1.00 97.25 766 LEU A C 1
ATOM 5969 O O . LEU A 1 766 ? 0.998 2.334 -13.236 1.00 97.25 766 LEU A O 1
ATOM 5973 N N . ARG A 1 767 ? 0.348 4.217 -14.266 1.00 95.44 767 ARG A N 1
ATOM 5974 C CA . ARG A 1 767 ? -1.020 4.226 -13.724 1.00 95.44 767 ARG A CA 1
ATOM 5975 C C . ARG A 1 767 ? -1.803 2.971 -14.110 1.00 95.44 767 ARG A C 1
ATOM 5977 O O . ARG A 1 767 ? -2.351 2.306 -13.231 1.00 95.44 767 ARG A O 1
ATOM 5984 N N . LYS A 1 768 ? -1.819 2.604 -15.396 1.00 95.81 768 LYS A N 1
ATOM 5985 C CA . LYS A 1 768 ? -2.490 1.384 -15.876 1.00 95.81 768 LYS A CA 1
ATOM 5986 C C . LYS A 1 768 ? -1.819 0.113 -15.333 1.00 95.81 768 LYS A C 1
ATOM 5988 O O . LYS A 1 768 ? -2.509 -0.820 -14.912 1.00 95.81 768 LYS A O 1
ATOM 5993 N N . LEU A 1 769 ? -0.486 0.086 -15.292 1.00 98.12 769 LEU A N 1
ATOM 5994 C CA . LEU A 1 769 ? 0.318 -1.017 -14.764 1.00 98.12 769 LEU A CA 1
ATOM 5995 C C . LEU A 1 769 ? 0.020 -1.268 -13.281 1.00 98.12 769 LEU A C 1
ATOM 5997 O O . LEU A 1 769 ? -0.349 -2.381 -12.916 1.00 98.12 769 LEU A O 1
ATOM 6001 N N . PHE A 1 770 ? 0.102 -0.236 -12.437 1.00 98.31 770 PHE A N 1
ATOM 6002 C CA . PHE A 1 770 ? -0.213 -0.335 -11.013 1.00 98.31 770 PHE A CA 1
ATOM 6003 C C . PHE A 1 770 ? -1.680 -0.709 -10.776 1.00 98.31 770 PHE A C 1
ATOM 6005 O O . PHE A 1 770 ? -1.950 -1.591 -9.962 1.00 98.31 770 PHE A O 1
ATOM 6012 N N . GLN A 1 771 ? -2.629 -0.128 -11.521 1.00 96.75 771 GLN A N 1
ATOM 6013 C CA . GLN A 1 771 ? -4.038 -0.530 -11.439 1.00 96.75 771 GLN A CA 1
ATOM 6014 C C . GLN A 1 771 ? -4.212 -2.027 -11.731 1.00 96.75 771 GLN A C 1
ATOM 6016 O O . GLN A 1 771 ? -4.974 -2.698 -11.035 1.00 96.75 771 GLN A O 1
ATOM 6021 N N . THR A 1 772 ? -3.493 -2.557 -12.722 1.00 97.88 772 THR A N 1
ATOM 6022 C CA . THR A 1 772 ? -3.524 -3.983 -13.074 1.00 97.88 772 THR A CA 1
ATOM 6023 C C . THR A 1 772 ? -2.882 -4.830 -11.973 1.00 97.88 772 THR A C 1
ATOM 6025 O O . THR A 1 772 ? -3.524 -5.744 -11.460 1.00 97.88 772 THR A O 1
ATOM 6028 N N . PHE A 1 773 ? -1.676 -4.471 -11.523 1.00 98.50 773 PHE A N 1
ATOM 6029 C CA . PHE A 1 773 ? -0.927 -5.183 -10.482 1.00 98.50 773 PHE A CA 1
ATOM 6030 C C . PHE A 1 773 ? -1.670 -5.267 -9.144 1.00 98.50 773 PHE A C 1
ATOM 6032 O O . PHE A 1 773 ? -1.780 -6.349 -8.577 1.00 98.50 773 PHE A O 1
ATOM 6039 N N . PHE A 1 774 ? -2.253 -4.167 -8.658 1.00 98.19 774 PHE A N 1
ATOM 6040 C CA . PHE A 1 774 ? -3.017 -4.172 -7.403 1.00 98.19 774 PHE A CA 1
ATOM 6041 C C . PHE A 1 774 ? -4.395 -4.847 -7.517 1.00 98.19 774 PHE A C 1
ATOM 6043 O O . PHE A 1 774 ? -5.056 -5.038 -6.499 1.00 98.19 774 PHE A O 1
ATOM 6050 N N . THR A 1 775 ? -4.837 -5.209 -8.728 1.00 96.69 775 THR A N 1
ATOM 6051 C CA . THR A 1 775 ? -6.103 -5.931 -8.958 1.00 96.69 775 THR A CA 1
ATOM 6052 C C . THR A 1 775 ? -5.875 -7.422 -9.219 1.00 96.69 775 THR A C 1
ATOM 6054 O O . THR A 1 775 ? -6.634 -8.246 -8.721 1.00 96.69 775 THR A O 1
ATOM 6057 N N . ARG A 1 776 ? -4.835 -7.778 -9.984 1.00 96.81 776 ARG A N 1
ATOM 6058 C CA . ARG A 1 776 ? -4.507 -9.153 -10.399 1.00 96.81 776 ARG A CA 1
ATOM 6059 C C . ARG A 1 776 ? -2.999 -9.433 -10.257 1.00 96.81 776 ARG A C 1
ATOM 6061 O O . ARG A 1 776 ? -2.326 -9.657 -11.262 1.00 96.81 776 ARG A O 1
ATOM 6068 N N . PRO A 1 777 ? -2.431 -9.412 -9.035 1.00 96.88 777 PRO A N 1
ATOM 6069 C CA . PRO A 1 777 ? -0.985 -9.553 -8.856 1.00 96.88 777 PRO A CA 1
ATOM 6070 C C . PRO A 1 777 ? -0.469 -10.920 -9.310 1.00 96.88 777 PRO A C 1
ATOM 6072 O O . PRO A 1 777 ? 0.568 -10.978 -9.957 1.00 96.88 777 PRO A O 1
ATOM 6075 N N . ALA A 1 778 ? -1.209 -12.001 -9.043 1.00 95.31 778 ALA A N 1
ATOM 6076 C CA . ALA A 1 778 ? -0.835 -13.361 -9.446 1.00 95.31 778 ALA A CA 1
ATOM 6077 C C . ALA A 1 778 ? -0.759 -13.560 -10.973 1.00 95.31 778 ALA A C 1
ATOM 6079 O O . ALA A 1 778 ? -0.045 -14.442 -11.434 1.00 95.31 778 ALA A O 1
ATOM 6080 N N . ASP A 1 779 ? -1.449 -12.719 -11.750 1.00 96.00 779 ASP A N 1
ATOM 6081 C CA . ASP A 1 779 ? -1.479 -12.797 -13.212 1.00 96.00 779 ASP A CA 1
ATOM 6082 C C . ASP A 1 779 ? -0.526 -11.788 -13.881 1.00 96.00 779 ASP A C 1
ATOM 6084 O O . ASP A 1 779 ? -0.519 -11.678 -15.105 1.00 96.00 779 ASP A O 1
ATOM 6088 N N . ILE A 1 780 ? 0.262 -11.010 -13.120 1.00 96.75 780 ILE A N 1
ATOM 6089 C CA . ILE A 1 780 ? 0.990 -9.847 -13.667 1.00 96.75 780 ILE A CA 1
ATOM 6090 C C . ILE A 1 780 ? 1.999 -10.223 -14.763 1.00 96.75 780 ILE A C 1
ATOM 6092 O O . ILE A 1 780 ? 2.219 -9.451 -15.695 1.00 96.75 780 ILE A O 1
ATOM 6096 N N . CYS A 1 781 ? 2.568 -11.428 -14.702 1.00 96.25 781 CYS A N 1
ATOM 6097 C CA . CYS A 1 781 ? 3.445 -11.964 -15.743 1.00 96.25 781 CYS A CA 1
ATOM 6098 C C . CYS A 1 781 ? 2.739 -12.134 -17.110 1.00 96.25 781 CYS A C 1
ATOM 6100 O O . CYS A 1 781 ? 3.402 -12.131 -18.146 1.00 96.25 781 CYS A O 1
ATOM 6102 N N . PHE A 1 782 ? 1.405 -12.189 -17.146 1.00 95.62 782 PHE A N 1
ATOM 6103 C CA . PHE A 1 782 ? 0.585 -12.268 -18.358 1.00 95.62 782 PHE A CA 1
ATOM 6104 C C . PHE A 1 782 ? 0.014 -10.901 -18.787 1.00 95.62 782 PHE A C 1
ATOM 6106 O O . PHE A 1 782 ? -1.053 -10.853 -19.393 1.00 95.62 782 PHE A O 1
ATOM 6113 N N . LEU A 1 783 ? 0.687 -9.773 -18.499 1.00 95.69 783 LEU A N 1
ATOM 6114 C CA . LEU A 1 783 ? 0.162 -8.418 -18.776 1.00 95.69 783 LEU A CA 1
ATOM 6115 C C . LEU A 1 783 ? -0.387 -8.228 -20.205 1.00 95.69 783 LEU A C 1
ATOM 6117 O O . LEU A 1 783 ? -1.408 -7.573 -20.385 1.00 95.69 783 LEU A O 1
ATOM 6121 N N . HIS A 1 784 ? 0.267 -8.818 -21.208 1.00 90.88 784 HIS A N 1
ATOM 6122 C CA . HIS A 1 784 ? -0.170 -8.766 -22.605 1.00 90.88 784 HIS A CA 1
ATOM 6123 C C . HIS A 1 784 ? -1.542 -9.435 -22.816 1.00 90.88 784 HIS A C 1
ATOM 6125 O O . HIS A 1 784 ? -2.396 -8.855 -23.477 1.00 90.88 784 HIS A O 1
ATOM 6131 N N . GLU A 1 785 ? -1.800 -10.582 -22.181 1.00 91.62 785 GLU A N 1
ATOM 6132 C CA . GLU A 1 785 ? -3.122 -11.226 -22.174 1.00 91.62 785 GLU A CA 1
ATOM 6133 C C . GLU A 1 785 ? -4.137 -10.432 -21.345 1.00 91.62 785 GLU A C 1
ATOM 6135 O O . GLU A 1 785 ? -5.289 -10.287 -21.746 1.00 91.62 785 GLU A O 1
ATOM 6140 N N . LEU A 1 786 ? -3.721 -9.864 -20.204 1.00 93.69 786 LEU A N 1
ATOM 6141 C CA . LEU A 1 786 ? -4.592 -9.027 -19.366 1.00 93.69 786 LEU A CA 1
ATOM 6142 C C . LEU A 1 786 ? -5.061 -7.752 -20.080 1.00 93.69 786 LEU A C 1
ATOM 6144 O O . LEU A 1 786 ? -6.104 -7.203 -19.725 1.00 93.69 786 LEU A O 1
ATOM 6148 N N . TRP A 1 787 ? -4.280 -7.253 -21.040 1.00 94.75 787 TRP A N 1
ATOM 6149 C CA . TRP A 1 787 ? -4.572 -6.045 -21.814 1.00 94.75 787 TRP A CA 1
ATOM 6150 C C . TRP A 1 787 ? -5.018 -6.340 -23.253 1.00 94.75 787 TRP A C 1
ATOM 6152 O O . TRP A 1 787 ? -5.248 -5.394 -23.998 1.00 94.75 787 TRP A O 1
ATOM 6162 N N . LYS A 1 788 ? -5.207 -7.609 -23.647 1.00 92.44 788 LYS A N 1
ATOM 6163 C CA . LYS A 1 788 ? -5.624 -7.990 -25.012 1.00 92.44 788 LYS A CA 1
ATOM 6164 C C . LYS A 1 788 ? -6.912 -7.279 -25.466 1.00 92.44 788 LYS A C 1
ATOM 6166 O O . LYS A 1 788 ? -7.013 -6.846 -26.610 1.00 92.44 788 LYS A O 1
ATOM 6171 N N . ASP A 1 789 ? -7.856 -7.104 -24.536 1.00 89.19 789 ASP A N 1
ATOM 6172 C CA . ASP A 1 789 ? -9.165 -6.480 -24.766 1.00 89.19 789 ASP A CA 1
ATOM 6173 C C . ASP A 1 789 ? -9.105 -4.939 -24.665 1.00 89.19 789 ASP A C 1
ATOM 6175 O O . ASP A 1 789 ? -10.089 -4.250 -24.926 1.00 89.19 789 ASP A O 1
ATOM 6179 N N . ASP A 1 790 ? -7.947 -4.374 -24.303 1.00 88.44 790 ASP A N 1
ATOM 6180 C CA . ASP A 1 790 ? -7.648 -2.939 -24.294 1.00 88.44 790 ASP A CA 1
ATOM 6181 C C . ASP A 1 790 ? -6.522 -2.634 -25.305 1.00 88.44 790 ASP A C 1
ATOM 6183 O O . ASP A 1 790 ? -5.351 -2.501 -24.925 1.00 88.44 790 ASP A O 1
ATOM 6187 N N . PRO A 1 791 ? -6.854 -2.473 -26.604 1.00 85.31 791 PRO A N 1
ATOM 6188 C CA . PRO A 1 791 ? -5.865 -2.211 -27.648 1.00 85.31 791 PRO A CA 1
ATOM 6189 C C . PRO A 1 791 ? -5.040 -0.941 -27.413 1.00 85.31 791 PRO A C 1
ATOM 6191 O O . PRO A 1 791 ? -3.942 -0.814 -27.947 1.00 85.31 791 PRO A O 1
ATOM 6194 N N . ILE A 1 792 ? -5.549 0.018 -26.629 1.00 85.56 792 ILE A N 1
ATOM 6195 C CA . ILE A 1 792 ? -4.808 1.231 -26.273 1.00 85.56 792 ILE A CA 1
ATOM 6196 C C . ILE A 1 792 ? -3.641 0.875 -25.357 1.00 85.56 792 ILE A C 1
ATOM 6198 O O . ILE A 1 792 ? -2.508 1.248 -25.660 1.00 85.56 792 ILE A O 1
ATOM 6202 N N . SER A 1 793 ? -3.915 0.154 -24.270 1.00 89.56 793 SER A N 1
ATOM 6203 C CA . SER A 1 793 ? -2.880 -0.236 -23.313 1.00 89.56 793 SER A CA 1
ATOM 6204 C C . SER A 1 793 ? -1.933 -1.282 -23.907 1.00 89.56 793 SER A C 1
ATOM 6206 O O . SER A 1 793 ? -0.725 -1.205 -23.685 1.00 89.56 793 SER A O 1
ATOM 6208 N N . LEU A 1 794 ? -2.448 -2.214 -24.719 1.00 90.38 794 LEU A N 1
ATOM 6209 C CA . LEU A 1 794 ? -1.641 -3.218 -25.417 1.00 90.38 794 LEU A CA 1
ATOM 6210 C C . LEU A 1 794 ? -0.619 -2.588 -26.376 1.00 90.38 794 LEU A C 1
ATOM 6212 O O . LEU A 1 794 ? 0.526 -3.023 -26.417 1.00 90.38 794 LEU A O 1
ATOM 6216 N N . ASN A 1 795 ? -0.987 -1.520 -27.093 1.00 90.62 795 ASN A N 1
ATOM 6217 C CA . ASN A 1 795 ? -0.077 -0.814 -28.005 1.00 90.62 795 ASN A CA 1
ATOM 6218 C C . ASN A 1 795 ? 1.108 -0.118 -27.300 1.00 90.62 795 ASN A C 1
ATOM 6220 O O . ASN A 1 795 ? 2.083 0.235 -27.963 1.00 90.62 795 ASN A O 1
ATOM 6224 N N . TRP A 1 796 ? 1.066 0.060 -25.974 1.00 93.06 796 TRP A N 1
ATOM 6225 C CA . TRP A 1 796 ? 2.216 0.521 -25.182 1.00 93.06 796 TRP A CA 1
ATOM 6226 C C . TRP A 1 796 ? 3.176 -0.610 -24.787 1.00 93.06 796 TRP A C 1
ATOM 6228 O O . TRP A 1 796 ? 4.157 -0.358 -24.094 1.00 93.06 796 TRP A O 1
ATOM 6238 N N . VAL A 1 797 ? 2.913 -1.858 -25.181 1.00 95.00 797 VAL A N 1
ATOM 6239 C CA . VAL A 1 797 ? 3.637 -3.037 -24.698 1.00 95.00 797 VAL A CA 1
ATOM 6240 C C . VAL A 1 797 ? 4.138 -3.883 -25.865 1.00 95.00 797 VAL A C 1
ATOM 6242 O O . VAL A 1 797 ? 3.366 -4.386 -26.675 1.00 95.00 797 VAL A O 1
ATOM 6245 N N . LYS A 1 798 ? 5.451 -4.111 -25.914 1.00 95.19 798 LYS A N 1
ATOM 6246 C CA . LYS A 1 798 ? 6.088 -5.101 -26.789 1.00 95.19 798 LYS A CA 1
ATOM 6247 C C . LYS A 1 798 ? 6.616 -6.240 -25.920 1.00 95.19 798 LYS A C 1
ATOM 6249 O O . LYS A 1 798 ? 7.461 -6.017 -25.057 1.00 95.19 798 LYS A O 1
ATOM 6254 N N . MET A 1 799 ? 6.124 -7.462 -26.119 1.00 93.50 799 MET A N 1
ATOM 6255 C CA . MET A 1 799 ? 6.704 -8.639 -25.463 1.00 93.50 799 MET A CA 1
ATOM 6256 C C . MET A 1 799 ? 8.092 -8.911 -26.060 1.00 93.50 799 MET A C 1
ATOM 6258 O O . MET A 1 799 ? 8.210 -9.041 -27.275 1.00 93.50 799 MET A O 1
ATOM 6262 N N . GLU A 1 800 ? 9.128 -9.014 -25.223 1.00 92.69 800 GLU A N 1
ATOM 6263 C CA . GLU A 1 800 ? 10.473 -9.395 -25.683 1.00 92.69 800 GLU A CA 1
ATOM 6264 C C . GLU A 1 800 ? 10.813 -10.847 -25.361 1.00 92.69 800 GLU A C 1
ATOM 6266 O O . GLU A 1 800 ? 11.341 -11.575 -26.199 1.00 92.69 800 GLU A O 1
ATOM 6271 N N . LYS A 1 801 ? 10.562 -11.259 -24.114 1.00 90.38 801 LYS A N 1
ATOM 6272 C CA . LYS A 1 801 ? 10.910 -12.588 -23.610 1.00 90.38 801 LYS A CA 1
ATOM 6273 C C . LYS A 1 801 ? 9.824 -13.075 -22.668 1.00 90.38 801 LYS A C 1
ATOM 6275 O O . LYS A 1 801 ? 9.349 -12.328 -21.818 1.00 90.38 801 LYS A O 1
ATOM 6280 N N . MET A 1 802 ? 9.500 -14.353 -22.765 1.00 89.25 802 MET A N 1
ATOM 6281 C CA . MET A 1 802 ? 8.642 -15.048 -21.817 1.00 89.25 802 MET A CA 1
ATOM 6282 C C . MET A 1 802 ? 9.164 -16.472 -21.667 1.00 89.25 802 MET A C 1
ATOM 6284 O O . MET A 1 802 ? 9.546 -17.098 -22.658 1.00 89.25 802 MET A O 1
ATOM 6288 N N . ARG A 1 803 ? 9.200 -16.990 -20.440 1.00 86.50 803 ARG A N 1
ATOM 6289 C CA . ARG A 1 803 ? 9.575 -18.383 -20.182 1.00 86.50 803 ARG A CA 1
ATOM 6290 C C . ARG A 1 803 ? 8.597 -19.009 -19.200 1.00 86.50 803 ARG A C 1
ATOM 6292 O O . ARG A 1 803 ? 8.444 -18.531 -18.083 1.00 86.50 803 ARG A O 1
ATOM 6299 N N . THR A 1 804 ? 7.977 -20.096 -19.651 1.00 75.88 804 THR A N 1
ATOM 6300 C CA . THR A 1 804 ? 6.983 -20.895 -18.930 1.00 75.88 804 THR A CA 1
ATOM 6301 C C . THR A 1 804 ? 7.511 -22.319 -18.735 1.00 75.88 804 THR A C 1
ATOM 6303 O O . THR A 1 804 ? 7.379 -23.183 -19.601 1.00 75.88 804 THR A O 1
ATOM 6306 N N . LYS A 1 805 ? 8.166 -22.576 -17.599 1.00 64.50 805 LYS A N 1
ATOM 6307 C CA . LYS A 1 805 ? 8.649 -23.915 -17.200 1.00 64.50 805 LYS A CA 1
ATOM 6308 C C . LYS A 1 805 ? 8.466 -24.092 -15.692 1.00 64.50 805 LYS A C 1
ATOM 6310 O O . LYS A 1 805 ? 9.422 -23.977 -14.940 1.00 64.50 805 LYS A O 1
ATOM 6315 N N . GLY A 1 806 ? 7.224 -24.291 -15.252 1.00 68.38 806 GLY A N 1
ATOM 6316 C CA . GLY A 1 806 ? 6.852 -24.291 -13.828 1.00 68.38 806 GLY A CA 1
ATOM 6317 C C . GLY A 1 806 ? 6.708 -22.877 -13.255 1.00 68.38 806 GLY A C 1
ATOM 6318 O O . GLY A 1 806 ? 5.686 -22.579 -12.650 1.00 68.38 806 GLY A O 1
ATOM 6319 N N . GLN A 1 807 ? 7.661 -21.991 -13.551 1.00 82.12 807 GLN A N 1
ATOM 6320 C CA . GLN A 1 807 ? 7.568 -20.544 -13.318 1.00 82.12 807 GLN A CA 1
ATOM 6321 C C . GLN A 1 807 ? 7.087 -19.791 -14.565 1.00 82.12 807 GLN A C 1
ATOM 6323 O O . GLN A 1 807 ? 7.250 -20.295 -15.682 1.00 82.12 807 GLN A O 1
ATOM 6328 N N . THR A 1 808 ? 6.587 -18.563 -14.381 1.00 92.88 808 THR A N 1
ATOM 6329 C CA . THR A 1 808 ? 6.320 -17.596 -15.458 1.00 92.88 808 THR A CA 1
ATOM 6330 C C . THR A 1 808 ? 7.006 -16.255 -15.185 1.00 92.88 808 THR A C 1
ATOM 6332 O O . THR A 1 808 ? 6.532 -15.434 -14.396 1.00 92.88 808 THR A O 1
ATOM 6335 N N . VAL A 1 809 ? 8.101 -16.000 -15.904 1.00 96.62 809 VAL A N 1
ATOM 6336 C CA . VAL A 1 809 ? 8.782 -14.697 -15.920 1.00 96.62 809 VAL A CA 1
ATOM 6337 C C . VAL A 1 809 ? 8.667 -14.087 -17.315 1.00 96.62 809 VAL A C 1
ATOM 6339 O O . VAL A 1 809 ? 9.017 -14.723 -18.316 1.00 96.62 809 VAL A O 1
ATOM 6342 N N . THR A 1 810 ? 8.194 -12.843 -17.376 1.00 97.38 810 THR A N 1
ATOM 6343 C CA . THR A 1 810 ? 7.950 -12.111 -18.627 1.00 97.38 810 THR A CA 1
ATOM 6344 C C . THR A 1 810 ? 8.698 -10.786 -18.626 1.00 97.38 810 THR A C 1
ATOM 6346 O O . THR A 1 810 ? 8.575 -9.997 -17.690 1.00 97.38 810 THR A O 1
ATOM 6349 N N . LYS A 1 811 ? 9.432 -10.504 -19.705 1.00 97.69 811 LYS A N 1
ATOM 6350 C CA . LYS A 1 811 ? 9.988 -9.185 -20.005 1.00 97.69 811 LYS A CA 1
ATOM 6351 C C . LYS A 1 811 ? 9.177 -8.515 -21.105 1.00 97.69 811 LYS A C 1
ATOM 6353 O O . LYS A 1 811 ? 9.017 -9.065 -22.200 1.00 97.69 811 LYS A O 1
ATOM 6358 N N . ILE A 1 812 ? 8.747 -7.292 -20.822 1.00 97.62 812 ILE A N 1
ATOM 6359 C CA . ILE A 1 812 ? 8.174 -6.379 -21.800 1.00 97.62 812 ILE A CA 1
ATOM 6360 C C . ILE A 1 812 ? 9.054 -5.141 -21.972 1.00 97.62 812 ILE A C 1
ATOM 6362 O O . ILE A 1 812 ? 9.639 -4.623 -21.017 1.00 97.62 812 ILE A O 1
ATOM 6366 N N . PHE A 1 813 ? 9.099 -4.658 -23.205 1.00 97.62 813 PHE A N 1
ATOM 6367 C CA . PHE A 1 813 ? 9.608 -3.349 -23.567 1.00 97.62 813 PHE A CA 1
ATOM 6368 C C . PHE A 1 813 ? 8.427 -2.397 -23.741 1.00 97.62 813 PHE A C 1
ATOM 6370 O O . PHE A 1 813 ? 7.450 -2.719 -24.423 1.00 97.62 813 PHE A O 1
ATOM 6377 N N . VAL A 1 814 ? 8.515 -1.230 -23.119 1.00 97.19 814 VAL A N 1
ATOM 6378 C CA . VAL A 1 814 ? 7.501 -0.175 -23.180 1.00 97.19 814 VAL A CA 1
ATOM 6379 C C . VAL A 1 814 ? 8.087 0.947 -24.029 1.00 97.19 814 VAL A C 1
ATOM 6381 O O . VAL A 1 814 ? 9.046 1.580 -23.581 1.00 97.19 814 VAL A O 1
ATOM 6384 N N . PRO A 1 815 ? 7.585 1.171 -25.258 1.00 95.94 815 PRO A N 1
ATOM 6385 C CA . PRO A 1 815 ? 8.067 2.249 -26.104 1.00 95.94 815 PRO A CA 1
ATOM 6386 C C . PRO A 1 815 ? 7.787 3.620 -25.495 1.00 95.94 815 PRO A C 1
ATOM 6388 O O . PRO A 1 815 ? 6.869 3.782 -24.687 1.00 95.94 815 PRO A O 1
ATOM 6391 N N . LYS A 1 816 ? 8.532 4.620 -25.961 1.00 93.25 816 LYS A N 1
ATOM 6392 C CA . LYS A 1 816 ? 8.341 6.020 -25.592 1.00 93.25 816 LYS A CA 1
ATOM 6393 C C . LYS A 1 816 ? 6.895 6.433 -25.869 1.00 93.25 816 LYS A C 1
ATOM 6395 O O . LYS A 1 816 ? 6.360 6.183 -26.950 1.00 93.25 816 LYS A O 1
ATOM 6400 N N . MET A 1 817 ? 6.270 7.080 -24.889 1.00 91.94 817 MET A N 1
ATOM 6401 C CA . MET A 1 817 ? 4.847 7.416 -24.947 1.00 91.94 817 MET A CA 1
ATOM 6402 C C . MET A 1 817 ? 4.518 8.336 -26.132 1.00 91.94 817 MET A C 1
ATOM 6404 O O . MET A 1 817 ? 5.127 9.388 -26.315 1.00 91.94 817 MET A O 1
ATOM 6408 N N . ASP A 1 818 ? 3.485 7.965 -26.894 1.00 87.81 818 ASP A N 1
ATOM 6409 C CA . ASP A 1 818 ? 2.971 8.671 -28.079 1.00 87.81 818 ASP A CA 1
ATOM 6410 C C . ASP A 1 818 ? 2.182 9.954 -27.746 1.00 87.81 818 ASP A C 1
ATOM 6412 O O . ASP A 1 818 ? 1.359 10.421 -28.536 1.00 87.81 818 ASP A O 1
ATOM 6416 N N . HIS A 1 819 ? 2.371 10.504 -26.547 1.00 88.12 819 HIS A N 1
ATOM 6417 C CA . HIS A 1 819 ? 1.603 11.624 -26.018 1.00 88.12 819 HIS A CA 1
ATOM 6418 C C . HIS A 1 819 ? 2.358 12.368 -24.904 1.00 88.12 819 HIS A C 1
ATOM 6420 O O . HIS A 1 819 ? 3.175 11.760 -24.210 1.00 88.12 819 HIS A O 1
ATOM 6426 N N . PRO A 1 820 ? 2.081 13.672 -24.692 1.00 88.56 820 PRO A N 1
ATOM 6427 C CA . PRO A 1 820 ? 2.783 14.474 -23.695 1.00 88.56 820 PRO A CA 1
ATOM 6428 C C . PRO A 1 820 ? 2.517 13.944 -22.287 1.00 88.56 820 PRO A C 1
ATOM 6430 O O . PRO A 1 820 ? 1.376 13.625 -21.937 1.00 88.56 820 PRO A O 1
ATOM 6433 N N . VAL A 1 821 ? 3.545 13.911 -21.443 1.00 88.94 821 VAL A N 1
ATOM 6434 C CA . VAL A 1 821 ? 3.474 13.282 -20.116 1.00 88.94 821 VAL A CA 1
ATOM 6435 C C . VAL A 1 821 ? 2.506 14.021 -19.192 1.00 88.94 821 VAL A C 1
ATOM 6437 O O . VAL A 1 821 ? 1.884 13.402 -18.331 1.00 88.94 821 VAL A O 1
ATOM 6440 N N . LYS A 1 822 ? 2.281 15.322 -19.405 1.00 89.06 822 LYS A N 1
ATOM 6441 C CA . LYS A 1 822 ? 1.296 16.103 -18.637 1.00 89.06 822 LYS A CA 1
ATOM 6442 C C . LYS A 1 822 ? -0.166 15.767 -18.960 1.00 89.06 822 LYS A C 1
ATOM 6444 O O . LYS A 1 822 ? -1.015 16.002 -18.106 1.00 89.06 822 LYS A O 1
ATOM 6449 N N . VAL A 1 823 ? -0.465 15.195 -20.130 1.00 90.25 823 VAL A N 1
ATOM 6450 C CA . VAL A 1 823 ? -1.838 14.850 -20.543 1.00 90.25 823 VAL A CA 1
ATOM 6451 C C . VAL A 1 823 ? -2.335 13.637 -19.751 1.00 90.25 823 VAL A C 1
ATOM 6453 O O . VAL A 1 823 ? -1.618 12.648 -19.585 1.00 90.25 823 VAL A O 1
ATOM 6456 N N . THR A 1 824 ? -3.559 13.704 -19.233 1.00 90.31 824 THR A N 1
ATOM 6457 C CA . THR A 1 824 ? -4.207 12.595 -18.511 1.00 90.31 824 THR A CA 1
ATOM 6458 C C . THR A 1 824 ? -4.704 11.504 -19.464 1.00 90.31 824 THR A C 1
ATOM 6460 O O . THR A 1 824 ? -4.942 11.750 -20.646 1.00 90.31 824 THR A O 1
ATOM 6463 N N . LEU A 1 825 ? -4.945 10.296 -18.942 1.00 85.88 825 LEU A N 1
ATOM 6464 C CA . LEU A 1 825 ? -5.570 9.209 -19.710 1.00 85.88 825 LEU A CA 1
ATOM 6465 C C . LEU A 1 825 ? -6.933 9.621 -20.304 1.00 85.88 825 LEU A C 1
ATOM 6467 O O . LEU A 1 825 ? -7.185 9.398 -21.486 1.00 85.88 825 LEU A O 1
ATOM 6471 N N . ALA A 1 826 ? -7.777 10.300 -19.520 1.00 86.19 826 ALA A N 1
ATOM 6472 C CA . ALA A 1 826 ? -9.092 10.753 -19.972 1.00 86.19 826 ALA A CA 1
ATOM 6473 C C . ALA A 1 826 ? -9.006 11.836 -21.067 1.00 86.19 826 ALA A C 1
ATOM 6475 O O . ALA A 1 826 ? -9.788 11.827 -22.018 1.00 86.19 826 ALA A O 1
ATOM 6476 N N . GLU A 1 827 ? -8.056 12.770 -20.975 1.00 88.25 827 GLU A N 1
ATOM 6477 C CA . GLU A 1 827 ? -7.805 13.744 -22.043 1.00 88.25 827 GLU A CA 1
ATOM 6478 C C . GLU A 1 827 ? -7.255 13.078 -23.306 1.00 88.25 827 GLU A C 1
ATOM 6480 O O . GLU A 1 827 ? -7.690 13.425 -24.402 1.00 88.25 827 GLU A O 1
ATOM 6485 N N . LEU A 1 828 ? -6.353 12.100 -23.172 1.00 86.62 828 LEU A N 1
ATOM 6486 C CA . LEU A 1 828 ? -5.809 11.340 -24.298 1.00 86.62 828 LEU A CA 1
ATOM 6487 C C . LEU A 1 828 ? -6.913 10.591 -25.057 1.00 86.62 828 LEU A C 1
ATOM 6489 O O . LEU A 1 828 ? -6.987 10.677 -26.285 1.00 86.62 828 LEU A O 1
ATOM 6493 N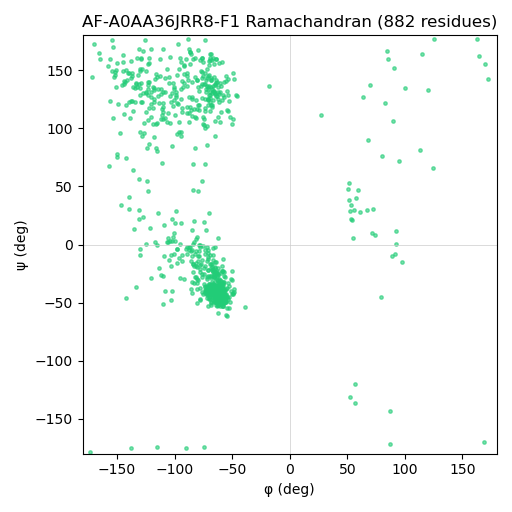 N . GLU A 1 829 ? -7.814 9.914 -24.340 1.00 85.12 829 GLU A N 1
ATOM 6494 C CA . GLU A 1 829 ? -9.009 9.303 -24.928 1.00 85.12 829 GLU A CA 1
ATOM 6495 C C . GLU A 1 829 ? -9.882 10.336 -25.648 1.00 85.12 829 GLU A C 1
ATOM 6497 O O . GLU A 1 829 ? -10.307 10.104 -26.781 1.00 85.12 829 GLU A O 1
ATOM 6502 N N . ASN A 1 830 ? -10.114 11.502 -25.039 1.00 85.69 830 ASN A N 1
ATOM 6503 C CA . ASN A 1 830 ? -10.887 12.580 -25.655 1.00 85.69 830 ASN A CA 1
ATOM 6504 C C . ASN A 1 830 ? -10.212 13.131 -26.926 1.00 85.69 830 ASN A C 1
ATOM 6506 O O . ASN A 1 830 ? -10.891 13.346 -27.932 1.00 85.69 830 ASN A O 1
ATOM 6510 N N . PHE A 1 831 ? -8.887 13.319 -26.937 1.00 85.12 831 PHE A N 1
ATOM 6511 C CA . PHE A 1 831 ? -8.142 13.733 -28.133 1.00 85.12 831 PHE A CA 1
ATOM 6512 C C . PHE A 1 831 ? -8.241 12.696 -29.256 1.00 85.12 831 PHE A C 1
ATOM 6514 O O . PHE A 1 831 ? -8.474 13.078 -30.407 1.00 85.12 831 PHE A O 1
ATOM 6521 N N . ARG A 1 832 ? -8.133 11.402 -28.923 1.00 82.31 832 ARG A N 1
ATOM 6522 C CA . ARG A 1 832 ? -8.288 10.288 -29.872 1.00 82.31 832 ARG A CA 1
ATOM 6523 C C . ARG A 1 832 ? -9.714 10.223 -30.437 1.00 82.31 832 ARG A C 1
ATOM 6525 O O . ARG A 1 832 ? -9.868 10.211 -31.657 1.00 82.31 832 ARG A O 1
ATOM 6532 N N . ARG A 1 833 ? -10.753 10.313 -29.593 1.00 83.94 833 ARG A N 1
ATOM 6533 C CA . ARG A 1 833 ? -12.172 10.383 -30.018 1.00 83.94 833 ARG A CA 1
ATOM 6534 C C . ARG A 1 833 ? -12.451 11.582 -30.933 1.00 83.94 833 ARG A C 1
ATOM 6536 O O . ARG A 1 833 ? -13.151 11.442 -31.929 1.00 83.94 833 ARG A O 1
ATOM 6543 N N . MET A 1 834 ? -11.862 12.745 -30.643 1.00 85.00 834 MET A N 1
ATOM 6544 C CA . MET A 1 834 ? -11.976 13.951 -31.477 1.00 85.00 834 MET A CA 1
ATOM 6545 C C . MET A 1 834 ? -11.064 13.955 -32.721 1.00 85.00 834 MET A C 1
ATOM 6547 O O . MET A 1 834 ? -11.061 14.947 -33.447 1.00 85.00 834 MET A O 1
ATOM 6551 N N . LYS A 1 835 ? -10.255 12.908 -32.957 1.00 83.19 835 LYS A N 1
ATOM 6552 C CA . LYS A 1 835 ? -9.224 12.842 -34.016 1.00 83.19 835 LYS A CA 1
ATOM 6553 C C . LYS A 1 835 ? -8.243 14.036 -34.015 1.00 83.19 835 LYS A C 1
ATOM 6555 O O . LYS A 1 835 ? -7.683 14.393 -35.047 1.00 83.19 835 LYS A O 1
ATOM 6560 N N . LYS A 1 836 ? -7.994 14.653 -32.853 1.00 81.06 836 LYS A N 1
ATOM 6561 C CA . LYS A 1 836 ? -7.150 15.858 -32.683 1.00 81.06 836 LYS A CA 1
ATOM 6562 C C . LYS A 1 836 ? -5.652 15.525 -32.567 1.00 81.06 836 LYS A C 1
ATOM 6564 O O . LYS A 1 836 ? -4.959 16.047 -31.697 1.00 81.06 836 LYS A O 1
ATOM 6569 N N . THR A 1 837 ? -5.148 14.665 -33.451 1.00 78.62 837 THR A N 1
ATOM 6570 C CA . THR A 1 837 ? -3.751 14.188 -33.446 1.00 78.62 837 THR A CA 1
ATOM 6571 C C . THR A 1 837 ? -2.734 15.314 -33.638 1.00 78.62 837 THR A C 1
ATOM 6573 O O . THR A 1 837 ? -1.714 15.321 -32.960 1.00 78.62 837 THR A O 1
ATOM 6576 N N . ALA A 1 838 ? -3.031 16.315 -34.475 1.00 83.94 838 ALA A N 1
ATOM 6577 C CA . ALA A 1 838 ? -2.147 17.466 -34.691 1.00 83.94 838 ALA A CA 1
ATOM 6578 C C . ALA A 1 838 ? -1.808 18.204 -33.380 1.00 83.94 838 ALA A C 1
ATOM 6580 O O . ALA A 1 838 ? -0.637 18.368 -33.056 1.00 83.94 838 ALA A O 1
ATOM 6581 N N . LYS A 1 839 ? -2.821 18.537 -32.564 1.00 85.81 839 LYS A N 1
ATOM 6582 C CA . LYS A 1 839 ? -2.610 19.216 -31.273 1.00 85.81 839 LYS A CA 1
ATOM 6583 C C . LYS A 1 839 ? -1.768 18.379 -30.301 1.00 85.81 839 LYS A C 1
ATOM 6585 O O . LYS A 1 839 ? -0.967 18.940 -29.562 1.00 85.81 839 LYS A O 1
ATOM 6590 N N . LEU A 1 840 ? -1.937 17.055 -30.308 1.00 85.50 840 LEU A N 1
ATOM 6591 C CA . LEU A 1 840 ? -1.137 16.146 -29.484 1.00 85.50 840 LEU A CA 1
ATOM 6592 C C . LEU A 1 840 ? 0.339 16.160 -29.919 1.00 85.50 840 LEU A C 1
ATOM 6594 O O . LEU A 1 840 ? 1.225 16.273 -29.076 1.00 85.50 840 LEU A O 1
ATOM 6598 N N . ASN A 1 841 ? 0.584 16.130 -31.232 1.00 86.50 841 ASN A N 1
ATOM 6599 C CA . ASN A 1 841 ? 1.919 16.196 -31.826 1.00 86.50 841 ASN A CA 1
ATOM 6600 C C . ASN A 1 841 ? 2.618 17.541 -31.568 1.00 86.50 841 ASN A C 1
ATOM 6602 O O . ASN A 1 841 ? 3.830 17.571 -31.373 1.00 86.50 841 ASN A O 1
ATOM 6606 N N . ASP A 1 842 ? 1.884 18.654 -31.556 1.00 88.25 842 ASP A N 1
ATOM 6607 C CA . ASP A 1 842 ? 2.464 19.971 -31.274 1.00 88.25 842 ASP A CA 1
ATOM 6608 C C . ASP A 1 842 ? 2.839 20.118 -29.790 1.00 88.25 842 ASP A C 1
ATOM 6610 O O . ASP A 1 842 ? 3.942 20.570 -29.484 1.00 88.25 842 ASP A O 1
ATOM 6614 N N . MET A 1 843 ? 1.995 19.626 -28.873 1.00 88.31 843 MET A N 1
ATOM 6615 C CA . MET A 1 843 ? 2.331 19.537 -27.444 1.00 88.31 843 MET A CA 1
ATOM 6616 C C . MET A 1 843 ? 3.532 18.609 -27.183 1.00 88.31 843 MET A C 1
ATOM 6618 O O . MET A 1 843 ? 4.361 18.910 -26.327 1.00 88.31 843 MET A O 1
ATOM 6622 N N . LEU A 1 844 ? 3.652 17.501 -27.927 1.00 88.50 844 LEU A N 1
ATOM 6623 C CA . LEU A 1 844 ? 4.814 16.606 -27.862 1.00 88.50 844 LEU A CA 1
ATOM 6624 C C . LEU A 1 844 ? 6.103 17.322 -28.273 1.00 88.50 844 LEU A C 1
ATOM 6626 O O . LEU A 1 844 ? 7.074 17.285 -27.524 1.00 88.50 844 LEU A O 1
ATOM 6630 N N . LYS A 1 845 ? 6.107 18.013 -29.421 1.00 88.19 845 LYS A N 1
ATOM 6631 C CA . LYS A 1 845 ? 7.277 18.773 -29.895 1.00 88.19 845 LYS A CA 1
ATOM 6632 C C . LYS A 1 845 ? 7.712 19.837 -28.890 1.00 88.19 845 LYS A C 1
ATOM 6634 O O . LYS A 1 845 ? 8.908 20.018 -28.685 1.00 88.19 845 LYS A O 1
ATOM 6639 N N . GLU A 1 846 ? 6.761 20.536 -28.268 1.00 88.62 846 GLU A N 1
ATOM 6640 C CA . GLU A 1 846 ? 7.062 21.520 -27.226 1.00 88.62 846 GLU A CA 1
ATOM 6641 C C . GLU A 1 846 ? 7.726 20.850 -26.010 1.00 88.62 846 GLU A C 1
ATOM 6643 O O . GLU A 1 846 ? 8.759 21.317 -25.525 1.00 88.62 846 GLU A O 1
ATOM 6648 N N . GLU A 1 847 ? 7.193 19.713 -25.550 1.00 86.19 847 GLU A N 1
ATOM 6649 C CA . GLU A 1 847 ? 7.775 18.961 -24.436 1.00 86.19 847 GLU A CA 1
ATOM 6650 C C . GLU A 1 847 ? 9.174 18.411 -24.774 1.00 86.19 847 GLU A C 1
ATOM 6652 O O . GLU A 1 847 ? 10.085 18.487 -23.948 1.00 86.19 847 GLU A O 1
ATOM 6657 N N . GLU A 1 848 ? 9.391 17.920 -25.997 1.00 85.12 848 GLU A N 1
ATOM 6658 C CA . GLU A 1 848 ? 10.703 17.468 -26.472 1.00 85.12 848 GLU A CA 1
ATOM 6659 C C . GLU A 1 848 ? 11.719 18.611 -26.560 1.00 85.12 848 GLU A C 1
ATOM 6661 O O . GLU A 1 848 ? 12.859 18.441 -26.126 1.00 85.12 848 GLU A O 1
ATOM 6666 N N . GLN A 1 849 ? 11.318 19.798 -27.024 1.00 86.31 849 GLN A N 1
ATOM 6667 C CA . GLN A 1 849 ? 12.170 20.993 -27.003 1.00 86.31 849 GLN A CA 1
ATOM 6668 C C . GLN A 1 849 ? 12.543 21.392 -25.567 1.00 86.31 849 GLN A C 1
ATOM 6670 O O . GLN A 1 849 ? 13.712 21.669 -25.288 1.00 86.31 849 GLN A O 1
ATOM 6675 N N . GLN A 1 850 ? 11.588 21.358 -24.630 1.00 84.06 850 GLN A N 1
ATOM 6676 C CA . GLN A 1 850 ? 11.846 21.627 -23.210 1.00 84.06 850 GLN A CA 1
ATOM 6677 C C . GLN A 1 850 ? 12.797 20.587 -22.587 1.00 84.06 850 GLN A C 1
ATOM 6679 O O . GLN A 1 850 ? 13.703 20.956 -21.834 1.00 84.06 850 GLN A O 1
ATOM 6684 N N . ARG A 1 851 ? 12.635 19.296 -22.911 1.00 80.81 851 ARG A N 1
ATOM 6685 C CA . ARG A 1 851 ? 13.536 18.209 -22.479 1.00 80.81 851 ARG A CA 1
ATOM 6686 C C . ARG A 1 851 ? 14.943 18.389 -23.051 1.00 80.81 851 ARG A C 1
ATOM 6688 O O . ARG A 1 851 ? 15.907 18.375 -22.291 1.00 80.81 851 ARG A O 1
ATOM 6695 N N . ALA A 1 852 ? 15.066 18.631 -24.356 1.00 81.94 852 ALA A N 1
ATOM 6696 C CA . ALA A 1 852 ? 16.346 18.841 -25.028 1.00 81.94 852 ALA A CA 1
ATOM 6697 C C . ALA A 1 852 ? 17.094 20.070 -24.481 1.00 81.94 852 ALA A C 1
ATOM 6699 O O . ALA A 1 852 ? 18.304 20.005 -24.253 1.00 81.94 852 ALA A O 1
ATOM 6700 N N . ALA A 1 853 ? 16.383 21.166 -24.193 1.00 81.25 853 ALA A N 1
ATOM 6701 C CA . ALA A 1 853 ? 16.959 22.353 -23.564 1.00 81.25 853 ALA A CA 1
ATOM 6702 C C . ALA A 1 853 ? 17.491 22.063 -22.146 1.00 81.25 853 ALA A C 1
ATOM 6704 O O . ALA A 1 853 ? 18.618 22.451 -21.822 1.00 81.25 853 ALA A O 1
ATOM 6705 N N . LYS A 1 854 ? 16.727 21.330 -21.319 1.00 78.56 854 LYS A N 1
ATOM 6706 C CA . LYS A 1 854 ? 17.175 20.877 -19.988 1.00 78.56 854 LYS A CA 1
ATOM 6707 C C . LYS A 1 854 ? 18.406 19.976 -20.084 1.00 78.56 854 LYS A C 1
ATOM 6709 O O . LYS A 1 854 ? 19.407 20.253 -19.427 1.00 78.56 854 LYS A O 1
ATOM 6714 N N . ASP A 1 855 ? 18.376 18.954 -20.935 1.00 76.75 855 ASP A N 1
ATOM 6715 C CA . ASP A 1 855 ? 19.487 18.010 -21.087 1.00 76.75 855 ASP A CA 1
ATOM 6716 C C . ASP A 1 855 ? 20.744 18.685 -21.657 1.00 76.75 855 ASP A C 1
ATOM 6718 O O . ASP A 1 855 ? 21.856 18.372 -21.232 1.00 76.75 855 ASP A O 1
ATOM 6722 N N . SER A 1 856 ? 20.597 19.665 -22.554 1.00 75.06 856 SER A N 1
ATOM 6723 C CA . SER A 1 856 ? 21.709 20.500 -23.027 1.00 75.06 856 SER A CA 1
ATOM 6724 C C . SER A 1 856 ? 22.293 21.369 -21.906 1.00 75.06 856 SER A C 1
ATOM 6726 O O . SER A 1 856 ? 23.514 21.459 -21.769 1.00 75.06 856 SER A O 1
ATOM 6728 N N . SER A 1 857 ? 21.446 21.963 -21.057 1.00 71.00 857 SER A N 1
ATOM 6729 C CA . SER A 1 857 ? 21.880 22.733 -19.882 1.00 71.00 857 SER A CA 1
ATOM 6730 C C . SER A 1 857 ? 22.659 21.860 -18.887 1.00 71.00 857 SER A C 1
ATOM 6732 O O . SER A 1 857 ? 23.773 22.209 -18.488 1.00 71.00 857 SER A O 1
ATOM 6734 N N . VAL A 1 858 ? 22.138 20.669 -18.569 1.00 68.81 858 VAL A N 1
ATOM 6735 C CA . VAL A 1 858 ? 22.792 19.683 -17.692 1.00 68.81 858 VAL A CA 1
ATOM 6736 C C . VAL A 1 858 ? 24.119 19.201 -18.288 1.00 68.81 858 VAL A C 1
ATOM 6738 O O . VAL A 1 858 ? 25.133 19.194 -17.589 1.00 68.81 858 VAL A O 1
ATOM 6741 N N . LYS A 1 859 ? 24.168 18.871 -19.587 1.00 71.69 859 LYS A N 1
ATOM 6742 C CA . LYS A 1 859 ? 25.417 18.506 -20.282 1.00 71.69 859 LYS A CA 1
ATOM 6743 C C . LYS A 1 859 ? 26.439 19.648 -20.258 1.00 71.69 859 LYS A C 1
ATOM 6745 O O . LYS A 1 859 ? 27.620 19.387 -20.033 1.00 71.69 859 LYS A O 1
ATOM 6750 N N . GLY A 1 860 ? 26.004 20.900 -20.419 1.00 65.62 860 GLY A N 1
ATOM 6751 C CA . GLY A 1 860 ? 26.853 22.090 -20.299 1.00 65.62 860 GLY A CA 1
ATOM 6752 C C . GLY A 1 860 ? 27.458 22.252 -18.900 1.00 65.62 860 GLY A C 1
ATOM 6753 O O . GLY A 1 860 ? 28.672 22.416 -18.768 1.00 65.62 860 GLY A O 1
ATOM 6754 N N . LEU A 1 861 ? 26.637 22.117 -17.854 1.00 54.62 861 LEU A N 1
ATOM 6755 C CA . LEU A 1 861 ? 27.066 22.111 -16.449 1.00 54.62 861 LEU A CA 1
ATOM 6756 C C . LEU A 1 861 ? 28.073 20.987 -16.159 1.00 54.62 861 LEU A C 1
ATOM 6758 O O . LEU A 1 861 ? 29.149 21.244 -15.617 1.00 54.62 861 LEU A O 1
ATOM 6762 N N . LEU A 1 862 ? 27.775 19.753 -16.575 1.00 51.25 862 LEU A N 1
ATOM 6763 C CA . LEU A 1 862 ? 28.670 18.604 -16.401 1.00 51.25 862 LEU A CA 1
ATOM 6764 C C . LEU A 1 862 ? 29.994 18.784 -17.159 1.00 51.25 862 LEU A C 1
ATOM 6766 O O . LEU A 1 862 ? 31.056 18.461 -16.624 1.00 51.25 862 LEU A O 1
ATOM 6770 N N . ALA A 1 863 ? 29.967 19.342 -18.372 1.00 61.59 863 ALA A N 1
ATOM 6771 C CA . ALA A 1 863 ? 31.174 19.654 -19.134 1.00 61.59 863 ALA A CA 1
ATOM 6772 C C . ALA A 1 863 ? 32.018 20.749 -18.457 1.00 61.59 863 ALA A C 1
ATOM 6774 O O . ALA A 1 863 ? 33.243 20.626 -18.405 1.00 61.59 863 ALA A O 1
ATOM 6775 N N . ALA A 1 864 ? 31.391 21.785 -17.891 1.00 55.84 864 ALA A N 1
ATOM 6776 C CA . ALA A 1 864 ? 32.079 22.825 -17.127 1.00 55.84 864 ALA A CA 1
ATOM 6777 C C . ALA A 1 864 ? 32.740 22.262 -15.854 1.00 55.84 864 ALA A C 1
ATOM 6779 O O . ALA A 1 864 ? 33.908 22.552 -15.589 1.00 55.84 864 ALA A O 1
ATOM 6780 N N . VAL A 1 865 ? 32.047 21.385 -15.117 1.00 51.53 865 VAL A N 1
ATOM 6781 C CA . VAL A 1 865 ? 32.607 20.677 -13.951 1.00 51.53 865 VAL A CA 1
ATOM 6782 C C . VAL A 1 865 ? 33.769 19.765 -14.362 1.00 51.53 865 VAL A C 1
ATOM 6784 O O . VAL A 1 865 ? 34.834 19.830 -13.750 1.00 51.53 865 VAL A O 1
ATOM 6787 N N . LYS A 1 866 ? 33.635 18.981 -15.443 1.00 59.12 866 LYS A N 1
ATOM 6788 C CA . LYS A 1 866 ? 34.733 18.142 -15.963 1.00 59.12 866 LYS A CA 1
ATOM 6789 C C . LYS A 1 866 ? 35.949 18.976 -16.392 1.00 59.12 866 LYS A C 1
ATOM 6791 O O . LYS A 1 866 ? 37.075 18.586 -16.088 1.00 59.12 866 LYS A O 1
ATOM 6796 N N . ARG A 1 867 ? 35.757 20.145 -17.023 1.00 67.81 867 ARG A N 1
ATOM 6797 C CA . ARG A 1 867 ? 36.852 21.088 -17.344 1.00 67.81 867 ARG A CA 1
ATOM 6798 C C . ARG A 1 867 ? 37.528 21.633 -16.083 1.00 67.81 867 ARG A C 1
ATOM 6800 O O . ARG A 1 867 ? 38.752 21.605 -16.012 1.00 67.81 867 ARG A O 1
ATOM 6807 N N . ARG A 1 868 ? 36.756 22.061 -15.075 1.00 56.94 868 ARG A N 1
ATOM 6808 C CA . ARG A 1 868 ? 37.281 22.558 -13.788 1.00 56.94 868 ARG A CA 1
ATOM 6809 C C . ARG A 1 868 ? 38.097 21.490 -13.053 1.00 56.94 868 ARG A C 1
ATOM 6811 O O . ARG A 1 868 ? 39.206 21.773 -12.613 1.00 56.94 868 ARG A O 1
ATOM 6818 N N . ASN A 1 869 ? 37.599 20.256 -13.003 1.00 50.09 869 ASN A N 1
ATOM 6819 C CA . ASN A 1 869 ? 38.306 19.131 -12.385 1.00 50.09 869 ASN A CA 1
ATOM 6820 C C . ASN A 1 869 ? 39.573 18.740 -13.166 1.00 50.09 869 ASN A C 1
ATOM 6822 O O . ASN A 1 869 ? 40.566 18.359 -12.555 1.00 50.09 869 ASN A O 1
ATOM 6826 N N . LYS A 1 870 ? 39.574 18.863 -14.503 1.00 63.78 870 LYS A N 1
ATOM 6827 C CA . LYS A 1 870 ? 40.775 18.640 -15.325 1.00 63.78 870 LYS A CA 1
ATOM 6828 C C . LYS A 1 870 ? 41.831 19.729 -15.102 1.00 63.78 870 LYS A C 1
ATOM 6830 O O . LYS A 1 870 ? 43.002 19.392 -14.979 1.00 63.78 870 LYS A O 1
ATOM 6835 N N . ALA A 1 871 ? 41.421 20.994 -14.977 1.00 56.41 871 ALA A N 1
ATOM 6836 C CA . ALA A 1 871 ? 42.316 22.105 -14.645 1.00 56.41 871 ALA A CA 1
ATOM 6837 C C . ALA A 1 871 ? 42.923 21.964 -13.235 1.00 56.41 871 ALA A C 1
ATOM 6839 O O . ALA A 1 871 ? 44.116 22.171 -13.061 1.00 56.41 871 ALA A O 1
ATOM 6840 N N . MET A 1 872 ? 42.139 21.520 -12.245 1.00 47.84 872 MET A N 1
ATOM 6841 C CA . MET A 1 872 ? 42.634 21.230 -10.887 1.00 47.84 872 MET A CA 1
ATOM 6842 C C . MET A 1 872 ? 43.554 19.998 -10.801 1.00 47.84 872 MET A C 1
ATOM 6844 O O . MET A 1 872 ? 44.262 19.846 -9.812 1.00 47.84 872 MET A O 1
ATOM 6848 N N . LYS A 1 873 ? 43.553 19.117 -11.814 1.00 45.38 873 LYS A N 1
ATOM 6849 C CA . LYS A 1 873 ? 44.449 17.948 -11.904 1.00 45.38 873 LYS A CA 1
ATOM 6850 C C . LYS A 1 873 ? 45.721 18.200 -12.728 1.00 45.38 873 LYS A C 1
ATOM 6852 O O . LYS A 1 873 ? 46.532 17.286 -12.846 1.00 45.38 873 LYS A O 1
ATOM 6857 N N . GLN A 1 874 ? 45.929 19.401 -13.275 1.00 40.03 874 GLN A N 1
ATOM 6858 C CA . GLN A 1 874 ? 47.247 19.800 -13.776 1.00 40.03 874 GLN A CA 1
ATOM 6859 C C . GLN A 1 874 ? 48.065 20.377 -12.612 1.00 40.03 874 GLN A C 1
ATOM 6861 O O . GLN A 1 874 ? 47.672 21.410 -12.070 1.00 40.03 874 GLN A O 1
ATOM 6866 N N . PRO A 1 875 ? 49.186 19.750 -12.206 1.00 45.66 875 PRO A N 1
ATOM 6867 C CA . PRO A 1 875 ? 50.099 20.389 -11.270 1.00 45.66 875 PRO A CA 1
ATOM 6868 C C . PRO A 1 875 ? 50.709 21.623 -11.942 1.00 45.66 875 PRO A C 1
ATOM 6870 O O . PRO A 1 875 ? 51.099 21.569 -13.111 1.00 45.66 875 PRO A O 1
ATOM 6873 N N . SER A 1 876 ? 50.803 22.734 -11.212 1.00 46.12 876 SER A N 1
ATOM 6874 C CA . SER A 1 876 ? 51.532 23.917 -11.670 1.00 46.12 876 SER A CA 1
ATOM 6875 C C . SER A 1 876 ? 53.005 23.549 -11.860 1.00 46.12 876 SER A C 1
ATOM 6877 O O . SER A 1 876 ? 53.708 23.310 -10.880 1.00 46.12 876 SER A O 1
ATOM 6879 N N . GLN A 1 877 ? 53.472 23.484 -13.111 1.00 45.62 877 GLN A N 1
ATOM 6880 C CA . GLN A 1 877 ? 54.882 23.201 -13.418 1.00 45.62 877 GLN A CA 1
ATOM 6881 C C . GLN A 1 877 ? 55.823 24.364 -13.061 1.00 45.62 877 GLN A C 1
ATOM 6883 O O . GLN A 1 877 ? 57.038 24.176 -13.025 1.00 45.62 877 GLN A O 1
ATOM 6888 N N . ASP A 1 878 ? 55.275 25.535 -12.738 1.00 50.94 878 ASP A N 1
ATOM 6889 C CA . ASP A 1 878 ? 56.046 26.703 -12.334 1.00 50.94 878 ASP A CA 1
ATOM 6890 C C . ASP A 1 878 ? 56.304 26.711 -10.824 1.00 50.94 878 ASP A C 1
ATOM 6892 O O . ASP A 1 878 ? 55.428 27.044 -10.025 1.00 50.94 878 ASP A O 1
ATOM 6896 N N . GLY A 1 879 ? 57.549 26.405 -10.445 1.00 49.00 879 GLY A N 1
ATOM 6897 C CA . GLY A 1 879 ? 58.106 26.850 -9.166 1.00 49.00 879 GLY A CA 1
ATOM 6898 C C . GLY A 1 879 ? 58.647 25.777 -8.225 1.00 49.00 879 GLY A C 1
ATOM 6899 O O . GLY A 1 879 ? 58.171 25.681 -7.103 1.00 49.00 879 GLY A O 1
ATOM 6900 N N . TYR A 1 880 ? 59.720 25.074 -8.607 1.00 40.22 880 TYR A N 1
ATOM 6901 C CA . TYR A 1 880 ? 60.768 24.699 -7.639 1.00 40.22 880 TYR A CA 1
ATOM 6902 C C . TYR A 1 880 ? 62.151 24.587 -8.305 1.00 40.22 880 TYR A C 1
ATOM 6904 O O . TYR A 1 880 ? 62.694 23.511 -8.535 1.00 40.22 880 TYR A O 1
ATOM 6912 N N . SER A 1 881 ? 62.745 25.745 -8.601 1.00 44.97 881 SER A N 1
ATOM 6913 C CA . SER A 1 881 ? 64.188 25.865 -8.833 1.00 44.97 881 SER A CA 1
ATOM 6914 C C . SER A 1 881 ? 64.864 26.264 -7.520 1.00 44.97 881 SER A C 1
ATOM 6916 O O . SER A 1 881 ? 64.945 27.454 -7.211 1.00 44.97 881 SER A O 1
ATOM 6918 N N . MET A 1 882 ? 65.407 25.296 -6.779 1.00 39.91 882 MET A N 1
ATOM 6919 C CA . MET A 1 882 ? 66.466 25.568 -5.800 1.00 39.91 882 MET A CA 1
ATOM 6920 C C . MET A 1 882 ? 67.777 24.938 -6.268 1.00 39.91 882 MET A C 1
ATOM 6922 O O . MET A 1 882 ? 67.829 23.773 -6.655 1.00 39.91 882 MET A O 1
ATOM 6926 N N . LYS A 1 883 ? 68.832 25.756 -6.270 1.00 44.22 883 LYS A N 1
ATOM 6927 C CA . LYS A 1 883 ? 70.207 25.346 -6.561 1.00 44.22 883 LYS A CA 1
ATOM 6928 C C . LYS A 1 883 ? 70.840 24.747 -5.301 1.00 44.22 883 LYS A C 1
ATOM 6930 O O . LYS A 1 883 ? 70.615 25.308 -4.238 1.00 44.22 883 LYS A O 1
ATOM 6935 N N . LYS A 1 884 ? 71.677 23.723 -5.520 1.00 38.41 884 LYS A N 1
ATOM 6936 C CA . LYS A 1 884 ? 72.800 23.235 -4.688 1.00 38.41 884 LYS A CA 1
ATOM 6937 C C . LYS A 1 884 ? 72.643 23.307 -3.167 1.00 38.41 884 LYS A C 1
ATOM 6939 O O . LYS A 1 884 ? 72.902 24.396 -2.615 1.00 38.41 884 LYS A O 1
#

Solvent-accessible surface area (backbone atoms only — not comparable to full-atom values): 49427 Å² total; per-residue (Å²): 135,88,82,82,92,79,94,82,89,87,73,92,83,69,88,70,77,80,70,63,94,74,54,66,61,58,54,54,47,53,51,54,23,46,49,49,20,46,52,42,23,50,36,43,33,71,38,36,88,84,41,36,72,57,46,54,49,54,50,52,51,50,46,52,50,19,53,49,40,24,49,52,12,57,77,69,69,36,64,70,39,30,51,39,12,50,44,33,40,53,23,54,63,59,17,49,67,52,8,44,50,38,15,69,75,27,38,50,57,40,50,48,56,73,74,38,43,72,46,80,47,51,33,74,54,68,28,58,82,50,78,72,40,28,36,40,37,34,83,49,53,47,70,42,31,70,52,12,26,32,39,79,53,100,92,43,32,39,20,29,25,37,29,31,59,47,97,84,60,42,60,56,19,35,30,38,47,41,68,72,28,46,37,72,55,46,35,58,64,31,72,39,73,44,88,78,33,46,31,28,36,53,54,85,62,89,82,52,56,61,63,51,27,43,53,49,29,19,67,75,66,70,33,52,83,72,57,77,71,30,52,41,39,20,46,36,31,72,48,71,67,58,51,42,51,49,33,50,54,48,41,52,52,53,49,57,51,49,48,54,49,47,48,59,47,48,59,49,48,48,55,49,47,52,50,50,47,52,48,47,51,55,41,54,69,44,64,79,56,87,86,86,90,78,91,84,84,90,84,90,82,84,87,80,74,64,73,70,63,61,77,76,66,82,87,81,84,95,80,83,87,80,91,78,87,86,87,78,86,80,85,82,91,85,88,87,84,86,86,85,91,77,95,74,88,78,81,83,88,82,79,84,79,85,77,87,90,76,75,92,83,85,84,83,84,82,80,75,84,85,78,77,94,71,88,70,88,76,63,89,90,67,84,62,69,35,56,58,82,56,92,68,79,82,63,97,78,68,46,74,59,24,44,18,34,35,29,34,11,44,50,42,26,62,68,68,25,48,51,32,34,29,44,57,84,83,53,92,57,53,53,23,31,61,45,31,46,47,59,54,50,41,48,57,46,52,44,50,47,52,49,30,43,76,70,74,62,52,72,76,76,74,76,46,75,63,56,49,52,51,48,54,58,46,51,67,40,68,70,52,31,52,50,51,51,51,49,46,52,52,49,54,50,50,50,52,52,55,54,66,35,48,59,77,58,56,78,48,76,83,24,85,59,75,45,37,34,41,37,32,36,27,80,83,39,64,29,38,56,45,39,45,52,45,44,52,45,11,73,72,33,21,38,32,45,29,64,47,73,33,60,37,57,65,94,38,81,59,7,48,31,20,18,38,48,68,48,74,77,55,30,70,86,50,91,56,64,69,83,54,57,63,84,50,48,74,53,70,79,39,39,82,71,49,76,82,93,48,39,68,61,39,57,72,43,45,65,65,42,28,53,48,40,51,53,47,39,56,51,53,44,50,53,51,54,53,50,64,75,37,52,38,71,63,51,59,72,74,20,29,32,41,28,20,32,35,61,13,6,52,30,54,38,44,35,73,46,52,92,56,54,86,27,52,58,24,39,37,24,27,42,40,22,50,54,34,25,66,80,27,77,44,65,78,58,22,43,75,34,46,50,50,77,38,19,35,39,36,34,29,16,60,46,8,53,52,45,6,44,49,91,10,34,29,32,56,27,40,69,37,90,87,58,37,46,49,47,98,73,62,80,27,49,37,62,68,52,46,58,75,64,62,28,39,27,22,25,35,43,40,26,46,84,10,33,64,52,44,59,82,50,40,39,69,56,51,53,55,50,51,58,45,38,81,71,42,31,84,53,41,39,44,47,67,72,76,24,60,90,38,64,72,66,34,73,47,54,41,84,75,48,73,49,81,75,98,27,33,43,22,37,33,40,28,63,64,60,97,54,44,71,89,59,39,69,71,55,50,51,51,36,59,75,68,67,43,56,67,63,46,53,53,50,33,52,53,51,50,51,54,48,52,52,50,53,50,51,51,50,49,52,53,49,51,52,53,50,52,54,52,58,71,68,52,78,78,86,81,82,85,90,78,82,134

Foldseek 3Di:
DDDDDDDD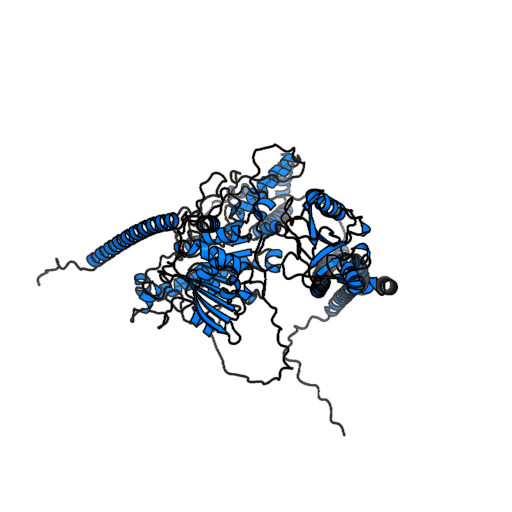DDPPPDPPPDDDPVCPLVVVLLVVLLVLLLVLLCCLQPVCVPCVVVSVVVLVVQLVVLVVQLVVCVVVVPVSSVSSSVSSNVSSVVSNVLSNCLNVVFVVLLVLQVVFDEDEEAQLDFLLVQLRHFKYFYPAKAWQLQLKAFDDDPNKTKIKTFIHRDPPAQAGLEIEIDIPAHDRHRGGGAPQNFGQFGMWGFDDPPPCRVVVRVQVSSVVVVGDRDDSSRHTYTHTDRDSVVVSVVSVVVSVVSSVVVSVVVSVVSVVVVVVVVVVVVVVVVVVVCVVPDDDDDDDDDDDDDDDPVVVVVVPDDDDD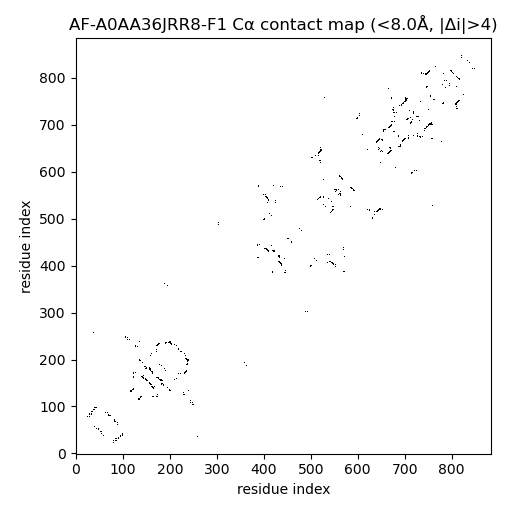DDDDDDDDDDDDDDDDDDDDDDDDDDDDDPDDDDDDDDDDDGDDDDDDDDDDDDDDDPPDDDQPDFAQQFLPPDFDDDPAADLQQQWKKKAALLRCVLLNYAFFDDAQPDPARRIFMDGNRSSVRSSVVSVLVSCVSVVNNDPDDQDPVSVVVVVVLCVPVVSVVVVVVVNVVNVVVVVVVSLFPCVCVSCLPSPALAEEEEEEALFWCWALNVLVSNLCSNLRYMYTYRTQAPRPCPDPSVQAKHFAFDRGGGSPDDDDSRGGDPTGDDGIHHNLHDDDDLVVCLVPVVSLQVSLVVLLVVLLVSVVSRVVRDDPSNQVVAYEYEYAHSSLLSQQAHAPQVSPVRHQAYERALAALFFFSNANDRVSSHGHHDLAHQYEYYHECAAQDQHQPVHSRVSLCVDPPRRDTDPGRHSHCQVRNVVVQRQHYEIEYEYRAYSNNLQWQVQLVSVLVSCCSVCRSCSLVVLVVCVVPVPSNVQWDWDDWDDDSHTYTYIYGYTDLFHSSAHPVNVVVCVVVVVSVVRVVNVVVVVVVVVVVVVVVVVVVVVVVVVVVVVPDDDPPDDDDDD

Secondary structure (DSSP, 8-state):
-----------TT-------TTHHHHHHHHHHHHHHHHHHHHIIIIIHHHHHHHHHHHHHHHHHHHHHHHHHHHHTT-HHHHHHHHHHHHHHHHHHHHHHHHIIIIIHHHHHHHHSEEEEE-TTS-GGGGTTEEEEEESS-EE-GGG-EEEEETTEEEEEEEEESSTT-----EEEEEES-B-SBS-B--TT-STT--EEEE---TTSHHHHHHHHHHHHHTPPP--GGG-EEEEEES-HHHHHHHHHHHHHHHHHHHHHHHHHHHHHHHHHHHHHHHHHHHHHHHHTS-------------S-SHHHHGGGS---------------PPPP------------PPPPP-PPPPPP----------PPP--S-----PPTTPPPPBPTTS-----SS--HHHH-EEEE-HHHHHHHTBPP-B--TT-SS--BEEEEHHHHHHHHHHHHHHHHHHTT----PPPPHHHHHHHHHHHHSHHHHHHHHHHHHHHHHHHHHHHTS-GGGGGGGGS---EEEEEE--TT-S-THHHHHHHHHHHTTEEEEE--TT-S-TTSTTTTTSB-PBPPPPPSSS---SS-S-SSBSS--BSTT-----HHHHHHSHHHHHHHHHHHHHHHHHHHHHHHHHS-HHHHHH-EEEEEETHHHHHHHH---GGGGGGEEEEEEES---SSSTTSSSGGGTSPPS-TTS-EEEEEETT-TTTSSSSSHHHHHHH-TTT--S-SS--SSSHHHHHHTT-SEEEEEEETT--S-THHHHHHHHHHHHHHHTT-GGGGGGHHHHTTT-HHHHTT-EEEEEEEESEEEEEEEEPPPSS-TTS-HHHHHHHHHTT-HHHHHHHHHHHHHHHHHHHHHHHHHHHHHHHHHHHHTS---S------

Mean predicted aligned error: 18.04 Å